Protein 6KBH (pdb70)

Nearest PDB structures (foldseek):
  6kbh-assembly1_A  TM=1.001E+00  e=0.000E+00  Rhodococcus sp. ECU0066
  6laa-assembly1_A  TM=6.496E-01  e=1.476E-100  Tepidiphilus thermophilus
  6gii-assembly1_A  TM=9.891E-01  e=4.527E-56  Tepidiphilus thermophilus
  6ro8-assembly1_A  TM=9.501E-01  e=2.930E-48  Acinetobacter radioresistens
  5xjn-assembly1_A  TM=9.442E-01  e=4.686E-34  Corynebacterium glutamicum ATCC 13032

B-factor: mean 96.48, std 18.67, range [52.19, 154.92]

InterPro domains:
  IPR001041 2Fe-2S ferredoxin-type iron-sulfur binding domain [PF00111] (705-777)
  IPR001041 2Fe-2S ferredoxin-type iron-sulfur binding domain [PS51085] (699-786)
  IPR001041 2Fe-2S ferredoxin-type iron-sulfur binding domain [cd00207] (703-780)
  IPR001128 Cytochrome P450 [PF00067] (266-413)
  IPR006058 2Fe-2S ferredoxin, iron-sulphur binding site [PS00197] (735-743)
  IPR012675 Beta-grasp domain superfamily [G3DSA:3.10.20.30] (691-786)
  IPR017927 FAD-binding domain, ferredoxin reductase-type [PS51384] (472-573)
  IPR017938 Riboflavin synthase-like beta-barrel [SSF63380] (476-568)
  IPR017972 Cytochrome P450, conserved site [PS00086] (386-395)
  IPR036010 2Fe-2S ferredoxin-like superfamily [SSF54292] (676-785)
  IPR036396 Cytochrome P450 superfamily [G3DSA:1.10.630.10] (45-445)
  IPR036396 Cytochrome P450 superfamily [SSF48264] (34-445)
  IPR039261 Ferredoxin-NADP reductase (FNR), nucleotide-binding domain [G3DSA:3.40.50.80] (570-686)
  IPR039261 Ferredoxin-NADP reductase (FNR), nucleotide-binding domain [SSF52343] (569-684)
  IPR054582 Dimethylamine monooxygenase subunit DmmA-like, N-terminal domain [PF22290] (562-673)

Secondary structure (DSSP, 8-state):
-GGGTS-B-TTS-B--HHHHT--SSSTHHHH-HHHHTHHHHHH-SEEE-SSSSSEEE-SHHHHHHHHH-TTTEEGGGTT--SSPPPHHHHHHHHHTT--PPP-SSSPPTTTHHHHHHHT-GGGSHHHHGGGHHHHHHHHHHHHTTSTTTSEEEHIIIIITTHHHHHHHHHHT--GGGHHHHHHT----HHHHHS---HHHHHHHHHHHHHHHHHHHHHHHHGGG--SSSSHHHHHHHHHHHSTTTS-HHHHHHHHHHHHHTTHHHHHHHHHHHHHHHHHSHHHHHHHHH-GGGHHHHHHHHHHHS-SBS-EEEEE-S-EEETTEEE-TT-EEEE-HHHHTT-TTTSSS-SS--TT-TTGGG--TT--GGG--TTHHHHHHHHHHHHHHHHHH-TT-EEPSS----B---SSB--BS--EEE--STT-HHHH---TTT--PPP--S--GGGT--EEEEEEEEEEEETTEEEEEEEESS-SPPPP--TT-EEEEEETTEEEEEE--S-TT--SEEEE--B--SS-SSHHHHHHHH--TT-EEEEEEEE-S----TT-SEEEEEEEGGGHHHHHHHHHHHHHHT--EEEEEEES-STT-TTHHHHHHSSTTTEEEEETTTT----HHHHTSS--TTEEEEEEE-HHHHHHHHHHGGGS-GGGEEEEESS-------GGG---EEEEETTTTEEEEE-TTS-HHHHHHHTT-----S--SS-S-TTEEEEEES-EE---SSS-HHHHHH--EEETTT-EESSSEEEE--

Radius of gyration: 29.87 Å; Cα contacts (8 Å, |Δi|>4): 1466; chains: 1; bounding box: 66×76×97 Å

Sequence (765 aa):
PIDHTAFTSPTGCPVSPRAAAFDPFTGPYQVDPAASLRWSRDEEPVFYSPELGYWVVTRYEDVKAVFRGNELFSPSIALEKITPTSDEANAVLARYGYAMNRTLVNEDEPAHMPRRRALMEPFTPAALAHHEPMVRRLTREYVDRFIDTGHVDLVDEMLWEVPLTVALHFLGVPEEDMDTLREYSIAHTVNTWGRPAPEQQVAVADAVGKFWQFAGTVLDKMRKDPDGHGWMPFGIRVQQEQPDVVTDSYLHSMMMAGIVAAHETTANASANALRLLLEHRDVWEEICADPSLIPNAVEECLRHSGSVAAWRRLVTADTTINGVEVPAGAKLLIVNSSANHDERHFISLDDFDIRRDNASDHLTFGYGSHQCMGKNLARMEIQIFLEELTRRLPHMELVPDQEFTYLPNTSFRGPDHVWVRWDPARNPERADPELLSRRQPVKIGEPSKNTIARTMAVSGLESIADDILLITLRDTSGRPLPKWSAGSHIDVDCGAVSRQYSLCGDPHDRTTFQVAVLHDRESRGGSRWIHTELAVGATLRVRGPRNHFKLDPDAKRYVFVAGGIGITPVIAMADQVKAAGGDYEIHYAGRSRTSMAFLDRLARDHGESVRVYPGDEGVRMDLPSLFADPEDGTQVYSCGPERLLSALSEATAHWPDDTLHVEHFSSTLEELDPSKEHGFDVVLKDSGITVPVAADQTVLQALRAANIDAQSDCEEGICGACEVPVLDGEVDHRDLVLTKTERAAGKTMMTCCSRACGDKLTLQL

Foldseek 3Di:
DCVVPAPAAPVRHGFDPLQAPDDLFDDPCQVAVQVSCPVCLVPNQWGAYPVAGFIEGFAQVQQLVLQQPCVFWPLQCFQAARDDQDPLQVVLLCVLPDDADDALRNDGPPLNQVLCLLLQVCLFPVNCVVLLVVLLVLQVVQCVVCLQVLKDWCLPRHLLPSQLVSLCVQAPFDPVLRVVLVVLDDDCFCRRFHPDDNVVSNVNSNSVSVNLVSVVVRLVVCLPVLPDHHSLSSLNVVCVVPVVSRDPSRSSNVVVVRNVLGRQQLSQLLQQLVVVCLVVLVVLVVCLVPVLLLLLLSL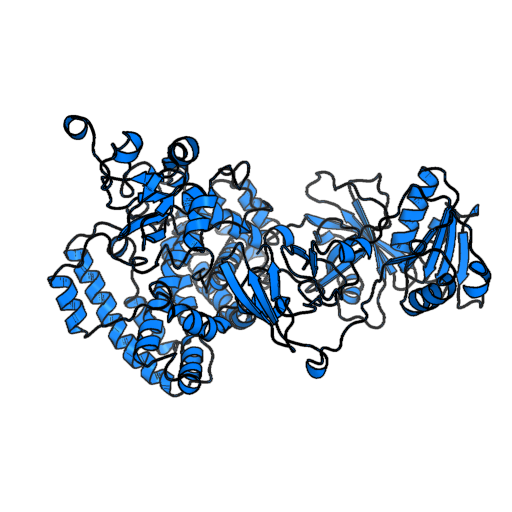LSCLQPGFWQWGKTAGQAFDARPNRTDHHRHMYTYGLNNNSQNCVQDPPRNDRDSLPLRSLSRCSQHFFPSGNSNPQVSSSSSSSSSVVCSHFFSQKHFDPPDDFGFRRGRTGTGTPTTMIGGNNVPGPCVVPVPSSVDDDDDDDQARSNLSRWFWWFWADWDDQFVQKIKTKTFGPVQDWADQDAFQKWKWKAQDPATAIFGFQDDRVPGRITIGIQGQDPDDPRRSCSCVPPDDGGDIITMHHIDHLQDDDVPFQEEEEEEEQRSCRRVNSVVVVCVVVPHHYAYEYEYQAPRRHGCVVVCCVPCVVRYDYAYPVVPGDDDLLVVPVDDDPRAAYEYEDAVVCVVVNCVSCVRDDDRRYHYAYSDADDDDQPLVPFAWAWEAAVSSNGIFTAGSSGFQLRRCSSSSHRADDRPLRLHDQRGKFFWDDAQKQADHDRDDPVRNVVRGMHRRRPIGHPDHYTYTND

Structure (mmCIF, N/CA/C/O backbone):
data_6KBH
#
_entry.id   6KBH
#
_cell.length_a   131.762
_cell.length_b   55.484
_cell.length_c   135.960
_cell.angle_alpha   90.000
_cell.angle_beta   98.120
_cell.angle_gamma   90.000
#
_symmetry.space_group_name_H-M   'C 1 2 1'
#
loop_
_entity.id
_entity.type
_entity.pdbx_description
1 polymer 'Cytochrome P450 monooxygenase'
2 non-polymer 'FLAVIN MONONUCLEOTIDE'
3 non-polymer 'PROTOPORPHYRIN IX CONTAINING FE'
4 non-polymer 'FE2/S2 (INORGANIC) CLUSTER'
5 water water
#
loop_
_atom_site.group_PDB
_atom_site.id
_atom_site.type_symbol
_atom_site.label_atom_id
_atom_site.label_alt_id
_atom_site.label_comp_id
_atom_site.label_asym_id
_atom_site.label_entity_id
_atom_site.label_seq_id
_atom_site.pdbx_PDB_ins_code
_atom_site.Cartn_x
_atom_site.Cartn_y
_atom_site.Cartn_z
_atom_site.occupancy
_atom_site.B_iso_or_equiv
_atom_site.auth_seq_id
_atom_site.auth_comp_id
_atom_site.auth_asym_id
_atom_site.auth_atom_id
_atom_site.pdbx_PDB_model_num
ATOM 1 N N . PRO A 1 22 ? -7.333 -15.685 -18.097 1.00 99.76 22 PRO A N 1
ATOM 2 C CA . PRO A 1 22 ? -8.324 -15.851 -17.028 1.00 100.98 22 PRO A CA 1
ATOM 3 C C . PRO A 1 22 ? -7.684 -15.914 -15.646 1.00 105.61 22 PRO A C 1
ATOM 4 O O . PRO A 1 22 ? -6.458 -15.952 -15.537 1.00 101.02 22 PRO A O 1
ATOM 8 N N . ILE A 1 23 ? -8.511 -15.925 -14.598 1.00 104.06 23 ILE A N 1
ATOM 9 C CA . ILE A 1 23 ? -7.975 -15.970 -13.242 1.00 95.65 23 ILE A CA 1
ATOM 10 C C . ILE A 1 23 ? -7.529 -17.371 -12.847 1.00 92.51 23 ILE A C 1
ATOM 11 O O . ILE A 1 23 ? -6.658 -17.510 -11.979 1.00 88.93 23 ILE A O 1
ATOM 16 N N . ASP A 1 24 ? -8.089 -18.417 -13.463 1.00 94.60 24 ASP A N 1
ATOM 17 C CA . ASP A 1 24 ? -7.633 -19.771 -13.164 1.00 99.52 24 ASP A CA 1
ATOM 18 C C . ASP A 1 24 ? -6.213 -20.020 -13.657 1.00 95.58 24 ASP A C 1
ATOM 19 O O . ASP A 1 24 ? -5.570 -20.969 -13.199 1.00 84.08 24 ASP A O 1
ATOM 24 N N . HIS A 1 25 ? -5.713 -19.189 -14.576 1.00 91.61 25 HIS A N 1
ATOM 25 C CA . HIS A 1 25 ? -4.306 -19.228 -14.953 1.00 92.00 25 HIS A CA 1
ATOM 26 C C . HIS A 1 25 ? -3.401 -18.624 -13.887 1.00 89.77 25 HIS A C 1
ATOM 27 O O . HIS A 1 25 ? -2.184 -18.835 -13.942 1.00 92.78 25 HIS A O 1
ATOM 34 N N . THR A 1 26 ? -3.963 -17.894 -12.923 1.00 81.08 26 THR A N 1
ATOM 35 C CA . THR A 1 26 ? -3.205 -17.084 -11.977 1.00 78.57 26 THR A CA 1
ATOM 36 C C . THR A 1 26 ? -3.213 -17.638 -10.559 1.00 82.49 26 THR A C 1
ATOM 37 O O . THR A 1 26 ? -2.154 -17.738 -9.930 1.00 80.47 26 THR A O 1
ATOM 41 N N . ALA A 1 27 ? -4.382 -17.997 -10.030 1.00 67.97 27 ALA A N 1
ATOM 42 C CA . ALA A 1 27 ? -4.503 -18.471 -8.657 1.00 82.92 27 ALA A CA 1
ATOM 43 C C . ALA A 1 27 ? -5.453 -19.661 -8.614 1.00 75.68 27 ALA A C 1
ATOM 44 O O . ALA A 1 27 ? -6.170 -19.937 -9.578 1.00 80.52 27 ALA A O 1
ATOM 46 N N . PHE A 1 28 ? -5.437 -20.385 -7.492 1.00 77.95 28 PHE A N 1
ATOM 47 C CA . PHE A 1 28 ? -6.434 -21.432 -7.312 1.00 76.70 28 PHE A CA 1
ATOM 48 C C . PHE A 1 28 ? -7.821 -20.813 -7.197 1.00 71.63 28 PHE A C 1
ATOM 49 O O . PHE A 1 28 ? -7.984 -19.643 -6.842 1.00 73.96 28 PHE A O 1
ATOM 57 N N . THR A 1 29 ? -8.832 -21.624 -7.485 1.00 73.64 29 THR A N 1
ATOM 58 C CA . THR A 1 29 ? -10.219 -21.201 -7.400 1.00 76.64 29 THR A CA 1
ATOM 59 C C . THR A 1 29 ? -10.971 -22.096 -6.427 1.00 73.33 29 THR A C 1
ATOM 60 O O . THR A 1 29 ? -10.758 -23.312 -6.394 1.00 66.90 29 THR A O 1
ATOM 64 N N . SER A 1 30 ? -11.849 -21.483 -5.634 1.00 75.01 30 SER A N 1
ATOM 65 C CA . SER A 1 30 ? -12.724 -22.217 -4.744 1.00 74.76 30 SER A CA 1
ATOM 66 C C . SER A 1 30 ? -13.724 -23.022 -5.569 1.00 79.24 30 SER A C 1
ATOM 67 O O . SER A 1 30 ? -13.880 -22.791 -6.770 1.00 80.76 30 SER A O 1
ATOM 70 N N . PRO A 1 31 ? -14.413 -23.989 -4.955 1.00 77.11 31 PRO A N 1
ATOM 71 C CA . PRO A 1 31 ? -15.474 -24.700 -5.688 1.00 78.87 31 PRO A CA 1
ATOM 72 C C . PRO A 1 31 ? -16.589 -23.791 -6.180 1.00 79.66 31 PRO A C 1
ATOM 73 O O . PRO A 1 31 ? -17.372 -24.208 -7.042 1.00 84.84 31 PRO A O 1
ATOM 77 N N . THR A 1 32 ? -16.689 -22.567 -5.664 1.00 77.06 32 THR A N 1
ATOM 78 C CA . THR A 1 32 ? -17.673 -21.599 -6.127 1.00 82.80 32 THR A CA 1
ATOM 79 C C . THR A 1 32 ? -17.156 -20.731 -7.269 1.00 91.16 32 THR A C 1
ATOM 80 O O . THR A 1 32 ? -17.794 -19.729 -7.607 1.00 96.41 32 THR A O 1
ATOM 84 N N . GLY A 1 33 ? -16.019 -21.085 -7.866 1.00 79.54 33 GLY A N 1
ATOM 85 C CA . GLY A 1 33 ? -15.452 -20.306 -8.943 1.00 80.84 33 GLY A CA 1
ATOM 86 C C . GLY A 1 33 ? -14.780 -19.016 -8.524 1.00 91.30 33 GLY A C 1
ATOM 87 O O . GLY A 1 33 ? -14.278 -18.290 -9.394 1.00 92.61 33 GLY A O 1
ATOM 88 N N . CYS A 1 34 ? -14.752 -18.703 -7.229 1.00 72.37 34 CYS A N 1
ATOM 89 C CA . CYS A 1 34 ? -14.074 -17.503 -6.773 1.00 78.30 34 CYS A CA 1
ATOM 90 C C . CYS A 1 34 ? -12.572 -17.750 -6.653 1.00 78.24 34 CYS A C 1
ATOM 91 O O . CYS A 1 34 ? -12.142 -18.869 -6.366 1.00 82.83 34 CYS A O 1
ATOM 94 N N . PRO A 1 35 ? -11.754 -16.724 -6.880 1.00 82.44 35 PRO A N 1
ATOM 95 C CA . PRO A 1 35 ? -10.313 -16.869 -6.649 1.00 78.01 35 PRO A CA 1
ATOM 96 C C . PRO A 1 35 ? -10.015 -17.149 -5.183 1.00 69.87 35 PRO A C 1
ATOM 97 O O . PRO A 1 35 ? -10.832 -16.901 -4.296 1.00 73.90 35 PRO A O 1
ATOM 101 N N . VAL A 1 36 ? -8.817 -17.669 -4.936 1.00 72.01 36 VAL A N 1
ATOM 102 C CA . VAL A 1 36 ? -8.370 -18.039 -3.599 1.00 66.53 36 VAL A CA 1
ATOM 103 C C . VAL A 1 36 ? -7.142 -17.210 -3.249 1.00 65.62 36 VAL A C 1
ATOM 104 O O . VAL A 1 36 ? -6.227 -17.058 -4.066 1.00 77.12 36 VAL A O 1
ATOM 108 N N . SER A 1 37 ? -7.129 -16.677 -2.030 1.00 73.14 37 SER A N 1
ATOM 109 C CA . SER A 1 37 ? -6.069 -15.791 -1.581 1.00 74.34 37 SER A CA 1
ATOM 110 C C . SER A 1 37 ? -4.744 -16.539 -1.436 1.00 69.72 37 SER A C 1
ATOM 111 O O . SER A 1 37 ? -4.723 -17.761 -1.267 1.00 72.00 37 SER A O 1
ATOM 114 N N . PRO A 1 38 ? -3.619 -15.820 -1.526 1.00 67.11 38 PRO A N 1
ATOM 115 C CA . PRO A 1 38 ? -2.325 -16.434 -1.174 1.00 56.79 38 PRO A CA 1
ATOM 116 C C . PRO A 1 38 ? -2.309 -17.070 0.204 1.00 73.12 38 PRO A C 1
ATOM 117 O O . PRO A 1 38 ? -1.964 -18.252 0.340 1.00 74.52 38 PRO A O 1
ATOM 121 N N . ARG A 1 39 ? -2.670 -16.305 1.240 1.00 75.46 39 ARG A N 1
ATOM 122 C CA . ARG A 1 39 ? -2.655 -16.837 2.598 1.00 65.65 39 ARG A CA 1
ATOM 123 C C . ARG A 1 39 ? -3.621 -18.004 2.748 1.00 66.95 39 ARG A C 1
ATOM 124 O O . ARG A 1 39 ? -3.340 -18.950 3.493 1.00 55.91 39 ARG A O 1
ATOM 132 N N . ALA A 1 40 ? -4.749 -17.963 2.034 1.00 68.35 40 ALA A N 1
ATOM 133 C CA . ALA A 1 40 ? -5.711 -19.058 2.087 1.00 63.49 40 ALA A CA 1
ATOM 134 C C . ALA A 1 40 ? -5.178 -20.299 1.382 1.00 69.32 40 ALA A C 1
ATOM 135 O O . ALA A 1 40 ? -5.359 -21.422 1.868 1.00 60.91 40 ALA A O 1
ATOM 137 N N . ALA A 1 41 ? -4.528 -20.117 0.228 1.00 75.14 41 ALA A N 1
ATOM 138 C CA . ALA A 1 41 ? -3.960 -21.239 -0.510 1.00 64.16 41 ALA A CA 1
ATOM 139 C C . ALA A 1 41 ? -2.676 -21.761 0.117 1.00 61.99 41 ALA A C 1
ATOM 140 O O . ALA A 1 41 ? -2.301 -22.911 -0.134 1.00 74.12 41 ALA A O 1
ATOM 142 N N . ALA A 1 42 ? -1.998 -20.946 0.921 1.00 69.53 42 ALA A N 1
ATOM 143 C CA . ALA A 1 42 ? -0.838 -21.393 1.678 1.00 70.95 42 ALA A CA 1
ATOM 144 C C . ALA A 1 42 ? -1.215 -22.062 2.992 1.00 63.64 42 ALA A C 1
ATOM 145 O O . ALA A 1 42 ? -0.322 -22.493 3.730 1.00 65.81 42 ALA A O 1
ATOM 147 N N . PHE A 1 43 ? -2.505 -22.151 3.306 1.00 61.55 43 PHE A N 1
ATOM 148 C CA . PHE A 1 43 ? -2.931 -22.801 4.536 1.00 64.26 43 PHE A CA 1
ATOM 149 C C . PHE A 1 43 ? -2.677 -24.300 4.451 1.00 72.52 43 PHE A C 1
ATOM 150 O O . PHE A 1 43 ? -3.076 -24.958 3.484 1.00 63.86 43 PHE A O 1
ATOM 158 N N . ASP A 1 44 ? -1.991 -24.833 5.459 1.00 77.09 44 ASP A N 1
ATOM 159 C CA . ASP A 1 44 ? -1.806 -26.268 5.618 1.00 72.30 44 ASP A CA 1
ATOM 160 C C . ASP A 1 44 ? -1.987 -26.638 7.086 1.00 69.40 44 ASP A C 1
ATOM 161 O O . ASP A 1 44 ? -1.239 -26.153 7.946 1.00 65.41 44 ASP A O 1
ATOM 166 N N . PRO A 1 45 ? -2.966 -27.484 7.413 1.00 68.12 45 PRO A N 1
ATOM 167 C CA . PRO A 1 45 ? -3.147 -27.916 8.804 1.00 70.96 45 PRO A CA 1
ATOM 168 C C . PRO A 1 45 ? -2.222 -29.042 9.236 1.00 70.03 45 PRO A C 1
ATOM 169 O O . PRO A 1 45 ? -2.289 -29.458 10.398 1.00 76.54 45 PRO A O 1
ATOM 173 N N . PHE A 1 46 ? -1.363 -29.547 8.351 1.00 74.30 46 PHE A N 1
ATOM 174 C CA . PHE A 1 46 ? -0.565 -30.727 8.657 1.00 72.84 46 PHE A CA 1
ATOM 175 C C . PHE A 1 46 ? 0.895 -30.421 8.961 1.00 73.53 46 PHE A C 1
ATOM 176 O O . PHE A 1 46 ? 1.577 -31.272 9.541 1.00 72.61 46 PHE A O 1
ATOM 184 N N . THR A 1 47 ? 1.389 -29.241 8.595 1.00 75.71 47 THR A N 1
ATOM 185 C CA . THR A 1 47 ? 2.766 -28.872 8.889 1.00 68.67 47 THR A CA 1
ATOM 186 C C . THR A 1 47 ? 2.853 -27.363 9.070 1.00 65.26 47 THR A C 1
ATOM 187 O O . THR A 1 47 ? 1.921 -26.618 8.750 1.00 68.10 47 THR A O 1
ATOM 191 N N . GLY A 1 48 ? 3.986 -26.920 9.604 1.00 59.07 48 GLY A N 1
ATOM 192 C CA . GLY A 1 48 ? 4.277 -25.512 9.715 1.00 61.06 48 GLY A CA 1
ATOM 193 C C . GLY A 1 48 ? 3.524 -24.795 10.819 1.00 83.07 48 GLY A C 1
ATOM 194 O O . GLY A 1 48 ? 3.328 -25.313 11.925 1.00 81.58 48 GLY A O 1
ATOM 195 N N . PRO A 1 49 ? 3.067 -23.577 10.513 1.00 85.81 49 PRO A N 1
ATOM 196 C CA . PRO A 1 49 ? 2.605 -22.666 11.574 1.00 73.95 49 PRO A CA 1
ATOM 197 C C . PRO A 1 49 ? 1.400 -23.169 12.349 1.00 73.68 49 PRO A C 1
ATOM 198 O O . PRO A 1 49 ? 1.236 -22.805 13.521 1.00 74.06 49 PRO A O 1
ATOM 202 N N . TYR A 1 50 ? 0.540 -23.978 11.736 1.00 69.87 50 TYR A N 1
ATOM 203 C CA . TYR A 1 50 ? -0.646 -24.436 12.442 1.00 78.28 50 TYR A CA 1
ATOM 204 C C . TYR A 1 50 ? -0.337 -25.588 13.390 1.00 79.77 50 TYR A C 1
ATOM 205 O O . TYR A 1 50 ? -1.072 -25.786 14.364 1.00 78.34 50 TYR A O 1
ATOM 214 N N . GLN A 1 51 ? 0.741 -26.336 13.144 1.00 79.53 51 GLN A N 1
ATOM 215 C CA . GLN A 1 51 ? 1.157 -27.351 14.105 1.00 81.47 51 GLN A CA 1
ATOM 216 C C . GLN A 1 51 ? 1.905 -26.745 15.285 1.00 75.35 51 GLN A C 1
ATOM 217 O O . GLN A 1 51 ? 1.827 -27.277 16.398 1.00 86.30 51 GLN A O 1
ATOM 223 N N . VAL A 1 52 ? 2.625 -25.642 15.076 1.00 73.24 52 VAL A N 1
ATOM 224 C CA . VAL A 1 52 ? 3.369 -25.046 16.182 1.00 82.38 52 VAL A CA 1
ATOM 225 C C . VAL A 1 52 ? 2.425 -24.323 17.146 1.00 83.13 52 VAL A C 1
ATOM 226 O O . VAL A 1 52 ? 2.524 -24.488 18.367 1.00 73.89 52 VAL A O 1
ATOM 230 N N . ASP A 1 53 ? 1.478 -23.543 16.624 1.00 79.21 53 ASP A N 1
ATOM 231 C CA . ASP A 1 53 ? 0.517 -22.742 17.384 1.00 77.07 53 ASP A CA 1
ATOM 232 C C . ASP A 1 53 ? -0.620 -22.440 16.413 1.00 71.04 53 ASP A C 1
ATOM 233 O O . ASP A 1 53 ? -0.538 -21.472 15.653 1.00 72.84 53 ASP A O 1
ATOM 238 N N . PRO A 1 54 ? -1.666 -23.277 16.370 1.00 72.03 54 PRO A N 1
ATOM 239 C CA . PRO A 1 54 ? -2.780 -23.007 15.441 1.00 67.35 54 PRO A CA 1
ATOM 240 C C . PRO A 1 54 ? -3.405 -21.638 15.629 1.00 71.87 54 PRO A C 1
ATOM 241 O O . PRO A 1 54 ? -3.652 -20.946 14.635 1.00 69.15 54 PRO A O 1
ATOM 245 N N . ALA A 1 55 ? -3.664 -21.223 16.875 1.00 76.97 55 ALA A N 1
ATOM 246 C CA . ALA A 1 55 ? -4.316 -19.938 17.121 1.00 69.15 55 ALA A CA 1
ATOM 247 C C . ALA A 1 55 ? -3.549 -18.792 16.467 1.00 68.57 55 ALA A C 1
ATOM 248 O O . ALA A 1 55 ? -4.116 -18.010 15.694 1.00 62.06 55 ALA A O 1
ATOM 250 N N . ALA A 1 56 ? -2.252 -18.684 16.762 1.00 61.21 56 ALA A N 1
ATOM 251 C CA . ALA A 1 56 ? -1.444 -17.626 16.167 1.00 63.26 56 ALA A CA 1
ATOM 252 C C . ALA A 1 56 ? -1.353 -17.769 14.654 1.00 71.65 56 ALA A C 1
ATOM 253 O O . ALA A 1 56 ? -1.303 -16.763 13.938 1.00 82.24 56 ALA A O 1
ATOM 255 N N . SER A 1 57 ? -1.342 -19.004 14.150 1.00 71.82 57 SER A N 1
ATOM 256 C CA . SER A 1 57 ? -1.178 -19.231 12.719 1.00 70.79 57 SER A CA 1
ATOM 257 C C . SER A 1 57 ? -2.347 -18.701 11.898 1.00 63.94 57 SER A C 1
ATOM 258 O O . SER A 1 57 ? -2.209 -18.552 10.681 1.00 82.05 57 SER A O 1
ATOM 261 N N . LEU A 1 58 ? -3.491 -18.418 12.522 1.00 75.62 58 LEU A N 1
ATOM 262 C CA . LEU A 1 58 ? -4.640 -17.874 11.807 1.00 80.18 58 LEU A CA 1
ATOM 263 C C . LEU A 1 58 ? -5.059 -16.510 12.345 1.00 72.53 58 LEU A C 1
ATOM 264 O O . LEU A 1 58 ? -6.196 -16.083 12.121 1.00 76.24 58 LEU A O 1
ATOM 269 N N . ARG A 1 59 ? -4.164 -15.824 13.061 1.00 67.60 59 ARG A N 1
ATOM 270 C CA . ARG A 1 59 ? -4.399 -14.426 13.407 1.00 69.88 59 ARG A CA 1
ATOM 271 C C . ARG A 1 59 ? -4.750 -13.606 12.170 1.00 74.28 59 ARG A C 1
ATOM 272 O O . ARG A 1 59 ? -5.635 -12.744 12.216 1.00 71.81 59 ARG A O 1
ATOM 280 N N . TRP A 1 60 ? -4.068 -13.870 11.048 1.00 73.05 60 TRP A N 1
ATOM 281 C CA . TRP A 1 60 ? -4.358 -13.153 9.810 1.00 68.65 60 TRP A CA 1
ATOM 282 C C . TRP A 1 60 ? -5.783 -13.408 9.336 1.00 71.14 60 TRP A C 1
ATOM 283 O O . TRP A 1 60 ? -6.387 -12.543 8.692 1.00 79.65 60 TRP A O 1
ATOM 294 N N . SER A 1 61 ? -6.337 -14.582 9.643 1.00 72.83 61 SER A N 1
ATOM 295 C CA . SER A 1 61 ? -7.696 -14.885 9.209 1.00 78.63 61 SER A CA 1
ATOM 296 C C . SER A 1 61 ? -8.736 -14.210 10.103 1.00 77.85 61 SER A C 1
ATOM 297 O O . SER A 1 61 ? -9.772 -13.748 9.614 1.00 66.67 61 SER A O 1
ATOM 300 N N . ARG A 1 62 ? -8.481 -14.133 11.412 1.00 72.63 62 ARG A N 1
ATOM 301 C CA . ARG A 1 62 ? -9.384 -13.383 12.282 1.00 76.43 62 ARG A CA 1
ATOM 302 C C . ARG A 1 62 ? -9.438 -11.916 11.881 1.00 79.07 62 ARG A C 1
ATOM 303 O O . ARG A 1 62 ? -10.483 -11.266 12.009 1.00 71.15 62 ARG A O 1
ATOM 311 N N . ASP A 1 63 ? -8.335 -11.389 11.357 1.00 84.15 63 ASP A N 1
ATOM 312 C CA . ASP A 1 63 ? -8.260 -9.964 11.073 1.00 75.47 63 ASP A CA 1
ATOM 313 C C . ASP A 1 63 ? -8.859 -9.626 9.715 1.00 73.40 63 ASP A C 1
ATOM 314 O O . ASP A 1 63 ? -9.736 -8.761 9.616 1.00 87.16 63 ASP A O 1
ATOM 319 N N . GLU A 1 64 ? -8.414 -10.301 8.655 1.00 78.04 64 GLU A N 1
ATOM 320 C CA . GLU A 1 64 ? -8.743 -9.855 7.311 1.00 79.04 64 GLU A CA 1
ATOM 321 C C . GLU A 1 64 ? -9.541 -10.841 6.470 1.00 76.22 64 GLU A C 1
ATOM 322 O O . GLU A 1 64 ? -10.119 -10.420 5.462 1.00 77.91 64 GLU A O 1
ATOM 328 N N . GLU A 1 65 ? -9.610 -12.119 6.842 1.00 81.53 65 GLU A N 1
ATOM 329 C CA . GLU A 1 65 ? -10.381 -13.096 6.071 1.00 79.94 65 GLU A CA 1
ATOM 330 C C . GLU A 1 65 ? -10.906 -14.177 6.998 1.00 82.01 65 GLU A C 1
ATOM 331 O O . GLU A 1 65 ? -10.263 -15.216 7.197 1.00 77.84 65 GLU A O 1
ATOM 337 N N . PRO A 1 66 ? -12.103 -13.982 7.561 1.00 79.27 66 PRO A N 1
ATOM 338 C CA . PRO A 1 66 ? -12.601 -14.916 8.584 1.00 73.45 66 PRO A CA 1
ATOM 339 C C . PRO A 1 66 ? -13.048 -16.259 8.029 1.00 73.89 66 PRO A C 1
ATOM 340 O O . PRO A 1 66 ? -13.169 -17.219 8.803 1.00 73.31 66 PRO A O 1
ATOM 344 N N . VAL A 1 67 ? -13.307 -16.356 6.725 1.00 74.12 67 VAL A N 1
ATOM 345 C CA . VAL A 1 67 ? -13.788 -17.581 6.093 1.00 71.20 67 VAL A CA 1
ATOM 346 C C . VAL A 1 67 ? -13.102 -17.719 4.742 1.00 73.92 67 VAL A C 1
ATOM 347 O O . VAL A 1 67 ? -13.171 -16.807 3.912 1.00 88.03 67 VAL A O 1
ATOM 351 N N . PHE A 1 68 ? -12.448 -18.853 4.514 1.00 67.30 68 PHE A N 1
ATOM 352 C CA . PHE A 1 68 ? -11.762 -19.048 3.247 1.00 73.71 68 PHE A CA 1
ATOM 353 C C . PHE A 1 68 ? -11.790 -20.516 2.857 1.00 74.02 68 PHE A C 1
ATOM 354 O O . PHE A 1 68 ? -11.996 -21.405 3.690 1.00 66.46 68 PHE A O 1
ATOM 362 N N . TYR A 1 69 ? -11.588 -20.753 1.564 1.00 77.17 69 TYR A N 1
ATOM 363 C CA . TYR A 1 69 ? -11.410 -22.097 1.046 1.00 72.69 69 TYR A CA 1
ATOM 364 C C . TYR A 1 69 ? -9.932 -22.459 1.070 1.00 68.36 69 TYR A C 1
ATOM 365 O O . TYR A 1 69 ? -9.074 -21.645 0.717 1.00 71.82 69 TYR A O 1
ATOM 374 N N . SER A 1 70 ? -9.641 -23.682 1.500 1.00 68.92 70 SER A N 1
ATOM 375 C CA . SER A 1 70 ? -8.274 -24.166 1.601 1.00 73.05 70 SER A CA 1
ATOM 376 C C . SER A 1 70 ? -8.015 -25.156 0.478 1.00 80.73 70 SER A C 1
ATOM 377 O O . SER A 1 70 ? -8.757 -26.140 0.363 1.00 74.70 70 SER A O 1
ATOM 380 N N . PRO A 1 71 ? -7.047 -24.915 -0.412 1.00 79.54 71 PRO A N 1
ATOM 381 C CA . PRO A 1 71 ? -6.740 -25.936 -1.430 1.00 69.46 71 PRO A CA 1
ATOM 382 C C . PRO A 1 71 ? -6.031 -27.164 -0.884 1.00 61.29 71 PRO A C 1
ATOM 383 O O . PRO A 1 71 ? -6.303 -28.271 -1.363 1.00 72.17 71 PRO A O 1
ATOM 387 N N . GLU A 1 72 ? -5.135 -27.013 0.099 1.00 64.32 72 GLU A N 1
ATOM 388 C CA . GLU A 1 72 ? -4.385 -28.160 0.609 1.00 68.91 72 GLU A CA 1
ATOM 389 C C . GLU A 1 72 ? -5.324 -29.236 1.142 1.00 65.23 72 GLU A C 1
ATOM 390 O O . GLU A 1 72 ? -5.294 -30.388 0.694 1.00 75.84 72 GLU A O 1
ATOM 396 N N . LEU A 1 73 ? -6.166 -28.876 2.099 1.00 74.43 73 LEU A N 1
ATOM 397 C CA . LEU A 1 73 ? -7.231 -29.743 2.574 1.00 71.50 73 LEU A CA 1
ATOM 398 C C . LEU A 1 73 ? -8.504 -29.443 1.779 1.00 71.97 73 LEU A C 1
ATOM 399 O O . LEU A 1 73 ? -8.547 -28.521 0.972 1.00 82.06 73 LEU A O 1
ATOM 404 N N . GLY A 1 74 ? -9.536 -30.249 1.971 1.00 70.75 74 GLY A N 1
ATOM 405 C CA . GLY A 1 74 ? -10.704 -30.063 1.137 1.00 75.92 74 GLY A CA 1
ATOM 406 C C . GLY A 1 74 ? -11.803 -29.176 1.685 1.00 77.10 74 GLY A C 1
ATOM 407 O O . GLY A 1 74 ? -12.893 -29.151 1.103 1.00 67.93 74 GLY A O 1
ATOM 408 N N . TYR A 1 75 ? -11.564 -28.441 2.768 1.00 75.44 75 TYR A N 1
ATOM 409 C CA . TYR A 1 75 ? -12.640 -27.782 3.493 1.00 76.65 75 TYR A CA 1
ATOM 410 C C . TYR A 1 75 ? -12.561 -26.267 3.384 1.00 71.23 75 TYR A C 1
ATOM 411 O O . TYR A 1 75 ? -11.534 -25.688 3.021 1.00 74.55 75 TYR A O 1
ATOM 420 N N . TRP A 1 76 ? -13.675 -25.636 3.736 1.00 74.58 76 TRP A N 1
ATOM 421 C CA . TRP A 1 76 ? -13.722 -24.214 4.033 1.00 76.51 76 TRP A CA 1
ATOM 422 C C . TRP A 1 76 ? -13.383 -24.009 5.504 1.00 63.27 76 TRP A C 1
ATOM 423 O O . TRP A 1 76 ? -13.826 -24.774 6.363 1.00 72.23 76 TRP A O 1
ATOM 434 N N . VAL A 1 77 ? -12.585 -22.984 5.789 1.00 66.29 77 VAL A N 1
ATOM 435 C CA . VAL A 1 77 ? -12.048 -22.744 7.123 1.00 64.10 77 VAL A CA 1
ATOM 436 C C . VAL A 1 77 ? -12.781 -21.564 7.744 1.00 72.41 77 VAL A C 1
ATOM 437 O O . VAL A 1 77 ? -12.952 -20.521 7.100 1.00 71.91 77 VAL A O 1
ATOM 441 N N . VAL A 1 78 ? -13.208 -21.731 8.995 1.00 79.14 78 VAL A N 1
ATOM 442 C CA . VAL A 1 78 ? -13.955 -20.720 9.733 1.00 69.24 78 VAL A CA 1
ATOM 443 C C . VAL A 1 78 ? -13.187 -20.405 11.005 1.00 70.65 78 VAL A C 1
ATOM 444 O O . VAL A 1 78 ? -12.814 -21.310 11.759 1.00 70.85 78 VAL A O 1
ATOM 448 N N . THR A 1 79 ? -12.969 -19.120 11.246 1.00 76.58 79 THR A N 1
ATOM 449 C CA . THR A 1 79 ? -11.879 -18.684 12.094 1.00 68.17 79 THR A CA 1
ATOM 450 C C . THR A 1 79 ? -12.313 -17.866 13.305 1.00 72.81 79 THR A C 1
ATOM 451 O O . THR A 1 79 ? -11.686 -18.007 14.358 1.00 66.94 79 THR A O 1
ATOM 455 N N . ARG A 1 80 ? -13.414 -17.113 13.233 1.00 58.18 80 ARG A N 1
ATOM 456 C CA . ARG A 1 80 ? -13.799 -16.215 14.317 1.00 73.46 80 ARG A CA 1
ATOM 457 C C . ARG A 1 80 ? -14.901 -16.813 15.200 1.00 73.20 80 ARG A C 1
ATOM 458 O O . ARG A 1 80 ? -15.721 -17.619 14.754 1.00 71.45 80 ARG A O 1
ATOM 466 N N . TYR A 1 81 ? -14.919 -16.379 16.464 1.00 73.25 81 TYR A N 1
ATOM 467 C CA . TYR A 1 81 ? -15.629 -17.089 17.528 1.00 76.98 81 TYR A CA 1
ATOM 468 C C . TYR A 1 81 ? -17.147 -16.999 17.382 1.00 73.79 81 TYR A C 1
ATOM 469 O O . TYR A 1 81 ? -17.850 -17.995 17.600 1.00 74.58 81 TYR A O 1
ATOM 478 N N . GLU A 1 82 ? -17.674 -15.824 17.026 1.00 75.39 82 GLU A N 1
ATOM 479 C CA . GLU A 1 82 ? -19.101 -15.731 16.726 1.00 79.81 82 GLU A CA 1
ATOM 480 C C . GLU A 1 82 ? -19.485 -16.723 15.632 1.00 75.52 82 GLU A C 1
ATOM 481 O O . GLU A 1 82 ? -20.525 -17.386 15.718 1.00 78.09 82 GLU A O 1
ATOM 487 N N . ASP A 1 83 ? -18.638 -16.854 14.607 1.00 74.01 83 ASP A N 1
ATOM 488 C CA . ASP A 1 83 ? -18.990 -17.660 13.440 1.00 71.63 83 ASP A CA 1
ATOM 489 C C . ASP A 1 83 ? -18.997 -19.150 13.763 1.00 72.72 83 ASP A C 1
ATOM 490 O O . ASP A 1 83 ? -19.930 -19.867 13.383 1.00 77.33 83 ASP A O 1
ATOM 495 N N . VAL A 1 84 ? -17.959 -19.647 14.443 1.00 60.13 84 VAL A N 1
ATOM 496 C CA . VAL A 1 84 ? -17.925 -21.082 14.715 1.00 68.01 84 VAL A CA 1
ATOM 497 C C . VAL A 1 84 ? -18.927 -21.448 15.802 1.00 72.80 84 VAL A C 1
ATOM 498 O O . VAL A 1 84 ? -19.420 -22.581 15.839 1.00 71.52 84 VAL A O 1
ATOM 502 N N . LYS A 1 85 ? -19.256 -20.513 16.696 1.00 73.54 85 LYS A N 1
ATOM 503 C CA . LYS A 1 85 ? -20.381 -20.746 17.591 1.00 73.68 85 LYS A CA 1
ATOM 504 C C . LYS A 1 85 ? -21.682 -20.815 16.803 1.00 70.42 85 LYS A C 1
ATOM 505 O O . LYS A 1 85 ? -22.553 -21.647 17.091 1.00 77.04 85 LYS A O 1
ATOM 511 N N . ALA A 1 86 ? -21.824 -19.955 15.793 1.00 63.25 86 ALA A N 1
ATOM 512 C CA . ALA A 1 86 ? -23.025 -19.970 14.967 1.00 70.15 86 ALA A CA 1
ATOM 513 C C . ALA A 1 86 ? -23.146 -21.262 14.171 1.00 76.02 86 ALA A C 1
ATOM 514 O O . ALA A 1 86 ? -24.262 -21.721 13.905 1.00 81.13 86 ALA A O 1
ATOM 516 N N . VAL A 1 87 ? -22.020 -21.859 13.777 1.00 67.21 87 VAL A N 1
ATOM 517 C CA . VAL A 1 87 ? -22.084 -23.133 13.071 1.00 78.82 87 VAL A CA 1
ATOM 518 C C . VAL A 1 87 ? -22.562 -24.233 14.007 1.00 64.30 87 VAL A C 1
ATOM 519 O O . VAL A 1 87 ? -23.343 -25.108 13.614 1.00 73.18 87 VAL A O 1
ATOM 523 N N . PHE A 1 88 ? -22.121 -24.192 15.266 1.00 71.64 88 PHE A N 1
ATOM 524 C CA . PHE A 1 88 ? -22.514 -25.218 16.227 1.00 77.38 88 PHE A CA 1
ATOM 525 C C . PHE A 1 88 ? -24.013 -25.186 16.504 1.00 73.68 88 PHE A C 1
ATOM 526 O O . PHE A 1 88 ? -24.645 -26.239 16.648 1.00 88.80 88 PHE A O 1
ATOM 534 N N . ARG A 1 89 ? -24.605 -23.990 16.577 1.00 69.19 89 ARG A N 1
ATOM 535 C CA . ARG A 1 89 ? -26.014 -23.892 16.946 1.00 80.34 89 ARG A CA 1
ATOM 536 C C . ARG A 1 89 ? -26.944 -24.289 15.805 1.00 82.86 89 ARG A C 1
ATOM 537 O O . ARG A 1 89 ? -27.988 -24.907 16.049 1.00 98.26 89 ARG A O 1
ATOM 545 N N . GLY A 1 90 ? -26.592 -23.958 14.565 1.00 84.31 90 GLY A N 1
ATOM 546 C CA . GLY A 1 90 ? -27.420 -24.323 13.432 1.00 72.16 90 GLY A CA 1
ATOM 547 C C . GLY A 1 90 ? -27.209 -25.762 13.014 1.00 87.64 90 GLY A C 1
ATOM 548 O O . GLY A 1 90 ? -26.618 -26.026 11.962 1.00 93.82 90 GLY A O 1
ATOM 549 N N . ASN A 1 91 ? -27.684 -26.706 13.827 1.00 77.13 91 ASN A N 1
ATOM 550 C CA . ASN A 1 91 ? -27.425 -28.115 13.564 1.00 89.35 91 ASN A CA 1
ATOM 551 C C . ASN A 1 91 ? -28.287 -28.687 12.446 1.00 93.86 91 ASN A C 1
ATOM 552 O O . ASN A 1 91 ? -28.087 -29.847 12.069 1.00 92.51 91 ASN A O 1
ATOM 557 N N . GLU A 1 92 ? -29.234 -27.915 11.911 1.00 90.64 92 GLU A N 1
ATOM 558 C CA . GLU A 1 92 ? -29.948 -28.329 10.709 1.00 93.01 92 GLU A CA 1
ATOM 559 C C . GLU A 1 92 ? -29.208 -27.929 9.443 1.00 91.05 92 GLU A C 1
ATOM 560 O O . GLU A 1 92 ? -29.292 -28.634 8.430 1.00 85.86 92 GLU A O 1
ATOM 566 N N . LEU A 1 93 ? -28.475 -26.819 9.489 1.00 93.09 93 LEU A N 1
ATOM 567 C CA . LEU A 1 93 ? -27.701 -26.343 8.353 1.00 83.46 93 LEU A CA 1
ATOM 568 C C . LEU A 1 93 ? -26.308 -26.949 8.302 1.00 84.91 93 LEU A C 1
ATOM 569 O O . LEU A 1 93 ? -25.782 -27.186 7.208 1.00 86.18 93 LEU A O 1
ATOM 574 N N . PHE A 1 94 ? -25.704 -27.216 9.456 1.00 86.34 94 PHE A N 1
ATOM 575 C CA . PHE A 1 94 ? -24.352 -27.760 9.544 1.00 81.49 94 PHE A CA 1
ATOM 576 C C . PHE A 1 94 ? -24.423 -29.092 10.289 1.00 84.12 94 PHE A C 1
ATOM 577 O O . PHE A 1 94 ? -24.505 -29.122 11.521 1.00 76.66 94 PHE A O 1
ATOM 585 N N . SER A 1 95 ? -24.386 -30.193 9.529 1.00 82.15 95 SER A N 1
ATOM 586 C CA . SER A 1 95 ? -24.571 -31.538 10.057 1.00 77.67 95 SER A CA 1
ATOM 587 C C . SER A 1 95 ? -23.258 -32.093 10.608 1.00 73.96 95 SER A C 1
ATOM 588 O O . SER A 1 95 ? -22.195 -31.867 10.026 1.00 80.59 95 SER A O 1
ATOM 591 N N . PRO A 1 96 ? -23.305 -32.823 11.725 1.00 76.83 96 PRO A N 1
ATOM 592 C CA . PRO A 1 96 ? -22.093 -33.482 12.230 1.00 72.98 96 PRO A CA 1
ATOM 593 C C . PRO A 1 96 ? -21.822 -34.813 11.545 1.00 69.47 96 PRO A C 1
ATOM 594 O O . PRO A 1 96 ? -21.074 -35.639 12.073 1.00 63.74 96 PRO A O 1
ATOM 598 N N . SER A 1 97 ? -22.449 -35.034 10.383 1.00 72.07 97 SER A N 1
ATOM 599 C CA . SER A 1 97 ? -22.250 -36.270 9.628 1.00 69.37 97 SER A CA 1
ATOM 600 C C . SER A 1 97 ? -20.774 -36.618 9.4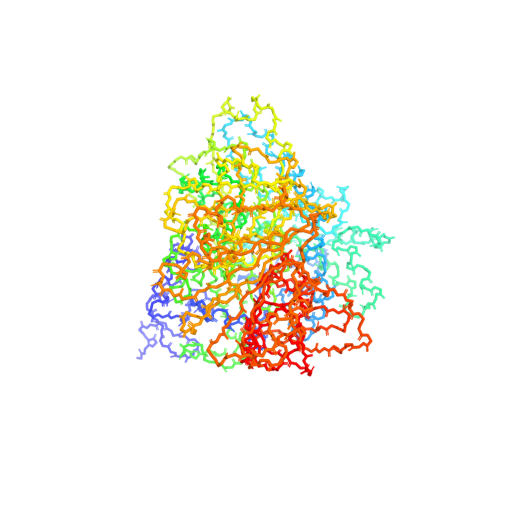78 1.00 72.07 97 SER A C 1
ATOM 601 O O . SER A 1 97 ? -20.395 -37.792 9.560 1.00 77.34 97 SER A O 1
ATOM 604 N N . ILE A 1 98 ? -19.927 -35.614 9.272 1.00 60.98 98 ILE A N 1
ATOM 605 C CA . ILE A 1 98 ? -18.524 -35.832 8.939 1.00 68.82 98 ILE A CA 1
ATOM 606 C C . ILE A 1 98 ? -17.619 -35.694 10.166 1.00 66.69 98 ILE A C 1
ATOM 607 O O . ILE A 1 98 ? -16.401 -35.588 10.022 1.00 57.10 98 ILE A O 1
ATOM 612 N N . ALA A 1 99 ? -18.196 -35.720 11.372 1.00 65.81 99 ALA A N 1
ATOM 613 C CA . ALA A 1 99 ? -17.447 -35.373 12.580 1.00 62.46 99 ALA A CA 1
ATOM 614 C C . ALA A 1 99 ? -16.221 -36.263 12.776 1.00 68.51 99 ALA A C 1
ATOM 615 O O . ALA A 1 99 ? -15.164 -35.783 13.203 1.00 66.26 99 ALA A O 1
ATOM 617 N N . LEU A 1 100 ? -16.339 -37.562 12.486 1.00 72.97 100 LEU A N 1
ATOM 618 C CA . LEU A 1 100 ? -15.193 -38.464 12.549 1.00 71.90 100 LEU A CA 1
ATOM 619 C C . LEU A 1 100 ? -14.895 -39.100 11.194 1.00 68.79 100 LEU A C 1
ATOM 620 O O . LEU A 1 100 ? -14.288 -40.171 11.124 1.00 70.62 100 LEU A O 1
ATOM 625 N N . GLU A 1 101 ? -15.303 -38.445 10.107 1.00 69.81 101 GLU A N 1
ATOM 626 C CA . GLU A 1 101 ? -14.876 -38.864 8.777 1.00 66.45 101 GLU A CA 1
ATOM 627 C C . GLU A 1 101 ? -13.358 -38.798 8.682 1.00 68.05 101 GLU A C 1
ATOM 628 O O . GLU A 1 101 ? -12.743 -37.794 9.049 1.00 61.10 101 GLU A O 1
ATOM 634 N N . LYS A 1 102 ? -12.750 -39.876 8.206 1.00 73.18 102 LYS A N 1
ATOM 635 C CA . LYS A 1 102 ? -11.299 -39.933 8.140 1.00 74.97 102 LYS A CA 1
ATOM 636 C C . LYS A 1 102 ? -10.802 -39.122 6.950 1.00 74.35 102 LYS A C 1
ATOM 637 O O . LYS A 1 102 ? -11.376 -39.178 5.859 1.00 72.96 102 LYS A O 1
ATOM 643 N N . ILE A 1 103 ? -9.751 -38.330 7.185 1.00 71.56 103 ILE A N 1
ATOM 644 C CA . ILE A 1 103 ? -9.260 -37.403 6.166 1.00 79.53 103 ILE A CA 1
ATOM 645 C C . ILE A 1 103 ? -8.860 -38.168 4.911 1.00 83.10 103 ILE A C 1
ATOM 646 O O . ILE A 1 103 ? -9.383 -37.926 3.817 1.00 77.32 103 ILE A O 1
ATOM 651 N N . THR A 1 104 ? -7.933 -39.111 5.056 1.00 76.45 104 THR A N 1
ATOM 652 C CA . THR A 1 104 ? -7.682 -39.999 3.930 1.00 78.69 104 THR A CA 1
ATOM 653 C C . THR A 1 104 ? -8.500 -41.278 4.086 1.00 86.70 104 THR A C 1
ATOM 654 O O . THR A 1 104 ? -8.583 -41.833 5.190 1.00 81.92 104 THR A O 1
ATOM 658 N N . PRO A 1 105 ? -9.115 -41.754 3.006 1.00 88.77 105 PRO A N 1
ATOM 659 C CA . PRO A 1 105 ? -10.047 -42.881 3.120 1.00 90.31 105 PRO A CA 1
ATOM 660 C C . PRO A 1 105 ? -9.345 -44.171 3.518 1.00 81.68 105 PRO A C 1
ATOM 661 O O . PRO A 1 105 ? -8.149 -44.366 3.292 1.00 82.66 105 PRO A O 1
ATOM 665 N N . THR A 1 106 ? -10.126 -45.060 4.127 1.00 86.10 106 THR A N 1
ATOM 666 C CA . THR A 1 106 ? -9.615 -46.355 4.555 1.00 87.01 106 THR A CA 1
ATOM 667 C C . THR A 1 106 ? -9.361 -47.248 3.345 1.00 85.45 106 THR A C 1
ATOM 668 O O . THR A 1 106 ? -10.221 -47.384 2.470 1.00 87.39 106 THR A O 1
ATOM 672 N N . SER A 1 107 ? -8.176 -47.851 3.293 1.00 83.01 107 SER A N 1
ATOM 673 C CA . SER A 1 107 ? -7.821 -48.701 2.167 1.00 88.76 107 SER A CA 1
ATOM 674 C C . SER A 1 107 ? -8.647 -49.985 2.175 1.00 90.33 107 SER A C 1
ATOM 675 O O . SER A 1 107 ? -9.233 -50.378 3.190 1.00 88.30 107 SER A O 1
ATOM 678 N N . ASP A 1 108 ? -8.696 -50.637 1.008 1.00 96.68 108 ASP A N 1
ATOM 679 C CA . ASP A 1 108 ? -9.386 -51.920 0.898 1.00 94.14 108 ASP A CA 1
ATOM 680 C C . ASP A 1 108 ? -8.821 -52.930 1.888 1.00 88.51 108 ASP A C 1
ATOM 681 O O . ASP A 1 108 ? -9.568 -53.706 2.495 1.00 82.26 108 ASP A O 1
ATOM 686 N N . GLU A 1 109 ? -7.498 -52.924 2.063 1.00 90.42 109 GLU A N 1
ATOM 687 C CA . GLU A 1 109 ? -6.849 -53.812 3.021 1.00 86.60 109 GLU A CA 1
ATOM 688 C C . GLU A 1 109 ? -7.398 -53.604 4.427 1.00 92.78 109 GLU A C 1
ATOM 689 O O . GLU A 1 109 ? -7.802 -54.561 5.098 1.00 90.94 109 GLU A O 1
ATOM 695 N N . ALA A 1 110 ? -7.433 -52.350 4.886 1.00 98.79 110 ALA A N 1
ATOM 696 C CA . ALA A 1 110 ? -7.839 -52.077 6.261 1.00 85.97 110 ALA A CA 1
ATOM 697 C C . ALA A 1 110 ? -9.330 -52.309 6.474 1.00 84.97 110 ALA A C 1
ATOM 698 O O . ALA A 1 110 ? -9.742 -52.676 7.579 1.00 86.52 110 ALA A O 1
ATOM 700 N N . ASN A 1 111 ? -10.153 -52.094 5.445 1.00 89.59 111 ASN A N 1
ATOM 701 C CA . ASN A 1 111 ? -11.567 -52.438 5.563 1.00 82.44 111 ASN A CA 1
ATOM 702 C C . ASN A 1 111 ? -11.753 -53.944 5.671 1.00 93.57 111 ASN A C 1
ATOM 703 O O . ASN A 1 111 ? -12.605 -54.419 6.432 1.00 94.85 111 ASN A O 1
ATOM 708 N N . ALA A 1 112 ? -10.967 -54.711 4.910 1.00 100.14 112 ALA A N 1
ATOM 709 C CA . ALA A 1 112 ? -11.019 -56.164 5.017 1.00 96.56 112 ALA A CA 1
ATOM 710 C C . ALA A 1 112 ? -10.675 -56.622 6.428 1.00 86.96 112 ALA A C 1
ATOM 711 O O . ALA A 1 112 ? -11.302 -57.546 6.959 1.00 93.33 112 ALA A O 1
ATOM 713 N N . VAL A 1 113 ? -9.681 -55.984 7.052 1.00 87.58 113 VAL A N 1
ATOM 714 C CA . VAL A 1 113 ? -9.327 -56.314 8.430 1.00 84.86 113 VAL A CA 1
ATOM 715 C C . VAL A 1 113 ? -10.489 -56.006 9.365 1.00 92.60 113 VAL A C 1
ATOM 716 O O . VAL A 1 113 ? -10.796 -56.785 10.277 1.00 93.85 113 VAL A O 1
ATOM 720 N N . LEU A 1 114 ? -11.151 -54.865 9.157 1.00 93.97 114 LEU A N 1
ATOM 721 C CA . LEU A 1 114 ? -12.313 -54.523 9.971 1.00 96.05 114 LEU A CA 1
ATOM 722 C C . LEU A 1 114 ? -13.444 -55.524 9.767 1.00 100.40 114 LEU A C 1
ATOM 723 O O . LEU A 1 114 ? -14.093 -55.946 10.732 1.00 98.91 114 LEU A O 1
ATOM 728 N N . ALA A 1 115 ? -13.696 -55.913 8.514 1.00 94.03 115 ALA A N 1
ATOM 729 C CA . ALA A 1 115 ? -14.784 -56.843 8.234 1.00 90.81 115 ALA A CA 1
ATOM 730 C C . ALA A 1 115 ? -14.503 -58.229 8.802 1.00 102.53 115 ALA A C 1
ATOM 731 O O . ALA A 1 115 ? -15.443 -58.981 9.087 1.00 104.81 115 ALA A O 1
ATOM 733 N N . ARG A 1 116 ? -13.225 -58.584 8.973 1.00 96.36 116 ARG A N 1
ATOM 734 C CA . ARG A 1 116 ? -12.889 -59.901 9.505 1.00 88.86 116 ARG A CA 1
ATOM 735 C C . ARG A 1 116 ? -13.347 -60.062 10.949 1.00 96.08 116 ARG A C 1
ATOM 736 O O . ARG A 1 116 ? -13.749 -61.161 11.348 1.00 102.35 116 ARG A O 1
ATOM 744 N N . TYR A 1 117 ? -13.296 -58.994 11.743 1.00 93.68 117 TYR A N 1
ATOM 745 C CA . TYR A 1 117 ? -13.921 -58.987 13.056 1.00 94.59 117 TYR A CA 1
ATOM 746 C C . TYR A 1 117 ? -15.400 -58.629 12.992 1.00 90.65 117 TYR A C 1
ATOM 747 O O . TYR A 1 117 ? -16.019 -58.428 14.042 1.00 88.54 117 TYR A O 1
ATOM 756 N N . GLY A 1 118 ? -15.970 -58.538 11.789 1.00 90.36 118 GLY A N 1
ATOM 757 C CA . GLY A 1 118 ? -17.371 -58.208 11.607 1.00 87.96 118 GLY A CA 1
ATOM 758 C C . GLY A 1 118 ? -17.802 -56.965 12.358 1.00 100.28 118 GLY A C 1
ATOM 759 O O . GLY A 1 118 ? -18.852 -56.953 13.007 1.00 93.18 118 GLY A O 1
ATOM 760 N N . TYR A 1 119 ? -16.992 -55.912 12.274 1.00 107.20 119 TYR A N 1
ATOM 761 C CA . TYR A 1 119 ? -17.227 -54.679 13.014 1.00 101.27 119 TYR A CA 1
ATOM 762 C C . TYR A 1 119 ? -18.171 -53.780 12.227 1.00 97.58 119 TYR A C 1
ATOM 763 O O . TYR A 1 119 ? -17.956 -53.530 11.038 1.00 98.64 119 TYR A O 1
ATOM 772 N N . ALA A 1 120 ? -19.227 -53.318 12.893 1.00 90.42 120 ALA A N 1
ATOM 773 C CA . ALA A 1 120 ? -20.185 -52.395 12.288 1.00 92.89 120 ALA A CA 1
ATOM 774 C C . ALA A 1 120 ? -20.655 -51.462 13.403 1.00 94.97 120 ALA A C 1
ATOM 775 O O . ALA A 1 120 ? -21.592 -51.778 14.139 1.00 89.82 120 ALA A O 1
ATOM 777 N N . MET A 1 121 ? -19.989 -50.319 13.524 1.00 98.41 121 MET A N 1
ATOM 778 C CA . MET A 1 121 ? -20.365 -49.346 14.535 1.00 94.61 121 MET A CA 1
ATOM 779 C C . MET A 1 121 ? -21.362 -48.350 13.970 1.00 87.84 121 MET A C 1
ATOM 780 O O . MET A 1 121 ? -21.157 -47.795 12.885 1.00 87.05 121 MET A O 1
ATOM 785 N N . ASN A 1 122 ? -22.428 -48.118 14.722 1.00 99.92 122 ASN A N 1
ATOM 786 C CA . ASN A 1 122 ? -23.371 -47.067 14.402 1.00 89.67 122 ASN A CA 1
ATOM 787 C C . ASN A 1 122 ? -22.789 -45.714 14.779 1.00 88.97 122 ASN A C 1
ATOM 788 O O . ASN A 1 122 ? -21.952 -45.600 15.679 1.00 84.96 122 ASN A O 1
ATOM 793 N N . ARG A 1 123 ? -23.235 -44.685 14.070 1.00 83.79 123 ARG A N 1
ATOM 794 C CA . ARG A 1 123 ? -22.942 -43.320 14.479 1.00 83.53 123 ARG A CA 1
ATOM 795 C C . ARG A 1 123 ? -23.503 -43.093 15.880 1.00 81.06 123 ARG A C 1
ATOM 796 O O . ARG A 1 123 ? -24.700 -43.287 16.111 1.00 79.91 123 ARG A O 1
ATOM 804 N N . THR A 1 124 ? -22.633 -42.738 16.830 1.00 84.86 124 THR A N 1
ATOM 805 C CA . THR A 1 124 ? -22.995 -42.672 18.249 1.00 80.69 124 THR A CA 1
ATOM 806 C C . THR A 1 124 ? -22.762 -41.262 18.793 1.00 76.54 124 THR A C 1
ATOM 807 O O . THR A 1 124 ? -21.658 -40.915 19.226 1.00 82.99 124 THR A O 1
ATOM 811 N N . LEU A 1 125 ? -23.815 -40.458 18.709 1.00 85.31 125 LEU A N 1
ATOM 812 C CA . LEU A 1 125 ? -24.030 -39.136 19.290 1.00 87.30 125 LEU A CA 1
ATOM 813 C C . LEU A 1 125 ? -23.167 -38.048 18.676 1.00 78.30 125 LEU A C 1
ATOM 814 O O . LEU A 1 125 ? -23.644 -36.927 18.494 1.00 83.24 125 LEU A O 1
ATOM 819 N N . VAL A 1 126 ? -21.989 -38.394 18.172 1.00 76.13 126 VAL A N 1
ATOM 820 C CA . VAL A 1 126 ? -21.108 -37.355 17.653 1.00 77.29 126 VAL A CA 1
ATOM 821 C C . VAL A 1 126 ? -21.369 -37.162 16.169 1.00 78.98 126 VAL A C 1
ATOM 822 O O . VAL A 1 126 ? -21.280 -36.040 15.663 1.00 87.74 126 VAL A O 1
ATOM 826 N N . ASN A 1 127 ? -21.722 -38.241 15.481 1.00 80.46 127 ASN A N 1
ATOM 827 C CA . ASN A 1 127 ? -22.066 -38.248 14.072 1.00 68.88 127 ASN A CA 1
ATOM 828 C C . ASN A 1 127 ? -23.562 -38.181 13.825 1.00 79.39 127 ASN A C 1
ATOM 829 O O . ASN A 1 127 ? -23.975 -37.844 12.711 1.00 86.25 127 ASN A O 1
ATOM 834 N N . GLU A 1 128 ? -24.375 -38.518 14.820 1.00 81.03 128 GLU A N 1
ATOM 835 C CA . GLU A 1 128 ? -25.797 -38.698 14.580 1.00 80.03 128 GLU A CA 1
ATOM 836 C C . GLU A 1 128 ? -26.452 -37.387 14.197 1.00 74.89 128 GLU A C 1
ATOM 837 O O . GLU A 1 128 ? -26.320 -36.382 14.901 1.00 70.82 128 GLU A O 1
ATOM 843 N N . ASP A 1 129 ? -27.176 -37.409 13.090 1.00 68.75 129 ASP A N 1
ATOM 844 C CA . ASP A 1 129 ? -28.047 -36.296 12.793 1.00 77.51 129 ASP A CA 1
ATOM 845 C C . ASP A 1 129 ? -29.314 -36.394 13.631 1.00 85.94 129 ASP A C 1
ATOM 846 O O . ASP A 1 129 ? -29.561 -37.376 14.337 1.00 80.82 129 ASP A O 1
ATOM 851 N N . GLU A 1 130 ? -30.111 -35.348 13.555 1.00 86.21 130 GLU A N 1
ATOM 852 C CA . GLU A 1 130 ? -31.468 -35.405 14.046 1.00 76.46 130 GLU A CA 1
ATOM 853 C C . GLU A 1 130 ? -32.336 -36.135 13.025 1.00 79.68 130 GLU A C 1
ATOM 854 O O . GLU A 1 130 ? -31.991 -36.200 11.843 1.00 81.35 130 GLU A O 1
ATOM 860 N N . PRO A 1 131 ? -33.473 -36.705 13.451 1.00 84.80 131 PRO A N 1
ATOM 861 C CA . PRO A 1 131 ? -34.046 -36.645 14.801 1.00 84.71 131 PRO A CA 1
ATOM 862 C C . PRO A 1 131 ? -33.563 -37.729 15.769 1.00 84.91 131 PRO A C 1
ATOM 863 O O . PRO A 1 131 ? -34.085 -37.812 16.879 1.00 79.32 131 PRO A O 1
ATOM 867 N N . ALA A 1 132 ? -32.580 -38.536 15.370 1.00 83.14 132 ALA A N 1
ATOM 868 C CA . ALA A 1 132 ? -32.145 -39.633 16.228 1.00 86.17 132 ALA A CA 1
ATOM 869 C C . ALA A 1 132 ? -31.272 -39.163 17.387 1.00 86.12 132 ALA A C 1
ATOM 870 O O . ALA A 1 132 ? -31.274 -39.792 18.452 1.00 88.78 132 ALA A O 1
ATOM 872 N N . HIS A 1 133 ? -30.538 -38.062 17.211 1.00 85.37 133 HIS A N 1
ATOM 873 C CA . HIS A 1 133 ? -29.475 -37.717 18.152 1.00 84.99 133 HIS A CA 1
ATOM 874 C C . HIS A 1 133 ? -30.030 -37.229 19.488 1.00 85.28 133 HIS A C 1
ATOM 875 O O . HIS A 1 133 ? -29.586 -37.678 20.552 1.00 82.17 133 HIS A O 1
ATOM 882 N N . MET A 1 134 ? -30.990 -36.300 19.458 1.00 78.37 134 MET A N 1
ATOM 883 C CA . MET A 1 134 ? -31.432 -35.665 20.700 1.00 77.15 134 MET A CA 1
ATOM 884 C C . MET A 1 134 ? -32.073 -36.645 21.676 1.00 82.10 134 MET A C 1
ATOM 885 O O . MET A 1 134 ? -31.693 -36.630 22.860 1.00 80.85 134 MET A O 1
ATOM 890 N N . PRO A 1 135 ? -33.028 -37.500 21.281 1.00 79.30 135 PRO A N 1
ATOM 891 C CA . PRO A 1 135 ? -33.566 -38.465 22.257 1.00 76.84 135 PRO A CA 1
ATOM 892 C C . PRO A 1 135 ? -32.501 -39.347 22.881 1.00 80.08 135 PRO A C 1
ATOM 893 O O . PRO A 1 135 ? -32.569 -39.638 24.081 1.00 85.75 135 PRO A O 1
ATOM 897 N N . ARG A 1 136 ? -31.510 -39.776 22.099 1.00 80.58 136 ARG A N 1
ATOM 898 C CA . ARG A 1 136 ? -30.447 -40.607 22.652 1.00 76.29 136 ARG A CA 1
ATOM 899 C C . ARG A 1 136 ? -29.551 -39.805 23.586 1.00 78.80 136 ARG A C 1
ATOM 900 O O . ARG A 1 136 ? -29.063 -40.332 24.592 1.00 80.03 136 ARG A O 1
ATOM 908 N N . ARG A 1 137 ? -29.317 -38.529 23.268 1.00 85.63 137 ARG A N 1
ATOM 909 C CA . ARG A 1 137 ? -28.521 -37.676 24.146 1.00 78.39 137 ARG A CA 1
ATOM 910 C C . ARG A 1 137 ? -29.256 -37.407 25.452 1.00 75.72 137 ARG A C 1
ATOM 911 O O . ARG A 1 137 ? -28.688 -37.557 26.539 1.00 77.20 137 ARG A O 1
ATOM 919 N N . ARG A 1 138 ? -30.525 -37.002 25.361 1.00 75.02 138 ARG A N 1
ATOM 920 C CA . ARG A 1 138 ? -31.306 -36.734 26.563 1.00 73.00 138 ARG A CA 1
ATOM 921 C C . ARG A 1 138 ? -31.472 -37.994 27.404 1.00 83.35 138 ARG A C 1
ATOM 922 O O . ARG A 1 138 ? -31.409 -37.939 28.638 1.00 80.38 138 ARG A O 1
ATOM 930 N N . ALA A 1 139 ? -31.674 -39.143 26.754 1.00 78.82 139 ALA A N 1
ATOM 931 C CA . ALA A 1 139 ? -31.823 -40.391 27.495 1.00 78.24 139 ALA A CA 1
ATOM 932 C C . ALA A 1 139 ? -30.534 -40.768 28.212 1.00 82.24 139 ALA A C 1
ATOM 933 O O . ALA A 1 139 ? -30.565 -41.233 29.357 1.00 87.34 139 ALA A O 1
ATOM 935 N N . LEU A 1 140 ? -29.391 -40.574 27.559 1.00 72.32 140 LEU A N 1
ATOM 936 C CA . LEU A 1 140 ? -28.111 -41.010 28.097 1.00 72.02 140 LEU A CA 1
ATOM 937 C C . LEU A 1 140 ? -27.371 -39.909 28.847 1.00 69.85 140 LEU A C 1
ATOM 938 O O . LEU A 1 140 ? -26.191 -40.083 29.166 1.00 82.37 140 LEU A O 1
ATOM 943 N N . MET A 1 141 ? -28.036 -38.793 29.150 1.00 74.12 141 MET A N 1
ATOM 944 C CA . MET A 1 141 ? -27.336 -37.631 29.689 1.00 70.14 141 MET A CA 1
ATOM 945 C C . MET A 1 141 ? -26.995 -37.786 31.165 1.00 70.76 141 MET A C 1
ATOM 946 O O . MET A 1 141 ? -25.886 -37.435 31.581 1.00 71.34 141 MET A O 1
ATOM 951 N N . GLU A 1 142 ? -27.930 -38.312 31.958 1.00 87.52 142 GLU A N 1
ATOM 952 C CA . GLU A 1 142 ? -27.850 -38.218 33.417 1.00 81.00 142 GLU A CA 1
ATOM 953 C C . GLU A 1 142 ? -26.507 -38.615 34.028 1.00 77.71 142 GLU A C 1
ATOM 954 O O . GLU A 1 142 ? -26.034 -37.882 34.913 1.00 70.80 142 GLU A O 1
ATOM 960 N N . PRO A 1 143 ? -25.849 -39.714 33.636 1.00 78.68 143 PRO A N 1
ATOM 961 C CA . PRO A 1 143 ? -24.559 -40.045 34.270 1.00 74.64 143 PRO A CA 1
ATOM 962 C C . PRO A 1 143 ? -23.485 -38.985 34.069 1.00 78.55 143 PRO A C 1
ATOM 963 O O . PRO A 1 143 ? -22.509 -38.966 34.829 1.00 77.10 143 PRO A O 1
ATOM 967 N N . PHE A 1 144 ? -23.636 -38.101 33.079 1.00 73.65 144 PHE A N 1
ATOM 968 C CA . PHE A 1 144 ? -22.648 -37.059 32.832 1.00 69.92 144 PHE A CA 1
ATOM 969 C C . PHE A 1 144 ? -22.832 -35.837 33.719 1.00 76.02 144 PHE A C 1
ATOM 970 O O . PHE A 1 144 ? -21.909 -35.022 33.819 1.00 74.13 144 PHE A O 1
ATOM 978 N N . THR A 1 145 ? -23.992 -35.685 34.354 1.00 79.05 145 THR A N 1
ATOM 979 C CA . THR A 1 145 ? -24.251 -34.501 35.158 1.00 79.59 145 THR A CA 1
ATOM 980 C C . THR A 1 145 ? -23.308 -34.452 36.361 1.00 83.83 145 THR A C 1
ATOM 981 O O . THR A 1 145 ? -22.852 -35.494 36.844 1.00 85.47 145 THR A O 1
ATOM 985 N N . PRO A 1 146 ? -22.984 -33.252 36.852 1.00 85.62 146 PRO A N 1
ATOM 986 C CA . PRO A 1 146 ? -22.126 -33.157 38.045 1.00 83.45 146 PRO A CA 1
ATOM 987 C C . PRO A 1 146 ? -22.667 -33.918 39.246 1.00 91.63 146 PRO A C 1
ATOM 988 O O . PRO A 1 146 ? -21.876 -34.447 40.037 1.00 99.02 146 PRO A O 1
ATOM 992 N N . ALA A 1 147 ? -23.991 -33.997 39.405 1.00 88.37 147 ALA A N 1
ATOM 993 C CA . ALA A 1 147 ? -24.554 -34.775 40.505 1.00 92.26 147 ALA A CA 1
ATOM 994 C C . ALA A 1 147 ? -24.229 -36.257 40.356 1.00 90.44 147 ALA A C 1
ATOM 995 O O . ALA A 1 147 ? -23.873 -36.924 41.335 1.00 93.14 147 ALA A O 1
ATOM 997 N N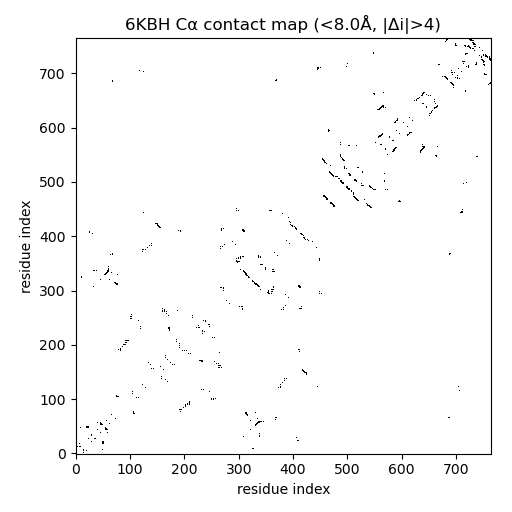 . ALA A 1 148 ? -24.338 -36.790 39.137 1.00 86.97 148 ALA A N 1
ATOM 998 C CA . ALA A 1 148 ? -24.024 -38.199 38.923 1.00 81.71 148 ALA A CA 1
ATOM 999 C C . ALA A 1 148 ? -22.531 -38.464 39.025 1.00 77.56 148 ALA A C 1
ATOM 1000 O O . ALA A 1 148 ? -22.123 -39.547 39.458 1.00 87.71 148 ALA A O 1
ATOM 1002 N N . LEU A 1 149 ? -21.703 -37.498 38.628 1.00 85.62 149 LEU A N 1
ATOM 1003 C CA . LEU A 1 149 ? -20.260 -37.684 38.665 1.00 87.17 149 LEU A CA 1
ATOM 1004 C C . LEU A 1 149 ? -19.700 -37.677 40.081 1.00 87.54 149 LEU A C 1
ATOM 1005 O O . LEU A 1 149 ? -18.545 -38.075 40.269 1.00 88.22 149 LEU A O 1
ATOM 1010 N N . ALA A 1 150 ? -20.483 -37.246 41.075 1.00 90.79 150 ALA A N 1
ATOM 1011 C CA . ALA A 1 150 ? -19.980 -37.197 42.445 1.00 91.10 150 ALA A CA 1
ATOM 1012 C C . ALA A 1 150 ? -19.584 -38.579 42.953 1.00 87.78 150 ALA A C 1
ATOM 1013 O O . ALA A 1 150 ? -18.698 -38.693 43.808 1.00 85.89 150 ALA A O 1
ATOM 1015 N N . HIS A 1 151 ? -20.221 -39.636 42.441 1.00 88.11 151 HIS A N 1
ATOM 1016 C CA . HIS A 1 151 ? -19.848 -40.988 42.845 1.00 89.92 151 HIS A CA 1
ATOM 1017 C C . HIS A 1 151 ? -18.429 -41.330 42.407 1.00 90.12 151 HIS A C 1
ATOM 1018 O O . HIS A 1 151 ? -17.700 -42.026 43.123 1.00 88.95 151 HIS A O 1
ATOM 1025 N N . HIS A 1 152 ? -18.016 -40.852 41.232 1.00 91.56 152 HIS A N 1
ATOM 1026 C CA . HIS A 1 152 ? -16.743 -41.262 40.651 1.00 90.33 152 HIS A CA 1
ATOM 1027 C C . HIS A 1 152 ? -15.550 -40.476 41.183 1.00 84.50 152 HIS A C 1
ATOM 1028 O O . HIS A 1 152 ? -14.411 -40.840 40.873 1.00 87.80 152 HIS A O 1
ATOM 1035 N N . GLU A 1 153 ? -15.773 -39.423 41.970 1.00 86.53 153 GLU A N 1
ATOM 1036 C CA . GLU A 1 153 ? -14.656 -38.599 42.428 1.00 80.77 153 GLU A CA 1
ATOM 1037 C C . GLU A 1 153 ? -13.632 -39.347 43.279 1.00 84.69 153 GLU A C 1
ATOM 1038 O O . GLU A 1 153 ? -12.435 -39.031 43.162 1.00 89.84 153 GLU A O 1
ATOM 1044 N N . PRO A 1 154 ? -13.997 -40.300 44.147 1.00 96.38 154 PRO A N 1
ATOM 1045 C CA . PRO A 1 154 ? -12.947 -41.069 44.834 1.00 95.02 154 PRO A CA 1
ATOM 1046 C C . PRO A 1 154 ? -12.142 -41.953 43.898 1.00 86.55 154 PRO A C 1
ATOM 1047 O O . PRO A 1 154 ? -10.946 -42.161 44.139 1.00 88.44 154 PRO A O 1
ATOM 1051 N N . MET A 1 155 ? -12.761 -42.477 42.838 1.00 86.80 155 MET A N 1
ATOM 1052 C CA . MET A 1 155 ? -12.063 -43.391 41.938 1.00 91.32 155 MET A CA 1
ATOM 1053 C C . MET A 1 155 ? -10.931 -42.691 41.194 1.00 96.23 155 MET A C 1
ATOM 1054 O O . MET A 1 155 ? -9.839 -43.252 41.044 1.00 97.45 155 MET A O 1
ATOM 1059 N N . VAL A 1 156 ? -11.175 -41.471 40.708 1.00 92.06 156 VAL A N 1
ATOM 1060 C CA . VAL A 1 156 ? -10.149 -40.763 39.950 1.00 92.99 156 VAL A CA 1
ATOM 1061 C C . VAL A 1 156 ? -9.035 -40.278 40.870 1.00 98.84 156 VAL A C 1
ATOM 1062 O O . VAL A 1 156 ? -7.863 -40.248 40.475 1.00 104.23 156 VAL A O 1
ATOM 1066 N N . ARG A 1 157 ? -9.368 -39.903 42.107 1.00 95.94 157 ARG A N 1
ATOM 1067 C CA . ARG A 1 157 ? -8.331 -39.534 43.065 1.00 95.61 157 ARG A CA 1
ATOM 1068 C C . ARG A 1 157 ? -7.438 -40.726 43.389 1.00 98.39 157 ARG A C 1
ATOM 1069 O O . ARG A 1 157 ? -6.219 -40.576 43.540 1.00 93.83 157 ARG A O 1
ATOM 1077 N N . ARG A 1 158 ? -8.031 -41.916 43.511 1.00 106.46 158 ARG A N 1
ATOM 1078 C CA . ARG A 1 158 ? -7.242 -43.130 43.704 1.00 101.62 158 ARG A CA 1
ATOM 1079 C C . ARG A 1 158 ? -6.307 -43.366 42.524 1.00 107.98 158 ARG A C 1
ATOM 1080 O O . ARG A 1 158 ? -5.104 -43.586 42.703 1.00 111.05 158 ARG A O 1
ATOM 1088 N N . LEU A 1 159 ? -6.845 -43.308 41.303 1.00 104.18 159 LEU A N 1
ATOM 1089 C CA . LEU A 1 159 ? -6.044 -43.617 40.122 1.00 105.87 159 LEU A CA 1
ATOM 1090 C C . LEU A 1 159 ? -5.000 -42.539 39.853 1.00 105.20 159 LEU A C 1
ATOM 1091 O O . LEU A 1 159 ? -3.891 -42.846 39.400 1.00 98.95 159 LEU A O 1
ATOM 1096 N N . THR A 1 160 ? -5.335 -41.273 40.112 1.00 103.60 160 THR A N 1
ATOM 1097 C CA . THR A 1 160 ? -4.364 -40.204 39.901 1.00 104.02 160 THR A CA 1
ATOM 1098 C C . THR A 1 160 ? -3.141 -40.382 40.792 1.00 111.18 160 THR A C 1
ATOM 1099 O O . THR A 1 160 ? -2.021 -40.057 40.379 1.00 110.19 160 THR A O 1
ATOM 1103 N N . ARG A 1 161 ? -3.323 -40.933 41.996 1.00 112.15 161 ARG A N 1
ATOM 1104 C CA . ARG A 1 161 ? -2.198 -41.093 42.909 1.00 114.76 161 ARG A CA 1
ATOM 1105 C C . ARG A 1 161 ? -1.458 -42.410 42.710 1.00 117.77 161 ARG A C 1
ATOM 1106 O O . ARG A 1 161 ? -0.223 -42.439 42.791 1.00 112.58 161 ARG A O 1
ATOM 1114 N N . GLU A 1 162 ? -2.189 -43.498 42.440 1.00 116.15 162 GLU A N 1
ATOM 1115 C CA . GLU A 1 162 ? -1.552 -44.776 42.130 1.00 111.41 162 GLU A CA 1
ATOM 1116 C C . GLU A 1 162 ? -0.442 -44.623 41.100 1.00 117.28 162 GLU A C 1
ATOM 1117 O O . GLU A 1 162 ? 0.541 -45.373 41.126 1.00 127.19 162 GLU A O 1
ATOM 1123 N N . TYR A 1 163 ? -0.580 -43.660 40.190 1.00 112.18 163 TYR A N 1
ATOM 1124 C CA . TYR A 1 163 ? 0.417 -43.429 39.154 1.00 113.73 163 TYR A CA 1
ATOM 1125 C C . TYR A 1 163 ? 1.530 -42.491 39.613 1.00 113.70 163 TYR A C 1
ATOM 1126 O O . TYR A 1 163 ? 2.709 -42.774 39.382 1.00 126.84 163 TYR A O 1
ATOM 1135 N N . VAL A 1 164 ? 1.183 -41.379 40.268 1.00 112.50 164 VAL A N 1
ATOM 1136 C CA . VAL A 1 164 ? 2.192 -40.366 40.571 1.00 114.45 164 VAL A CA 1
ATOM 1137 C C . VAL A 1 164 ? 3.212 -40.882 41.581 1.00 119.19 164 VAL A C 1
ATOM 1138 O O . VAL A 1 164 ? 4.382 -40.481 41.550 1.00 127.60 164 VAL A O 1
ATOM 1142 N N . ASP A 1 165 ? 2.813 -41.792 42.470 1.00 122.63 165 ASP A N 1
ATOM 1143 C CA . ASP A 1 165 ? 3.747 -42.278 43.477 1.00 125.32 165 ASP A CA 1
ATOM 1144 C C . ASP A 1 165 ? 4.738 -43.305 42.937 1.00 125.72 165 ASP A C 1
ATOM 1145 O O . ASP A 1 165 ? 5.651 -43.703 43.667 1.00 129.17 165 ASP A O 1
ATOM 1150 N N . ARG A 1 166 ? 4.575 -43.762 41.694 1.00 122.95 166 ARG A N 1
ATOM 1151 C CA . ARG A 1 166 ? 5.579 -44.645 41.110 1.00 120.50 166 ARG A CA 1
ATOM 1152 C C . ARG A 1 166 ? 6.832 -43.869 40.730 1.00 121.35 166 ARG A C 1
ATOM 1153 O O . ARG A 1 166 ? 7.952 -44.370 40.884 1.00 125.42 166 ARG A O 1
ATOM 1161 N N . PHE A 1 167 ? 6.659 -42.642 40.240 1.00 119.69 167 PHE A N 1
ATOM 1162 C CA . PHE A 1 167 ? 7.762 -41.808 39.783 1.00 122.19 167 PHE A CA 1
ATOM 1163 C C . PHE A 1 167 ? 8.011 -40.618 40.705 1.00 123.81 167 PHE A C 1
ATOM 1164 O O . PHE A 1 167 ? 8.694 -39.668 40.313 1.00 124.78 167 PHE A O 1
ATOM 1172 N N . ILE A 1 168 ? 7.488 -40.667 41.933 1.00 123.78 168 ILE A N 1
ATOM 1173 C CA . ILE A 1 168 ? 7.534 -39.518 42.837 1.00 124.25 168 ILE A CA 1
ATOM 1174 C C . ILE A 1 168 ? 8.961 -39.193 43.262 1.00 125.65 168 ILE A C 1
ATOM 1175 O O . ILE A 1 168 ? 9.305 -38.022 43.471 1.00 125.67 168 ILE A O 1
ATOM 1180 N N . ASP A 1 169 ? 9.811 -40.204 43.405 1.00 121.95 169 ASP A N 1
ATOM 1181 C CA . ASP A 1 169 ? 11.124 -40.026 44.003 1.00 122.54 169 ASP A CA 1
ATOM 1182 C C . ASP A 1 169 ? 12.240 -39.897 42.976 1.00 127.82 169 ASP A C 1
ATOM 1183 O O . ASP A 1 169 ? 13.405 -39.765 43.363 1.00 129.32 169 ASP A O 1
ATOM 1188 N N . THR A 1 170 ? 11.918 -39.921 41.681 1.00 126.60 170 THR A N 1
ATOM 1189 C CA . THR A 1 170 ? 12.956 -39.884 40.656 1.00 123.13 170 THR A CA 1
ATOM 1190 C C . THR A 1 170 ? 13.483 -38.476 40.406 1.00 124.94 170 THR A C 1
ATOM 1191 O O . THR A 1 170 ? 14.647 -38.316 40.023 1.00 123.62 170 THR A O 1
ATOM 1195 N N . GLY A 1 171 ? 12.657 -37.453 40.613 1.00 126.60 171 GLY A N 1
ATOM 1196 C CA . GLY A 1 171 ? 13.021 -36.111 40.214 1.00 117.37 171 GLY A CA 1
ATOM 1197 C C . GLY A 1 171 ? 12.955 -35.863 38.727 1.00 117.77 171 GLY A C 1
ATOM 1198 O O . GLY A 1 171 ? 13.408 -34.809 38.270 1.00 113.52 171 GLY A O 1
ATOM 1199 N N . HIS A 1 172 ? 12.401 -36.799 37.958 1.00 120.99 172 HIS A N 1
ATOM 1200 C CA . HIS A 1 172 ? 12.478 -36.755 36.504 1.00 120.89 172 HIS A CA 1
ATOM 1201 C C . HIS A 1 172 ? 11.482 -37.756 35.937 1.00 119.22 172 HIS A C 1
ATOM 1202 O O . HIS A 1 172 ? 11.517 -38.936 36.301 1.00 115.24 172 HIS A O 1
ATOM 1209 N N . VAL A 1 173 ? 10.600 -37.289 35.052 1.00 118.42 173 VAL A N 1
ATOM 1210 C CA . VAL A 1 173 ? 9.548 -38.134 34.497 1.00 116.57 173 VAL A CA 1
ATOM 1211 C C . VAL A 1 173 ? 9.022 -37.465 33.239 1.00 110.61 173 VAL A C 1
ATOM 1212 O O . VAL A 1 173 ? 9.023 -36.237 33.127 1.00 104.73 173 VAL A O 1
ATOM 1216 N N . ASP A 1 174 ? 8.591 -38.278 32.275 1.00 107.36 174 ASP A N 1
ATOM 1217 C CA . ASP A 1 174 ? 7.674 -37.811 31.244 1.00 104.19 174 ASP A CA 1
ATOM 1218 C C . ASP A 1 174 ? 6.268 -37.961 31.796 1.00 97.75 174 ASP A C 1
ATOM 1219 O O . ASP A 1 174 ? 5.761 -39.080 31.925 1.00 90.23 174 ASP A O 1
ATOM 1224 N N . LEU A 1 175 ? 5.643 -36.834 32.126 1.00 97.15 175 LEU A N 1
ATOM 1225 C CA . LEU A 1 175 ? 4.293 -36.883 32.668 1.00 98.03 175 LEU A CA 1
ATOM 1226 C C . LEU A 1 175 ? 3.344 -37.604 31.715 1.00 100.08 175 LEU A C 1
ATOM 1227 O O . LEU A 1 175 ? 2.536 -38.433 32.150 1.00 100.37 175 LEU A O 1
ATOM 1232 N N . VAL A 1 176 ? 3.481 -37.354 30.407 1.00 96.43 176 VAL A N 1
ATOM 1233 C CA . VAL A 1 176 ? 2.541 -37.892 29.420 1.00 92.62 176 VAL A CA 1
ATOM 1234 C C . VAL A 1 176 ? 2.484 -39.414 29.502 1.00 95.68 176 VAL A C 1
ATOM 1235 O O . VAL A 1 176 ? 1.441 -39.998 29.814 1.00 93.13 176 VAL A O 1
ATOM 1239 N N . ASP A 1 177 ? 3.612 -40.077 29.237 1.00 101.45 177 ASP A N 1
ATOM 1240 C CA . ASP A 1 177 ? 3.597 -41.531 29.100 1.00 100.61 177 ASP A CA 1
ATOM 1241 C C . ASP A 1 177 ? 3.320 -42.220 30.429 1.00 98.83 177 ASP A C 1
ATOM 1242 O O . ASP A 1 177 ? 2.585 -43.213 30.477 1.00 104.14 177 ASP A O 1
ATOM 1247 N N . GLU A 1 178 ? 3.903 -41.720 31.516 1.00 95.43 178 GLU A N 1
ATOM 1248 C CA . GLU A 1 178 ? 3.774 -42.408 32.792 1.00 104.77 178 GLU A CA 1
ATOM 1249 C C . GLU A 1 178 ? 2.532 -41.995 33.571 1.00 101.89 178 GLU A C 1
ATOM 1250 O O . GLU A 1 178 ? 2.030 -42.788 34.377 1.00 105.11 178 GLU A O 1
ATOM 1256 N N . MET A 1 179 ? 2.031 -40.773 33.384 1.00 98.56 179 MET A N 1
ATOM 1257 C CA . MET A 1 179 ? 0.832 -40.347 34.098 1.00 102.38 179 MET A CA 1
ATOM 1258 C C . MET A 1 179 ? -0.335 -40.000 33.182 1.00 96.25 179 MET A C 1
ATOM 1259 O O . MET A 1 179 ? -1.387 -40.645 33.269 1.00 87.81 179 MET A O 1
ATOM 1264 N N . LEU A 1 180 ? -0.181 -39.016 32.286 1.00 90.18 180 LEU A N 1
ATOM 1265 C CA . LEU A 1 180 ? -1.356 -38.380 31.692 1.00 83.95 180 LEU A CA 1
ATOM 1266 C C . LEU A 1 180 ? -1.937 -39.154 30.521 1.00 80.95 180 LEU A C 1
ATOM 1267 O O . LEU A 1 180 ? -3.113 -38.961 30.201 1.00 77.44 180 LEU A O 1
ATOM 1272 N N . TRP A 1 181 ? -1.156 -40.009 29.865 1.00 88.29 181 TRP A N 1
ATOM 1273 C CA . TRP A 1 181 ? -1.724 -40.806 28.785 1.00 89.81 181 TRP A CA 1
ATOM 1274 C C . TRP A 1 181 ? -2.615 -41.918 29.322 1.00 92.21 181 TRP A C 1
ATOM 1275 O O . TRP A 1 181 ? -3.588 -42.308 28.664 1.00 91.94 181 TRP A O 1
ATOM 1286 N N . GLU A 1 182 ? -2.312 -42.423 30.516 1.00 93.37 182 GLU A N 1
ATOM 1287 C CA . GLU A 1 182 ? -2.965 -43.614 31.043 1.00 93.29 182 GLU A CA 1
ATOM 1288 C C . GLU A 1 182 ? -4.221 -43.295 31.846 1.00 95.59 182 GLU A C 1
ATOM 1289 O O . GLU A 1 182 ? -5.275 -43.894 31.606 1.00 96.79 182 GLU A O 1
ATOM 1295 N N . VAL A 1 183 ? -4.122 -42.367 32.804 1.00 90.74 183 VAL A N 1
ATOM 1296 C CA . VAL A 1 183 ? -5.195 -42.186 33.787 1.00 87.53 183 VAL A CA 1
ATOM 1297 C C . VAL A 1 183 ? -6.554 -41.918 33.126 1.00 91.28 183 VAL A C 1
ATOM 1298 O O . VAL A 1 183 ? -7.537 -42.556 33.519 1.00 99.54 183 VAL A O 1
ATOM 1302 N N . PRO A 1 184 ? -6.669 -41.005 32.151 1.00 95.62 184 PRO A N 1
ATOM 1303 C CA . PRO A 1 184 ? -7.998 -40.789 31.547 1.00 92.58 184 PRO A CA 1
ATOM 1304 C C . PRO A 1 184 ? -8.595 -42.028 30.911 1.00 86.68 184 PRO A C 1
ATOM 1305 O O . PRO A 1 184 ? -9.824 -42.139 30.823 1.00 91.20 184 PRO A O 1
ATOM 1309 N N . LEU A 1 185 ? -7.763 -42.969 30.470 1.00 91.11 185 LEU A N 1
ATOM 1310 C CA . LEU A 1 185 ? -8.285 -44.200 29.893 1.00 90.81 185 LEU A CA 1
ATOM 1311 C C . LEU A 1 185 ? -8.947 -45.064 30.959 1.00 89.22 185 LEU A C 1
ATOM 1312 O O . LEU A 1 185 ? -10.033 -45.613 30.740 1.00 91.19 185 LEU A O 1
ATOM 1317 N N . THR A 1 186 ? -8.308 -45.190 32.128 1.00 89.40 186 THR A N 1
ATOM 1318 C CA . THR A 1 186 ? -8.843 -46.054 33.177 1.00 96.46 186 THR A CA 1
ATOM 1319 C C . THR A 1 186 ? -10.148 -45.504 33.743 1.00 97.15 186 THR A C 1
ATOM 1320 O O . THR A 1 186 ? -11.121 -46.249 33.908 1.00 95.95 186 THR A O 1
ATOM 1324 N N . VAL A 1 187 ? -10.191 -44.204 34.055 1.00 88.79 187 VAL A N 1
ATOM 1325 C CA . VAL A 1 187 ? -11.414 -43.662 34.642 1.00 94.47 187 VAL A CA 1
ATOM 1326 C C . VAL A 1 187 ? -12.551 -43.707 33.632 1.00 90.45 187 VAL A C 1
ATOM 1327 O O . VAL A 1 187 ? -13.719 -43.854 34.012 1.00 86.36 187 VAL A O 1
ATOM 1331 N N . ALA A 1 188 ? -12.240 -43.595 32.338 1.00 85.72 188 ALA A N 1
ATOM 1332 C CA . ALA A 1 188 ? -13.277 -43.777 31.334 1.00 85.91 188 ALA A CA 1
ATOM 1333 C C . ALA A 1 188 ? -13.850 -45.182 31.416 1.00 87.70 188 ALA A C 1
ATOM 1334 O O . ALA A 1 188 ? -15.071 -45.365 31.395 1.00 89.99 188 ALA A O 1
ATOM 1336 N N . LEU A 1 189 ? -12.985 -46.187 31.562 1.00 92.21 189 LEU A N 1
ATOM 1337 C CA . LEU A 1 189 ? -13.476 -47.545 31.759 1.00 89.32 189 LEU A CA 1
ATOM 1338 C C . LEU A 1 189 ? -14.322 -47.638 33.024 1.00 90.29 189 LEU A C 1
ATOM 1339 O O . LEU A 1 189 ? -15.388 -48.264 33.021 1.00 95.74 189 LEU A O 1
ATOM 1344 N N . HIS A 1 190 ? -13.886 -46.988 34.107 1.00 86.68 190 HIS A N 1
ATOM 1345 C CA . HIS A 1 190 ? -14.672 -47.002 35.337 1.00 88.18 190 HIS A CA 1
ATOM 1346 C C . HIS A 1 190 ? -15.967 -46.211 35.184 1.00 85.51 190 HIS A C 1
ATOM 1347 O O . HIS A 1 190 ? -17.005 -46.601 35.733 1.00 94.30 190 HIS A O 1
ATOM 1354 N N . PHE A 1 191 ? -15.930 -45.092 34.453 1.00 84.02 191 PHE A N 1
ATOM 1355 C CA . PHE A 1 191 ? -17.159 -44.349 34.186 1.00 82.10 191 PHE A CA 1
ATOM 1356 C C . PHE A 1 191 ? -18.150 -45.186 33.393 1.00 81.88 191 PHE A C 1
ATOM 1357 O O . PHE A 1 191 ? -19.367 -45.053 33.571 1.00 80.22 191 PHE A O 1
ATOM 1365 N N . LEU A 1 192 ? -17.649 -46.053 32.516 1.00 84.95 192 LEU A N 1
ATOM 1366 C CA . LEU A 1 192 ? -18.510 -46.841 31.646 1.00 90.02 192 LEU A CA 1
ATOM 1367 C C . LEU A 1 192 ? -19.150 -48.006 32.393 1.00 98.39 192 LEU A C 1
ATOM 1368 O O . LEU A 1 192 ? -20.208 -48.497 31.984 1.00 92.71 192 LEU A O 1
ATOM 1373 N N . GLY A 1 193 ? -18.529 -48.454 33.479 1.00 98.56 193 GLY A N 1
ATOM 1374 C CA . GLY A 1 193 ? -19.055 -49.539 34.280 1.00 94.49 193 GLY A CA 1
ATOM 1375 C C . GLY A 1 193 ? -18.521 -50.919 33.961 1.00 98.74 193 GLY A C 1
ATOM 1376 O O . GLY A 1 193 ? -19.170 -51.907 34.329 1.00 105.83 193 GLY A O 1
ATOM 1377 N N . VAL A 1 194 ? -17.369 -51.023 33.303 1.00 103.55 194 VAL A N 1
ATOM 1378 C CA . VAL A 1 194 ? -16.809 -52.304 32.868 1.00 107.35 194 VAL A CA 1
ATOM 1379 C C . VAL A 1 194 ? -16.111 -52.961 34.057 1.00 106.33 194 VAL A C 1
ATOM 1380 O O . VAL A 1 194 ? -15.495 -52.258 34.872 1.00 104.68 194 VAL A O 1
ATOM 1384 N N . PRO A 1 195 ? -16.209 -54.285 34.221 1.00 105.50 195 PRO A N 1
ATOM 1385 C CA . PRO A 1 195 ? -15.520 -54.947 35.337 1.00 102.55 195 PRO A CA 1
ATOM 1386 C C . PRO A 1 195 ? -14.016 -54.734 35.270 1.00 104.45 195 PRO A C 1
ATOM 1387 O O . PRO A 1 195 ? -13.421 -54.706 34.191 1.00 106.38 195 PRO A O 1
ATOM 1391 N N . GLU A 1 196 ? -13.401 -54.598 36.448 1.00 101.54 196 GLU A N 1
ATOM 1392 C CA . GLU A 1 196 ? -11.957 -54.415 36.517 1.00 100.69 196 GLU A CA 1
ATOM 1393 C C . GLU A 1 196 ? -11.212 -55.618 35.951 1.00 108.31 196 GLU A C 1
ATOM 1394 O O . GLU A 1 196 ? -10.116 -55.465 35.398 1.00 109.48 196 GLU A O 1
ATOM 1400 N N . GLU A 1 197 ? -11.779 -56.817 36.098 1.00 106.19 197 GLU A N 1
ATOM 1401 C CA . GLU A 1 197 ? -11.269 -58.003 35.418 1.00 107.16 197 GLU A CA 1
ATOM 1402 C C . GLU A 1 197 ? -11.011 -57.733 33.940 1.00 111.07 197 GLU A C 1
ATOM 1403 O O . GLU A 1 197 ? -9.972 -58.116 33.391 1.00 119.43 197 GLU A O 1
ATOM 1409 N N . ASP A 1 198 ? -11.948 -57.051 33.288 1.00 106.06 198 ASP A N 1
ATOM 1410 C CA . ASP A 1 198 ? -11.970 -56.901 31.840 1.00 110.79 198 ASP A CA 1
ATOM 1411 C C . ASP A 1 198 ? -11.245 -55.658 31.345 1.00 105.36 198 ASP A C 1
ATOM 1412 O O . ASP A 1 198 ? -11.184 -55.438 30.130 1.00 99.75 198 ASP A O 1
ATOM 1417 N N . MET A 1 199 ? -10.694 -54.844 32.240 1.00 102.67 199 MET A N 1
ATOM 1418 C CA . MET A 1 199 ? -10.225 -53.535 31.812 1.00 103.53 199 MET A CA 1
ATOM 1419 C C . MET A 1 199 ? -8.873 -53.620 31.119 1.00 100.14 199 MET A C 1
ATOM 1420 O O . MET A 1 199 ? -8.688 -53.025 30.053 1.00 103.95 199 MET A O 1
ATOM 1425 N N . ASP A 1 200 ? -7.939 -54.400 31.673 1.00 103.60 200 ASP A N 1
ATOM 1426 C CA . ASP A 1 200 ? -6.568 -54.360 31.174 1.00 104.04 200 ASP A CA 1
ATOM 1427 C C . ASP A 1 200 ? -6.457 -54.749 29.703 1.00 99.58 200 ASP A C 1
ATOM 1428 O O . ASP A 1 200 ? -5.534 -54.286 29.025 1.00 97.99 200 ASP A O 1
ATOM 1433 N N . THR A 1 201 ? -7.353 -55.587 29.168 1.00 97.18 201 THR A N 1
ATOM 1434 C CA . THR A 1 201 ? -7.216 -55.855 27.737 1.00 110.29 201 THR A CA 1
ATOM 1435 C C . THR A 1 201 ? -7.825 -54.726 26.920 1.00 110.12 201 THR A C 1
ATOM 1436 O O . THR A 1 201 ? -7.244 -54.292 25.918 1.00 109.81 201 THR A O 1
ATOM 1440 N N . LEU A 1 202 ? -8.995 -54.229 27.336 1.00 105.13 202 LEU A N 1
ATOM 1441 C CA . LEU A 1 202 ? -9.601 -53.133 26.591 1.00 101.99 202 LEU A CA 1
ATOM 1442 C C . LEU A 1 202 ? -8.630 -51.970 26.445 1.00 99.15 202 LEU A C 1
ATOM 1443 O O . LEU A 1 202 ? -8.659 -51.262 25.431 1.00 95.95 202 LEU A O 1
ATOM 1448 N N . ARG A 1 203 ? -7.733 -51.790 27.418 1.00 95.55 203 ARG A N 1
ATOM 1449 C CA . ARG A 1 203 ? -6.696 -50.769 27.303 1.00 101.61 203 ARG A CA 1
ATOM 1450 C C . ARG A 1 203 ? -5.611 -51.184 26.319 1.00 107.46 203 ARG A C 1
ATOM 1451 O O . ARG A 1 203 ? -5.120 -50.355 25.545 1.00 105.75 203 ARG A O 1
ATOM 1459 N N . GLU A 1 204 ? -5.200 -52.456 26.358 1.00 100.53 204 GLU A N 1
ATOM 1460 C CA . GLU A 1 204 ? -4.254 -52.959 25.368 1.00 105.81 204 GLU A CA 1
ATOM 1461 C C . GLU A 1 204 ? -4.745 -52.655 23.959 1.00 109.12 204 GLU A C 1
ATOM 1462 O O . GLU A 1 204 ? -3.955 -52.308 23.073 1.00 116.39 204 GLU A O 1
ATOM 1468 N N . TYR A 1 205 ? -6.057 -52.745 23.746 1.00 105.81 205 TYR A N 1
ATOM 1469 C CA . TYR A 1 205 ? -6.675 -52.467 22.459 1.00 102.87 205 TYR A CA 1
ATOM 1470 C C . TYR A 1 205 ? -7.041 -50.995 22.282 1.00 100.89 205 TYR A C 1
ATOM 1471 O O . TYR A 1 205 ? -7.716 -50.654 21.306 1.00 103.05 205 TYR A O 1
ATOM 1480 N N . SER A 1 206 ? -6.625 -50.123 23.200 1.00 98.24 206 SER A N 1
ATOM 1481 C CA . SER A 1 206 ? -6.897 -48.692 23.120 1.00 101.83 206 SER A CA 1
ATOM 1482 C C . SER A 1 206 ? -5.671 -47.980 22.562 1.00 100.65 206 SER A C 1
ATOM 1483 O O . SER A 1 206 ? -4.571 -48.114 23.109 1.00 102.96 206 SER A O 1
ATOM 1486 N N . ILE A 1 207 ? -5.858 -47.223 21.478 1.00 97.36 207 ILE A N 1
ATOM 1487 C CA . ILE A 1 207 ? -4.750 -46.632 20.736 1.00 96.76 207 ILE A CA 1
ATOM 1488 C C . ILE A 1 207 ? -5.089 -45.201 20.337 1.00 90.95 207 ILE A C 1
ATOM 1489 O O . ILE A 1 207 ? -6.213 -44.724 20.509 1.00 76.18 207 ILE A O 1
ATOM 1494 N N . ALA A 1 208 ? -4.084 -44.524 19.785 1.00 94.42 208 ALA A N 1
ATOM 1495 C CA . ALA A 1 208 ? -4.270 -43.181 19.259 1.00 75.85 208 ALA A CA 1
ATOM 1496 C C . ALA A 1 208 ? -4.984 -43.234 17.914 1.00 76.05 208 ALA A C 1
ATOM 1497 O O . ALA A 1 208 ? -4.695 -44.089 17.072 1.00 91.40 208 ALA A O 1
ATOM 1499 N N . HIS A 1 209 ? -5.931 -42.314 17.720 1.00 74.04 209 HIS A N 1
ATOM 1500 C CA . HIS A 1 209 ? -6.690 -42.220 16.482 1.00 76.16 209 HIS A CA 1
ATOM 1501 C C . HIS A 1 209 ? -6.467 -40.912 15.735 1.00 75.13 209 HIS A C 1
ATOM 1502 O O . HIS A 1 209 ? -7.067 -40.718 14.671 1.00 70.67 209 HIS A O 1
ATOM 1509 N N . THR A 1 210 ? -5.627 -40.014 16.255 1.00 67.39 210 THR A N 1
ATOM 1510 C CA . THR A 1 210 ? -5.553 -38.662 15.707 1.00 79.36 210 THR A CA 1
ATOM 1511 C C . THR A 1 210 ? -5.067 -38.669 14.263 1.00 77.75 210 THR A C 1
ATOM 1512 O O . THR A 1 210 ? -5.689 -38.061 13.384 1.00 76.90 210 THR A O 1
ATOM 1516 N N . VAL A 1 211 ? -3.953 -39.353 13.995 1.00 70.46 211 VAL A N 1
ATOM 1517 C CA . VAL A 1 211 ? -3.418 -39.355 12.636 1.00 78.34 211 VAL A CA 1
ATOM 1518 C C . VAL A 1 211 ? -4.301 -40.180 11.701 1.00 76.30 211 VAL A C 1
ATOM 1519 O O . VAL A 1 211 ? -4.444 -39.845 10.521 1.00 70.96 211 VAL A O 1
ATOM 1523 N N . ASN A 1 212 ? -4.930 -41.246 12.206 1.00 76.08 212 ASN A N 1
ATOM 1524 C CA . ASN A 1 212 ? -5.700 -42.123 11.336 1.00 76.53 212 ASN A CA 1
ATOM 1525 C C . ASN A 1 212 ? -7.085 -41.564 11.038 1.00 68.82 212 ASN A C 1
ATOM 1526 O O . ASN A 1 212 ? -7.660 -41.875 9.992 1.00 71.68 212 ASN A O 1
ATOM 1531 N N . THR A 1 213 ? -7.647 -40.758 11.929 1.00 67.90 213 THR A N 1
ATOM 1532 C CA . THR A 1 213 ? -8.903 -40.077 11.634 1.00 64.64 213 THR A CA 1
ATOM 1533 C C . THR A 1 213 ? -8.701 -38.679 11.057 1.00 64.86 213 THR A C 1
ATOM 1534 O O . THR A 1 213 ? -9.430 -38.281 10.142 1.00 62.40 213 THR A O 1
ATOM 1538 N N . TRP A 1 214 ? -7.712 -37.927 11.544 1.00 62.17 214 TRP A N 1
ATOM 1539 C CA . TRP A 1 214 ? -7.576 -36.515 11.199 1.00 64.81 214 TRP A CA 1
ATOM 1540 C C . TRP A 1 214 ? -6.260 -36.171 10.503 1.00 77.19 214 TRP A C 1
ATOM 1541 O O . TRP A 1 214 ? -5.961 -34.980 10.333 1.00 59.52 214 TRP A O 1
ATOM 1552 N N . GLY A 1 215 ? -5.478 -37.166 10.077 1.00 63.32 215 GLY A N 1
ATOM 1553 C CA . GLY A 1 215 ? -4.182 -36.940 9.479 1.00 63.99 215 GLY A CA 1
ATOM 1554 C C . GLY A 1 215 ? -4.060 -37.630 8.130 1.00 69.67 215 GLY A C 1
ATOM 1555 O O . GLY A 1 215 ? -5.047 -37.858 7.427 1.00 74.17 215 GLY A O 1
ATOM 1556 N N . ARG A 1 216 ? -2.819 -37.959 7.775 1.00 55.31 216 ARG A N 1
ATOM 1557 C CA . ARG A 1 216 ? -2.498 -38.605 6.501 1.00 74.23 216 ARG A CA 1
ATOM 1558 C C . ARG A 1 216 ? -1.695 -39.867 6.790 1.00 77.62 216 ARG A C 1
ATOM 1559 O O . ARG A 1 216 ? -0.469 -39.896 6.612 1.00 72.93 216 ARG A O 1
ATOM 1567 N N . PRO A 1 217 ? -2.357 -40.934 7.233 1.00 78.70 217 PRO A N 1
ATOM 1568 C CA . PRO A 1 217 ? -1.638 -42.154 7.608 1.00 79.49 217 PRO A CA 1
ATOM 1569 C C . PRO A 1 217 ? -1.196 -42.974 6.406 1.00 79.72 217 PRO A C 1
ATOM 1570 O O . PRO A 1 217 ? -1.795 -42.931 5.328 1.00 79.50 217 PRO A O 1
ATOM 1574 N N . ALA A 1 218 ? -0.126 -43.732 6.612 1.00 81.80 218 ALA A N 1
ATOM 1575 C CA . ALA A 1 218 ? 0.345 -44.681 5.619 1.00 89.22 218 ALA A CA 1
ATOM 1576 C C . ALA A 1 218 ? -0.545 -45.921 5.622 1.00 84.04 218 ALA A C 1
ATOM 1577 O O . ALA A 1 218 ? -1.215 -46.208 6.617 1.00 92.04 218 ALA A O 1
ATOM 1579 N N . PRO A 1 219 ? -0.587 -46.662 4.507 1.00 93.13 219 PRO A N 1
ATOM 1580 C CA . PRO A 1 219 ? -1.402 -47.893 4.467 1.00 92.69 219 PRO A CA 1
ATOM 1581 C C . PRO A 1 219 ? -1.173 -48.835 5.639 1.00 83.70 219 PRO A C 1
ATOM 1582 O O . PRO A 1 219 ? -2.123 -49.484 6.095 1.00 82.92 219 PRO A O 1
ATOM 1586 N N . GLU A 1 220 ? 0.066 -48.923 6.134 1.00 82.59 220 GLU A N 1
ATOM 1587 C CA . GLU A 1 220 ? 0.384 -49.778 7.274 1.00 83.07 220 GLU A CA 1
ATOM 1588 C C . GLU A 1 220 ? -0.255 -49.264 8.558 1.00 83.96 220 GLU A C 1
ATOM 1589 O O . GLU A 1 220 ? -0.706 -50.054 9.395 1.00 81.47 220 GLU A O 1
ATOM 1595 N N . GLN A 1 221 ? -0.261 -47.945 8.748 1.00 84.68 221 GLN A N 1
ATOM 1596 C CA . GLN A 1 221 ? -0.927 -47.363 9.907 1.00 89.51 221 GLN A CA 1
ATOM 1597 C C . GLN A 1 221 ? -2.419 -47.669 9.886 1.00 93.70 221 GLN A C 1
ATOM 1598 O O . GLN A 1 221 ? -3.004 -48.048 10.910 1.00 78.76 221 GLN A O 1
ATOM 1604 N N . GLN A 1 222 ? -3.049 -47.505 8.720 1.00 90.63 222 GLN A N 1
ATOM 1605 C CA . GLN A 1 222 ? -4.479 -47.763 8.591 1.00 91.50 222 GLN A CA 1
ATOM 1606 C C . GLN A 1 222 ? -4.838 -49.171 9.050 1.00 88.72 222 GLN A C 1
ATOM 1607 O O . GLN A 1 222 ? -5.814 -49.365 9.783 1.00 92.46 222 GLN A O 1
ATOM 1613 N N . VAL A 1 223 ? -4.058 -50.172 8.630 1.00 89.74 223 VAL A N 1
ATOM 1614 C CA . VAL A 1 223 ? -4.393 -51.549 8.985 1.00 89.18 223 VAL A CA 1
ATOM 1615 C C . VAL A 1 223 ? -4.150 -51.800 10.472 1.00 83.77 223 VAL A C 1
ATOM 1616 O O . VAL A 1 223 ? -4.960 -52.452 11.140 1.00 84.37 223 VAL A O 1
ATOM 1620 N N . ALA A 1 224 ? -3.050 -51.272 11.022 1.00 82.24 224 ALA A N 1
ATOM 1621 C CA . ALA A 1 224 ? -2.751 -51.502 12.432 1.00 76.88 224 ALA A CA 1
ATOM 1622 C C . ALA A 1 224 ? -3.840 -50.935 13.331 1.00 89.27 224 ALA A C 1
ATOM 1623 O O . ALA A 1 224 ? -4.091 -51.470 14.417 1.00 98.68 224 ALA A O 1
ATOM 1625 N N . VAL A 1 225 ? -4.494 -49.858 12.896 1.00 92.76 225 VAL A N 1
ATOM 1626 C CA . VAL A 1 225 ? -5.643 -49.339 13.630 1.00 96.42 225 VAL A CA 1
ATOM 1627 C C . VAL A 1 225 ? -6.843 -50.261 13.448 1.00 86.33 225 VAL A C 1
ATOM 1628 O O . VAL A 1 225 ? -7.501 -50.648 14.420 1.00 82.16 225 VAL A O 1
ATOM 1632 N N . ALA A 1 226 ? -7.134 -50.638 12.198 1.00 89.51 226 ALA A N 1
ATOM 1633 C CA . ALA A 1 226 ? -8.236 -51.556 11.927 1.00 93.00 226 ALA A CA 1
ATOM 1634 C C . ALA A 1 226 ? -8.073 -52.868 12.682 1.00 99.29 226 ALA A C 1
ATOM 1635 O O . ALA A 1 226 ? -9.069 -53.503 13.049 1.00 96.99 226 ALA A O 1
ATOM 1637 N N . ASP A 1 227 ? -6.831 -53.287 12.928 1.00 92.03 227 ASP A N 1
ATOM 1638 C CA . ASP A 1 227 ? -6.601 -54.510 13.686 1.00 92.66 227 ASP A CA 1
ATOM 1639 C C . ASP A 1 227 ? -6.889 -54.299 15.168 1.00 99.03 227 ASP A C 1
ATOM 1640 O O . ASP A 1 227 ? -7.562 -55.122 15.799 1.00 98.10 227 ASP A O 1
ATOM 1645 N N . ALA A 1 228 ? -6.399 -53.197 15.741 1.00 94.01 228 ALA A N 1
ATOM 1646 C CA . ALA A 1 228 ? -6.663 -52.923 17.149 1.00 98.52 228 ALA A CA 1
ATOM 1647 C C . ALA A 1 228 ? -8.129 -52.584 17.392 1.00 96.23 228 ALA A C 1
ATOM 1648 O O . ALA A 1 228 ? -8.681 -52.939 18.440 1.00 94.85 228 ALA A O 1
ATOM 1650 N N . VAL A 1 229 ? -8.773 -51.904 16.442 1.00 100.22 229 VAL A N 1
ATOM 1651 C CA . VAL A 1 229 ? -10.177 -51.541 16.608 1.00 96.36 229 VAL A CA 1
ATOM 1652 C C . VAL A 1 229 ? -11.066 -52.769 16.462 1.00 94.66 229 VAL A C 1
ATOM 1653 O O . VAL A 1 229 ? -12.055 -52.926 17.189 1.00 92.78 229 VAL A O 1
ATOM 1657 N N . GLY A 1 230 ? -10.726 -53.664 15.531 1.00 97.03 230 GLY A N 1
ATOM 1658 C CA . GLY A 1 230 ? -11.493 -54.891 15.384 1.00 88.91 230 GLY A CA 1
ATOM 1659 C C . GLY A 1 230 ? -11.370 -55.808 16.587 1.00 88.37 230 GLY A C 1
ATOM 1660 O O . GLY A 1 230 ? -12.366 -56.378 17.045 1.00 85.57 230 GLY A O 1
ATOM 1661 N N . LYS A 1 231 ? -10.147 -55.976 17.104 1.00 95.78 231 LYS A N 1
ATOM 1662 C CA . LYS A 1 231 ? -9.947 -56.720 18.345 1.00 92.27 231 LYS A CA 1
ATOM 1663 C C . LYS A 1 231 ? -10.833 -56.173 19.446 1.00 93.77 231 LYS A C 1
ATOM 1664 O O . LYS A 1 231 ? -11.495 -56.925 20.172 1.00 102.63 231 LYS A O 1
ATOM 1670 N N . PHE A 1 232 ? -10.864 -54.853 19.568 1.00 100.33 232 PHE A N 1
ATOM 1671 C CA . PHE A 1 232 ? -11.603 -54.219 20.647 1.00 97.92 232 PHE A CA 1
ATOM 1672 C C . PHE A 1 232 ? -13.114 -54.319 20.432 1.00 94.49 232 PHE A C 1
ATOM 1673 O O . PHE A 1 232 ? -13.873 -54.367 21.410 1.00 87.21 232 PHE A O 1
ATOM 1681 N N . TRP A 1 233 ? -13.573 -54.384 19.177 1.00 88.06 233 TRP A N 1
ATOM 1682 C CA . TRP A 1 233 ? -15.012 -54.391 18.921 1.00 88.38 233 TRP A CA 1
ATOM 1683 C C . TRP A 1 233 ? -15.663 -55.682 19.399 1.00 97.62 233 TRP A C 1
ATOM 1684 O O . TRP A 1 233 ? -16.750 -55.654 19.989 1.00 89.77 233 TRP A O 1
ATOM 1695 N N . GLN A 1 234 ? -15.028 -56.827 19.139 1.00 102.51 234 GLN A N 1
ATOM 1696 C CA . GLN A 1 234 ? -15.645 -58.095 19.506 1.00 100.75 234 GLN A CA 1
ATOM 1697 C C . GLN A 1 234 ? -15.384 -58.482 20.953 1.00 91.31 234 GLN A C 1
ATOM 1698 O O . GLN A 1 234 ? -16.242 -59.123 21.569 1.00 91.74 234 GLN A O 1
ATOM 1704 N N . PHE A 1 235 ? -14.238 -58.103 21.522 1.00 87.08 235 PHE A N 1
ATOM 1705 C CA . PHE A 1 235 ? -14.067 -58.288 22.958 1.00 95.38 235 PHE A CA 1
ATOM 1706 C C . PHE A 1 235 ? -15.069 -57.426 23.730 1.00 99.01 235 PHE A C 1
ATOM 1707 O O . PHE A 1 235 ? -15.743 -57.907 24.656 1.00 94.97 235 PHE A O 1
ATOM 1715 N N . ALA A 1 236 ? -15.234 -56.167 23.331 1.00 100.81 236 ALA A N 1
ATOM 1716 C CA . ALA A 1 236 ? -16.259 -55.379 24.000 1.00 97.01 236 ALA A CA 1
ATOM 1717 C C . ALA A 1 236 ? -17.646 -55.970 23.782 1.00 97.79 236 ALA A C 1
ATOM 1718 O O . ALA A 1 236 ? -18.558 -55.672 24.558 1.00 103.49 236 ALA A O 1
ATOM 1720 N N . GLY A 1 237 ? -17.816 -56.824 22.769 1.00 90.39 237 GLY A N 1
ATOM 1721 C CA . GLY A 1 237 ? -19.095 -57.490 22.581 1.00 96.55 237 GLY A CA 1
ATOM 1722 C C . GLY A 1 237 ? -19.397 -58.497 23.676 1.00 108.25 237 GLY A C 1
ATOM 1723 O O . GLY A 1 237 ? -20.535 -58.593 24.147 1.00 106.85 237 GLY A O 1
ATOM 1724 N N . THR A 1 238 ? -18.387 -59.266 24.090 1.00 108.84 238 THR A N 1
ATOM 1725 C CA . THR A 1 238 ? -18.561 -60.174 25.219 1.00 101.78 238 THR A CA 1
ATOM 1726 C C . THR A 1 238 ? -18.784 -59.403 26.511 1.00 102.66 238 THR A C 1
ATOM 1727 O O . THR A 1 238 ? -19.635 -59.778 27.327 1.00 108.45 238 THR A O 1
ATOM 1731 N N . VAL A 1 239 ? -18.022 -58.325 26.713 1.00 100.06 239 VAL A N 1
ATOM 1732 C CA . VAL A 1 239 ? -18.148 -57.532 27.931 1.00 101.18 239 VAL A CA 1
ATOM 1733 C C . VAL A 1 239 ? -19.571 -57.015 28.088 1.00 105.84 239 VAL A C 1
ATOM 1734 O O . VAL A 1 239 ? -20.143 -57.057 29.184 1.00 103.51 239 VAL A O 1
ATOM 1738 N N . LEU A 1 240 ? -20.173 -56.536 26.995 1.00 104.39 240 LEU A N 1
ATOM 1739 C CA . LEU A 1 240 ? -21.555 -56.068 27.061 1.00 105.84 240 LEU A CA 1
ATOM 1740 C C . LEU A 1 240 ? -22.513 -57.210 27.379 1.00 101.65 240 LEU A C 1
ATOM 1741 O O . LEU A 1 240 ? -23.473 -57.027 28.136 1.00 105.70 240 LEU A O 1
ATOM 1746 N N . ASP A 1 241 ? -22.278 -58.392 26.801 1.00 99.08 241 ASP A N 1
ATOM 1747 C CA . ASP A 1 241 ? -23.115 -59.544 27.118 1.00 107.18 241 ASP A CA 1
ATOM 1748 C C . ASP A 1 241 ? -22.956 -59.957 28.576 1.00 107.41 241 ASP A C 1
ATOM 1749 O O . ASP A 1 241 ? -23.922 -60.389 29.215 1.00 106.63 241 ASP A O 1
ATOM 1754 N N . LYS A 1 242 ? -21.743 -59.834 29.121 1.00 107.68 242 LYS A N 1
ATOM 1755 C CA . LYS A 1 242 ? -21.520 -60.207 30.514 1.00 101.75 242 LYS A CA 1
ATOM 1756 C C . LYS A 1 242 ? -22.281 -59.284 31.461 1.00 106.66 242 LYS A C 1
ATOM 1757 O O . LYS A 1 242 ? -23.002 -59.750 32.351 1.00 118.20 242 LYS A O 1
ATOM 1763 N N . MET A 1 243 ? -22.128 -57.971 31.291 1.00 104.47 243 MET A N 1
ATOM 1764 C CA . MET A 1 243 ? -22.844 -57.000 32.108 1.00 110.53 243 MET A CA 1
ATOM 1765 C C . MET A 1 243 ? -24.284 -56.808 31.660 1.00 113.54 243 MET A C 1
ATOM 1766 O O . MET A 1 243 ? -24.999 -55.995 32.256 1.00 105.18 243 MET A O 1
ATOM 1771 N N . ARG A 1 244 ? -24.725 -57.547 30.641 1.00 111.42 244 ARG A N 1
ATOM 1772 C CA . ARG A 1 244 ? -26.093 -57.423 30.159 1.00 112.84 244 ARG A CA 1
ATOM 1773 C C . ARG A 1 244 ? -27.106 -57.817 31.235 1.00 124.43 244 ARG A C 1
ATOM 1774 O O . ARG A 1 244 ? -28.241 -57.330 31.218 1.00 129.11 244 ARG A O 1
ATOM 1782 N N . LYS A 1 245 ? -26.723 -58.653 32.202 1.00 117.14 245 LYS A N 1
ATOM 1783 C CA . LYS A 1 245 ? -27.689 -59.180 33.156 1.00 113.16 245 LYS A CA 1
ATOM 1784 C C . LYS A 1 245 ? -27.413 -58.706 34.588 1.00 119.09 245 LYS A C 1
ATOM 1785 O O . LYS A 1 245 ? -28.001 -59.228 35.548 1.00 126.10 245 LYS A O 1
ATOM 1791 N N . ASP A 1 246 ? -26.539 -57.700 34.747 1.00 118.39 246 ASP A N 1
ATOM 1792 C CA . ASP A 1 246 ? -26.414 -56.904 35.973 1.00 118.99 246 ASP A CA 1
ATOM 1793 C C . ASP A 1 246 ? -26.624 -55.450 35.555 1.00 112.11 246 ASP A C 1
ATOM 1794 O O . ASP A 1 246 ? -25.667 -54.663 35.511 1.00 110.78 246 ASP A O 1
ATOM 1799 N N . PRO A 1 247 ? -27.854 -55.084 35.154 1.00 108.55 247 PRO A N 1
ATOM 1800 C CA . PRO A 1 247 ? -28.078 -53.695 34.725 1.00 113.36 247 PRO A CA 1
ATOM 1801 C C . PRO A 1 247 ? -28.046 -52.706 35.874 1.00 115.83 247 PRO A C 1
ATOM 1802 O O . PRO A 1 247 ? -27.580 -51.576 35.688 1.00 115.90 247 PRO A O 1
ATOM 1806 N N . ASP A 1 248 ? -28.482 -53.108 37.068 1.00 115.81 248 ASP A N 1
ATOM 1807 C CA . ASP A 1 248 ? -28.612 -52.184 38.192 1.00 113.22 248 ASP A CA 1
ATOM 1808 C C . ASP A 1 248 ? -27.304 -52.134 38.986 1.00 115.67 248 ASP A C 1
ATOM 1809 O O . ASP A 1 248 ? -27.194 -52.592 40.126 1.00 117.94 248 ASP A O 1
ATOM 1814 N N . GLY A 1 249 ? -26.299 -51.543 38.341 1.00 112.56 249 GLY A N 1
ATOM 1815 C CA . GLY A 1 249 ? -25.012 -51.249 38.934 1.00 110.73 249 GLY A CA 1
ATOM 1816 C C . GLY A 1 249 ? -24.483 -49.958 38.346 1.00 113.26 249 GLY A C 1
ATOM 1817 O O . GLY A 1 249 ? -25.091 -49.368 37.451 1.00 110.38 249 GLY A O 1
ATOM 1818 N N . HIS A 1 250 ? -23.332 -49.524 38.849 1.00 108.61 250 HIS A N 1
ATOM 1819 C CA . HIS A 1 250 ? -22.798 -48.220 38.482 1.00 107.77 250 HIS A CA 1
ATOM 1820 C C . HIS A 1 250 ? -22.071 -48.270 37.142 1.00 113.74 250 HIS A C 1
ATOM 1821 O O . HIS A 1 250 ? -21.477 -49.285 36.762 1.00 106.32 250 HIS A O 1
ATOM 1828 N N . GLY A 1 251 ? -22.125 -47.150 36.424 1.00 100.54 251 GLY A N 1
ATOM 1829 C CA . GLY A 1 251 ? -21.493 -47.045 35.125 1.00 93.57 251 GLY A CA 1
ATOM 1830 C C . GLY A 1 251 ? -22.431 -46.542 34.048 1.00 93.64 251 GLY A C 1
ATOM 1831 O O . GLY A 1 251 ? -23.655 -46.639 34.184 1.00 89.69 251 GLY A O 1
ATOM 1832 N N . TRP A 1 252 ? -21.865 -46.000 32.966 1.00 86.77 252 TRP A N 1
ATOM 1833 C CA . TRP A 1 252 ? -22.691 -45.502 31.871 1.00 81.06 252 TRP A CA 1
ATOM 1834 C C . TRP A 1 252 ? -23.355 -46.649 31.118 1.00 85.47 252 TRP A C 1
ATOM 1835 O O . TRP A 1 252 ? -24.541 -46.570 30.778 1.00 82.72 252 TRP A O 1
ATOM 1846 N N . MET A 1 253 ? -22.610 -47.725 30.858 1.00 85.00 253 MET A N 1
ATOM 1847 C CA . MET A 1 253 ? -23.172 -48.854 30.118 1.00 94.16 253 MET A CA 1
ATOM 1848 C C . MET A 1 253 ? -24.311 -49.545 30.859 1.00 98.97 253 MET A C 1
ATOM 1849 O O . MET A 1 253 ? -25.355 -49.797 30.232 1.00 98.90 253 MET A O 1
ATOM 1854 N N . PRO A 1 254 ? -24.195 -49.890 32.151 1.00 96.23 254 PRO A N 1
ATOM 1855 C CA . PRO A 1 254 ? -25.373 -50.438 32.847 1.00 91.43 254 PRO A CA 1
ATOM 1856 C C . PRO A 1 254 ? -26.539 -49.469 32.878 1.00 97.50 254 PRO A C 1
ATOM 1857 O O . PRO A 1 254 ? -27.693 -49.882 32.728 1.00 100.16 254 PRO A O 1
ATOM 1861 N N . PHE A 1 255 ? -26.266 -48.176 33.065 1.00 99.65 255 PHE A N 1
ATOM 1862 C CA . PHE A 1 255 ? -27.304 -47.164 32.883 1.00 96.41 255 PHE A CA 1
ATOM 1863 C C . PHE A 1 255 ? -27.907 -47.248 31.485 1.00 94.69 255 PHE A C 1
ATOM 1864 O O . PHE A 1 255 ? -29.122 -47.086 31.318 1.00 94.98 255 PHE A O 1
ATOM 1872 N N . GLY A 1 256 ? -27.082 -47.525 30.475 1.00 90.75 256 GLY A N 1
ATOM 1873 C CA . GLY A 1 256 ? -27.602 -47.667 29.127 1.00 91.01 256 GLY A CA 1
ATOM 1874 C C . GLY A 1 256 ? -28.492 -48.881 28.953 1.00 95.28 256 GLY A C 1
ATOM 1875 O O . GLY A 1 256 ? -29.383 -48.884 28.100 1.00 94.47 256 GLY A O 1
ATOM 1876 N N . ILE A 1 257 ? -28.264 -49.932 29.744 1.00 98.80 257 ILE A N 1
ATOM 1877 C CA . ILE A 1 257 ? -29.064 -51.144 29.601 1.00 97.91 257 ILE A CA 1
ATOM 1878 C C . ILE A 1 257 ? -30.486 -50.912 30.096 1.00 99.28 257 ILE A C 1
ATOM 1879 O O . ILE A 1 257 ? -31.450 -51.409 29.504 1.00 97.39 257 ILE A O 1
ATOM 1884 N N . ARG A 1 258 ? -30.642 -50.150 31.183 1.00 91.09 258 ARG A N 1
ATOM 1885 C CA . ARG A 1 258 ? -31.974 -49.925 31.733 1.00 91.26 258 ARG A CA 1
ATOM 1886 C C . ARG A 1 258 ? -32.826 -49.060 30.817 1.00 100.83 258 ARG A C 1
ATOM 1887 O O . ARG A 1 258 ? -34.046 -49.249 30.753 1.00 102.12 258 ARG A O 1
ATOM 1895 N N . VAL A 1 259 ? -32.212 -48.112 30.105 1.00 96.52 259 VAL A N 1
ATOM 1896 C CA . VAL A 1 259 ? -32.982 -47.308 29.166 1.00 91.90 259 VAL A CA 1
ATOM 1897 C C . VAL A 1 259 ? -33.403 -48.151 27.969 1.00 101.15 259 VAL A C 1
ATOM 1898 O O . VAL A 1 259 ? -34.420 -47.863 27.324 1.00 94.11 259 VAL A O 1
ATOM 1902 N N . GLN A 1 260 ? -32.647 -49.211 27.661 1.00 106.21 260 GLN A N 1
ATOM 1903 C CA . GLN A 1 260 ? -33.053 -50.128 26.601 1.00 100.68 260 GLN A CA 1
ATOM 1904 C C . GLN A 1 260 ? -34.362 -50.820 26.954 1.00 99.73 260 GLN A C 1
ATOM 1905 O O . GLN A 1 260 ? -35.266 -50.927 26.120 1.00 99.30 260 GLN A O 1
ATOM 1911 N N . GLN A 1 261 ? -34.488 -51.297 28.192 1.00 103.38 261 GLN A N 1
ATOM 1912 C CA . GLN A 1 261 ? -35.750 -51.910 28.589 1.00 106.64 261 GLN A CA 1
ATOM 1913 C C . GLN A 1 261 ? -36.857 -50.871 28.722 1.00 99.75 261 GLN A C 1
ATOM 1914 O O . GLN A 1 261 ? -38.033 -51.192 28.515 1.00 98.37 261 GLN A O 1
ATOM 1920 N N . GLU A 1 262 ? -36.507 -49.626 29.050 1.00 100.73 262 GLU A N 1
ATOM 1921 C CA . GLU A 1 262 ? -37.516 -48.575 29.134 1.00 96.33 262 GLU A CA 1
ATOM 1922 C C . GLU A 1 262 ? -37.906 -48.056 27.753 1.00 93.91 262 GLU A C 1
ATOM 1923 O O . GLU A 1 262 ? -39.090 -47.816 27.492 1.00 94.85 262 GLU A O 1
ATOM 1929 N N . GLN A 1 263 ? -36.936 -47.877 26.854 1.00 99.81 263 GLN A N 1
ATOM 1930 C CA . GLN A 1 263 ? -37.187 -47.385 25.497 1.00 103.47 263 GLN A CA 1
ATOM 1931 C C . GLN A 1 263 ? -36.463 -48.286 24.504 1.00 104.01 263 GLN A C 1
ATOM 1932 O O . GLN A 1 263 ? -35.371 -47.951 24.027 1.00 104.89 263 GLN A O 1
ATOM 1938 N N . PRO A 1 264 ? -37.055 -49.434 24.156 1.00 104.86 264 PRO A N 1
ATOM 1939 C CA . PRO A 1 264 ? -36.333 -50.416 23.324 1.00 103.87 264 PRO A CA 1
ATOM 1940 C C . PRO A 1 264 ? -36.011 -49.944 21.913 1.00 102.25 264 PRO A C 1
ATOM 1941 O O . PRO A 1 264 ? -35.060 -50.461 21.313 1.00 105.72 264 PRO A O 1
ATOM 1945 N N . ASP A 1 265 ? -36.767 -48.998 21.358 1.00 105.14 265 ASP A N 1
ATOM 1946 C CA . ASP A 1 265 ? -36.490 -48.505 20.017 1.00 110.57 265 ASP A CA 1
ATOM 1947 C C . ASP A 1 265 ? -35.460 -47.384 20.018 1.00 103.62 265 ASP A C 1
ATOM 1948 O O . ASP A 1 265 ? -34.690 -47.247 19.065 1.00 107.34 265 ASP A O 1
ATOM 1953 N N . VAL A 1 266 ? -35.412 -46.597 21.088 1.00 105.22 266 VAL A N 1
ATOM 1954 C CA . VAL A 1 266 ? -34.463 -45.499 21.198 1.00 101.16 266 VAL A CA 1
ATOM 1955 C C . VAL A 1 266 ? -33.045 -46.040 21.339 1.00 100.29 266 VAL A C 1
ATOM 1956 O O . VAL A 1 266 ? -32.099 -45.489 20.754 1.00 103.39 266 VAL A O 1
ATOM 1960 N N . VAL A 1 267 ? -32.894 -47.143 22.061 1.00 100.32 267 VAL A N 1
ATOM 1961 C CA . VAL A 1 267 ? -31.609 -47.654 22.485 1.00 98.80 267 VAL A CA 1
ATOM 1962 C C . VAL A 1 267 ? -31.602 -49.130 22.111 1.00 100.58 267 VAL A C 1
ATOM 1963 O O . VAL A 1 267 ? -32.393 -49.917 22.643 1.00 109.28 267 VAL A O 1
ATOM 1967 N N . THR A 1 268 ? -30.758 -49.492 21.152 1.00 97.78 268 THR A N 1
ATOM 1968 C CA . THR A 1 268 ? -30.772 -50.809 20.531 1.00 95.02 268 THR A CA 1
ATOM 1969 C C . THR A 1 268 ? -29.511 -51.580 20.892 1.00 94.31 268 THR A C 1
ATOM 1970 O O . THR A 1 268 ? -28.520 -51.010 21.346 1.00 99.75 268 THR A O 1
ATOM 1974 N N . ASP A 1 269 ? -29.544 -52.895 20.651 1.00 99.38 269 ASP A N 1
ATOM 1975 C CA . ASP A 1 269 ? -28.377 -53.719 20.960 1.00 96.53 269 ASP A CA 1
ATOM 1976 C C . ASP A 1 269 ? -27.155 -53.256 20.178 1.00 100.77 269 ASP A C 1
ATOM 1977 O O . ASP A 1 269 ? -26.033 -53.265 20.700 1.00 101.03 269 ASP A O 1
ATOM 1982 N N . SER A 1 270 ? -27.353 -52.830 18.928 1.00 98.64 270 SER A N 1
ATOM 1983 C CA . SER A 1 270 ? -26.245 -52.276 18.157 1.00 94.34 270 SER A CA 1
ATOM 1984 C C . SER A 1 270 ? -25.716 -50.996 18.785 1.00 94.39 270 SER A C 1
ATOM 1985 O O . SER A 1 270 ? -24.507 -50.737 18.746 1.00 94.66 270 SER A O 1
ATOM 1988 N N . TYR A 1 271 ? -26.598 -50.196 19.386 1.00 94.18 271 TYR A N 1
ATOM 1989 C CA . TYR A 1 271 ? -26.195 -48.875 19.855 1.00 95.28 271 TYR A CA 1
ATOM 1990 C C . TYR A 1 271 ? -25.270 -48.960 21.065 1.00 97.09 271 TYR A C 1
ATOM 1991 O O . TYR A 1 271 ? -24.255 -48.256 21.124 1.00 97.12 271 TYR A O 1
ATOM 2000 N N . LEU A 1 272 ? -25.616 -49.792 22.057 1.00 85.52 272 LEU A N 1
ATOM 2001 C CA . LEU A 1 272 ? -24.756 -49.903 23.234 1.00 89.03 272 LEU A CA 1
ATOM 2002 C C . LEU A 1 272 ? -23.467 -50.633 22.909 1.00 85.84 272 LEU A C 1
ATOM 2003 O O . LEU A 1 272 ? -22.441 -50.384 23.550 1.00 87.64 272 LEU A O 1
ATOM 2008 N N . HIS A 1 273 ? -23.497 -51.547 21.941 1.00 96.29 273 HIS A N 1
ATOM 2009 C CA . HIS A 1 273 ? -22.242 -52.088 21.438 1.00 96.52 273 HIS A CA 1
ATOM 2010 C C . HIS A 1 273 ? -21.395 -50.979 20.830 1.00 89.39 273 HIS A C 1
ATOM 2011 O O . HIS A 1 273 ? -20.171 -50.952 21.005 1.00 93.35 273 HIS A O 1
ATOM 2018 N N . SER A 1 274 ? -22.036 -50.043 20.126 1.00 93.41 274 SER A N 1
ATOM 2019 C CA . SER A 1 274 ? -21.332 -48.851 19.666 1.00 95.56 274 SER A CA 1
ATOM 2020 C C . SER A 1 274 ? -20.946 -47.955 20.836 1.00 88.58 274 SER A C 1
ATOM 2021 O O . SER A 1 274 ? -19.849 -47.385 20.853 1.00 88.26 274 SER A O 1
ATOM 2024 N N . MET A 1 275 ? -21.834 -47.825 21.828 1.00 87.09 275 MET A N 1
ATOM 2025 C CA . MET A 1 275 ? -21.556 -46.997 22.998 1.00 81.91 275 MET A CA 1
ATOM 2026 C C . MET A 1 275 ? -20.317 -47.451 23.756 1.00 89.07 275 MET A C 1
ATOM 2027 O O . MET A 1 275 ? -19.743 -46.660 24.512 1.00 93.98 275 MET A O 1
ATOM 2032 N N . MET A 1 276 ? -19.896 -48.705 23.582 1.00 85.54 276 MET A N 1
ATOM 2033 C CA . MET A 1 276 ? -18.727 -49.194 24.304 1.00 81.28 276 MET A CA 1
ATOM 2034 C C . MET A 1 276 ? -17.444 -48.564 23.768 1.00 88.96 276 MET A C 1
ATOM 2035 O O . MET A 1 276 ? -16.610 -48.081 24.543 1.00 85.78 276 MET A O 1
ATOM 2040 N N . MET A 1 277 ? -17.263 -48.563 22.444 1.00 85.52 277 MET A N 1
ATOM 2041 C CA . MET A 1 277 ? -16.082 -47.928 21.867 1.00 88.24 277 MET A CA 1
ATOM 2042 C C . MET A 1 277 ? -16.225 -46.417 21.824 1.00 86.64 277 MET A C 1
ATOM 2043 O O . MET A 1 277 ? -15.288 -45.689 22.170 1.00 88.56 277 MET A O 1
ATOM 2048 N N . ALA A 1 278 ? -17.385 -45.934 21.374 1.00 84.15 278 ALA A N 1
ATOM 2049 C CA . ALA A 1 278 ? -17.621 -44.498 21.317 1.00 79.58 278 ALA A CA 1
ATOM 2050 C C . ALA A 1 278 ? -17.306 -43.839 22.651 1.00 85.03 278 ALA A C 1
ATOM 2051 O O . ALA A 1 278 ? -16.786 -42.717 22.693 1.00 88.72 278 ALA A O 1
ATOM 2053 N N . GLY A 1 279 ? -17.573 -44.547 23.751 1.00 88.55 279 GLY A N 1
ATOM 2054 C CA . GLY A 1 279 ? -17.405 -43.956 25.069 1.00 88.61 279 GLY A CA 1
ATOM 2055 C C . GLY A 1 279 ? -15.969 -43.579 25.380 1.00 91.77 279 GLY A C 1
ATOM 2056 O O . GLY A 1 279 ? -15.689 -42.454 25.796 1.00 88.57 279 GLY A O 1
ATOM 2057 N N . ILE A 1 280 ? -15.034 -44.511 25.182 1.00 88.60 280 ILE A N 1
ATOM 2058 C CA . ILE A 1 280 ? -13.665 -44.281 25.639 1.00 87.88 280 ILE A CA 1
ATOM 2059 C C . ILE A 1 280 ? -12.741 -43.744 24.551 1.00 85.82 280 ILE A C 1
ATOM 2060 O O . ILE A 1 280 ? -11.585 -43.408 24.855 1.00 85.13 280 ILE A O 1
ATOM 2065 N N . VAL A 1 281 ? -13.203 -43.640 23.302 1.00 86.55 281 VAL A N 1
ATOM 2066 C CA . VAL A 1 281 ? -12.421 -42.876 22.333 1.00 91.82 281 VAL A CA 1
ATOM 2067 C C . VAL A 1 281 ? -12.763 -41.396 22.439 1.00 92.08 281 VAL A C 1
ATOM 2068 O O . VAL A 1 281 ? -11.928 -40.538 22.132 1.00 82.18 281 VAL A O 1
ATOM 2072 N N . ALA A 1 282 ? -13.980 -41.071 22.882 1.00 89.55 282 ALA A N 1
ATOM 2073 C CA . ALA A 1 282 ? -14.327 -39.681 23.141 1.00 83.54 282 ALA A CA 1
ATOM 2074 C C . ALA A 1 282 ? -13.657 -39.158 24.400 1.00 75.31 282 ALA A C 1
ATOM 2075 O O . ALA A 1 282 ? -13.600 -37.939 24.597 1.00 75.94 282 ALA A O 1
ATOM 2077 N N . ALA A 1 283 ? -13.130 -40.049 25.238 1.00 69.58 283 ALA A N 1
ATOM 2078 C CA . ALA A 1 283 ? -12.682 -39.700 26.578 1.00 79.85 283 ALA A CA 1
ATOM 2079 C C . ALA A 1 283 ? -11.176 -39.746 26.771 1.00 78.52 283 ALA A C 1
ATOM 2080 O O . ALA A 1 283 ? -10.662 -39.044 27.645 1.00 76.83 283 ALA A O 1
ATOM 2082 N N . HIS A 1 284 ? -10.455 -40.552 25.991 1.00 85.12 284 HIS A N 1
ATOM 2083 C CA . HIS A 1 284 ? -9.059 -40.840 26.323 1.00 83.15 284 HIS A CA 1
ATOM 2084 C C . HIS A 1 284 ? -8.101 -39.747 25.848 1.00 79.34 284 HIS A C 1
ATOM 2085 O O . HIS A 1 284 ? -7.462 -39.074 26.663 1.00 80.40 284 HIS A O 1
ATOM 2092 N N . GLU A 1 285 ? -7.986 -39.554 24.529 1.00 78.11 285 GLU A N 1
ATOM 2093 C CA . GLU A 1 285 ? -6.936 -38.674 24.018 1.00 78.42 285 GLU A CA 1
ATOM 2094 C C . GLU A 1 285 ? -7.246 -37.213 24.305 1.00 76.03 285 GLU A C 1
ATOM 2095 O O . GLU A 1 285 ? -6.342 -36.436 24.638 1.00 71.67 285 GLU A O 1
ATOM 2101 N N . THR A 1 286 ? -8.512 -36.818 24.163 1.00 72.28 286 THR A N 1
ATOM 2102 C CA . THR A 1 286 ? -8.884 -35.430 24.404 1.00 78.33 286 THR A CA 1
ATOM 2103 C C . THR A 1 286 ? -8.538 -35.006 25.825 1.00 74.55 286 THR A C 1
ATOM 2104 O O . THR A 1 286 ? -8.052 -33.892 26.047 1.00 71.54 286 THR A O 1
ATOM 2108 N N . THR A 1 287 ? -8.764 -35.888 26.801 1.00 72.76 287 THR A N 1
ATOM 2109 C CA . THR A 1 287 ? -8.439 -35.540 28.181 1.00 80.11 287 THR A CA 1
ATOM 2110 C C . THR A 1 287 ? -6.934 -35.575 28.415 1.00 69.24 287 THR A C 1
ATOM 2111 O O . THR A 1 287 ? -6.375 -34.660 29.030 1.00 82.04 287 THR A O 1
ATOM 2115 N N . ALA A 1 288 ? -6.261 -36.618 27.930 1.00 68.17 288 ALA A N 1
ATOM 2116 C CA . ALA A 1 288 ? -4.810 -36.694 28.066 1.00 83.47 288 ALA A CA 1
ATOM 2117 C C . ALA A 1 288 ? -4.138 -35.459 27.476 1.00 84.53 288 ALA A C 1
ATOM 2118 O O . ALA A 1 288 ? -3.326 -34.802 28.140 1.00 85.35 288 ALA A O 1
ATOM 2120 N N . ASN A 1 289 ? -4.478 -35.123 26.228 1.00 80.02 289 ASN A N 1
ATOM 2121 C CA . ASN A 1 289 ? -3.891 -33.955 25.578 1.00 66.31 289 ASN A CA 1
ATOM 2122 C C . ASN A 1 289 ? -4.185 -32.677 26.352 1.00 75.46 289 ASN A C 1
ATOM 2123 O O . ASN A 1 289 ? -3.316 -31.806 26.475 1.00 74.17 289 ASN A O 1
ATOM 2128 N N . ALA A 1 290 ? -5.404 -32.547 26.886 1.00 84.05 290 ALA A N 1
ATOM 2129 C CA . ALA A 1 290 ? -5.743 -31.378 27.694 1.00 69.16 290 ALA A CA 1
ATOM 2130 C C . ALA A 1 290 ? -4.859 -31.295 28.928 1.00 69.86 290 ALA A C 1
ATOM 2131 O O . ALA A 1 290 ? -4.310 -30.234 29.246 1.00 74.89 290 ALA A O 1
ATOM 2133 N N . SER A 1 291 ? -4.719 -32.412 29.643 1.00 77.65 291 SER A N 1
ATOM 2134 C CA . SER A 1 291 ? -3.817 -32.472 30.785 1.00 82.37 291 SER A CA 1
ATOM 2135 C C . SER A 1 291 ? -2.421 -32.006 30.400 1.00 80.28 291 SER A C 1
ATOM 2136 O O . SER A 1 291 ? -1.852 -31.102 31.024 1.00 79.44 291 SER A O 1
ATOM 2139 N N . ALA A 1 292 ? -1.859 -32.622 29.357 1.00 82.16 292 ALA A N 1
ATOM 2140 C CA . ALA A 1 292 ? -0.496 -32.313 28.943 1.00 71.71 292 ALA A CA 1
ATOM 2141 C C . ALA A 1 292 ? -0.356 -30.856 28.524 1.00 66.73 292 ALA A C 1
ATOM 2142 O O . ALA A 1 292 ? 0.620 -30.191 28.890 1.00 72.63 292 ALA A O 1
ATOM 2144 N N . ASN A 1 293 ? -1.322 -30.339 27.760 1.00 66.35 293 ASN A N 1
ATOM 2145 C CA . ASN A 1 293 ? -1.278 -28.931 27.373 1.00 71.24 293 ASN A CA 1
ATOM 2146 C C . ASN A 1 293 ? -1.236 -28.030 28.599 1.00 71.15 293 ASN A C 1
ATOM 2147 O O . ASN A 1 293 ? -0.370 -27.155 28.711 1.00 77.55 293 ASN A O 1
ATOM 2152 N N . ALA A 1 294 ? -2.163 -28.243 29.538 1.00 77.98 294 ALA A N 1
ATOM 2153 C CA . ALA A 1 294 ? -2.259 -27.377 30.709 1.00 80.89 294 ALA A CA 1
ATOM 2154 C C . ALA A 1 294 ? -0.974 -27.394 31.526 1.00 76.25 294 ALA A C 1
ATOM 2155 O O . ALA A 1 294 ? -0.496 -26.342 31.967 1.00 81.42 294 ALA A O 1
ATOM 2157 N N . LEU A 1 295 ? -0.397 -28.576 31.738 1.00 67.56 295 LEU A N 1
ATOM 2158 C CA . LEU A 1 295 ? 0.849 -28.653 32.493 1.00 79.19 295 LEU A CA 1
ATOM 2159 C C . LEU A 1 295 ? 1.997 -27.972 31.754 1.00 93.79 295 LEU A C 1
ATOM 2160 O O . LEU A 1 295 ? 2.792 -27.251 32.368 1.00 97.67 295 LEU A O 1
ATOM 2165 N N . ARG A 1 296 ? 2.102 -28.178 30.438 1.00 77.24 296 ARG A N 1
ATOM 2166 C CA . ARG A 1 296 ? 3.095 -27.435 29.667 1.00 83.19 296 ARG A CA 1
ATOM 2167 C C . ARG A 1 296 ? 2.814 -25.937 29.730 1.00 79.97 296 ARG A C 1
ATOM 2168 O O . ARG A 1 296 ? 3.721 -25.133 29.965 1.00 90.84 296 ARG A O 1
ATOM 2176 N N . LEU A 1 297 ? 1.552 -25.546 29.538 1.00 75.93 297 LEU A N 1
ATOM 2177 C CA . LEU A 1 297 ? 1.196 -24.129 29.556 1.00 80.90 297 LEU A CA 1
ATOM 2178 C C . LEU A 1 297 ? 1.507 -23.491 30.905 1.00 89.38 297 LEU A C 1
ATOM 2179 O O . LEU A 1 297 ? 1.971 -22.346 30.966 1.00 82.34 297 LEU A O 1
ATOM 2184 N N . LEU A 1 298 ? 1.249 -24.212 31.999 1.00 92.00 298 LEU A N 1
ATOM 2185 C CA . LEU A 1 298 ? 1.494 -23.657 33.326 1.00 91.68 298 LEU A CA 1
ATOM 2186 C C . LEU A 1 298 ? 2.985 -23.559 33.619 1.00 96.07 298 LEU A C 1
ATOM 2187 O O . LEU A 1 298 ? 3.478 -22.500 34.018 1.00 102.66 298 LEU A O 1
ATOM 2192 N N . LEU A 1 299 ? 3.723 -24.654 33.426 1.00 89.59 299 LEU A N 1
ATOM 2193 C CA . LEU A 1 299 ? 5.153 -24.634 33.710 1.00 91.77 299 LEU A CA 1
ATOM 2194 C C . LEU A 1 299 ? 5.922 -23.666 32.817 1.00 92.33 299 LEU A C 1
ATOM 2195 O O . LEU A 1 299 ? 7.117 -23.454 33.054 1.00 99.73 299 LEU A O 1
ATOM 2200 N N . GLU A 1 300 ? 5.274 -23.078 31.807 1.00 96.48 300 GLU A N 1
ATOM 2201 C CA . GLU A 1 300 ? 5.905 -22.030 31.010 1.00 89.13 300 GLU A CA 1
ATOM 2202 C C . GLU A 1 300 ? 5.833 -20.679 31.710 1.00 97.18 300 GLU A C 1
ATOM 2203 O O . GLU A 1 300 ? 6.826 -19.943 31.747 1.00 92.07 300 GLU A O 1
ATOM 2209 N N . HIS A 1 301 ? 4.668 -20.331 32.257 1.00 104.95 301 HIS A N 1
ATOM 2210 C CA . HIS A 1 301 ? 4.518 -19.177 33.144 1.00 95.81 301 HIS A CA 1
ATOM 2211 C C . HIS A 1 301 ? 4.557 -19.726 34.566 1.00 101.54 301 HIS A C 1
ATOM 2212 O O . HIS A 1 301 ? 3.534 -20.121 35.120 1.00 108.19 301 HIS A O 1
ATOM 2219 N N . ARG A 1 302 ? 5.742 -19.760 35.174 1.00 107.19 302 ARG A N 1
ATOM 2220 C CA . ARG A 1 302 ? 5.828 -20.436 36.463 1.00 109.56 302 ARG A CA 1
ATOM 2221 C C . ARG A 1 302 ? 5.295 -19.596 37.620 1.00 106.39 302 ARG A C 1
ATOM 2222 O O . ARG A 1 302 ? 4.997 -20.155 38.682 1.00 104.61 302 ARG A O 1
ATOM 2230 N N . ASP A 1 303 ? 5.167 -18.278 37.452 1.00 105.24 303 ASP A N 1
ATOM 2231 C CA . ASP A 1 303 ? 4.569 -17.468 38.510 1.00 102.41 303 ASP A CA 1
ATOM 2232 C C . ASP A 1 303 ? 3.125 -17.885 38.756 1.00 107.65 303 ASP A C 1
ATOM 2233 O O . ASP A 1 303 ? 2.710 -18.087 39.904 1.00 106.05 303 ASP A O 1
ATOM 2238 N N . VAL A 1 304 ? 2.346 -18.034 37.683 1.00 105.95 304 VAL A N 1
ATOM 2239 C CA . VAL A 1 304 ? 0.971 -18.493 37.834 1.00 102.53 304 VAL A CA 1
ATOM 2240 C C . VAL A 1 304 ? 0.943 -19.954 38.270 1.00 98.37 304 VAL A C 1
ATOM 2241 O O . VAL A 1 304 ? 0.000 -20.391 38.942 1.00 116.71 304 VAL A O 1
ATOM 2245 N N . TRP A 1 305 ? 1.969 -20.729 37.916 1.00 95.61 305 TRP A N 1
ATOM 2246 C CA . TRP A 1 305 ? 2.104 -22.068 38.479 1.00 101.17 305 TRP A CA 1
ATOM 2247 C C . TRP A 1 305 ? 2.195 -22.009 39.998 1.00 102.23 305 TRP A C 1
ATOM 2248 O O . TRP A 1 305 ? 1.455 -22.703 40.706 1.00 102.79 305 TRP A O 1
ATOM 2259 N N . GLU A 1 306 ? 3.101 -21.176 40.516 1.00 103.38 306 GLU A N 1
ATOM 2260 C CA . GLU A 1 306 ? 3.284 -21.077 41.960 1.00 106.62 306 GLU A CA 1
ATOM 2261 C C . GLU A 1 306 ? 2.051 -20.506 42.649 1.00 104.61 306 GLU A C 1
ATOM 2262 O O . GLU A 1 306 ? 1.815 -20.787 43.830 1.00 91.66 306 GLU A O 1
ATOM 2268 N N . GLU A 1 307 ? 1.263 -19.699 41.93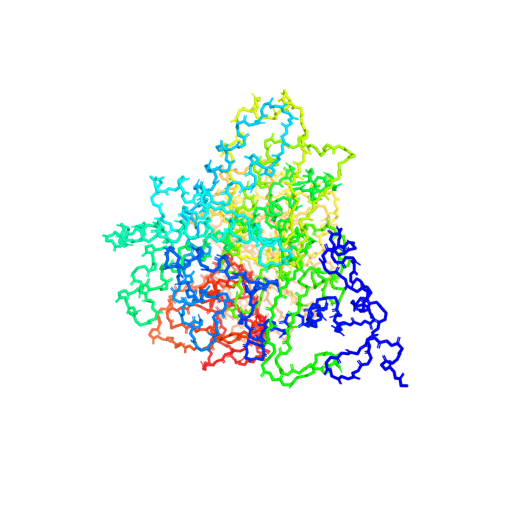6 1.00 100.75 307 GLU A N 1
ATOM 2269 C CA . GLU A 1 307 ? 0.013 -19.202 42.498 1.00 100.48 307 GLU A CA 1
ATOM 2270 C C . GLU A 1 307 ? -0.939 -20.351 42.804 1.00 105.20 307 GLU A C 1
ATOM 2271 O O . GLU A 1 307 ? -1.531 -20.412 43.888 1.00 102.59 307 GLU A O 1
ATOM 2277 N N . ILE A 1 308 ? -1.101 -21.273 41.851 1.00 107.99 308 ILE A N 1
ATOM 2278 C CA . ILE A 1 308 ? -1.914 -22.462 42.093 1.00 104.96 308 ILE A CA 1
ATOM 2279 C C . ILE A 1 308 ? -1.348 -23.262 43.259 1.00 102.03 308 ILE A C 1
ATOM 2280 O O . ILE A 1 308 ? -2.094 -23.849 44.053 1.00 103.93 308 ILE A O 1
ATOM 2285 N N . CYS A 1 309 ? -0.019 -23.287 43.390 1.00 104.61 309 CYS A N 1
ATOM 2286 C CA . CYS A 1 309 ? 0.605 -24.000 44.498 1.00 101.28 309 CYS A CA 1
ATOM 2287 C C . CYS A 1 309 ? 0.282 -23.353 45.839 1.00 107.62 309 CYS A C 1
ATOM 2288 O O . CYS A 1 309 ? 0.218 -24.050 46.859 1.00 111.11 309 CYS A O 1
ATOM 2291 N N . ALA A 1 310 ? 0.084 -22.034 45.864 1.00 110.82 310 ALA A N 1
ATOM 2292 C CA . ALA A 1 310 ? -0.267 -21.342 47.098 1.00 98.27 310 ALA A CA 1
ATOM 2293 C C . ALA A 1 310 ? -1.607 -21.839 47.623 1.00 104.41 310 ALA A C 1
ATOM 2294 O O . ALA A 1 310 ? -1.670 -22.463 48.687 1.00 112.40 310 ALA A O 1
ATOM 2296 N N . ASP A 1 311 ? -2.681 -21.584 46.877 1.00 103.34 311 ASP A N 1
ATOM 2297 C CA . ASP A 1 311 ? -4.001 -22.090 47.219 1.00 106.59 311 ASP A CA 1
ATOM 2298 C C . ASP A 1 311 ? -4.587 -22.778 45.993 1.00 99.65 311 ASP A C 1
ATOM 2299 O O . ASP A 1 311 ? -4.538 -22.218 44.886 1.00 99.71 311 ASP A O 1
ATOM 2304 N N . PRO A 1 312 ? -5.121 -23.991 46.134 1.00 96.74 312 PRO A N 1
ATOM 2305 C CA . PRO A 1 312 ? -5.779 -24.657 45.006 1.00 96.99 312 PRO A CA 1
ATOM 2306 C C . PRO A 1 312 ? -7.193 -24.173 44.719 1.00 98.68 312 PRO A C 1
ATOM 2307 O O . PRO A 1 312 ? -7.888 -24.805 43.919 1.00 93.92 312 PRO A O 1
ATOM 2311 N N . SER A 1 313 ? -7.637 -23.071 45.333 1.00 98.75 313 SER A N 1
ATOM 2312 C CA . SER A 1 313 ? -8.997 -22.588 45.118 1.00 98.01 313 SER A CA 1
ATOM 2313 C C . SER A 1 313 ? -9.224 -22.085 43.696 1.00 100.15 313 SER A C 1
ATOM 2314 O O . SER A 1 313 ? -10.374 -22.034 43.247 1.00 102.36 313 SER A O 1
ATOM 2317 N N . LEU A 1 314 ? -8.163 -21.731 42.978 1.00 100.82 314 LEU A N 1
ATOM 2318 C CA . LEU A 1 314 ? -8.265 -21.208 41.624 1.00 103.04 314 LEU A CA 1
ATOM 2319 C C . LEU A 1 314 ? -8.038 -22.270 40.558 1.00 91.01 314 LEU A C 1
ATOM 2320 O O . LEU A 1 314 ? -8.065 -21.946 39.367 1.00 88.63 314 LEU A O 1
ATOM 2325 N N . ILE A 1 315 ? -7.829 -23.525 40.959 1.00 90.19 315 ILE A N 1
ATOM 2326 C CA . ILE A 1 315 ? -7.702 -24.620 39.991 1.00 84.46 315 ILE A CA 1
ATOM 2327 C C . ILE A 1 315 ? -8.909 -24.706 39.053 1.00 88.02 315 ILE A C 1
ATOM 2328 O O . ILE A 1 315 ? -8.706 -24.827 37.834 1.00 87.52 315 ILE A O 1
ATOM 2333 N N . PRO A 1 316 ? -10.163 -24.668 39.534 1.00 95.51 316 PRO A N 1
ATOM 2334 C CA . PRO A 1 316 ? -11.296 -24.822 38.599 1.00 94.46 316 PRO A CA 1
ATOM 2335 C C . PRO A 1 316 ? -11.278 -23.852 37.426 1.00 88.94 316 PRO A C 1
ATOM 2336 O O . PRO A 1 316 ? -11.357 -24.287 36.271 1.00 76.56 316 PRO A O 1
ATOM 2340 N N . ASN A 1 317 ? -11.182 -22.544 37.685 1.00 94.50 317 ASN A N 1
ATOM 2341 C CA . ASN A 1 317 ? -11.103 -21.603 36.572 1.00 85.87 317 ASN A CA 1
ATOM 2342 C C . ASN A 1 317 ? -9.769 -21.706 35.845 1.00 84.10 317 ASN A C 1
ATOM 2343 O O . ASN A 1 317 ? -9.702 -21.422 34.644 1.00 78.87 317 ASN A O 1
ATOM 2348 N N . ALA A 1 318 ? -8.703 -22.093 36.551 1.00 82.30 318 ALA A N 1
ATOM 2349 C CA . ALA A 1 318 ? -7.409 -22.277 35.904 1.00 80.17 318 ALA A CA 1
ATOM 2350 C C . ALA A 1 318 ? -7.515 -23.264 34.751 1.00 86.93 318 ALA A C 1
ATOM 2351 O O . ALA A 1 318 ? -7.121 -22.962 33.618 1.00 84.47 318 ALA A O 1
ATOM 2353 N N . VAL A 1 319 ? -8.067 -24.450 35.021 1.00 81.03 319 VAL A N 1
ATOM 2354 C CA . VAL A 1 319 ? -8.194 -25.456 33.978 1.00 80.56 319 VAL A CA 1
ATOM 2355 C C . VAL A 1 319 ? -9.141 -24.999 32.880 1.00 76.54 319 VAL A C 1
ATOM 2356 O O . VAL A 1 319 ? -9.072 -25.509 31.759 1.00 88.91 319 VAL A O 1
ATOM 2360 N N . GLU A 1 320 ? -10.011 -24.026 33.160 1.00 70.07 320 GLU A N 1
ATOM 2361 C CA . GLU A 1 320 ? -10.855 -23.469 32.109 1.00 78.23 320 GLU A CA 1
ATOM 2362 C C . GLU A 1 320 ? -10.068 -22.525 31.207 1.00 82.57 320 GLU A C 1
ATOM 2363 O O . GLU A 1 320 ? -10.269 -22.516 29.986 1.00 80.02 320 GLU A O 1
ATOM 2369 N N . GLU A 1 321 ? -9.171 -21.723 31.786 1.00 73.73 321 GLU A N 1
ATOM 2370 C CA . GLU A 1 321 ? -8.345 -20.847 30.965 1.00 77.33 321 GLU A CA 1
ATOM 2371 C C . GLU A 1 321 ? -7.378 -21.654 30.109 1.00 84.10 321 GLU A C 1
ATOM 2372 O O . GLU A 1 321 ? -7.093 -21.282 28.964 1.00 73.64 321 GLU A O 1
ATOM 2378 N N . CYS A 1 322 ? -6.863 -22.759 30.649 1.00 81.72 322 CYS A N 1
ATOM 2379 C CA . CYS A 1 322 ? -6.028 -23.647 29.849 1.00 77.25 322 CYS A CA 1
ATOM 2380 C C . CYS A 1 322 ? -6.814 -24.237 28.686 1.00 83.54 322 CYS A C 1
ATOM 2381 O O . CYS A 1 322 ? -6.313 -24.297 27.557 1.00 75.74 322 CYS A O 1
ATOM 2384 N N . LEU A 1 323 ? -8.056 -24.667 28.940 1.00 80.35 323 LEU A N 1
ATOM 2385 C CA . LEU A 1 323 ? -8.879 -25.229 27.872 1.00 72.13 323 LEU A CA 1
ATOM 2386 C C . LEU A 1 323 ? -9.195 -24.195 26.801 1.00 74.48 323 LEU A C 1
ATOM 2387 O O . LEU A 1 323 ? -9.308 -24.543 25.620 1.00 69.36 323 LEU A O 1
ATOM 2392 N N . ARG A 1 324 ? -9.354 -22.929 27.191 1.00 78.29 324 ARG A N 1
ATOM 2393 C CA . ARG A 1 324 ? -9.472 -21.862 26.203 1.00 72.43 324 ARG A CA 1
ATOM 2394 C C . ARG A 1 324 ? -8.143 -21.628 25.498 1.00 73.17 324 ARG A C 1
ATOM 2395 O O . ARG A 1 324 ? -8.076 -21.597 24.265 1.00 78.42 324 ARG A O 1
ATOM 2403 N N . HIS A 1 325 ? -7.069 -21.478 26.275 1.00 76.39 325 HIS A N 1
ATOM 2404 C CA . HIS A 1 325 ? -5.785 -21.071 25.717 1.00 68.61 325 HIS A CA 1
ATOM 2405 C C . HIS A 1 325 ? -5.122 -22.207 24.950 1.00 79.99 325 HIS A C 1
ATOM 2406 O O . HIS A 1 325 ? -4.586 -21.994 23.855 1.00 80.15 325 HIS A O 1
ATOM 2413 N N . SER A 1 326 ? -5.134 -23.418 25.509 1.00 77.05 326 SER A N 1
ATOM 2414 C CA . SER A 1 326 ? -4.520 -24.580 24.864 1.00 65.28 326 SER A CA 1
ATOM 2415 C C . SER A 1 326 ? -5.447 -25.775 25.073 1.00 65.32 326 SER A C 1
ATOM 2416 O O . SER A 1 326 ? -5.289 -26.535 26.031 1.00 78.10 326 SER A O 1
ATOM 2419 N N . GLY A 1 327 ? -6.399 -25.949 24.157 1.00 64.87 327 GLY A N 1
ATOM 2420 C CA . GLY A 1 327 ? -7.316 -27.066 24.237 1.00 76.37 327 GLY A CA 1
ATOM 2421 C C . GLY A 1 327 ? -6.798 -28.307 23.530 1.00 67.83 327 GLY A C 1
ATOM 2422 O O . GLY A 1 327 ? -5.741 -28.302 22.904 1.00 83.02 327 GLY A O 1
ATOM 2423 N N . SER A 1 328 ? -7.567 -29.387 23.656 1.00 69.41 328 SER A N 1
ATOM 2424 C CA . SER A 1 328 ? -7.291 -30.630 22.950 1.00 69.90 328 SER A CA 1
ATOM 2425 C C . SER A 1 328 ? -7.899 -30.667 21.559 1.00 69.35 328 SER A C 1
ATOM 2426 O O . SER A 1 328 ? -7.619 -31.602 20.803 1.00 78.01 328 SER A O 1
ATOM 2429 N N . VAL A 1 329 ? -8.729 -29.689 21.214 1.00 72.41 329 VAL A N 1
ATOM 2430 C CA . VAL A 1 329 ? -9.448 -29.664 19.949 1.00 68.88 329 VAL A CA 1
ATOM 2431 C C . VAL A 1 329 ? -9.022 -28.393 19.227 1.00 76.34 329 VAL A C 1
ATOM 2432 O O . VAL A 1 329 ? -9.515 -27.298 19.524 1.00 77.24 329 VAL A O 1
ATOM 2436 N N . ALA A 1 330 ? -8.089 -28.529 18.281 1.00 78.70 330 ALA A N 1
ATOM 2437 C CA . ALA A 1 330 ? -7.672 -27.376 17.495 1.00 71.68 330 ALA A CA 1
ATOM 2438 C C . ALA A 1 330 ? -8.764 -26.938 16.532 1.00 70.10 330 ALA A C 1
ATOM 2439 O O . ALA A 1 330 ? -8.910 -25.741 16.263 1.00 78.23 330 ALA A O 1
ATOM 2441 N N . ALA A 1 331 ? -9.545 -27.884 16.019 1.00 66.89 331 ALA A N 1
ATOM 2442 C CA . ALA A 1 331 ? -10.606 -27.571 15.076 1.00 68.11 331 ALA A CA 1
ATOM 2443 C C . ALA A 1 331 ? -11.598 -28.721 15.071 1.00 58.31 331 ALA A C 1
ATOM 2444 O O . ALA A 1 331 ? -11.291 -29.829 15.513 1.00 63.21 331 ALA A O 1
ATOM 2446 N N . TRP A 1 332 ? -12.796 -28.439 14.569 1.00 59.22 332 TRP A N 1
ATOM 2447 C CA . TRP A 1 332 ? -13.849 -29.435 14.458 1.00 57.93 332 TRP A CA 1
ATOM 2448 C C . TRP A 1 332 ? -14.497 -29.286 13.089 1.00 63.06 332 TRP A C 1
ATOM 2449 O O . TRP A 1 332 ? -14.123 -28.414 12.299 1.00 65.43 332 TRP A O 1
ATOM 2460 N N . ARG A 1 333 ? -15.472 -30.145 12.797 1.00 60.93 333 ARG A N 1
ATOM 2461 C CA . ARG A 1 333 ? -15.945 -30.290 11.429 1.00 64.03 333 ARG A CA 1
ATOM 2462 C C . ARG A 1 333 ? -17.461 -30.376 11.372 1.00 61.91 333 ARG A C 1
ATOM 2463 O O . ARG A 1 333 ? -18.093 -31.011 12.221 1.00 67.29 333 ARG A O 1
ATOM 2471 N N . ARG A 1 334 ? -18.031 -29.735 10.353 1.00 63.82 334 ARG A N 1
ATOM 2472 C CA . ARG A 1 334 ? -19.455 -29.793 10.067 1.00 72.15 334 ARG A CA 1
ATOM 2473 C C . ARG A 1 334 ? -19.650 -29.894 8.561 1.00 75.67 334 ARG A C 1
ATOM 2474 O O . ARG A 1 334 ? -18.804 -29.452 7.779 1.00 71.86 334 ARG A O 1
ATOM 2482 N N . LEU A 1 335 ? -20.769 -30.489 8.162 1.00 80.03 335 LEU A N 1
ATOM 2483 C CA . LEU A 1 335 ? -21.110 -30.678 6.757 1.00 78.13 335 LEU A CA 1
ATOM 2484 C C . LEU A 1 335 ? -22.269 -29.754 6.410 1.00 91.23 335 LEU A C 1
ATOM 2485 O O . LEU A 1 335 ? -23.365 -29.894 6.964 1.00 92.85 335 LEU A O 1
ATOM 2490 N N . VAL A 1 336 ? -22.024 -28.807 5.502 1.00 86.08 336 VAL A N 1
ATOM 2491 C CA . VAL A 1 336 ? -23.063 -27.864 5.107 1.00 78.61 336 VAL A CA 1
ATOM 2492 C C . VAL A 1 336 ? -24.142 -28.604 4.329 1.00 81.27 336 VAL A C 1
ATOM 2493 O O . VAL A 1 336 ? -23.847 -29.375 3.408 1.00 83.75 336 VAL A O 1
ATOM 2497 N N . THR A 1 337 ? -25.403 -28.377 4.701 1.00 83.24 337 THR A N 1
ATOM 2498 C CA . THR A 1 337 ? -26.523 -29.107 4.120 1.00 83.18 337 THR A CA 1
ATOM 2499 C C . THR A 1 337 ? -27.300 -28.306 3.083 1.00 82.11 337 THR A C 1
ATOM 2500 O O . THR A 1 337 ? -28.121 -28.888 2.366 1.00 83.68 337 THR A O 1
ATOM 2504 N N . ALA A 1 338 ? -27.069 -27.000 2.984 1.00 81.18 338 ALA A N 1
ATOM 2505 C CA . ALA A 1 338 ? -27.759 -26.179 2.001 1.00 89.54 338 ALA A CA 1
ATOM 2506 C C . ALA A 1 338 ? -26.900 -24.964 1.685 1.00 84.03 338 ALA A C 1
ATOM 2507 O O . ALA A 1 338 ? -26.037 -24.571 2.474 1.00 87.29 338 ALA A O 1
ATOM 2509 N N . ASP A 1 339 ? -27.141 -24.374 0.516 1.00 76.69 339 ASP A N 1
ATOM 2510 C CA . ASP A 1 339 ? -26.402 -23.181 0.117 1.00 85.27 339 ASP A CA 1
ATOM 2511 C C . ASP A 1 339 ? -26.618 -22.067 1.133 1.00 84.75 339 ASP A C 1
ATOM 2512 O O . ASP A 1 339 ? -27.753 -21.647 1.378 1.00 84.16 339 ASP A O 1
ATOM 2517 N N . THR A 1 340 ? -25.528 -21.596 1.731 1.00 83.30 340 THR A N 1
ATOM 2518 C CA . THR A 1 340 ? -25.569 -20.529 2.718 1.00 78.78 340 THR A CA 1
ATOM 2519 C C . THR A 1 340 ? -24.480 -19.514 2.400 1.00 84.91 340 THR A C 1
ATOM 2520 O O . THR A 1 340 ? -23.657 -19.706 1.501 1.00 84.87 340 THR A O 1
ATOM 2524 N N . THR A 1 341 ? -24.501 -18.412 3.139 1.00 75.24 341 THR A N 1
ATOM 2525 C CA . THR A 1 341 ? -23.385 -17.486 3.209 1.00 84.09 341 THR A CA 1
ATOM 2526 C C . THR A 1 341 ? -22.905 -17.439 4.653 1.00 79.23 341 THR A C 1
ATOM 2527 O O . THR A 1 341 ? -23.716 -17.396 5.583 1.00 87.16 341 THR A O 1
ATOM 2531 N N . ILE A 1 342 ? -21.589 -17.473 4.841 1.00 79.48 342 ILE A N 1
ATOM 2532 C CA . ILE A 1 342 ? -20.982 -17.414 6.163 1.00 78.32 342 ILE A CA 1
ATOM 2533 C C . ILE A 1 342 ? -20.078 -16.190 6.169 1.00 78.72 342 ILE A C 1
ATOM 2534 O O . ILE A 1 342 ? -19.009 -16.196 5.546 1.00 79.63 342 ILE A O 1
ATOM 2539 N N . ASN A 1 343 ? -20.523 -15.130 6.843 1.00 81.00 343 ASN A N 1
ATOM 2540 C CA . ASN A 1 343 ? -19.771 -13.885 6.954 1.00 71.42 343 ASN A CA 1
ATOM 2541 C C . ASN A 1 343 ? -19.340 -13.373 5.580 1.00 80.02 343 ASN A C 1
ATOM 2542 O O . ASN A 1 343 ? -18.162 -13.110 5.324 1.00 76.44 343 ASN A O 1
ATOM 2547 N N . GLY A 1 344 ? -20.314 -13.257 4.678 1.00 74.59 344 GLY A N 1
ATOM 2548 C CA . GLY A 1 344 ? -20.094 -12.700 3.365 1.00 73.80 344 GLY A CA 1
ATOM 2549 C C . GLY A 1 344 ? -19.629 -13.681 2.307 1.00 84.49 344 GLY A C 1
ATOM 2550 O O . GLY A 1 344 ? -19.817 -13.416 1.113 1.00 75.09 344 GLY A O 1
ATOM 2551 N N . VAL A 1 345 ? -19.028 -14.798 2.701 1.00 81.96 345 VAL A N 1
ATOM 2552 C CA . VAL A 1 345 ? -18.515 -15.779 1.751 1.00 69.65 345 VAL A CA 1
ATOM 2553 C C . VAL A 1 345 ? -19.601 -16.810 1.470 1.00 74.94 345 VAL A C 1
ATOM 2554 O O . VAL A 1 345 ? -20.152 -17.416 2.396 1.00 84.68 345 VAL A O 1
ATOM 2558 N N . GLU A 1 346 ? -19.910 -17.008 0.192 1.00 78.21 346 GLU A N 1
ATOM 2559 C CA . GLU A 1 346 ? -20.894 -18.011 -0.192 1.00 84.88 346 GLU A CA 1
ATOM 2560 C C . GLU A 1 346 ? -20.315 -19.409 -0.014 1.00 86.33 346 GLU A C 1
ATOM 2561 O O . GLU A 1 346 ? -19.201 -19.694 -0.464 1.00 87.92 346 GLU A O 1
ATOM 2567 N N . VAL A 1 347 ? -21.073 -20.278 0.645 1.00 89.12 347 VAL A N 1
ATOM 2568 C CA . VAL A 1 347 ? -20.663 -21.647 0.926 1.00 84.36 347 VAL A CA 1
ATOM 2569 C C . VAL A 1 347 ? -21.731 -22.574 0.359 1.00 80.64 347 VAL A C 1
ATOM 2570 O O . VAL A 1 347 ? -22.907 -22.417 0.688 1.00 88.04 347 VAL A O 1
ATOM 2574 N N . PRO A 1 348 ? -21.377 -23.541 -0.480 1.00 82.75 348 PRO A N 1
ATOM 2575 C CA . PRO A 1 348 ? -22.389 -24.374 -1.131 1.00 81.54 348 PRO A CA 1
ATOM 2576 C C . PRO A 1 348 ? -22.788 -25.586 -0.299 1.00 77.81 348 PRO A C 1
ATOM 2577 O O . PRO A 1 348 ? -22.116 -25.977 0.657 1.00 76.65 348 PRO A O 1
ATOM 2581 N N . ALA A 1 349 ? -23.913 -26.178 -0.691 1.00 77.67 349 ALA A N 1
ATOM 2582 C CA . ALA A 1 349 ? -24.354 -27.420 -0.076 1.00 76.71 349 ALA A CA 1
ATOM 2583 C C . ALA A 1 349 ? -23.372 -28.537 -0.399 1.00 83.56 349 ALA A C 1
ATOM 2584 O O . ALA A 1 349 ? -22.906 -28.669 -1.534 1.00 86.89 349 ALA A O 1
ATOM 2586 N N . GLY A 1 350 ? -23.056 -29.343 0.611 1.00 72.16 350 GLY A N 1
ATOM 2587 C CA . GLY A 1 350 ? -22.040 -30.360 0.491 1.00 66.73 350 GLY A CA 1
ATOM 2588 C C . GLY A 1 350 ? -20.663 -29.925 0.944 1.00 74.11 350 GLY A C 1
ATOM 2589 O O . GLY A 1 350 ? -19.800 -30.781 1.166 1.00 69.84 350 GLY A O 1
ATOM 2590 N N . ALA A 1 351 ? -20.435 -28.621 1.085 1.00 78.81 351 ALA A N 1
ATOM 2591 C CA . ALA A 1 351 ? -19.158 -28.133 1.582 1.00 73.74 351 ALA A CA 1
ATOM 2592 C C . ALA A 1 351 ? -18.906 -28.646 2.994 1.00 75.97 351 ALA A C 1
ATOM 2593 O O . ALA A 1 351 ? -19.827 -28.800 3.799 1.00 83.96 351 ALA A O 1
ATOM 2595 N N . LYS A 1 352 ? -17.639 -28.912 3.286 1.00 78.54 352 LYS A N 1
ATOM 2596 C CA . LYS A 1 352 ? -17.211 -29.403 4.586 1.00 72.83 352 LYS A CA 1
ATOM 2597 C C . LYS A 1 352 ? -16.514 -28.271 5.323 1.00 70.70 352 LYS A C 1
ATOM 2598 O O . LYS A 1 352 ? -15.660 -27.588 4.750 1.00 74.24 352 LYS A O 1
ATOM 2604 N N . LEU A 1 353 ? -16.889 -28.062 6.580 1.00 77.54 353 LEU A N 1
ATOM 2605 C CA . LEU A 1 353 ? -16.379 -26.947 7.362 1.00 76.09 353 LEU A CA 1
ATOM 2606 C C . LEU A 1 353 ? -15.280 -27.406 8.309 1.00 72.78 353 LEU A C 1
ATOM 2607 O O . LEU A 1 353 ? -15.396 -28.452 8.953 1.00 68.49 353 LEU A O 1
ATOM 2612 N N . LEU A 1 354 ? -14.206 -26.625 8.376 1.00 65.63 354 LEU A N 1
ATOM 2613 C CA . LEU A 1 354 ? -13.201 -26.751 9.427 1.00 57.23 354 LEU A CA 1
ATOM 2614 C C . LEU A 1 354 ? -13.349 -25.532 10.330 1.00 70.20 354 LEU A C 1
ATOM 2615 O O . LEU A 1 354 ? -12.868 -24.443 10.000 1.00 69.78 354 LEU A O 1
ATOM 2620 N N . ILE A 1 355 ? -14.017 -25.713 11.464 1.00 56.04 355 ILE A N 1
ATOM 2621 C CA . ILE A 1 355 ? -14.297 -24.624 12.389 1.00 57.94 355 ILE A CA 1
ATOM 2622 C C . ILE A 1 355 ? -13.241 -24.668 13.491 1.00 61.69 355 ILE A C 1
ATOM 2623 O O . ILE A 1 355 ? -13.208 -25.590 14.312 1.00 65.82 355 ILE A O 1
ATOM 2628 N N . VAL A 1 356 ? -12.358 -23.673 13.503 1.00 61.66 356 VAL A N 1
ATOM 2629 C CA . VAL A 1 356 ? -11.134 -23.732 14.304 1.00 62.97 356 VAL A CA 1
ATOM 2630 C C . VAL A 1 356 ? -11.488 -23.238 15.703 1.00 72.48 356 VAL A C 1
ATOM 2631 O O . VAL A 1 356 ? -11.468 -22.038 15.990 1.00 61.17 356 VAL A O 1
ATOM 2635 N N . ASN A 1 357 ? -11.820 -24.191 16.585 1.00 66.61 357 ASN A N 1
ATOM 2636 C CA . ASN A 1 357 ? -12.068 -23.870 17.987 1.00 68.19 357 ASN A CA 1
ATOM 2637 C C . ASN A 1 357 ? -10.887 -23.130 18.598 1.00 72.64 357 ASN A C 1
ATOM 2638 O O . ASN A 1 357 ? -11.066 -22.207 19.404 1.00 64.71 357 ASN A O 1
ATOM 2643 N N . SER A 1 358 ? -9.668 -23.536 18.233 1.00 61.57 358 SER A N 1
ATOM 2644 C CA . SER A 1 358 ? -8.480 -22.915 18.807 1.00 68.22 358 SER A CA 1
ATOM 2645 C C . SER A 1 358 ? -8.383 -21.448 18.413 1.00 67.62 358 SER A C 1
ATOM 2646 O O . SER A 1 358 ? -7.974 -20.606 19.220 1.00 66.52 358 SER A O 1
ATOM 2649 N N . SER A 1 359 ? -8.750 -21.122 17.174 1.00 67.17 359 SER A N 1
ATOM 2650 C CA . SER A 1 359 ? -8.763 -19.723 16.765 1.00 71.35 359 SER A CA 1
ATOM 2651 C C . SER A 1 359 ? -9.896 -18.971 17.448 1.00 70.13 359 SER A C 1
ATOM 2652 O O . SER A 1 359 ? -9.713 -17.833 17.892 1.00 64.65 359 SER A O 1
ATOM 2655 N N . ALA A 1 360 ? -11.070 -19.599 17.541 1.00 76.88 360 ALA A N 1
ATOM 2656 C CA . ALA A 1 360 ? -12.213 -18.980 18.205 1.00 70.36 360 ALA A CA 1
ATOM 2657 C C . ALA A 1 360 ? -11.872 -18.578 19.633 1.00 73.27 360 ALA A C 1
ATOM 2658 O O . ALA A 1 360 ? -12.137 -17.446 20.053 1.00 67.72 360 ALA A O 1
ATOM 2660 N N . ASN A 1 361 ? -11.275 -19.497 20.397 1.00 75.60 361 ASN A N 1
ATOM 2661 C CA . ASN A 1 361 ? -10.851 -19.183 21.755 1.00 70.19 361 ASN A CA 1
ATOM 2662 C C . ASN A 1 361 ? -9.877 -18.014 21.808 1.00 73.17 361 ASN A C 1
ATOM 2663 O O . ASN A 1 361 ? -9.655 -17.462 22.891 1.00 71.09 361 ASN A O 1
ATOM 2668 N N . HIS A 1 362 ? -9.297 -17.628 20.668 1.00 76.81 362 HIS A N 1
ATOM 2669 C CA . HIS A 1 362 ? -8.346 -16.529 20.573 1.00 70.69 362 HIS A CA 1
ATOM 2670 C C . HIS A 1 362 ? -8.852 -15.425 19.647 1.00 67.58 362 HIS A C 1
ATOM 2671 O O . HIS A 1 362 ? -8.059 -14.770 18.972 1.00 81.89 362 HIS A O 1
ATOM 2678 N N . ASP A 1 363 ? -10.165 -15.196 19.610 1.00 64.81 363 ASP A N 1
ATOM 2679 C CA . ASP A 1 363 ? -10.761 -14.143 18.791 1.00 62.40 363 ASP A CA 1
ATOM 2680 C C . ASP A 1 363 ? -10.986 -12.908 19.656 1.00 73.24 363 ASP A C 1
ATOM 2681 O O . ASP A 1 363 ? -11.659 -12.984 20.690 1.00 77.83 363 ASP A O 1
ATOM 2686 N N . GLU A 1 364 ? -10.405 -11.778 19.238 1.00 74.68 364 GLU A N 1
ATOM 2687 C CA . GLU A 1 364 ? -10.429 -10.561 20.045 1.00 76.52 364 GLU A CA 1
ATOM 2688 C C . GLU A 1 364 ? -11.834 -10.015 20.230 1.00 81.11 364 GLU A C 1
ATOM 2689 O O . GLU A 1 364 ? -12.076 -9.261 21.178 1.00 74.85 364 GLU A O 1
ATOM 2695 N N . ARG A 1 365 ? -12.765 -10.385 19.356 1.00 80.22 365 ARG A N 1
ATOM 2696 C CA . ARG A 1 365 ? -14.109 -9.836 19.430 1.00 78.17 365 ARG A CA 1
ATOM 2697 C C . ARG A 1 365 ? -14.888 -10.351 20.635 1.00 75.12 365 ARG A C 1
ATOM 2698 O O . ARG A 1 365 ? -15.829 -9.680 21.070 1.00 86.38 365 ARG A O 1
ATOM 2706 N N . HIS A 1 366 ? -14.514 -11.501 21.201 1.00 74.24 366 HIS A N 1
ATOM 2707 C CA . HIS A 1 366 ? -15.214 -12.036 22.369 1.00 81.52 366 HIS A CA 1
ATOM 2708 C C . HIS A 1 366 ? -14.397 -12.017 23.654 1.00 86.38 366 HIS A C 1
ATOM 2709 O O . HIS A 1 366 ? -14.941 -11.674 24.705 1.00 85.99 366 HIS A O 1
ATOM 2716 N N . PHE A 1 367 ? -13.122 -12.390 23.621 1.00 80.20 367 PHE A N 1
ATOM 2717 C CA . PHE A 1 367 ? -12.250 -12.252 24.778 1.00 85.34 367 PHE A CA 1
ATOM 2718 C C . PHE A 1 367 ? -11.364 -11.029 24.584 1.00 95.11 367 PHE A C 1
ATOM 2719 O O . PHE A 1 367 ? -11.290 -10.454 23.495 1.00 92.62 367 PHE A O 1
ATOM 2727 N N . ILE A 1 368 ? -10.693 -10.617 25.660 1.00 103.05 368 ILE A N 1
ATOM 2728 C CA . ILE A 1 368 ? -9.856 -9.417 25.638 1.00 98.01 368 ILE A CA 1
ATOM 2729 C C . ILE A 1 368 ? -8.470 -9.760 26.160 1.00 97.64 368 ILE A C 1
ATOM 2730 O O . ILE A 1 368 ? -8.333 -10.438 27.182 1.00 92.10 368 ILE A O 1
ATOM 2735 N N . SER A 1 369 ? -7.442 -9.306 25.447 1.00 97.51 369 SER A N 1
ATOM 2736 C CA . SER A 1 369 ? -6.057 -9.678 25.753 1.00 83.14 369 SER A CA 1
ATOM 2737 C C . SER A 1 369 ? -5.933 -11.202 25.888 1.00 89.52 369 SER A C 1
ATOM 2738 O O . SER A 1 369 ? -5.720 -11.768 26.961 1.00 88.96 369 SER A O 1
ATOM 2741 N N . LEU A 1 370 ? -6.072 -11.842 24.720 1.00 93.70 370 LEU A N 1
ATOM 2742 C CA . LEU A 1 370 ? -6.493 -13.241 24.564 1.00 91.42 370 LEU A CA 1
ATOM 2743 C C . LEU A 1 370 ? -5.346 -14.222 24.568 1.00 82.25 370 LEU A C 1
ATOM 2744 O O . LEU A 1 370 ? -5.509 -15.360 25.003 1.00 87.53 370 LEU A O 1
ATOM 2749 N N . ASP A 1 371 ? -4.226 -13.829 23.985 1.00 72.49 371 ASP A N 1
ATOM 2750 C CA . ASP A 1 371 ? -3.070 -14.700 24.003 1.00 89.30 371 ASP A CA 1
ATOM 2751 C C . ASP A 1 371 ? -2.356 -14.636 25.341 1.00 80.67 371 ASP A C 1
ATOM 2752 O O . ASP A 1 371 ? -1.369 -15.349 25.548 1.00 87.23 371 ASP A O 1
ATOM 2757 N N . ASP A 1 372 ? -2.861 -13.806 26.251 1.00 82.88 372 ASP A N 1
ATOM 2758 C CA . ASP A 1 372 ? -2.452 -13.838 27.645 1.00 89.13 372 ASP A CA 1
ATOM 2759 C C . ASP A 1 372 ? -3.104 -15.021 28.351 1.00 88.14 372 ASP A C 1
ATOM 2760 O O . ASP A 1 372 ? -4.256 -15.375 28.080 1.00 85.39 372 ASP A O 1
ATOM 2765 N N . PHE A 1 373 ? -2.353 -15.635 29.253 1.00 78.36 373 PHE A N 1
ATOM 2766 C CA . PHE A 1 373 ? -2.806 -16.787 30.019 1.00 82.80 373 PHE A CA 1
ATOM 2767 C C . PHE A 1 373 ? -3.228 -16.261 31.390 1.00 89.65 373 PHE A C 1
ATOM 2768 O O . PHE A 1 373 ? -2.386 -15.964 32.241 1.00 86.57 373 PHE A O 1
ATOM 2776 N N . ASP A 1 374 ? -4.540 -16.123 31.588 1.00 89.53 374 ASP A N 1
ATOM 2777 C CA . ASP A 1 374 ? -5.116 -15.419 32.738 1.00 92.14 374 ASP A CA 1
ATOM 2778 C C . ASP A 1 374 ? -6.134 -16.332 33.414 1.00 89.37 374 ASP A C 1
ATOM 2779 O O . ASP A 1 374 ? -7.286 -16.404 32.981 1.00 91.38 374 ASP A O 1
ATOM 2784 N N . ILE A 1 375 ? -5.730 -17.014 34.487 1.00 82.97 375 ILE A N 1
ATOM 2785 C CA . ILE A 1 375 ? -6.605 -18.065 35.009 1.00 85.65 375 ILE A CA 1
ATOM 2786 C C . ILE A 1 375 ? -7.790 -17.484 35.781 1.00 87.40 375 ILE A C 1
ATOM 2787 O O . ILE A 1 375 ? -8.843 -18.122 35.871 1.00 89.32 375 ILE A O 1
ATOM 2792 N N . ARG A 1 376 ? -7.655 -16.280 36.347 1.00 82.22 376 ARG A N 1
ATOM 2793 C CA . ARG A 1 376 ? -8.810 -15.629 36.960 1.00 89.98 376 ARG A CA 1
ATOM 2794 C C . ARG A 1 376 ? -9.708 -14.932 35.949 1.00 85.07 376 ARG A C 1
ATOM 2795 O O . ARG A 1 376 ? -10.643 -14.239 36.361 1.00 98.54 376 ARG A O 1
ATOM 2803 N N . ARG A 1 377 ? -9.439 -15.079 34.654 1.00 86.54 377 ARG A N 1
ATOM 2804 C CA . ARG A 1 377 ? -10.294 -14.511 33.615 1.00 85.98 377 ARG A CA 1
ATOM 2805 C C . ARG A 1 377 ? -11.751 -14.855 33.879 1.00 80.92 377 ARG A C 1
ATOM 2806 O O . ARG A 1 377 ? -12.108 -16.031 34.009 1.00 92.14 377 ARG A O 1
ATOM 2814 N N . ASP A 1 378 ? -12.590 -13.826 33.977 1.00 82.84 378 ASP A N 1
ATOM 2815 C CA . ASP A 1 378 ? -14.016 -14.020 34.202 1.00 85.50 378 ASP A CA 1
ATOM 2816 C C . ASP A 1 378 ? -14.739 -14.510 32.955 1.00 88.60 378 ASP A C 1
ATOM 2817 O O . ASP A 1 378 ? -15.973 -14.552 32.942 1.00 91.13 378 ASP A O 1
ATOM 2822 N N . ASN A 1 379 ? -13.984 -14.879 31.919 1.00 85.05 379 ASN A N 1
ATOM 2823 C CA . ASN A 1 379 ? -14.514 -15.185 30.602 1.00 80.95 379 ASN A CA 1
ATOM 2824 C C . ASN A 1 379 ? -14.149 -16.575 30.111 1.00 87.82 379 ASN A C 1
ATOM 2825 O O . ASN A 1 379 ? -14.644 -16.984 29.055 1.00 87.41 379 ASN A O 1
ATOM 2830 N N . ALA A 1 380 ? -13.296 -17.305 30.838 1.00 72.73 380 ALA A N 1
ATOM 2831 C CA . ALA A 1 380 ? -12.750 -18.555 30.318 1.00 72.56 380 ALA A CA 1
ATOM 2832 C C . ALA A 1 380 ? -13.852 -19.532 29.931 1.00 75.95 380 ALA A C 1
ATOM 2833 O O . ALA A 1 380 ? -13.752 -20.212 28.905 1.00 75.83 380 ALA A O 1
ATOM 2835 N N . SER A 1 381 ? -14.931 -19.577 30.718 1.00 83.92 381 SER A N 1
ATOM 2836 C CA . SER A 1 381 ? -15.994 -20.562 30.535 1.00 82.14 381 SER A CA 1
ATOM 2837 C C . SER A 1 381 ? -16.606 -20.531 29.137 1.00 71.14 381 SER A C 1
ATOM 2838 O O . SER A 1 381 ? -17.271 -21.498 28.750 1.00 66.01 381 SER A O 1
ATOM 2841 N N . ASP A 1 382 ? -16.387 -19.460 28.365 1.00 74.01 382 ASP A N 1
ATOM 2842 C CA . ASP A 1 382 ? -16.978 -19.329 27.035 1.00 70.45 382 ASP A CA 1
ATOM 2843 C C . ASP A 1 382 ? -16.188 -20.033 25.943 1.00 75.71 382 ASP A C 1
ATOM 2844 O O . ASP A 1 382 ? -16.594 -19.961 24.777 1.00 82.28 382 ASP A O 1
ATOM 2849 N N . HIS A 1 383 ? -15.076 -20.688 26.267 1.00 80.04 383 HIS A N 1
ATOM 2850 C CA . HIS A 1 383 ? -14.293 -21.343 25.229 1.00 72.12 383 HIS A CA 1
ATOM 2851 C C . HIS A 1 383 ? -15.102 -22.451 24.571 1.00 65.82 383 HIS A C 1
ATOM 2852 O O . HIS A 1 383 ? -16.005 -23.038 25.173 1.00 75.57 383 HIS A O 1
ATOM 2859 N N . LEU A 1 384 ? -14.769 -22.736 23.316 1.00 70.12 384 LEU A N 1
ATOM 2860 C CA . LEU A 1 384 ? -15.475 -23.739 22.533 1.00 69.27 384 LEU A CA 1
ATOM 2861 C C . LEU A 1 384 ? -14.702 -25.048 22.444 1.00 57.81 384 LEU A C 1
ATOM 2862 O O . LEU A 1 384 ? -14.957 -25.851 21.543 1.00 70.30 384 LEU A O 1
ATOM 2867 N N . THR A 1 385 ? -13.775 -25.281 23.376 1.00 61.65 385 THR A N 1
ATOM 2868 C CA . THR A 1 385 ? -13.006 -26.520 23.390 1.00 57.00 385 THR A CA 1
ATOM 2869 C C . THR A 1 385 ? -13.899 -27.743 23.590 1.00 67.39 385 THR A C 1
ATOM 2870 O O . THR A 1 385 ? -13.542 -28.848 23.166 1.00 81.61 385 THR A O 1
ATOM 2874 N N . PHE A 1 386 ? -15.063 -27.571 24.214 1.00 65.75 386 PHE A N 1
ATOM 2875 C CA . PHE A 1 386 ? -16.022 -28.654 24.390 1.00 68.26 386 PHE A CA 1
ATOM 2876 C C . PHE A 1 386 ? -17.123 -28.645 23.339 1.00 67.41 386 PHE A C 1
ATOM 2877 O O . PHE A 1 386 ? -18.062 -29.441 23.435 1.00 72.76 386 PHE A O 1
ATOM 2885 N N . GLY A 1 387 ? -17.040 -27.768 22.350 1.00 65.85 387 GLY A N 1
ATOM 2886 C CA . GLY A 1 387 ? -18.136 -27.604 21.424 1.00 71.44 387 GLY A CA 1
ATOM 2887 C C . GLY A 1 387 ? -19.214 -26.706 22.002 1.00 66.05 387 GLY A C 1
ATOM 2888 O O . GLY A 1 387 ? -19.033 -26.035 23.022 1.00 68.10 387 GLY A O 1
ATOM 2889 N N . TYR A 1 388 ? -20.368 -26.712 21.338 1.00 59.26 388 TYR A N 1
ATOM 2890 C CA . TYR A 1 388 ? -21.439 -25.802 21.708 1.00 62.61 388 TYR A CA 1
ATOM 2891 C C . TYR A 1 388 ? -22.747 -26.294 21.111 1.00 73.93 388 TYR A C 1
ATOM 2892 O O . TYR A 1 388 ? -22.771 -26.791 19.981 1.00 64.64 388 TYR A O 1
ATOM 2901 N N . GLY A 1 389 ? -23.826 -26.158 21.883 1.00 71.63 389 GLY A N 1
ATOM 2902 C CA . GLY A 1 389 ? -25.158 -26.461 21.397 1.00 65.16 389 GLY A CA 1
ATOM 2903 C C . GLY A 1 389 ? -25.554 -27.921 21.474 1.00 64.99 389 GLY A C 1
ATOM 2904 O O . GLY A 1 389 ? -25.235 -28.611 22.447 1.00 73.88 389 GLY A O 1
ATOM 2905 N N . SER A 1 390 ? -26.240 -28.393 20.428 1.00 65.50 390 SER A N 1
ATOM 2906 C CA . SER A 1 390 ? -26.865 -29.715 20.430 1.00 61.83 390 SER A CA 1
ATOM 2907 C C . SER A 1 390 ? -25.910 -30.820 20.867 1.00 65.65 390 SER A C 1
ATOM 2908 O O . SER A 1 390 ? -26.285 -31.697 21.653 1.00 81.69 390 SER A O 1
ATOM 2911 N N . HIS A 1 391 ? -24.680 -30.809 20.362 1.00 64.71 391 HIS A N 1
ATOM 2912 C CA . HIS A 1 391 ? -23.765 -31.929 20.541 1.00 60.79 391 HIS A CA 1
ATOM 2913 C C . HIS A 1 391 ? -22.652 -31.640 21.539 1.00 60.31 391 HIS A C 1
ATOM 2914 O O . HIS A 1 391 ? -21.678 -32.398 21.586 1.00 61.80 391 HIS A O 1
ATOM 2921 N N . GLN A 1 392 ? -22.759 -30.563 22.319 1.00 60.79 392 GLN A N 1
ATOM 2922 C CA . GLN A 1 392 ? -21.697 -30.200 23.251 1.00 64.27 392 GLN A CA 1
ATOM 2923 C C . GLN A 1 392 ? -21.283 -31.398 24.095 1.00 67.26 392 GLN A C 1
ATOM 2924 O O . GLN A 1 392 ? -22.126 -32.176 24.554 1.00 67.98 392 GLN A O 1
ATOM 2930 N N . CYS A 1 393 ? -19.970 -31.539 24.279 1.00 67.67 393 CYS A N 1
ATOM 2931 C CA . CYS A 1 393 ? -19.355 -32.668 24.965 1.00 66.25 393 CYS A CA 1
ATOM 2932 C C . CYS A 1 393 ? -20.103 -33.026 26.241 1.00 71.26 393 CYS A C 1
ATOM 2933 O O . CYS A 1 393 ? -20.232 -32.204 27.155 1.00 73.62 393 CYS A O 1
ATOM 2936 N N . MET A 1 394 ? -20.609 -34.259 26.297 1.00 67.93 394 MET A N 1
ATOM 2937 C CA . MET A 1 394 ? -21.354 -34.689 27.474 1.00 66.97 394 MET A CA 1
ATOM 2938 C C . MET A 1 394 ? -20.431 -34.936 28.658 1.00 60.69 394 MET A C 1
ATOM 2939 O O . MET A 1 394 ? -20.825 -34.712 29.805 1.00 66.63 394 MET A O 1
ATOM 2944 N N . GLY A 1 395 ? -19.201 -35.370 28.403 1.00 67.15 395 GLY A N 1
ATOM 2945 C CA . GLY A 1 395 ? -18.272 -35.659 29.476 1.00 69.27 395 GLY A CA 1
ATOM 2946 C C . GLY A 1 395 ? -17.377 -34.491 29.823 1.00 67.73 395 GLY A C 1
ATOM 2947 O O . GLY A 1 395 ? -16.291 -34.680 30.382 1.00 64.95 395 GLY A O 1
ATOM 2948 N N . LYS A 1 396 ? -17.826 -33.276 29.495 1.00 70.23 396 LYS A N 1
ATOM 2949 C CA . LYS A 1 396 ? -17.025 -32.089 29.779 1.00 70.42 396 LYS A CA 1
ATOM 2950 C C . LYS A 1 396 ? -16.744 -31.954 31.271 1.00 75.23 396 LYS A C 1
ATOM 2951 O O . LYS A 1 396 ? -15.626 -31.608 31.668 1.00 73.54 396 LYS A O 1
ATOM 2957 N N . ASN A 1 397 ? -17.738 -32.241 32.114 1.00 70.50 397 ASN A N 1
ATOM 2958 C CA . ASN A 1 397 ? -17.514 -32.160 33.551 1.00 78.02 397 ASN A CA 1
ATOM 2959 C C . ASN A 1 397 ? -16.718 -33.348 34.071 1.00 77.19 397 ASN A C 1
ATOM 2960 O O . ASN A 1 397 ? -16.010 -33.220 35.077 1.00 75.68 397 ASN A O 1
ATOM 2965 N N . LEU A 1 398 ? -16.817 -34.504 33.413 1.00 72.43 398 LEU A N 1
ATOM 2966 C CA . LEU A 1 398 ? -15.912 -35.599 33.739 1.00 69.08 398 LEU A CA 1
ATOM 2967 C C . LEU A 1 398 ? -14.472 -35.213 33.432 1.00 78.48 398 LEU A C 1
ATOM 2968 O O . LEU A 1 398 ? -13.565 -35.479 34.230 1.00 79.46 398 LEU A O 1
ATOM 2973 N N . ALA A 1 399 ? -14.246 -34.569 32.284 1.00 78.15 399 ALA A N 1
ATOM 2974 C CA . ALA A 1 399 ? -12.909 -34.087 31.956 1.00 80.53 399 ALA A CA 1
ATOM 2975 C C . ALA A 1 399 ? -12.518 -32.903 32.832 1.00 76.28 399 ALA A C 1
ATOM 2976 O O . ALA A 1 399 ? -11.351 -32.768 33.216 1.00 75.74 399 ALA A O 1
ATOM 2978 N N . ARG A 1 400 ? -13.477 -32.033 33.155 1.00 65.86 400 ARG A N 1
ATOM 2979 C CA . ARG A 1 400 ? -13.187 -30.906 34.037 1.00 74.57 400 ARG A CA 1
ATOM 2980 C C . ARG A 1 400 ? -12.752 -31.388 35.415 1.00 83.99 400 ARG A C 1
ATOM 2981 O O . ARG A 1 400 ? -11.776 -30.884 35.983 1.00 86.03 400 ARG A O 1
ATOM 2989 N N . MET A 1 401 ? -13.482 -32.355 35.977 1.00 76.85 401 MET A N 1
ATOM 2990 C CA . MET A 1 401 ? -13.087 -32.942 37.253 1.00 83.20 401 MET A CA 1
ATOM 2991 C C . MET A 1 401 ? -11.711 -33.584 37.147 1.00 84.76 401 MET A C 1
ATOM 2992 O O . MET A 1 401 ? -10.833 -33.358 37.989 1.00 83.78 401 MET A O 1
ATOM 2997 N N . GLU A 1 402 ? -11.509 -34.378 36.097 1.00 82.01 402 GLU A N 1
ATOM 2998 C CA . GLU A 1 402 ? -10.264 -35.112 35.907 1.00 85.24 402 GLU A CA 1
ATOM 2999 C C . GLU A 1 402 ? -9.057 -34.182 35.891 1.00 86.08 402 GLU A C 1
ATOM 3000 O O . GLU A 1 402 ? -8.049 -34.437 36.562 1.00 81.49 402 GLU A O 1
ATOM 3006 N N . ILE A 1 403 ? -9.137 -33.105 35.110 1.00 79.75 403 ILE A N 1
ATOM 3007 C CA . ILE A 1 403 ? -8.035 -32.153 35.040 1.00 84.73 403 ILE A CA 1
ATOM 3008 C C . ILE A 1 403 ? -7.813 -31.504 36.396 1.00 93.41 403 ILE A C 1
ATOM 3009 O O . ILE A 1 403 ? -6.674 -31.378 36.867 1.00 93.92 403 ILE A O 1
ATOM 3014 N N . GLN A 1 404 ? -8.901 -31.080 37.043 1.00 93.59 404 GLN A N 1
ATOM 3015 C CA . GLN A 1 404 ? -8.795 -30.379 38.321 1.00 84.20 404 GLN A CA 1
ATOM 3016 C C . GLN A 1 404 ? -8.028 -31.179 39.367 1.00 85.49 404 GLN A C 1
ATOM 3017 O O . GLN A 1 404 ? -7.248 -30.615 40.134 1.00 88.16 404 GLN A O 1
ATOM 3023 N N . ILE A 1 405 ? -8.252 -32.489 39.430 1.00 82.77 405 ILE A N 1
ATOM 3024 C CA . ILE A 1 405 ? -7.568 -33.317 40.421 1.00 92.44 405 ILE A CA 1
ATOM 3025 C C . ILE A 1 405 ? -6.138 -33.633 39.993 1.00 97.77 405 ILE A C 1
ATOM 3026 O O . ILE A 1 405 ? -5.225 -33.653 40.831 1.00 101.74 405 ILE A O 1
ATOM 3031 N N . PHE A 1 406 ? -5.941 -33.957 38.715 1.00 94.21 406 PHE A N 1
ATOM 3032 C CA . PHE A 1 406 ? -4.588 -34.053 38.199 1.00 93.14 406 PHE A CA 1
ATOM 3033 C C . PHE A 1 406 ? -3.770 -32.848 38.638 1.00 93.85 406 PHE A C 1
ATOM 3034 O O . PHE A 1 406 ? -2.664 -32.983 39.185 1.00 95.61 406 PHE A O 1
ATOM 3042 N N . LEU A 1 407 ? -4.310 -31.662 38.395 1.00 92.89 407 LEU A N 1
ATOM 3043 C CA . LEU A 1 407 ? -3.638 -30.417 38.706 1.00 96.37 407 LEU A CA 1
ATOM 3044 C C . LEU A 1 407 ? -3.746 -30.031 40.174 1.00 102.70 407 LEU A C 1
ATOM 3045 O O . LEU A 1 407 ? -3.158 -29.021 40.568 1.00 112.20 407 LEU A O 1
ATOM 3050 N N . GLU A 1 408 ? -4.463 -30.774 41.016 1.00 99.62 408 GLU A N 1
ATOM 3051 C CA . GLU A 1 408 ? -4.230 -30.415 42.408 1.00 101.25 408 GLU A CA 1
ATOM 3052 C C . GLU A 1 408 ? -3.146 -31.284 43.029 1.00 99.48 408 GLU A C 1
ATOM 3053 O O . GLU A 1 408 ? -2.297 -30.765 43.759 1.00 100.72 408 GLU A O 1
ATOM 3059 N N . GLU A 1 409 ? -3.102 -32.577 42.700 1.00 101.58 409 GLU A N 1
ATOM 3060 C CA . GLU A 1 409 ? -2.069 -33.432 43.274 1.00 106.78 409 GLU A CA 1
ATOM 3061 C C . GLU A 1 409 ? -0.672 -32.993 42.848 1.00 109.01 409 GLU A C 1
ATOM 3062 O O . GLU A 1 409 ? 0.254 -32.978 43.667 1.00 113.45 409 GLU A O 1
ATOM 3068 N N . LEU A 1 410 ? -0.494 -32.640 41.572 1.00 100.58 410 LEU A N 1
ATOM 3069 C CA . LEU A 1 410 ? 0.837 -32.260 41.108 1.00 103.43 410 LEU A CA 1
ATOM 3070 C C . LEU A 1 410 ? 1.247 -30.884 41.619 1.00 104.66 410 LEU A C 1
ATOM 3071 O O . LEU A 1 410 ? 2.445 -30.603 41.737 1.00 109.42 410 LEU A O 1
ATOM 3076 N N . THR A 1 411 ? 0.282 -30.014 41.923 1.00 100.78 411 THR A N 1
ATOM 3077 C CA . THR A 1 411 ? 0.619 -28.757 42.584 1.00 106.69 411 THR A CA 1
ATOM 3078 C C . THR A 1 411 ? 0.779 -28.932 44.086 1.00 108.57 411 THR A C 1
ATOM 3079 O O . THR A 1 411 ? 1.525 -28.176 44.717 1.00 115.01 411 THR A O 1
ATOM 3083 N N . ARG A 1 412 ? 0.081 -29.902 44.675 1.00 109.08 412 ARG A N 1
ATOM 3084 C CA . ARG A 1 412 ? 0.268 -30.192 46.092 1.00 111.58 412 ARG A CA 1
ATOM 3085 C C . ARG A 1 412 ? 1.640 -30.800 46.342 1.00 109.55 412 ARG A C 1
ATOM 3086 O O . ARG A 1 412 ? 2.466 -30.233 47.066 1.00 116.93 412 ARG A O 1
ATOM 3094 N N . ARG A 1 413 ? 1.906 -31.952 45.728 1.00 104.78 413 ARG A N 1
ATOM 3095 C CA . ARG A 1 413 ? 3.073 -32.741 46.096 1.00 112.91 413 ARG A CA 1
ATOM 3096 C C . ARG A 1 413 ? 4.359 -32.191 45.487 1.00 116.52 413 ARG A C 1
ATOM 3097 O O . ARG A 1 413 ? 5.393 -32.150 46.162 1.00 123.72 413 ARG A O 1
ATOM 3105 N N . LEU A 1 414 ? 4.328 -31.760 44.225 1.00 109.43 414 LEU A N 1
ATOM 3106 C CA . LEU A 1 414 ? 5.533 -31.346 43.505 1.00 110.74 414 LEU A CA 1
ATOM 3107 C C . LEU A 1 414 ? 5.428 -29.912 42.994 1.00 109.80 414 LEU A C 1
ATOM 3108 O O . LEU A 1 414 ? 5.452 -29.676 41.780 1.00 108.83 414 LEU A O 1
ATOM 3113 N N . PRO A 1 415 ? 5.336 -28.922 43.890 1.00 108.50 415 PRO A N 1
ATOM 3114 C CA . PRO A 1 415 ? 5.383 -27.527 43.427 1.00 109.84 415 PRO A CA 1
ATOM 3115 C C . PRO A 1 415 ? 6.753 -27.115 42.927 1.00 108.14 415 PRO A C 1
ATOM 3116 O O . PRO A 1 415 ? 6.850 -26.164 42.143 1.00 114.13 415 PRO A O 1
ATOM 3120 N N . HIS A 1 416 ? 7.813 -27.797 43.361 1.00 107.12 416 HIS A N 1
ATOM 3121 C CA . HIS A 1 416 ? 9.181 -27.539 42.932 1.00 114.89 416 HIS A CA 1
ATOM 3122 C C . HIS A 1 416 ? 9.525 -28.229 41.613 1.00 119.77 416 HIS A C 1
ATOM 3123 O O . HIS A 1 416 ? 10.709 -28.401 41.292 1.00 111.79 416 HIS A O 1
ATOM 3130 N N . MET A 1 417 ? 8.509 -28.634 40.859 1.00 118.42 417 MET A N 1
ATOM 3131 C CA . MET A 1 417 ? 8.704 -29.261 39.562 1.00 110.41 417 MET A CA 1
ATOM 3132 C C . MET A 1 417 ? 8.818 -28.198 38.478 1.00 113.82 417 MET A C 1
ATOM 3133 O O . MET A 1 417 ? 8.064 -27.221 38.468 1.00 111.51 417 MET A O 1
ATOM 3138 N N . GLU A 1 418 ? 9.769 -28.384 37.563 1.00 115.43 418 GLU A N 1
ATOM 3139 C CA . GLU A 1 418 ? 9.919 -27.470 36.439 1.00 113.27 418 GLU A CA 1
ATOM 3140 C C . GLU A 1 418 ? 10.169 -28.261 35.165 1.00 109.31 418 GLU A C 1
ATOM 3141 O O . GLU A 1 418 ? 10.501 -29.448 35.194 1.00 108.90 418 GLU A O 1
ATOM 3147 N N . LEU A 1 419 ? 9.998 -27.573 34.041 1.00 108.47 419 LEU A N 1
ATOM 3148 C CA . LEU A 1 419 ? 10.232 -28.179 32.740 1.00 109.40 419 LEU A CA 1
ATOM 3149 C C . LEU A 1 419 ? 11.724 -28.316 32.473 1.00 109.54 419 LEU A C 1
ATOM 3150 O O . LEU A 1 419 ? 12.512 -27.416 32.779 1.00 114.65 419 LEU A O 1
ATOM 3155 N N . VAL A 1 420 ? 12.111 -29.455 31.907 1.00 110.83 420 VAL A N 1
ATOM 3156 C CA . VAL A 1 420 ? 13.462 -29.634 31.383 1.00 115.02 420 VAL A CA 1
ATOM 3157 C C . VAL A 1 420 ? 13.692 -28.555 30.331 1.00 108.74 420 VAL A C 1
ATOM 3158 O O . VAL A 1 420 ? 12.967 -28.509 29.327 1.00 110.01 420 VAL A O 1
ATOM 3162 N N . PRO A 1 421 ? 14.656 -27.658 30.523 1.00 108.03 421 PRO A N 1
ATOM 3163 C CA . PRO A 1 421 ? 14.837 -26.550 29.577 1.00 112.24 421 PRO A CA 1
ATOM 3164 C C . PRO A 1 421 ? 15.339 -27.043 28.228 1.00 112.77 421 PRO A C 1
ATOM 3165 O O . PRO A 1 421 ? 15.718 -28.203 28.051 1.00 111.24 421 PRO A O 1
ATOM 3169 N N . ASP A 1 422 ? 15.344 -26.115 27.267 1.00 114.14 422 ASP A N 1
ATOM 3170 C CA . ASP A 1 422 ? 15.729 -26.400 25.882 1.00 116.45 422 ASP A CA 1
ATOM 3171 C C . ASP A 1 422 ? 15.013 -27.641 25.353 1.00 115.78 422 ASP A C 1
ATOM 3172 O O . ASP A 1 422 ? 15.605 -28.498 24.692 1.00 117.33 422 ASP A O 1
ATOM 3177 N N . GLN A 1 423 ? 13.722 -27.739 25.652 1.00 108.88 423 GLN A N 1
ATOM 3178 C CA . GLN A 1 423 ? 12.915 -28.887 25.270 1.00 105.23 423 GLN A CA 1
ATOM 3179 C C . GLN A 1 423 ? 12.026 -28.516 24.092 1.00 104.77 423 GLN A C 1
ATOM 3180 O O . GLN A 1 423 ? 11.342 -27.487 24.122 1.00 109.82 423 GLN A O 1
ATOM 3186 N N . GLU A 1 424 ? 12.049 -29.349 23.058 1.00 100.21 424 GLU A N 1
ATOM 3187 C CA . GLU A 1 424 ? 11.218 -29.165 21.878 1.00 104.23 424 GLU A CA 1
ATOM 3188 C C . GLU A 1 424 ? 9.994 -30.062 21.989 1.00 99.15 424 GLU A C 1
ATOM 3189 O O . GLU A 1 424 ? 10.118 -31.253 22.290 1.00 100.12 424 GLU A O 1
ATOM 3195 N N . PHE A 1 425 ? 8.821 -29.490 21.748 1.00 94.13 425 PHE A N 1
ATOM 3196 C CA . PHE A 1 425 ? 7.560 -30.207 21.875 1.00 91.95 425 PHE A CA 1
ATOM 3197 C C . PHE A 1 425 ? 7.019 -30.521 20.488 1.00 88.49 425 PHE A C 1
ATOM 3198 O O . PHE A 1 425 ? 6.779 -29.610 19.686 1.00 84.85 425 PHE A O 1
ATOM 3206 N N . THR A 1 426 ? 6.835 -31.810 20.216 1.00 83.82 426 THR A N 1
ATOM 3207 C CA . THR A 1 426 ? 6.341 -32.302 18.939 1.00 88.83 426 THR A CA 1
ATOM 3208 C C . THR A 1 426 ? 4.880 -32.706 19.085 1.00 89.97 426 THR A C 1
ATOM 3209 O O . THR A 1 426 ? 4.513 -33.388 20.050 1.00 89.62 426 THR A O 1
ATOM 3213 N N . TYR A 1 427 ? 4.050 -32.276 18.136 1.00 80.54 427 TYR A N 1
ATOM 3214 C CA . TYR A 1 427 ? 2.624 -32.581 18.137 1.00 84.98 427 TYR A CA 1
ATOM 3215 C C . TYR A 1 427 ? 2.241 -33.236 16.818 1.00 72.67 427 TYR A C 1
ATOM 3216 O O . TYR A 1 427 ? 2.641 -32.769 15.746 1.00 79.98 427 TYR A O 1
ATOM 3225 N N . LEU A 1 428 ? 1.447 -34.302 16.910 1.00 75.94 428 LEU A N 1
ATOM 3226 C CA . LEU A 1 428 ? 1.163 -35.144 15.755 1.00 63.65 428 LEU A CA 1
ATOM 3227 C C . LEU A 1 428 ? 0.446 -34.351 14.669 1.00 72.27 428 LEU A C 1
ATOM 3228 O O . LEU A 1 428 ? -0.505 -33.619 14.968 1.00 72.87 428 LEU A O 1
ATOM 3233 N N . PRO A 1 429 ? 0.854 -34.482 13.404 1.00 76.39 429 PRO A N 1
ATOM 3234 C CA . PRO A 1 429 ? 0.206 -33.722 12.329 1.00 72.98 429 PRO A CA 1
ATOM 3235 C C . PRO A 1 429 ? -1.208 -34.195 12.038 1.00 65.35 429 PRO A C 1
ATOM 3236 O O . PRO A 1 429 ? -1.411 -35.295 11.515 1.00 73.71 429 PRO A O 1
ATOM 3240 N N . ASN A 1 430 ? -2.191 -33.362 12.365 1.00 69.88 430 ASN A N 1
ATOM 3241 C CA . ASN A 1 430 ? -3.597 -33.668 12.135 1.00 67.76 430 ASN A CA 1
ATOM 3242 C C . ASN A 1 430 ? -4.377 -32.363 12.224 1.00 74.75 430 ASN A C 1
ATOM 3243 O O . ASN A 1 430 ? -3.848 -31.327 12.638 1.00 71.33 430 ASN A O 1
ATOM 3248 N N . THR A 1 431 ? -5.647 -32.425 11.826 1.00 66.45 431 THR A N 1
ATOM 3249 C CA . THR A 1 431 ? -6.456 -31.218 11.762 1.00 58.59 431 THR A CA 1
ATOM 3250 C C . THR A 1 431 ? -7.079 -30.832 13.095 1.00 71.78 431 THR A C 1
ATOM 3251 O O . THR A 1 431 ? -7.381 -29.651 13.293 1.00 81.89 431 THR A O 1
ATOM 3255 N N . SER A 1 432 ? -7.278 -31.779 14.015 1.00 71.69 432 SER A N 1
ATOM 3256 C CA . SER A 1 432 ? -8.216 -31.515 15.099 1.00 59.17 432 SER A CA 1
ATOM 3257 C C . SER A 1 432 ? -7.671 -31.712 16.511 1.00 67.71 432 SER A C 1
ATOM 3258 O O . SER A 1 432 ? -8.065 -30.981 17.425 1.00 74.18 432 SER A O 1
ATOM 3261 N N . PHE A 1 433 ? -6.787 -32.679 16.727 1.00 59.95 433 PHE A N 1
ATOM 3262 C CA . PHE A 1 433 ? -6.330 -32.986 18.076 1.00 66.25 433 PHE A CA 1
ATOM 3263 C C . PHE A 1 433 ? -4.927 -32.449 18.314 1.00 66.03 433 PHE A C 1
ATOM 3264 O O . PHE A 1 433 ? -4.074 -32.480 17.421 1.00 77.93 433 PHE A O 1
ATOM 3272 N N . ARG A 1 434 ? -4.690 -31.970 19.534 1.00 64.21 434 ARG A N 1
ATOM 3273 C CA . ARG A 1 434 ? -3.449 -31.278 19.871 1.00 77.36 434 ARG A CA 1
ATOM 3274 C C . ARG A 1 434 ? -3.051 -31.629 21.298 1.00 74.72 434 ARG A C 1
ATOM 3275 O O . ARG A 1 434 ? -3.760 -31.288 22.251 1.00 75.46 434 ARG A O 1
ATOM 3283 N N . GLY A 1 435 ? -1.913 -32.300 21.433 1.00 67.88 435 GLY A N 1
ATOM 3284 C CA . GLY A 1 435 ? -1.321 -32.599 22.712 1.00 73.75 435 GLY A CA 1
ATOM 3285 C C . GLY A 1 435 ? 0.088 -33.114 22.515 1.00 82.55 435 GLY A C 1
ATOM 3286 O O . GLY A 1 435 ? 0.361 -33.895 21.599 1.00 84.65 435 GLY A O 1
ATOM 3287 N N . PRO A 1 436 ? 1.013 -32.692 23.371 1.00 83.36 436 PRO A N 1
ATOM 3288 C CA . PRO A 1 436 ? 2.416 -33.065 23.172 1.00 85.40 436 PRO A CA 1
ATOM 3289 C C . PRO A 1 436 ? 2.647 -34.559 23.316 1.00 84.11 436 PRO A C 1
ATOM 3290 O O . PRO A 1 436 ? 2.008 -35.243 24.118 1.00 86.10 436 PRO A O 1
ATOM 3294 N N . ASP A 1 437 ? 3.577 -35.063 22.503 1.00 82.45 437 ASP A N 1
ATOM 3295 C CA . ASP A 1 437 ? 4.020 -36.442 22.661 1.00 89.70 437 ASP A CA 1
ATOM 3296 C C . ASP A 1 437 ? 4.595 -36.664 24.051 1.00 85.55 437 ASP A C 1
ATOM 3297 O O . ASP A 1 437 ? 4.408 -37.731 24.648 1.00 75.71 437 ASP A O 1
ATOM 3302 N N . HIS A 1 438 ? 5.290 -35.662 24.585 1.00 86.69 438 HIS A N 1
ATOM 3303 C CA . HIS A 1 438 ? 5.918 -35.770 25.890 1.00 88.42 438 HIS A CA 1
ATOM 3304 C C . HIS A 1 438 ? 5.979 -34.397 26.538 1.00 94.35 438 HIS A C 1
ATOM 3305 O O . HIS A 1 438 ? 6.076 -33.374 25.856 1.00 92.08 438 HIS A O 1
ATOM 3312 N N . VAL A 1 439 ? 5.921 -34.392 27.865 1.00 101.27 439 VAL A N 1
ATOM 3313 C CA . VAL A 1 439 ? 6.316 -33.242 28.665 1.00 100.76 439 VAL A CA 1
ATOM 3314 C C . VAL A 1 439 ? 7.294 -33.762 29.716 1.00 101.57 439 VAL A C 1
ATOM 3315 O O . VAL A 1 439 ? 6.979 -34.697 30.462 1.00 103.17 439 VAL A O 1
ATOM 3319 N N . TRP A 1 440 ? 8.516 -33.239 29.693 1.00 104.51 440 TRP A N 1
ATOM 3320 C CA . TRP A 1 440 ? 9.597 -33.735 30.534 1.00 104.32 440 TRP A CA 1
ATOM 3321 C C . TRP A 1 440 ? 9.807 -32.753 31.676 1.00 103.16 440 TRP A C 1
ATOM 3322 O O . TRP A 1 440 ? 10.041 -31.562 31.442 1.00 104.41 440 TRP A O 1
ATOM 3333 N N . VAL A 1 441 ? 9.720 -33.249 32.905 1.00 105.59 441 VAL A N 1
ATOM 3334 C CA . VAL A 1 441 ? 9.734 -32.398 34.086 1.00 110.26 441 VAL A CA 1
ATOM 3335 C C . VAL A 1 441 ? 10.770 -32.914 35.073 1.00 108.77 441 VAL A C 1
ATOM 3336 O O . VAL A 1 441 ? 10.903 -34.125 35.285 1.00 103.73 441 VAL A O 1
ATOM 3340 N N . ARG A 1 442 ? 11.513 -31.985 35.661 1.00 110.85 442 ARG A N 1
ATOM 3341 C CA . ARG A 1 442 ? 12.447 -32.259 36.739 1.00 116.66 442 ARG A CA 1
ATOM 3342 C C . ARG A 1 442 ? 11.896 -31.702 38.046 1.00 114.42 442 ARG A C 1
ATOM 3343 O O . ARG A 1 442 ? 11.039 -30.815 38.055 1.00 114.04 442 ARG A O 1
ATOM 3351 N N . TRP A 1 443 ? 12.394 -32.244 39.154 1.00 113.18 443 TRP A N 1
ATOM 3352 C CA . TRP A 1 443 ? 12.150 -31.677 40.475 1.00 120.03 443 TRP A CA 1
ATOM 3353 C C . TRP A 1 443 ? 13.189 -32.240 41.434 1.00 122.64 443 TRP A C 1
ATOM 3354 O O . TRP A 1 443 ? 13.901 -33.196 41.118 1.00 123.05 443 TRP A O 1
ATOM 3365 N N . ASP A 1 444 ? 13.269 -31.625 42.614 1.00 125.37 444 ASP A N 1
ATOM 3366 C CA . ASP A 1 444 ? 14.199 -32.062 43.647 1.00 128.73 444 ASP A CA 1
ATOM 3367 C C . ASP A 1 444 ? 13.508 -33.091 44.534 1.00 128.78 444 ASP A C 1
ATOM 3368 O O . ASP A 1 444 ? 12.618 -32.719 45.315 1.00 123.44 444 ASP A O 1
ATOM 3373 N N . PRO A 1 445 ? 13.882 -34.372 44.468 1.00 127.55 445 PRO A N 1
ATOM 3374 C CA . PRO A 1 445 ? 13.118 -35.390 45.213 1.00 125.13 445 PRO A CA 1
ATOM 3375 C C . PRO A 1 445 ? 13.190 -35.234 46.721 1.00 127.95 445 PRO A C 1
ATOM 3376 O O . PRO A 1 445 ? 12.165 -35.382 47.396 1.00 126.30 445 PRO A O 1
ATOM 3380 N N . ALA A 1 446 ? 14.372 -34.964 47.282 1.00 130.83 446 ALA A N 1
ATOM 3381 C CA . ALA A 1 446 ? 14.475 -34.828 48.733 1.00 126.09 446 ALA A CA 1
ATOM 3382 C C . ALA A 1 446 ? 13.560 -33.729 49.256 1.00 128.10 446 ALA A C 1
ATOM 3383 O O . ALA A 1 446 ? 13.054 -33.822 50.381 1.00 131.18 446 ALA A O 1
ATOM 3385 N N . ARG A 1 447 ? 13.316 -32.708 48.440 1.00 126.64 447 ARG A N 1
ATOM 3386 C CA . ARG A 1 447 ? 12.636 -31.482 48.830 1.00 127.23 447 ARG A CA 1
ATOM 3387 C C . ARG A 1 447 ? 11.115 -31.569 48.731 1.00 130.66 447 ARG A C 1
ATOM 3388 O O . ARG A 1 447 ? 10.438 -30.565 48.978 1.00 130.85 447 ARG A O 1
ATOM 3396 N N . ASN A 1 448 ? 10.559 -32.726 48.375 1.00 132.10 448 ASN A N 1
ATOM 3397 C CA . ASN A 1 448 ? 9.112 -32.863 48.368 1.00 130.32 448 ASN A CA 1
ATOM 3398 C C . ASN A 1 448 ? 8.558 -32.410 49.717 1.00 134.48 448 ASN A C 1
ATOM 3399 O O . ASN A 1 448 ? 9.016 -32.898 50.761 1.00 136.03 448 ASN A O 1
ATOM 3404 N N . PRO A 1 449 ? 7.598 -31.482 49.747 1.00 138.56 449 PRO A N 1
ATOM 3405 C CA . PRO A 1 449 ? 6.909 -31.200 51.016 1.00 137.67 449 PRO A CA 1
ATOM 3406 C C . PRO A 1 449 ? 6.265 -32.442 51.602 1.00 135.12 449 PRO A C 1
ATOM 3407 O O . PRO A 1 449 ? 5.961 -32.472 52.801 1.00 136.81 449 PRO A O 1
ATOM 3411 N N . GLU A 1 450 ? 6.091 -33.478 50.780 1.00 133.14 450 GLU A N 1
ATOM 3412 C CA . GLU A 1 450 ? 5.331 -34.658 51.162 1.00 132.86 450 GLU A CA 1
ATOM 3413 C C . GLU A 1 450 ? 6.044 -35.479 52.232 1.00 132.27 450 GLU A C 1
ATOM 3414 O O . GLU A 1 450 ? 5.404 -35.963 53.173 1.00 136.27 450 GLU A O 1
ATOM 3420 N N . ARG A 1 451 ? 7.364 -35.655 52.110 1.00 134.63 451 ARG A N 1
ATOM 3421 C CA . ARG A 1 451 ? 8.072 -36.558 53.010 1.00 135.71 451 ARG A CA 1
ATOM 3422 C C . ARG A 1 451 ? 8.227 -35.995 54.415 1.00 138.96 451 ARG A C 1
ATOM 3423 O O . ARG A 1 451 ? 8.485 -36.761 55.351 1.00 135.13 451 ARG A O 1
ATOM 3431 N N . ALA A 1 452 ? 8.081 -34.685 54.589 1.00 137.80 452 ALA A N 1
ATOM 3432 C CA . ALA A 1 452 ? 8.112 -34.089 55.914 1.00 130.56 452 ALA A CA 1
ATOM 3433 C C . ALA A 1 452 ? 6.724 -33.864 56.493 1.00 133.85 452 ALA A C 1
ATOM 3434 O O . ALA A 1 452 ? 6.614 -33.495 57.667 1.00 139.21 452 ALA A O 1
ATOM 3436 N N . ASP A 1 453 ? 5.666 -34.036 55.697 1.00 134.39 453 ASP A N 1
ATOM 3437 C CA . ASP A 1 453 ? 4.350 -33.680 56.209 1.00 136.82 453 ASP A CA 1
ATOM 3438 C C . ASP A 1 453 ? 3.771 -34.758 57.141 1.00 143.22 453 ASP A C 1
ATOM 3439 O O . ASP A 1 453 ? 3.713 -34.507 58.351 1.00 144.66 453 ASP A O 1
ATOM 3444 N N . PRO A 1 454 ? 3.313 -35.955 56.676 1.00 144.41 454 PRO A N 1
ATOM 3445 C CA . PRO A 1 454 ? 2.761 -36.495 55.424 1.00 141.97 454 PRO A CA 1
ATOM 3446 C C . PRO A 1 454 ? 1.258 -36.184 55.429 1.00 137.90 454 PRO A C 1
ATOM 3447 O O . PRO A 1 454 ? 0.409 -37.035 55.166 1.00 129.20 454 PRO A O 1
ATOM 3451 N N . GLU A 1 455 ? 0.976 -34.934 55.795 1.00 140.80 455 GLU A N 1
ATOM 3452 C CA . GLU A 1 455 ? -0.359 -34.398 56.066 1.00 135.49 455 GLU A CA 1
ATOM 3453 C C . GLU A 1 455 ? -1.064 -33.829 54.829 1.00 133.85 455 GLU A C 1
ATOM 3454 O O . GLU A 1 455 ? -2.300 -33.745 54.836 1.00 135.90 455 GLU A O 1
ATOM 3460 N N . LEU A 1 456 ? -0.321 -33.489 53.758 1.00 137.61 456 LEU A N 1
ATOM 3461 C CA . LEU A 1 456 ? -0.920 -32.787 52.617 1.00 133.72 456 LEU A CA 1
ATOM 3462 C C . LEU A 1 456 ? -1.819 -33.683 51.775 1.00 131.52 456 LEU A C 1
ATOM 3463 O O . LEU A 1 456 ? -2.626 -33.187 50.983 1.00 132.77 456 LEU A O 1
ATOM 3468 N N . LEU A 1 457 ? -1.654 -34.988 51.878 1.00 127.63 457 LEU A N 1
ATOM 3469 C CA . LEU A 1 457 ? -2.379 -35.918 51.017 1.00 128.44 457 LEU A CA 1
ATOM 3470 C C . LEU A 1 457 ? -3.796 -36.177 51.516 1.00 130.91 457 LEU A C 1
ATOM 3471 O O . LEU A 1 457 ? -4.744 -36.221 50.721 1.00 132.17 457 LEU A O 1
ATOM 3476 N N . SER A 1 458 ? -3.956 -36.336 52.829 1.00 131.45 458 SER A N 1
ATOM 3477 C CA . SER A 1 458 ? -5.290 -36.375 53.412 1.00 126.98 458 SER A CA 1
ATOM 3478 C C . SER A 1 458 ? -6.082 -35.124 53.063 1.00 122.80 458 SER A C 1
ATOM 3479 O O . SER A 1 458 ? -7.320 -35.153 53.062 1.00 122.29 458 SER A O 1
ATOM 3482 N N . ARG A 1 459 ? -5.394 -34.014 52.784 1.00 126.74 459 ARG A N 1
ATOM 3483 C CA . ARG A 1 459 ? -6.050 -32.852 52.189 1.00 125.91 459 ARG A CA 1
ATOM 3484 C C . ARG A 1 459 ? -6.620 -33.215 50.831 1.00 121.51 459 ARG A C 1
ATOM 3485 O O . ARG A 1 459 ? -5.886 -33.661 49.939 1.00 124.19 459 ARG A O 1
ATOM 3493 N N . ARG A 1 460 ? -7.921 -33.014 50.662 1.00 115.01 460 ARG A N 1
ATOM 3494 C CA . ARG A 1 460 ? -8.547 -33.193 49.363 1.00 109.24 460 ARG A CA 1
ATOM 3495 C C . ARG A 1 460 ? -9.463 -32.005 49.128 1.00 113.23 460 ARG A C 1
ATOM 3496 O O . ARG A 1 460 ? -10.266 -31.652 50.001 1.00 118.51 460 ARG A O 1
ATOM 3504 N N . GLN A 1 461 ? -9.301 -31.345 47.975 1.00 111.44 461 GLN A N 1
ATOM 3505 C CA . GLN A 1 461 ? -10.207 -30.237 47.711 1.00 105.30 461 GLN A CA 1
ATOM 3506 C C . GLN A 1 461 ? -11.382 -30.726 46.891 1.00 103.04 461 GLN A C 1
ATOM 3507 O O . GLN A 1 461 ? -11.182 -31.396 45.871 1.00 103.90 461 GLN A O 1
ATOM 3513 N N . PRO A 1 462 ? -12.607 -30.428 47.312 1.00 101.16 462 PRO A N 1
ATOM 3514 C CA . PRO A 1 462 ? -13.773 -30.833 46.519 1.00 91.18 462 PRO A CA 1
ATOM 3515 C C . PRO A 1 462 ? -13.726 -30.231 45.123 1.00 95.87 462 PRO A C 1
ATOM 3516 O O . PRO A 1 462 ? -13.409 -29.052 44.940 1.00 87.68 462 PRO A O 1
ATOM 3520 N N . VAL A 1 463 ? -14.026 -31.072 44.132 1.00 102.68 463 VAL A N 1
ATOM 3521 C CA . VAL A 1 463 ? -14.138 -30.610 42.759 1.00 91.95 463 VAL A CA 1
ATOM 3522 C C . VAL A 1 463 ? -15.219 -29.534 42.657 1.00 96.66 463 VAL A C 1
ATOM 3523 O O . VAL A 1 463 ? -16.220 -29.551 43.386 1.00 90.25 463 VAL A O 1
ATOM 3527 N N . LYS A 1 464 ? -15.001 -28.567 41.765 1.00 85.56 464 LYS A N 1
ATOM 3528 C CA . LYS A 1 464 ? -16.040 -27.613 41.389 1.00 88.18 464 LYS A CA 1
ATOM 3529 C C . LYS A 1 464 ? -16.141 -27.597 39.871 1.00 83.46 464 LYS A C 1
ATOM 3530 O O . LYS A 1 464 ? -15.252 -27.077 39.191 1.00 90.89 464 LYS A O 1
ATOM 3536 N N . ILE A 1 465 ? -17.219 -28.180 39.346 1.00 80.17 465 ILE A N 1
ATOM 3537 C CA . ILE A 1 465 ? -17.446 -28.286 37.911 1.00 77.03 465 ILE A CA 1
ATOM 3538 C C . ILE A 1 465 ? -18.882 -27.901 37.603 1.00 85.49 465 ILE A C 1
ATOM 3539 O O . ILE A 1 465 ? -19.771 -27.993 38.455 1.00 89.11 465 ILE A O 1
ATOM 3544 N N . GLY A 1 466 ? -19.102 -27.475 36.364 1.00 82.57 466 GLY A N 1
ATOM 3545 C CA . GLY A 1 466 ? -20.422 -27.119 35.902 1.00 81.45 466 GLY A CA 1
ATOM 3546 C C . GLY A 1 466 ? -20.836 -25.695 36.186 1.00 81.79 466 GLY A C 1
ATOM 3547 O O . GLY A 1 466 ? -21.980 -25.333 35.888 1.00 84.26 466 GLY A O 1
ATOM 3548 N N . GLU A 1 467 ? -19.953 -24.878 36.753 1.00 72.21 467 GLU A N 1
ATOM 3549 C CA . GLU A 1 467 ? -20.307 -23.507 37.066 1.00 84.94 467 GLU A CA 1
ATOM 3550 C C . GLU A 1 467 ? -19.570 -22.545 36.143 1.00 90.81 467 GLU A C 1
ATOM 3551 O O . GLU A 1 467 ? -18.383 -22.748 35.865 1.00 87.80 467 GLU A O 1
ATOM 3557 N N . PRO A 1 468 ? -20.239 -21.509 35.635 1.00 90.59 468 PRO A N 1
ATOM 3558 C CA . PRO A 1 468 ? -19.551 -20.543 34.771 1.00 82.33 468 PRO A CA 1
ATOM 3559 C C . PRO A 1 468 ? -18.423 -19.850 35.519 1.00 84.04 468 PRO A C 1
ATOM 3560 O O . PRO A 1 468 ? -18.416 -19.771 36.749 1.00 90.23 468 PRO A O 1
ATOM 3564 N N . SER A 1 469 ? -17.452 -19.341 34.754 1.00 78.50 469 SER A N 1
ATOM 3565 C CA . SER A 1 469 ? -16.276 -18.736 35.381 1.00 89.38 469 SER A CA 1
ATOM 3566 C C . SER A 1 469 ? -16.624 -17.445 36.115 1.00 90.93 469 SER A C 1
ATOM 3567 O O . SER A 1 469 ? -15.919 -17.070 37.059 1.00 86.39 469 SER A O 1
ATOM 3570 N N . LYS A 1 470 ? -17.689 -16.752 35.690 1.00 90.60 470 LYS A N 1
ATOM 3571 C CA . LYS A 1 470 ? -18.097 -15.526 36.369 1.00 88.90 470 LYS A CA 1
ATOM 3572 C C . LYS A 1 470 ? -18.513 -15.801 37.803 1.00 93.53 470 LYS A C 1
ATOM 3573 O O . LYS A 1 470 ? -18.245 -14.995 38.700 1.00 100.48 470 LYS A O 1
ATOM 3579 N N . ASN A 1 471 ? -19.165 -16.927 38.032 1.00 89.83 471 ASN A N 1
ATOM 3580 C CA . ASN A 1 471 ? -19.681 -17.257 39.349 1.00 101.59 471 ASN A CA 1
ATOM 3581 C C . ASN A 1 471 ? -18.652 -17.918 40.261 1.00 99.04 471 ASN A C 1
ATOM 3582 O O . ASN A 1 471 ? -18.950 -18.148 41.440 1.00 101.53 471 ASN A O 1
ATOM 3587 N N . THR A 1 472 ? -17.465 -18.239 39.758 1.00 100.39 472 THR A N 1
ATOM 3588 C CA . THR A 1 472 ? -16.449 -18.908 40.557 1.00 99.18 472 THR A CA 1
ATOM 3589 C C . THR A 1 472 ? -15.215 -18.056 40.812 1.00 94.15 472 THR A C 1
ATOM 3590 O O . THR A 1 472 ? -14.295 -18.520 41.495 1.00 99.74 472 THR A O 1
ATOM 3594 N N . ILE A 1 473 ? -15.156 -16.830 40.288 1.00 96.10 473 ILE A N 1
ATOM 3595 C CA . ILE A 1 473 ? -14.035 -15.953 40.609 1.00 97.00 473 ILE A CA 1
ATOM 3596 C C . ILE A 1 473 ? -14.153 -15.507 42.057 1.00 99.39 473 ILE A C 1
ATOM 3597 O O . ILE A 1 473 ? -15.247 -15.189 42.542 1.00 98.79 473 ILE A O 1
ATOM 3602 N N . ALA A 1 474 ? -13.031 -15.490 42.766 1.00 97.05 474 ALA A N 1
ATOM 3603 C CA . ALA A 1 474 ? -13.107 -15.091 44.157 1.00 97.90 474 ALA A CA 1
ATOM 3604 C C . ALA A 1 474 ? -11.732 -14.707 44.660 1.00 99.73 474 ALA A C 1
ATOM 3605 O O . ALA A 1 474 ? -10.710 -15.182 44.161 1.00 101.27 474 ALA A O 1
ATOM 3607 N N . ARG A 1 475 ? -11.729 -13.857 45.671 1.00 101.28 475 ARG A N 1
ATOM 3608 C CA . ARG A 1 475 ? -10.523 -13.480 46.380 1.00 95.48 475 ARG A CA 1
ATOM 3609 C C . ARG A 1 475 ? -10.433 -14.340 47.633 1.00 99.45 475 ARG A C 1
ATOM 3610 O O . ARG A 1 475 ? -11.418 -14.487 48.356 1.00 91.44 475 ARG A O 1
ATOM 3618 N N . THR A 1 476 ? -9.275 -14.943 47.867 1.00 95.23 476 THR A N 1
ATOM 3619 C CA . THR A 1 476 ? -9.064 -15.710 49.090 1.00 95.32 476 THR A CA 1
ATOM 3620 C C . THR A 1 476 ? -8.400 -14.782 50.097 1.00 103.94 476 THR A C 1
ATOM 3621 O O . THR A 1 476 ? -7.188 -14.546 50.047 1.00 101.36 476 THR A O 1
ATOM 3625 N N . MET A 1 477 ? -9.204 -14.232 51.001 1.00 98.97 477 MET A N 1
ATOM 3626 C CA . MET A 1 477 ? -8.685 -13.337 52.018 1.00 97.57 477 MET A CA 1
ATOM 3627 C C . MET A 1 477 ? -8.281 -14.112 53.267 1.00 92.55 477 MET A C 1
ATOM 3628 O O . MET A 1 477 ? -8.580 -15.298 53.425 1.00 98.23 477 MET A O 1
ATOM 3633 N N . ALA A 1 478 ? -7.593 -13.415 54.164 1.00 91.41 478 ALA A N 1
ATOM 3634 C CA . ALA A 1 478 ? -7.118 -13.982 55.412 1.00 95.11 478 ALA A CA 1
ATOM 3635 C C . ALA A 1 478 ? -7.817 -13.297 56.573 1.00 99.31 478 ALA A C 1
ATOM 3636 O O . ALA A 1 478 ? -8.133 -12.103 56.514 1.00 87.94 478 ALA A O 1
ATOM 3638 N N . VAL A 1 479 ? -8.068 -14.068 57.625 1.00 94.72 479 VAL A N 1
ATOM 3639 C CA . VAL A 1 479 ? -8.705 -13.551 58.830 1.00 93.64 479 VAL A CA 1
ATOM 3640 C C . VAL A 1 479 ? -7.612 -13.027 59.756 1.00 85.78 479 VAL A C 1
ATOM 3641 O O . VAL A 1 479 ? -6.808 -13.801 60.286 1.00 85.66 479 VAL A O 1
ATOM 3645 N N . SER A 1 480 ? -7.581 -11.709 59.948 1.00 81.43 480 SER A N 1
ATOM 3646 C CA . SER A 1 480 ? -6.578 -11.087 60.803 1.00 90.31 480 SER A CA 1
ATOM 3647 C C . SER A 1 480 ? -7.028 -10.930 62.249 1.00 101.03 480 SER A C 1
ATOM 3648 O O . SER A 1 480 ? -6.184 -10.695 63.119 1.00 95.93 480 SER A O 1
ATOM 3651 N N . GLY A 1 481 ? -8.325 -11.045 62.525 1.00 90.49 481 GLY A N 1
ATOM 3652 C CA . GLY A 1 481 ? -8.795 -10.904 63.887 1.00 92.29 481 GLY A CA 1
ATOM 3653 C C . GLY A 1 481 ? -10.228 -11.330 64.130 1.00 94.58 481 GLY A C 1
ATOM 3654 O O . GLY A 1 481 ? -11.107 -11.103 63.292 1.00 90.11 481 GLY A O 1
ATOM 3655 N N . LEU A 1 482 ? -10.466 -11.950 65.286 1.00 93.79 482 LEU A N 1
ATOM 3656 C CA . LEU A 1 482 ? -11.796 -12.336 65.743 1.00 90.73 482 LEU A CA 1
ATOM 3657 C C . LEU A 1 482 ? -12.091 -11.595 67.037 1.00 90.71 482 LEU A C 1
ATOM 3658 O O . LEU A 1 482 ? -11.341 -11.724 68.007 1.00 85.79 482 LEU A O 1
ATOM 3663 N N . GLU A 1 483 ? -13.185 -10.836 67.057 1.00 87.79 483 GLU A N 1
ATOM 3664 C CA . GLU A 1 483 ? -13.571 -10.067 68.233 1.00 91.40 483 GLU A CA 1
ATOM 3665 C C . GLU A 1 483 ? -15.011 -10.386 68.605 1.00 97.23 483 GLU A C 1
ATOM 3666 O O . GLU A 1 483 ? -15.891 -10.413 67.738 1.00 97.72 483 GLU A O 1
ATOM 3672 N N . SER A 1 484 ? -15.246 -10.627 69.893 1.00 101.44 484 SER A N 1
ATOM 3673 C CA . SER A 1 484 ? -16.589 -10.850 70.419 1.00 94.74 484 SER A CA 1
ATOM 3674 C C . SER A 1 484 ? -17.179 -9.502 70.818 1.00 83.92 484 SER A C 1
ATOM 3675 O O . SER A 1 484 ? -16.681 -8.846 71.739 1.00 88.96 484 SER A O 1
ATOM 3678 N N . ILE A 1 485 ? -18.234 -9.083 70.119 1.00 85.84 485 ILE A N 1
ATOM 3679 C CA . ILE A 1 485 ? -18.893 -7.805 70.371 1.00 89.98 485 ILE A CA 1
ATOM 3680 C C . ILE A 1 485 ? -20.306 -7.979 70.892 1.00 91.21 485 ILE A C 1
ATOM 3681 O O . ILE A 1 485 ? -20.999 -6.978 71.127 1.00 94.85 485 ILE A O 1
ATOM 3686 N N . ALA A 1 486 ? -20.756 -9.217 71.072 1.00 95.71 486 ALA A N 1
ATOM 3687 C CA . ALA A 1 486 ? -22.037 -9.561 71.676 1.00 98.49 486 ALA A CA 1
ATOM 3688 C C . ALA A 1 486 ? -22.000 -11.059 71.940 1.00 102.44 486 ALA A C 1
ATOM 3689 O O . ALA A 1 486 ? -21.097 -11.762 71.480 1.00 102.78 486 ALA A O 1
ATOM 3691 N N . ASP A 1 487 ? -22.980 -11.543 72.694 1.00 100.25 487 ASP A N 1
ATOM 3692 C CA . ASP A 1 487 ? -23.052 -12.977 72.942 1.00 104.48 487 ASP A CA 1
ATOM 3693 C C . ASP A 1 487 ? -23.440 -13.696 71.657 1.00 98.32 487 ASP A C 1
ATOM 3694 O O . ASP A 1 487 ? -24.409 -13.318 70.991 1.00 100.20 487 ASP A O 1
ATOM 3699 N N . ASP A 1 488 ? -22.657 -14.717 71.298 1.00 98.06 488 ASP A N 1
ATOM 3700 C CA . ASP A 1 488 ? -22.871 -15.521 70.096 1.00 104.51 488 ASP A CA 1
ATOM 3701 C C . ASP A 1 488 ? -22.682 -14.710 68.813 1.00 105.73 488 ASP A C 1
ATOM 3702 O O . ASP A 1 488 ? -23.248 -15.048 67.773 1.00 105.16 488 ASP A O 1
ATOM 3707 N N . ILE A 1 489 ? -21.882 -13.646 68.860 1.00 95.09 489 ILE A N 1
ATOM 3708 C CA . ILE A 1 489 ? -21.623 -12.811 67.691 1.00 95.67 489 ILE A CA 1
ATOM 3709 C C . ILE A 1 489 ? -20.126 -12.526 67.612 1.00 101.37 489 ILE A C 1
ATOM 3710 O O . ILE A 1 489 ? -19.557 -11.941 68.541 1.00 98.33 489 ILE A O 1
ATOM 3715 N N . LEU A 1 490 ? -19.491 -12.935 66.506 1.00 101.57 490 LEU A N 1
ATOM 3716 C CA . LEU A 1 490 ? -18.106 -12.578 66.209 1.00 97.66 490 LEU A CA 1
ATOM 3717 C C . LEU A 1 490 ? -18.064 -11.359 65.305 1.00 87.75 490 LEU A C 1
ATOM 3718 O O . LEU A 1 490 ? -18.956 -11.137 64.490 1.00 94.14 490 LEU A O 1
ATOM 3723 N N . LEU A 1 491 ? -16.993 -10.594 65.431 1.00 93.28 491 LEU A N 1
ATOM 3724 C CA . LEU A 1 491 ? -16.614 -9.607 64.431 1.00 89.69 491 LEU A CA 1
ATOM 3725 C C . LEU A 1 491 ? -15.348 -10.109 63.747 1.00 87.88 491 LEU A C 1
ATOM 3726 O O . LEU A 1 491 ? -14.288 -10.207 64.379 1.00 90.87 491 LEU A O 1
ATOM 3731 N N . ILE A 1 492 ? -15.453 -10.426 62.461 1.00 88.06 492 ILE A N 1
ATOM 3732 C CA . ILE A 1 492 ? -14.335 -10.965 61.695 1.00 93.50 492 ILE A CA 1
ATOM 3733 C C . ILE A 1 492 ? -13.705 -9.843 60.884 1.00 86.67 492 ILE A C 1
ATOM 3734 O O . ILE A 1 492 ? -14.410 -9.073 60.217 1.00 81.49 492 ILE A O 1
ATOM 3739 N N . THR A 1 493 ? -12.381 -9.745 60.948 1.00 82.34 493 THR A N 1
ATOM 3740 C CA . THR A 1 493 ? -11.612 -8.813 60.136 1.00 89.46 493 THR A CA 1
ATOM 3741 C C . THR A 1 493 ? -10.920 -9.606 59.034 1.00 92.24 493 THR A C 1
ATOM 3742 O O . THR A 1 493 ? -10.082 -10.469 59.318 1.00 86.42 493 THR A O 1
ATOM 3746 N N . LEU A 1 494 ? -11.275 -9.322 57.783 1.00 82.19 494 LEU A N 1
ATOM 3747 C CA . LEU A 1 494 ? -10.801 -10.096 56.642 1.00 99.03 494 LEU A CA 1
ATOM 3748 C C . LEU A 1 494 ? -9.833 -9.258 55.817 1.00 94.10 494 LEU A C 1
ATOM 3749 O O . LEU A 1 494 ? -10.190 -8.172 55.343 1.00 94.49 494 LEU A O 1
ATOM 3754 N N . ARG A 1 495 ? -8.620 -9.782 55.638 1.00 87.50 495 ARG A N 1
ATOM 3755 C CA . ARG A 1 495 ? -7.507 -9.116 54.972 1.00 100.82 495 ARG A CA 1
ATOM 3756 C C . ARG A 1 495 ? -7.263 -9.728 53.599 1.00 98.15 495 ARG A C 1
ATOM 3757 O O . ARG A 1 495 ? -7.247 -10.955 53.462 1.00 91.67 495 ARG A O 1
ATOM 3765 N N . ASP A 1 496 ? -7.015 -8.886 52.592 1.00 102.51 496 ASP A N 1
ATOM 3766 C CA . ASP A 1 496 ? -6.621 -9.376 51.273 1.00 111.23 496 ASP A CA 1
ATOM 3767 C C . ASP A 1 496 ? -5.119 -9.636 51.270 1.00 110.46 496 ASP A C 1
ATOM 3768 O O . ASP A 1 496 ? -4.320 -8.722 51.508 1.00 106.59 496 ASP A O 1
ATOM 3773 N N . THR A 1 497 ? -4.750 -10.880 50.970 1.00 111.86 497 THR A N 1
ATOM 3774 C CA . THR A 1 497 ? -3.355 -11.296 50.941 1.00 122.27 497 THR A CA 1
ATOM 3775 C C . THR A 1 497 ? -2.623 -10.808 49.697 1.00 127.04 497 THR A C 1
ATOM 3776 O O . THR A 1 497 ? -1.401 -10.622 49.737 1.00 128.57 497 THR A O 1
ATOM 3780 N N . SER A 1 498 ? -3.341 -10.613 48.585 1.00 125.40 498 SER A N 1
ATOM 3781 C CA . SER A 1 498 ? -2.713 -10.087 47.376 1.00 121.67 498 SER A CA 1
ATOM 3782 C C . SER A 1 498 ? -2.012 -8.765 47.653 1.00 125.59 498 SER A C 1
ATOM 3783 O O . SER A 1 498 ? -0.967 -8.466 47.063 1.00 128.90 498 SER A O 1
ATOM 3786 N N . GLY A 1 499 ? -2.572 -7.966 48.563 1.00 120.98 499 GLY A N 1
ATOM 3787 C CA . GLY A 1 499 ? -2.111 -6.626 48.824 1.00 119.92 499 GLY A CA 1
ATOM 3788 C C . GLY A 1 499 ? -2.776 -5.567 47.974 1.00 123.47 499 GLY A C 1
ATOM 3789 O O . GLY A 1 499 ? -2.681 -4.377 48.299 1.00 127.31 499 GLY A O 1
ATOM 3790 N N . ARG A 1 500 ? -3.460 -5.964 46.904 1.00 121.27 500 ARG A N 1
ATOM 3791 C CA . ARG A 1 500 ? -4.007 -5.013 45.942 1.00 120.21 500 ARG A CA 1
ATOM 3792 C C . ARG A 1 500 ? -5.438 -4.643 46.321 1.00 118.42 500 ARG A C 1
ATOM 3793 O O . ARG A 1 500 ? -6.243 -5.535 46.631 1.00 119.05 500 ARG A O 1
ATOM 3801 N N . PRO A 1 501 ? -5.776 -3.351 46.286 1.00 120.12 501 PRO A N 1
ATOM 3802 C CA . PRO A 1 501 ? -6.947 -2.859 47.023 1.00 109.99 501 PRO A CA 1
ATOM 3803 C C . PRO A 1 501 ? -8.258 -3.513 46.611 1.00 109.01 501 PRO A C 1
ATOM 3804 O O . PRO A 1 501 ? -8.454 -3.924 45.464 1.00 109.23 501 PRO A O 1
ATOM 3808 N N . LEU A 1 502 ? -9.162 -3.585 47.582 1.00 109.06 502 LEU A N 1
ATOM 3809 C CA . LEU A 1 502 ? -10.482 -4.186 47.526 1.00 106.20 502 LEU A CA 1
ATOM 3810 C C . LEU A 1 502 ? -11.478 -3.220 46.882 1.00 102.30 502 LEU A C 1
ATOM 3811 O O . LEU A 1 502 ? -11.295 -2.000 46.942 1.00 102.24 502 LEU A O 1
ATOM 3816 N N . PRO A 1 503 ? -12.537 -3.742 46.261 1.00 94.07 503 PRO A N 1
ATOM 3817 C CA . PRO A 1 503 ? -13.521 -2.869 45.612 1.00 94.61 503 PRO A CA 1
ATOM 3818 C C . PRO A 1 503 ? -14.153 -1.874 46.575 1.00 107.26 503 PRO A C 1
ATOM 3819 O O . PRO A 1 503 ? -14.201 -2.072 47.791 1.00 110.27 503 PRO A O 1
ATOM 3823 N N . LYS A 1 504 ? -14.636 -0.777 46.000 1.00 107.13 504 LYS A N 1
ATOM 3824 C CA . LYS A 1 504 ? -15.512 0.125 46.729 1.00 97.76 504 LYS A CA 1
ATOM 3825 C C . LYS A 1 504 ? -16.871 -0.537 46.907 1.00 98.85 504 LYS A C 1
ATOM 3826 O O . LYS A 1 504 ? -17.349 -1.251 46.022 1.00 100.42 504 LYS A O 1
ATOM 3832 N N . TRP A 1 505 ? -17.493 -0.312 48.062 1.00 99.67 505 TRP A N 1
ATOM 3833 C CA . TRP A 1 505 ? -18.807 -0.873 48.336 1.00 99.67 505 TRP A CA 1
ATOM 3834 C C . TRP A 1 505 ? -19.659 0.163 49.052 1.00 94.23 505 TRP A C 1
ATOM 3835 O O . TRP A 1 505 ? -19.170 0.882 49.928 1.00 95.38 505 TRP A O 1
ATOM 3846 N N . SER A 1 506 ? -20.926 0.244 48.661 1.00 85.80 506 SER A N 1
ATOM 3847 C CA . SER A 1 506 ? -21.878 1.127 49.310 1.00 96.66 506 SER A CA 1
ATOM 3848 C C . SER A 1 506 ? -22.581 0.388 50.447 1.00 101.76 506 SER A C 1
ATOM 3849 O O . SER A 1 506 ? -22.405 -0.816 50.644 1.00 99.60 506 SER A O 1
ATOM 3852 N N . ALA A 1 507 ? -23.380 1.125 51.210 1.00 99.96 507 ALA A N 1
ATOM 3853 C CA . ALA A 1 507 ? -24.022 0.537 52.375 1.00 99.48 507 ALA A CA 1
ATOM 3854 C C . ALA A 1 507 ? -25.069 -0.494 51.972 1.00 102.92 507 ALA A C 1
ATOM 3855 O O . ALA A 1 507 ? -25.722 -0.383 50.930 1.00 104.41 507 ALA A O 1
ATOM 3857 N N . GLY A 1 508 ? -25.233 -1.500 52.829 1.00 102.17 508 GLY A N 1
ATOM 3858 C CA . GLY A 1 508 ? -26.117 -2.609 52.560 1.00 100.70 508 GLY A CA 1
ATOM 3859 C C . GLY A 1 508 ? -25.472 -3.755 51.818 1.00 97.47 508 GLY A C 1
ATOM 3860 O O . GLY A 1 508 ? -26.068 -4.838 51.744 1.00 94.00 508 GLY A O 1
ATOM 3861 N N . SER A 1 509 ? -24.274 -3.556 51.273 1.00 99.62 509 SER A N 1
ATOM 3862 C CA . SER A 1 509 ? -23.598 -4.610 50.531 1.00 100.26 509 SER A CA 1
ATOM 3863 C C . SER A 1 509 ? -23.209 -5.761 51.451 1.00 96.72 509 SER A C 1
ATOM 3864 O O . SER A 1 509 ? -22.987 -5.588 52.653 1.00 98.28 509 SER A O 1
ATOM 3867 N N . HIS A 1 510 ? -23.123 -6.947 50.862 1.00 95.26 510 HIS A N 1
ATOM 3868 C CA . HIS A 1 510 ? -22.771 -8.172 51.558 1.00 93.30 510 HIS A CA 1
ATOM 3869 C C . HIS A 1 510 ? -21.655 -8.867 50.792 1.00 93.92 510 HIS A C 1
ATOM 3870 O O . HIS A 1 510 ? -21.216 -8.402 49.737 1.00 90.98 510 HIS A O 1
ATOM 3877 N N . ILE A 1 511 ? -21.193 -10.001 51.320 1.00 96.06 511 ILE A N 1
ATOM 3878 C CA . ILE A 1 511 ? -20.284 -10.862 50.575 1.00 93.08 511 ILE A CA 1
ATOM 3879 C C . ILE A 1 511 ? -20.672 -12.313 50.792 1.00 101.29 511 ILE A C 1
ATOM 3880 O O . ILE A 1 511 ? -21.272 -12.678 51.803 1.00 101.92 511 ILE A O 1
ATOM 3885 N N . ASP A 1 512 ? -20.269 -13.150 49.842 1.00 100.53 512 ASP A N 1
ATOM 3886 C CA . ASP A 1 512 ? -20.480 -14.589 49.916 1.00 101.39 512 ASP A CA 1
ATOM 3887 C C . ASP A 1 512 ? -19.169 -15.247 50.331 1.00 101.40 512 ASP A C 1
ATOM 3888 O O . ASP A 1 512 ? -18.204 -15.272 49.560 1.00 99.16 512 ASP A O 1
ATOM 3893 N N . VAL A 1 513 ? -19.140 -15.773 51.551 1.00 104.04 513 VAL A N 1
ATOM 3894 C CA . VAL A 1 513 ? -17.945 -16.356 52.147 1.00 103.78 513 VAL A CA 1
ATOM 3895 C C . VAL A 1 513 ? -18.196 -17.842 52.364 1.00 101.22 513 VAL A C 1
ATOM 3896 O O . VAL A 1 513 ? -19.233 -18.228 52.915 1.00 100.60 513 VAL A O 1
ATOM 3900 N N . ASP A 1 514 ? -17.254 -18.675 51.925 1.00 101.63 514 ASP A N 1
ATOM 3901 C CA . ASP A 1 514 ? -17.402 -20.123 52.045 1.00 103.67 514 ASP A CA 1
ATOM 3902 C C . ASP A 1 514 ? -17.190 -20.551 53.489 1.00 103.52 514 ASP A C 1
ATOM 3903 O O . ASP A 1 514 ? -16.052 -20.618 53.958 1.00 102.57 514 ASP A O 1
ATOM 3908 N N . CYS A 1 515 ? -18.272 -20.884 54.193 1.00 104.69 515 CYS A N 1
ATOM 3909 C CA . CYS A 1 515 ? -18.166 -21.318 55.586 1.00 102.18 515 CYS A CA 1
ATOM 3910 C C . CYS A 1 515 ? -18.039 -22.838 55.612 1.00 103.29 515 CYS A C 1
ATOM 3911 O O . CYS A 1 515 ? -18.997 -23.579 55.844 1.00 103.00 515 CYS A O 1
ATOM 3914 N N . GLY A 1 516 ? -16.818 -23.303 55.372 1.00 100.22 516 GLY A N 1
ATOM 3915 C CA . GLY A 1 516 ? -16.604 -24.734 55.243 1.00 107.84 516 GLY A CA 1
ATOM 3916 C C . GLY A 1 516 ? -17.135 -25.219 53.909 1.00 107.26 516 GLY A C 1
ATOM 3917 O O . GLY A 1 516 ? -16.797 -24.679 52.849 1.00 97.07 516 GLY A O 1
ATOM 3918 N N . ALA A 1 517 ? -17.989 -26.240 53.953 1.00 102.17 517 ALA A N 1
ATOM 3919 C CA . ALA A 1 517 ? -18.553 -26.817 52.740 1.00 103.00 517 ALA A CA 1
ATOM 3920 C C . ALA A 1 517 ? -19.742 -26.034 52.196 1.00 105.68 517 ALA A C 1
ATOM 3921 O O . ALA A 1 517 ? -20.307 -26.437 51.173 1.00 107.88 517 ALA A O 1
ATOM 3923 N N . VAL A 1 518 ? -20.136 -24.934 52.840 1.00 97.65 518 VAL A N 1
ATOM 3924 C CA . VAL A 1 518 ? -21.246 -24.115 52.374 1.00 101.86 518 VAL A CA 1
ATOM 3925 C C . VAL A 1 518 ? -20.788 -22.670 52.244 1.00 98.13 518 VAL A C 1
ATOM 3926 O O . VAL A 1 518 ? -19.753 -22.266 52.779 1.00 96.49 518 VAL A O 1
ATOM 3930 N N . SER A 1 519 ? -21.581 -21.890 51.517 1.00 93.58 519 SER A N 1
ATOM 3931 C CA . SER A 1 519 ? -21.388 -20.453 51.402 1.00 102.04 519 SER A CA 1
ATOM 3932 C C . SER A 1 519 ? -22.575 -19.731 52.023 1.00 94.24 519 SER A C 1
ATOM 3933 O O . SER A 1 519 ? -23.728 -20.127 51.829 1.00 92.77 519 SER A O 1
ATOM 3936 N N . ARG A 1 520 ? -22.283 -18.681 52.783 1.00 91.48 520 ARG A N 1
ATOM 3937 C CA . ARG A 1 520 ? -23.297 -17.803 53.343 1.00 94.24 520 ARG A CA 1
ATOM 3938 C C . ARG A 1 520 ? -22.888 -16.365 53.058 1.00 92.97 520 ARG A C 1
ATOM 3939 O O . ARG A 1 520 ? -21.721 -16.079 52.782 1.00 101.65 520 ARG A O 1
ATOM 3947 N N . GLN A 1 521 ? -23.857 -15.457 53.127 1.00 94.50 521 GLN A N 1
ATOM 3948 C CA . GLN A 1 521 ? -23.601 -14.036 52.949 1.00 99.59 521 GLN A CA 1
ATOM 3949 C C . GLN A 1 521 ? -23.802 -13.295 54.261 1.00 94.21 521 GLN A C 1
ATOM 3950 O O . GLN A 1 521 ? -24.727 -13.596 55.018 1.00 99.24 521 GLN A O 1
ATOM 3956 N N . TYR A 1 522 ? -22.936 -12.315 54.513 1.00 91.21 522 TYR A N 1
ATOM 3957 C CA . TYR A 1 522 ? -23.003 -11.492 55.713 1.00 92.22 522 TYR A CA 1
ATOM 3958 C C . TYR A 1 522 ? -22.707 -10.046 55.340 1.00 95.59 522 TYR A C 1
ATOM 3959 O O . TYR A 1 522 ? -21.698 -9.777 54.682 1.00 92.43 522 TYR A O 1
ATOM 3968 N N . SER A 1 523 ? -23.582 -9.126 55.757 1.00 99.41 523 SER A N 1
ATOM 3969 C CA . SER A 1 523 ? -23.393 -7.704 55.484 1.00 89.00 523 SER A CA 1
ATOM 3970 C C . SER A 1 523 ? -22.034 -7.218 55.988 1.00 90.67 523 SER A C 1
ATOM 3971 O O . SER A 1 523 ? -21.367 -7.864 56.806 1.00 98.65 523 SER A O 1
ATOM 3974 N N . LEU A 1 524 ? -21.621 -6.061 55.478 1.00 98.39 524 LEU A N 1
ATOM 3975 C CA . LEU A 1 524 ? -20.334 -5.464 55.821 1.00 94.51 524 LEU A CA 1
ATOM 3976 C C . LEU A 1 524 ? -20.545 -4.248 56.706 1.00 89.57 524 LEU A C 1
ATOM 3977 O O . LEU A 1 524 ? -21.100 -3.234 56.265 1.00 77.72 524 LEU A O 1
ATOM 3982 N N . CYS A 1 525 ? -20.071 -4.357 57.944 1.00 100.27 525 CYS A N 1
ATOM 3983 C CA . CYS A 1 525 ? -20.231 -3.337 58.968 1.00 93.91 525 CYS A CA 1
ATOM 3984 C C . CYS A 1 525 ? -18.928 -2.625 59.280 1.00 96.81 525 CYS A C 1
ATOM 3985 O O . CYS A 1 525 ? -18.850 -1.906 60.280 1.00 101.04 525 CYS A O 1
ATOM 3988 N N . GLY A 1 526 ? -17.903 -2.822 58.457 1.00 93.39 526 GLY A N 1
ATOM 3989 C CA . GLY A 1 526 ? -16.627 -2.172 58.653 1.00 90.02 526 GLY A CA 1
ATOM 3990 C C . GLY A 1 526 ? -16.636 -0.762 58.103 1.00 101.12 526 GLY A C 1
ATOM 3991 O O . GLY A 1 526 ? -17.684 -0.176 57.822 1.00 105.60 526 GLY A O 1
ATOM 3992 N N . ASP A 1 527 ? -15.436 -0.214 57.942 1.00 103.42 527 ASP A N 1
ATOM 3993 C CA . ASP A 1 527 ? -15.285 1.141 57.434 1.00 109.56 527 ASP A CA 1
ATOM 3994 C C . ASP A 1 527 ? -15.077 1.098 55.927 1.00 112.64 527 ASP A C 1
ATOM 3995 O O . ASP A 1 527 ? -14.148 0.423 55.462 1.00 110.75 527 ASP A O 1
ATOM 4000 N N . PRO A 1 528 ? -15.909 1.781 55.134 1.00 112.53 528 PRO A N 1
ATOM 4001 C CA . PRO A 1 528 ? -15.705 1.750 53.676 1.00 113.25 528 PRO A CA 1
ATOM 4002 C C . PRO A 1 528 ? -14.412 2.414 53.240 1.00 114.24 528 PRO A C 1
ATOM 4003 O O . PRO A 1 528 ? -13.756 1.929 52.311 1.00 107.42 528 PRO A O 1
ATOM 4007 N N . HIS A 1 529 ? -14.024 3.513 53.892 1.00 116.91 529 HIS A N 1
ATOM 4008 C CA . HIS A 1 529 ? -12.808 4.224 53.516 1.00 113.46 529 HIS A CA 1
ATOM 4009 C C . HIS A 1 529 ? -11.558 3.399 53.780 1.00 112.85 529 HIS A C 1
ATOM 4010 O O . HIS A 1 529 ? -10.500 3.699 53.216 1.00 113.55 529 HIS A O 1
ATOM 4017 N N . ASP A 1 530 ? -11.654 2.379 54.626 1.00 115.26 530 ASP A N 1
ATOM 4018 C CA . ASP A 1 530 ? -10.586 1.403 54.783 1.00 112.29 530 ASP A CA 1
ATOM 4019 C C . ASP A 1 530 ? -10.763 0.352 53.698 1.00 111.22 530 ASP A C 1
ATOM 4020 O O . ASP A 1 530 ? -11.675 -0.479 53.765 1.00 111.78 530 ASP A O 1
ATOM 4025 N N . ARG A 1 531 ? -9.892 0.389 52.698 1.00 115.86 531 ARG A N 1
ATOM 4026 C CA . ARG A 1 531 ? -9.994 -0.497 51.549 1.00 110.74 531 ARG A CA 1
ATOM 4027 C C . ARG A 1 531 ? -8.810 -1.453 51.476 1.00 107.18 531 ARG A C 1
ATOM 4028 O O . ARG A 1 531 ? -8.357 -1.836 50.395 1.00 106.78 531 ARG A O 1
ATOM 4036 N N . THR A 1 532 ? -8.305 -1.851 52.641 1.00 112.36 532 THR A N 1
ATOM 4037 C CA . THR A 1 532 ? -7.517 -3.067 52.772 1.00 113.31 532 THR A CA 1
ATOM 4038 C C . THR A 1 532 ? -8.284 -4.178 53.475 1.00 115.98 532 THR A C 1
ATOM 4039 O O . THR A 1 532 ? -7.744 -5.285 53.616 1.00 109.23 532 THR A O 1
ATOM 4043 N N . THR A 1 533 ? -9.538 -3.925 53.887 1.00 112.71 533 THR A N 1
ATOM 4044 C CA . THR A 1 533 ? -10.307 -4.897 54.663 1.00 104.45 533 THR A CA 1
ATOM 4045 C C . THR A 1 533 ? -11.815 -4.864 54.447 1.00 101.15 533 THR A C 1
ATOM 4046 O O . THR A 1 533 ? -12.408 -3.862 54.030 1.00 101.89 533 THR A O 1
ATOM 4050 N N . PHE A 1 534 ? -12.418 -5.990 54.819 1.00 99.37 534 PHE A N 1
ATOM 4051 C CA . PHE A 1 534 ? -13.844 -6.144 55.039 1.00 100.70 534 PHE A CA 1
ATOM 4052 C C . PHE A 1 534 ? -14.069 -6.598 56.477 1.00 92.86 534 PHE A C 1
ATOM 4053 O O . PHE A 1 534 ? -13.245 -7.319 57.049 1.00 92.43 534 PHE A O 1
ATOM 4061 N N . GLN A 1 535 ? -15.188 -6.174 57.061 1.00 96.23 535 GLN A N 1
ATOM 4062 C CA . GLN A 1 535 ? -15.576 -6.599 58.401 1.00 85.27 535 GLN A CA 1
ATOM 4063 C C . GLN A 1 535 ? -17.001 -7.123 58.372 1.00 82.94 535 GLN A C 1
ATOM 4064 O O . GLN A 1 535 ? -17.903 -6.459 57.850 1.00 82.11 535 GLN A O 1
ATOM 4070 N N . VAL A 1 536 ? -17.197 -8.312 58.932 1.00 86.91 536 VAL A N 1
ATOM 4071 C CA . VAL A 1 536 ? -18.512 -8.920 59.066 1.00 93.96 536 VAL A CA 1
ATOM 4072 C C . VAL A 1 536 ? -18.694 -9.349 60.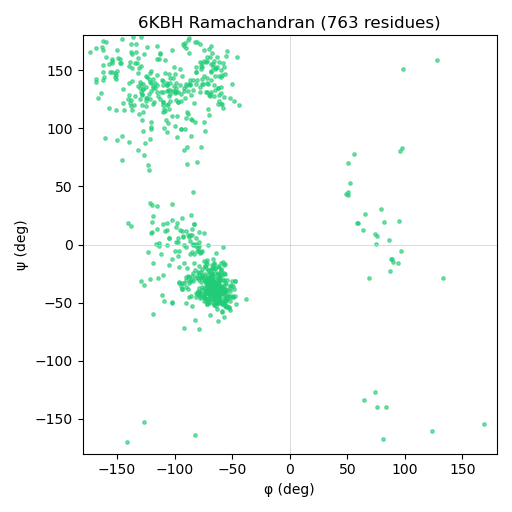514 1.00 93.14 536 VAL A C 1
ATOM 4073 O O . VAL A 1 536 ? -17.724 -9.624 61.227 1.00 90.22 536 VAL A O 1
ATOM 4077 N N . ALA A 1 537 ? -19.951 -9.406 60.949 1.00 94.93 537 ALA A N 1
ATOM 4078 C CA . ALA A 1 537 ? -20.283 -9.731 62.335 1.00 88.01 537 ALA A CA 1
ATOM 4079 C C . ALA A 1 537 ? -21.255 -10.908 62.360 1.00 87.16 537 ALA A C 1
ATOM 4080 O O . ALA A 1 537 ? -22.465 -10.707 62.428 1.00 101.13 537 ALA A O 1
ATOM 4082 N N . VAL A 1 538 ? -20.733 -12.131 62.352 1.00 88.26 538 VAL A N 1
ATOM 4083 C CA . VAL A 1 538 ? -21.581 -13.313 62.222 1.00 94.65 538 VAL A CA 1
ATOM 4084 C C . VAL A 1 538 ? -22.188 -13.684 63.571 1.00 96.70 538 VAL A C 1
ATOM 4085 O O . VAL A 1 538 ? -21.519 -13.642 64.610 1.00 95.65 538 VAL A O 1
ATOM 4089 N N . LEU A 1 539 ? -23.469 -14.048 63.555 1.00 99.21 539 LEU A N 1
ATOM 4090 C CA . LEU A 1 539 ? -24.176 -14.533 64.733 1.00 94.00 539 LEU A CA 1
ATOM 4091 C C . LEU A 1 539 ? -24.225 -16.057 64.726 1.00 97.23 539 LEU A C 1
ATOM 4092 O O . LEU A 1 539 ? -24.427 -16.678 63.678 1.00 92.87 539 LEU A O 1
ATOM 4097 N N . HIS A 1 540 ? -24.030 -16.655 65.902 1.00 105.04 540 HIS A N 1
ATOM 4098 C CA . HIS A 1 540 ? -24.227 -18.093 66.085 1.00 100.02 540 HIS A CA 1
ATOM 4099 C C . HIS A 1 540 ? -25.719 -18.357 66.080 1.00 105.19 540 HIS A C 1
ATOM 4100 O O . HIS A 1 540 ? -26.395 -18.179 67.096 1.00 110.03 540 HIS A O 1
ATOM 4107 N N . ASP A 1 541 ? -26.247 -18.764 64.935 1.00 102.08 541 ASP A N 1
ATOM 4108 C CA . ASP A 1 541 ? -27.639 -19.173 64.891 1.00 109.64 541 ASP A CA 1
ATOM 4109 C C . ASP A 1 541 ? -27.827 -20.383 65.796 1.00 117.02 541 ASP A C 1
ATOM 4110 O O . ASP A 1 541 ? -27.161 -21.411 65.616 1.00 109.78 541 ASP A O 1
ATOM 4115 N N . ARG A 1 542 ? -28.706 -20.241 66.798 1.00 112.76 542 ARG A N 1
ATOM 4116 C CA . ARG A 1 542 ? -28.939 -21.345 67.725 1.00 112.53 542 ARG A CA 1
ATOM 4117 C C . ARG A 1 542 ? -29.407 -22.590 66.983 1.00 114.19 542 ARG A C 1
ATOM 4118 O O . ARG A 1 542 ? -29.055 -23.714 67.357 1.00 114.25 542 ARG A O 1
ATOM 4126 N N . GLU A 1 543 ? -30.203 -22.405 65.937 1.00 112.63 543 GLU A N 1
ATOM 4127 C CA . GLU A 1 543 ? -30.598 -23.467 65.021 1.00 112.94 543 GLU A CA 1
ATOM 4128 C C . GLU A 1 543 ? -29.828 -23.225 63.725 1.00 117.73 543 GLU A C 1
ATOM 4129 O O . GLU A 1 543 ? -30.244 -22.420 62.885 1.00 120.32 543 GLU A O 1
ATOM 4135 N N . SER A 1 544 ? -28.703 -23.920 63.568 1.00 112.23 544 SER A N 1
ATOM 4136 C CA . SER A 1 544 ? -27.734 -23.632 62.518 1.00 106.03 544 SER A CA 1
ATOM 4137 C C . SER A 1 544 ? -27.585 -24.843 61.610 1.00 110.72 544 SER A C 1
ATOM 4138 O O . SER A 1 544 ? -27.196 -25.923 62.068 1.00 112.94 544 SER A O 1
ATOM 4141 N N . ARG A 1 545 ? -27.874 -24.655 60.322 1.00 101.56 545 ARG A N 1
ATOM 4142 C CA . ARG A 1 545 ? -27.678 -25.708 59.334 1.00 95.62 545 ARG A CA 1
ATOM 4143 C C . ARG A 1 545 ? -26.204 -25.987 59.050 1.00 102.50 545 ARG A C 1
ATOM 4144 O O . ARG A 1 545 ? -25.910 -26.862 58.228 1.00 102.27 545 ARG A O 1
ATOM 4152 N N . GLY A 1 546 ? -25.279 -25.268 59.686 1.00 97.73 546 GLY A N 1
ATOM 4153 C CA . GLY A 1 546 ? -23.871 -25.614 59.605 1.00 93.66 546 GLY A CA 1
ATOM 4154 C C . GLY A 1 546 ? -22.929 -24.462 59.317 1.00 102.99 546 GLY A C 1
ATOM 4155 O O . GLY A 1 546 ? -21.760 -24.496 59.717 1.00 98.04 546 GLY A O 1
ATOM 4156 N N . GLY A 1 547 ? -23.421 -23.439 58.617 1.00 107.10 547 GLY A N 1
ATOM 4157 C CA . GLY A 1 547 ? -22.555 -22.331 58.244 1.00 99.45 547 GLY A CA 1
ATOM 4158 C C . GLY A 1 547 ? -22.164 -21.469 59.430 1.00 98.16 547 GLY A C 1
ATOM 4159 O O . GLY A 1 547 ? -20.986 -21.148 59.619 1.00 100.17 547 GLY A O 1
ATOM 4160 N N . SER A 1 548 ? -23.148 -21.076 60.243 1.00 101.31 548 SER A N 1
ATOM 4161 C CA . SER A 1 548 ? -22.845 -20.227 61.390 1.00 102.87 548 SER A CA 1
ATOM 4162 C C . SER A 1 548 ? -22.036 -20.981 62.436 1.00 100.39 548 SER A C 1
ATOM 4163 O O . SER A 1 548 ? -21.151 -20.401 63.073 1.00 100.90 548 SER A O 1
ATOM 4166 N N . ARG A 1 549 ? -22.326 -22.269 62.637 1.00 99.46 549 ARG A N 1
ATOM 4167 C CA . ARG A 1 549 ? -21.532 -23.056 63.574 1.00 103.07 549 ARG A CA 1
ATOM 4168 C C . ARG A 1 549 ? -20.066 -23.076 63.173 1.00 105.74 549 ARG A C 1
ATOM 4169 O O . ARG A 1 549 ? -19.180 -22.811 63.996 1.00 105.80 549 ARG A O 1
ATOM 4177 N N . TRP A 1 550 ? -19.799 -23.389 61.902 1.00 104.49 550 TRP A N 1
ATOM 4178 C CA . TRP A 1 550 ? -18.422 -23.534 61.445 1.00 99.65 550 TRP A CA 1
ATOM 4179 C C . TRP A 1 550 ? -17.586 -22.304 61.775 1.00 100.77 550 TRP A C 1
ATOM 4180 O O . TRP A 1 550 ? -16.437 -22.427 62.219 1.00 104.32 550 TRP A O 1
ATOM 4191 N N . ILE A 1 551 ? -18.141 -21.111 61.562 1.00 98.89 551 ILE A N 1
ATOM 4192 C CA . ILE A 1 551 ? -17.383 -19.888 61.815 1.00 104.73 551 ILE A CA 1
ATOM 4193 C C . ILE A 1 551 ? -17.029 -19.770 63.291 1.00 98.84 551 ILE A C 1
ATOM 4194 O O . ILE A 1 551 ? -15.908 -19.388 63.650 1.00 96.52 551 ILE A O 1
ATOM 4199 N N . HIS A 1 552 ? -17.974 -20.100 64.168 1.00 108.15 552 HIS A N 1
ATOM 4200 C CA . HIS A 1 552 ? -17.730 -20.002 65.602 1.00 104.19 552 HIS A CA 1
ATOM 4201 C C . HIS A 1 552 ? -16.873 -21.148 66.121 1.00 101.51 552 HIS A C 1
ATOM 4202 O O . HIS A 1 552 ? -16.103 -20.959 67.069 1.00 100.78 552 HIS A O 1
ATOM 4209 N N . THR A 1 553 ? -16.987 -22.331 65.519 1.00 100.26 553 THR A N 1
ATOM 4210 C CA . THR A 1 553 ? -16.394 -23.527 66.102 1.00 108.11 553 THR A CA 1
ATOM 4211 C C . THR A 1 553 ? -14.996 -23.840 65.580 1.00 106.64 553 THR A C 1
ATOM 4212 O O . THR A 1 553 ? -14.171 -24.355 66.342 1.00 107.16 553 THR A O 1
ATOM 4216 N N . GLU A 1 554 ? -14.687 -23.534 64.311 1.00 104.76 554 GLU A N 1
ATOM 4217 C CA . GLU A 1 554 ? -13.452 -24.056 63.736 1.00 104.89 554 GLU A CA 1
ATOM 4218 C C . GLU A 1 554 ? -12.684 -23.040 62.893 1.00 98.78 554 GLU A C 1
ATOM 4219 O O . GLU A 1 554 ? -11.791 -23.436 62.134 1.00 108.15 554 GLU A O 1
ATOM 4225 N N . LEU A 1 555 ? -12.993 -21.750 63.004 1.00 95.90 555 LEU A N 1
ATOM 4226 C CA . LEU A 1 555 ? -12.198 -20.703 62.375 1.00 96.50 555 LEU A CA 1
ATOM 4227 C C . LEU A 1 555 ? -11.283 -20.082 63.423 1.00 98.19 555 LEU A C 1
ATOM 4228 O O . LEU A 1 555 ? -11.741 -19.704 64.507 1.00 106.21 555 LEU A O 1
ATOM 4233 N N . ALA A 1 556 ? -10.001 -19.968 63.093 1.00 96.41 556 ALA A N 1
ATOM 4234 C CA . ALA A 1 556 ? -9.035 -19.261 63.920 1.00 98.34 556 ALA A CA 1
ATOM 4235 C C . ALA A 1 556 ? -8.355 -18.178 63.093 1.00 92.64 556 ALA A C 1
ATOM 4236 O O . ALA A 1 556 ? -8.518 -18.105 61.873 1.00 92.45 556 ALA A O 1
ATOM 4238 N N . VAL A 1 557 ? -7.598 -17.321 63.780 1.00 95.86 557 VAL A N 1
ATOM 4239 C CA . VAL A 1 557 ? -6.743 -16.333 63.127 1.00 94.62 557 VAL A CA 1
ATOM 4240 C C . VAL A 1 557 ? -5.802 -17.075 62.185 1.00 96.65 557 VAL A C 1
ATOM 4241 O O . VAL A 1 557 ? -5.411 -18.217 62.455 1.00 90.70 557 VAL A O 1
ATOM 4245 N N . GLY A 1 558 ? -5.451 -16.449 61.062 1.00 88.84 558 GLY A N 1
ATOM 4246 C CA . GLY A 1 558 ? -4.498 -17.019 60.139 1.00 96.15 558 GLY A CA 1
ATOM 4247 C C . GLY A 1 558 ? -5.089 -17.932 59.089 1.00 91.62 558 GLY A C 1
ATOM 4248 O O . GLY A 1 558 ? -4.385 -18.289 58.136 1.00 100.04 558 GLY A O 1
ATOM 4249 N N . ALA A 1 559 ? -6.348 -18.334 59.237 1.00 94.84 559 ALA A N 1
ATOM 4250 C CA . ALA A 1 559 ? -7.010 -19.095 58.192 1.00 92.46 559 ALA A CA 1
ATOM 4251 C C . ALA A 1 559 ? -7.284 -18.201 56.984 1.00 93.06 559 ALA A C 1
ATOM 4252 O O . ALA A 1 559 ? -7.156 -16.974 57.039 1.00 87.56 559 ALA A O 1
ATOM 4254 N N . THR A 1 560 ? -7.660 -18.825 55.875 1.00 95.95 560 THR A N 1
ATOM 4255 C CA . THR A 1 560 ? -8.044 -18.072 54.691 1.00 92.70 560 THR A CA 1
ATOM 4256 C C . THR A 1 560 ? -9.350 -18.612 54.134 1.00 92.56 560 THR A C 1
ATOM 4257 O O . THR A 1 560 ? -9.543 -19.824 54.039 1.00 100.43 560 THR A O 1
ATOM 4261 N N . LEU A 1 561 ? -10.233 -17.702 53.770 1.00 88.68 561 LEU A N 1
ATOM 4262 C CA . LEU A 1 561 ? -11.567 -18.016 53.318 1.00 94.14 561 LEU A CA 1
ATOM 4263 C C . LEU A 1 561 ? -11.715 -17.465 51.907 1.00 92.55 561 LEU A C 1
ATOM 4264 O O . LEU A 1 561 ? -11.264 -16.358 51.611 1.00 98.75 561 LEU A O 1
ATOM 4269 N N . ARG A 1 562 ? -12.359 -18.236 51.043 1.00 95.63 562 ARG A N 1
ATOM 4270 C CA . ARG A 1 562 ? -12.755 -17.757 49.731 1.00 94.39 562 ARG A CA 1
ATOM 4271 C C . ARG A 1 562 ? -13.996 -16.885 49.885 1.00 93.29 562 ARG A C 1
ATOM 4272 O O . ARG A 1 562 ? -14.958 -17.260 50.556 1.00 107.71 562 ARG A O 1
ATOM 4280 N N . VAL A 1 563 ? -13.971 -15.708 49.279 1.00 87.56 563 VAL A N 1
ATOM 4281 C CA . VAL A 1 563 ? -14.968 -14.681 49.531 1.00 96.84 563 VAL A CA 1
ATOM 4282 C C . VAL A 1 563 ? -15.205 -13.945 48.227 1.00 96.28 563 VAL A C 1
ATOM 4283 O O . VAL A 1 563 ? -14.265 -13.398 47.636 1.00 105.07 563 VAL A O 1
ATOM 4287 N N . ARG A 1 564 ? -16.452 -13.947 47.770 1.00 94.68 564 ARG A N 1
ATOM 4288 C CA . ARG A 1 564 ? -16.803 -13.529 46.417 1.00 95.29 564 ARG A CA 1
ATOM 4289 C C . ARG A 1 564 ? -17.441 -12.151 46.460 1.00 94.54 564 ARG A C 1
ATOM 4290 O O . ARG A 1 564 ? -18.440 -11.955 47.158 1.00 90.29 564 ARG A O 1
ATOM 4298 N N . GLY A 1 565 ? -16.905 -11.236 45.646 1.00 101.86 565 GLY A N 1
ATOM 4299 C CA . GLY A 1 565 ? -17.009 -9.806 45.832 1.00 88.29 565 GLY A CA 1
ATOM 4300 C C . GLY A 1 565 ? -18.371 -9.243 46.185 1.00 96.77 565 GLY A C 1
ATOM 4301 O O . GLY A 1 565 ? -19.419 -9.865 45.979 1.00 102.74 565 GLY A O 1
ATOM 4302 N N . PRO A 1 566 ? -18.362 -8.026 46.721 1.00 93.68 566 PRO A N 1
ATOM 4303 C CA . PRO A 1 566 ? -19.603 -7.398 47.187 1.00 95.55 566 PRO A CA 1
ATOM 4304 C C . PRO A 1 566 ? -20.657 -7.290 46.097 1.00 87.15 566 PRO A C 1
ATOM 4305 O O . PRO A 1 566 ? -20.399 -6.789 45.000 1.00 104.14 566 PRO A O 1
ATOM 4309 N N . ARG A 1 567 ? -21.848 -7.791 46.400 1.00 92.31 567 ARG A N 1
ATOM 4310 C CA . ARG A 1 567 ? -23.078 -7.374 45.744 1.00 93.11 567 ARG A CA 1
ATOM 4311 C C . ARG A 1 567 ? -23.978 -6.699 46.770 1.00 100.12 567 ARG A C 1
ATOM 4312 O O . ARG A 1 567 ? -23.717 -6.733 47.975 1.00 104.24 567 ARG A O 1
ATOM 4320 N N . ASN A 1 568 ? -25.056 -6.093 46.283 1.00 99.63 568 ASN A N 1
ATOM 4321 C CA . ASN A 1 568 ? -25.936 -5.319 47.151 1.00 95.60 568 ASN A CA 1
ATOM 4322 C C . ASN A 1 568 ? -27.350 -5.366 46.595 1.00 99.68 568 ASN A C 1
ATOM 4323 O O . ASN A 1 568 ? -27.596 -4.884 45.485 1.00 92.91 568 ASN A O 1
ATOM 4328 N N . HIS A 1 569 ? -28.270 -5.963 47.355 1.00 99.49 569 HIS A N 1
ATOM 4329 C CA . HIS A 1 569 ? -29.696 -5.879 47.069 1.00 97.76 569 HIS A CA 1
ATOM 4330 C C . HIS A 1 569 ? -30.406 -4.924 48.017 1.00 99.09 569 HIS A C 1
ATOM 4331 O O . HIS A 1 569 ? -31.637 -4.822 47.977 1.00 97.45 569 HIS A O 1
ATOM 4338 N N . PHE A 1 570 ? -29.660 -4.223 48.865 1.00 95.10 570 PHE A N 1
ATOM 4339 C CA . PHE A 1 570 ? -30.207 -3.383 49.921 1.00 101.54 570 PHE A CA 1
ATOM 4340 C C . PHE A 1 570 ? -29.736 -1.944 49.756 1.00 103.99 570 PHE A C 1
ATOM 4341 O O . PHE A 1 570 ? -29.476 -1.233 50.729 1.00 104.65 570 PHE A O 1
ATOM 4349 N N . LYS A 1 571 ? -29.620 -1.509 48.505 1.00 109.20 571 LYS A N 1
ATOM 4350 C CA . LYS A 1 571 ? -29.154 -0.166 48.199 1.00 104.64 571 LYS A CA 1
ATOM 4351 C C . LYS A 1 571 ? -30.185 0.867 48.638 1.00 108.91 571 LYS A C 1
ATOM 4352 O O . LYS A 1 571 ? -31.392 0.609 48.639 1.00 114.75 571 LYS A O 1
ATOM 4358 N N . LEU A 1 572 ? -29.702 2.047 49.020 1.00 114.46 572 LEU A N 1
ATOM 4359 C CA . LEU A 1 572 ? -30.572 3.139 49.433 1.00 116.42 572 LEU A CA 1
ATOM 4360 C C . LEU A 1 572 ? -30.622 4.219 48.362 1.00 118.86 572 LEU A C 1
ATOM 4361 O O . LEU A 1 572 ? -29.597 4.575 47.771 1.00 116.51 572 LEU A O 1
ATOM 4366 N N . ASP A 1 573 ? -31.821 4.722 48.108 1.00 120.48 573 ASP A N 1
ATOM 4367 C CA . ASP A 1 573 ? -31.980 5.901 47.271 1.00 130.64 573 ASP A CA 1
ATOM 4368 C C . ASP A 1 573 ? -31.474 7.111 48.046 1.00 131.39 573 ASP A C 1
ATOM 4369 O O . ASP A 1 573 ? -32.043 7.443 49.096 1.00 122.79 573 ASP A O 1
ATOM 4374 N N . PRO A 1 574 ? -30.416 7.786 47.588 1.00 126.12 574 PRO A N 1
ATOM 4375 C CA . PRO A 1 574 ? -29.838 8.879 48.383 1.00 129.32 574 PRO A CA 1
ATOM 4376 C C . PRO A 1 574 ? -30.572 10.206 48.272 1.00 131.41 574 PRO A C 1
ATOM 4377 O O . PRO A 1 574 ? -30.216 11.143 48.999 1.00 127.74 574 PRO A O 1
ATOM 4381 N N . ASP A 1 575 ? -31.579 10.327 47.408 1.00 131.84 575 ASP A N 1
ATOM 4382 C CA . ASP A 1 575 ? -32.295 11.587 47.256 1.00 128.99 575 ASP A CA 1
ATOM 4383 C C . ASP A 1 575 ? -33.531 11.690 48.146 1.00 131.50 575 ASP A C 1
ATOM 4384 O O . ASP A 1 575 ? -34.300 12.649 48.008 1.00 137.82 575 ASP A O 1
ATOM 4389 N N . ALA A 1 576 ? -33.743 10.732 49.046 1.00 126.62 576 ALA A N 1
ATOM 4390 C CA . ALA A 1 576 ? -34.921 10.765 49.896 1.00 125.12 576 ALA A CA 1
ATOM 4391 C C . ALA A 1 576 ? -34.775 11.857 50.957 1.00 131.41 576 ALA A C 1
ATOM 4392 O O . ALA A 1 576 ? -33.672 12.287 51.302 1.00 127.83 576 ALA A O 1
ATOM 4394 N N . LYS A 1 577 ? -35.917 12.307 51.471 1.00 128.41 577 LYS A N 1
ATOM 4395 C CA . LYS A 1 577 ? -35.938 13.385 52.456 1.00 126.04 577 LYS A CA 1
ATOM 4396 C C . LYS A 1 577 ? -35.280 12.964 53.764 1.00 126.70 577 LYS A C 1
ATOM 4397 O O . LYS A 1 577 ? -34.421 13.675 54.304 1.00 125.64 577 LYS A O 1
ATOM 4403 N N . ARG A 1 578 ? -35.707 11.829 54.308 1.00 127.84 578 ARG A N 1
ATOM 4404 C CA . ARG A 1 578 ? -35.282 11.367 55.618 1.00 128.24 578 ARG A CA 1
ATOM 4405 C C . ARG A 1 578 ? -35.242 9.850 55.583 1.00 128.21 578 ARG A C 1
ATOM 4406 O O . ARG A 1 578 ? -35.886 9.204 54.750 1.00 128.00 578 ARG A O 1
ATOM 4414 N N . TYR A 1 579 ? -34.440 9.290 56.471 1.00 123.60 579 TYR A N 1
ATOM 4415 C CA . TYR A 1 579 ? -34.341 7.853 56.609 1.00 122.65 579 TYR A CA 1
ATOM 4416 C C . TYR A 1 579 ? -34.627 7.521 58.057 1.00 122.79 579 TYR A C 1
ATOM 4417 O O . TYR A 1 579 ? -34.005 8.084 58.956 1.00 123.70 579 TYR A O 1
ATOM 4426 N N . VAL A 1 580 ? -35.580 6.639 58.297 1.00 112.01 580 VAL A N 1
ATOM 4427 C CA . VAL A 1 580 ? -35.735 6.073 59.622 1.00 118.11 580 VAL A CA 1
ATOM 4428 C C . VAL A 1 580 ? -35.424 4.602 59.466 1.00 115.56 580 VAL A C 1
ATOM 4429 O O . VAL A 1 580 ? -35.914 3.960 58.532 1.00 117.19 580 VAL A O 1
ATOM 4433 N N . PHE A 1 581 ? -34.522 4.097 60.298 1.00 118.04 581 PHE A N 1
ATOM 4434 C CA . PHE A 1 581 ? -34.034 2.731 60.199 1.00 112.99 581 PHE A CA 1
ATOM 4435 C C . PHE A 1 581 ? -34.591 1.967 61.391 1.00 114.00 581 PHE A C 1
ATOM 4436 O O . PHE A 1 581 ? -34.521 2.451 62.519 1.00 111.26 581 PHE A O 1
ATOM 4444 N N . VAL A 1 582 ? -35.171 0.804 61.152 1.00 111.59 582 VAL A N 1
ATOM 4445 C CA . VAL A 1 582 ? -35.569 -0.087 62.230 1.00 104.51 582 VAL A CA 1
ATOM 4446 C C . VAL A 1 582 ? -34.757 -1.361 62.067 1.00 101.29 582 VAL A C 1
ATOM 4447 O O . VAL A 1 582 ? -34.503 -1.803 60.944 1.00 99.62 582 VAL A O 1
ATOM 4451 N N . ALA A 1 583 ? -34.280 -1.906 63.184 1.00 103.72 583 ALA A N 1
ATOM 4452 C CA . ALA A 1 583 ? -33.260 -2.949 63.171 1.00 102.43 583 ALA A CA 1
ATOM 4453 C C . ALA A 1 583 ? -33.525 -3.919 64.309 1.00 98.79 583 ALA A C 1
ATOM 4454 O O . ALA A 1 583 ? -33.778 -3.499 65.443 1.00 103.36 583 ALA A O 1
ATOM 4456 N N . GLY A 1 584 ? -33.461 -5.211 64.002 1.00 95.43 584 GLY A N 1
ATOM 4457 C CA . GLY A 1 584 ? -33.684 -6.241 64.997 1.00 107.14 584 GLY A CA 1
ATOM 4458 C C . GLY A 1 584 ? -32.602 -7.300 65.009 1.00 107.32 584 GLY A C 1
ATOM 4459 O O . GLY A 1 584 ? -32.317 -7.916 63.977 1.00 101.58 584 GLY A O 1
ATOM 4460 N N . GLY A 1 585 ? -31.996 -7.524 66.171 1.00 105.46 585 GLY A N 1
ATOM 4461 C CA . GLY A 1 585 ? -30.964 -8.544 66.262 1.00 102.85 585 GLY A CA 1
ATOM 4462 C C . GLY A 1 585 ? -29.759 -8.181 65.420 1.00 103.44 585 GLY A C 1
ATOM 4463 O O . GLY A 1 585 ? -29.281 -7.041 65.440 1.00 102.78 585 GLY A O 1
ATOM 4464 N N . ILE A 1 586 ? -29.269 -9.160 64.654 1.00 100.35 586 ILE A N 1
ATOM 4465 C CA . ILE A 1 586 ? -28.074 -8.966 63.839 1.00 92.39 586 ILE A CA 1
ATOM 4466 C C . ILE A 1 586 ? -28.353 -8.170 62.569 1.00 98.32 586 ILE A C 1
ATOM 4467 O O . ILE A 1 586 ? -27.414 -7.787 61.862 1.00 95.67 586 ILE A O 1
ATOM 4472 N N . GLY A 1 587 ? -29.615 -7.869 62.284 1.00 101.57 587 GLY A N 1
ATOM 4473 C CA . GLY A 1 587 ? -29.946 -6.966 61.195 1.00 93.17 587 GLY A CA 1
ATOM 4474 C C . GLY A 1 587 ? -29.316 -5.593 61.351 1.00 98.83 587 GLY A C 1
ATOM 4475 O O . GLY A 1 587 ? -29.474 -4.728 60.486 1.00 98.89 587 GLY A O 1
ATOM 4476 N N . ILE A 1 588 ? -28.597 -5.389 62.459 1.00 92.24 588 ILE A N 1
ATOM 4477 C CA . ILE A 1 588 ? -27.891 -4.137 62.700 1.00 92.18 588 ILE A CA 1
ATOM 4478 C C . ILE A 1 588 ? -26.740 -3.950 61.717 1.00 100.43 588 ILE A C 1
ATOM 4479 O O . ILE A 1 588 ? -26.335 -2.814 61.438 1.00 100.99 588 ILE A O 1
ATOM 4484 N N . THR A 1 589 ? -26.199 -5.040 61.166 1.00 95.97 589 THR A N 1
ATOM 4485 C CA . THR A 1 589 ? -24.986 -4.926 60.357 1.00 91.30 589 THR A CA 1
ATOM 4486 C C . THR A 1 589 ? -25.178 -4.097 59.090 1.00 98.09 589 THR A C 1
ATOM 4487 O O . THR A 1 589 ? -24.388 -3.161 58.874 1.00 103.39 589 THR A O 1
ATOM 4491 N N . PRO A 1 590 ? -26.161 -4.360 58.218 1.00 96.05 590 PRO A N 1
ATOM 4492 C CA . PRO A 1 590 ? -26.268 -3.521 57.016 1.00 99.01 590 PRO A CA 1
ATOM 4493 C C . PRO A 1 590 ? -26.770 -2.119 57.308 1.00 99.90 590 PRO A C 1
ATOM 4494 O O . PRO A 1 590 ? -26.329 -1.170 56.650 1.00 103.14 590 PRO A O 1
ATOM 4498 N N . VAL A 1 591 ? -27.666 -1.955 58.282 1.00 92.31 591 VAL A N 1
ATOM 4499 C CA . VAL A 1 591 ? -28.258 -0.644 58.525 1.00 102.58 591 VAL A CA 1
ATOM 4500 C C . VAL A 1 591 ? -27.222 0.326 59.083 1.00 107.04 591 VAL A C 1
ATOM 4501 O O . VAL A 1 591 ? -27.210 1.512 58.729 1.00 106.21 591 VAL A O 1
ATOM 4505 N N . ILE A 1 592 ? -26.332 -0.157 59.955 1.00 111.36 592 ILE A N 1
ATOM 4506 C CA . ILE A 1 592 ? -25.366 0.738 60.587 1.00 108.25 592 ILE A CA 1
ATOM 4507 C C . ILE A 1 592 ? -24.430 1.345 59.548 1.00 105.03 592 ILE A C 1
ATOM 4508 O O . ILE A 1 592 ? -23.989 2.493 59.695 1.00 111.91 592 ILE A O 1
ATOM 4513 N N . ALA A 1 593 ? -24.120 0.606 58.479 1.00 104.31 593 ALA A N 1
ATOM 4514 C CA . ALA A 1 593 ? -23.363 1.198 57.382 1.00 107.01 593 ALA A CA 1
ATOM 4515 C C . ALA A 1 593 ? -24.204 2.215 56.625 1.00 106.21 593 ALA A C 1
ATOM 4516 O O . ALA A 1 593 ? -23.670 3.212 56.128 1.00 103.63 593 ALA A O 1
ATOM 4518 N N . MET A 1 594 ? -25.517 1.978 56.525 1.00 101.23 594 MET A N 1
ATOM 4519 C CA . MET A 1 594 ? -26.404 2.966 55.919 1.00 106.28 594 MET A CA 1
ATOM 4520 C C . MET A 1 594 ? -26.546 4.194 56.807 1.00 113.44 594 MET A C 1
ATOM 4521 O O . MET A 1 594 ? -26.660 5.319 56.307 1.00 111.66 594 MET A O 1
ATOM 4526 N N . ALA A 1 595 ? -26.547 3.996 58.127 1.00 107.36 595 ALA A N 1
ATOM 4527 C CA . ALA A 1 595 ? -26.536 5.131 59.041 1.00 109.43 595 ALA A CA 1
ATOM 4528 C C . ALA A 1 595 ? -25.282 5.974 58.849 1.00 111.83 595 ALA A C 1
ATOM 4529 O O . ALA A 1 595 ? -25.327 7.205 58.961 1.00 115.74 595 ALA A O 1
ATOM 4531 N N . ASP A 1 596 ? -24.153 5.329 58.547 1.00 108.02 596 ASP A N 1
ATOM 4532 C CA . ASP A 1 596 ? -22.901 6.063 58.395 1.00 112.56 596 ASP A CA 1
ATOM 4533 C C . ASP A 1 596 ? -22.877 6.872 57.103 1.00 119.26 596 ASP A C 1
ATOM 4534 O O . ASP A 1 596 ? -22.409 8.019 57.102 1.00 118.09 596 ASP A O 1
ATOM 4539 N N . GLN A 1 597 ? -23.359 6.296 55.992 1.00 117.59 597 GLN A N 1
ATOM 4540 C CA . GLN A 1 597 ? -23.469 7.065 54.752 1.00 117.23 597 GLN A CA 1
ATOM 4541 C C . GLN A 1 597 ? -24.237 8.360 54.978 1.00 119.43 597 GLN A C 1
ATOM 4542 O O . GLN A 1 597 ? -23.830 9.428 54.509 1.00 119.15 597 GLN A O 1
ATOM 4548 N N . VAL A 1 598 ? -25.348 8.281 55.712 1.00 116.85 598 VAL A N 1
ATOM 4549 C CA . VAL A 1 598 ? -26.226 9.433 55.863 1.00 113.38 598 VAL A CA 1
ATOM 4550 C C . VAL A 1 598 ? -25.617 10.475 56.792 1.00 120.86 598 VAL A C 1
ATOM 4551 O O . VAL A 1 598 ? -25.849 11.675 56.617 1.00 118.81 598 VAL A O 1
ATOM 4555 N N . LYS A 1 599 ? -24.834 10.057 57.787 1.00 120.95 599 LYS A N 1
ATOM 4556 C CA . LYS A 1 599 ? -24.148 11.049 58.607 1.00 120.31 599 LYS A CA 1
ATOM 4557 C C . LYS A 1 599 ? -23.092 11.788 57.798 1.00 121.96 599 LYS A C 1
ATOM 4558 O O . LYS A 1 599 ? -22.816 12.961 58.071 1.00 122.19 599 LYS A O 1
ATOM 4564 N N . ALA A 1 600 ? -22.508 11.103 56.833 1.00 119.91 600 ALA A N 1
ATOM 4565 C CA . ALA A 1 600 ? -21.542 11.684 55.937 1.00 115.71 600 ALA A CA 1
ATOM 4566 C C . ALA A 1 600 ? -22.191 12.660 55.022 1.00 118.24 600 ALA A C 1
ATOM 4567 O O . ALA A 1 600 ? -21.653 13.721 54.734 1.00 121.31 600 ALA A O 1
ATOM 4569 N N . ALA A 1 601 ? -23.362 12.294 54.544 1.00 116.66 601 ALA A N 1
ATOM 4570 C CA . ALA A 1 601 ? -24.029 13.179 53.632 1.00 116.28 601 ALA A CA 1
ATOM 4571 C C . ALA A 1 601 ? -24.315 14.432 54.355 1.00 118.66 601 ALA A C 1
ATOM 4572 O O . ALA A 1 601 ? -23.973 15.500 53.908 1.00 121.58 601 ALA A O 1
ATOM 4574 N N . GLY A 1 602 ? -24.883 14.247 55.530 1.00 121.39 602 GLY A N 1
ATOM 4575 C CA . GLY A 1 602 ? -25.367 15.299 56.356 1.00 117.13 602 GLY A CA 1
ATOM 4576 C C . GLY A 1 602 ? -26.805 15.257 55.972 1.00 119.62 602 GLY A C 1
ATOM 4577 O O . GLY A 1 602 ? -27.216 15.964 55.101 1.00 123.47 602 GLY A O 1
ATOM 4578 N N . GLY A 1 603 ? -27.570 14.364 56.583 1.00 124.53 603 GLY A N 1
ATOM 4579 C CA . GLY A 1 603 ? -28.992 14.227 56.306 1.00 123.82 603 GLY A CA 1
ATOM 4580 C C . GLY A 1 603 ? -29.723 13.704 57.521 1.00 125.27 603 GLY A C 1
ATOM 4581 O O . GLY A 1 603 ? -29.185 12.931 58.261 1.00 128.02 603 GLY A O 1
ATOM 4582 N N . ASP A 1 604 ? -30.967 14.093 57.721 1.00 129.11 604 ASP A N 1
ATOM 4583 C CA . ASP A 1 604 ? -31.708 13.665 58.894 1.00 130.79 604 ASP A CA 1
ATOM 4584 C C . ASP A 1 604 ? -32.045 12.203 58.860 1.00 126.14 604 ASP A C 1
ATOM 4585 O O . ASP A 1 604 ? -32.586 11.735 57.934 1.00 128.07 604 ASP A O 1
ATOM 4590 N N . TYR A 1 605 ? -31.756 11.496 59.924 1.00 122.31 605 TYR A N 1
ATOM 4591 C CA . TYR A 1 605 ? -32.072 10.079 59.982 1.00 122.90 605 TYR A CA 1
ATOM 4592 C C . TYR A 1 605 ? -32.417 9.696 61.415 1.00 125.56 605 TYR A C 1
ATOM 4593 O O . TYR A 1 605 ? -32.012 10.359 62.373 1.00 124.42 605 TYR A O 1
ATOM 4602 N N . GLU A 1 606 ? -33.179 8.610 61.547 1.00 125.92 606 GLU A N 1
ATOM 4603 C CA . GLU A 1 606 ? -33.635 8.121 62.842 1.00 123.58 606 GLU A CA 1
ATOM 4604 C C . GLU A 1 606 ? -33.506 6.606 62.852 1.00 122.87 606 GLU A C 1
ATOM 4605 O O . GLU A 1 606 ? -34.061 5.937 61.980 1.00 123.57 606 GLU A O 1
ATOM 4611 N N . ILE A 1 607 ? -32.783 6.052 63.822 1.00 120.55 607 ILE A N 1
ATOM 4612 C CA . ILE A 1 607 ? -32.503 4.620 63.826 1.00 117.93 607 ILE A CA 1
ATOM 4613 C C . ILE A 1 607 ? -33.055 3.999 65.103 1.00 116.95 607 ILE A C 1
ATOM 4614 O O . ILE A 1 607 ? -32.859 4.531 66.203 1.00 117.29 607 ILE A O 1
ATOM 4619 N N . HIS A 1 608 ? -33.773 2.890 64.941 1.00 110.64 608 HIS A N 1
ATOM 4620 C CA . HIS A 1 608 ? -34.484 2.219 66.018 1.00 109.01 608 HIS A CA 1
ATOM 4621 C C . HIS A 1 608 ? -34.001 0.772 66.034 1.00 105.03 608 HIS A C 1
ATOM 4622 O O . HIS A 1 608 ? -34.168 0.052 65.044 1.00 98.67 608 HIS A O 1
ATOM 4629 N N . TYR A 1 609 ? -33.408 0.343 67.148 1.00 111.23 609 TYR A N 1
ATOM 4630 C CA . TYR A 1 609 ? -32.674 -0.920 67.213 1.00 106.46 609 TYR A CA 1
ATOM 4631 C C . TYR A 1 609 ? -33.199 -1.756 68.375 1.00 111.76 609 TYR A C 1
ATOM 4632 O O . TYR A 1 609 ? -33.030 -1.384 69.541 1.00 107.19 609 TYR A O 1
ATOM 4641 N N . ALA A 1 610 ? -33.819 -2.890 68.057 1.00 109.92 610 ALA A N 1
ATOM 4642 C CA . ALA A 1 610 ? -34.364 -3.800 69.051 1.00 104.27 610 ALA A CA 1
ATOM 4643 C C . ALA A 1 610 ? -33.631 -5.135 69.007 1.00 107.17 610 ALA A C 1
ATOM 4644 O O . ALA A 1 610 ? -32.994 -5.491 68.012 1.00 109.14 610 ALA A O 1
ATOM 4646 N N . GLY A 1 611 ? -33.732 -5.873 70.106 1.00 105.14 611 GLY A N 1
ATOM 4647 C CA . GLY A 1 611 ? -33.104 -7.175 70.207 1.00 106.24 611 GLY A CA 1
ATOM 4648 C C . GLY A 1 611 ? -33.511 -7.849 71.496 1.00 114.61 611 GLY A C 1
ATOM 4649 O O . GLY A 1 611 ? -34.045 -7.211 72.410 1.00 118.24 611 GLY A O 1
ATOM 4650 N N . ARG A 1 612 ? -33.249 -9.157 71.558 1.00 111.90 612 ARG A N 1
ATOM 4651 C CA . ARG A 1 612 ? -33.687 -9.938 72.710 1.00 107.96 612 ARG A CA 1
ATOM 4652 C C . ARG A 1 612 ? -33.031 -9.451 73.999 1.00 118.36 612 ARG A C 1
ATOM 4653 O O . ARG A 1 612 ? -33.658 -9.468 75.065 1.00 126.25 612 ARG A O 1
ATOM 4661 N N . SER A 1 613 ? -31.782 -8.994 73.922 1.00 116.03 613 SER A N 1
ATOM 4662 C CA . SER A 1 613 ? -31.041 -8.609 75.115 1.00 113.31 613 SER A CA 1
ATOM 4663 C C . SER A 1 613 ? -30.038 -7.522 74.759 1.00 114.93 613 SER A C 1
ATOM 4664 O O . SER A 1 613 ? -29.478 -7.512 73.659 1.00 109.70 613 SER A O 1
ATOM 4667 N N . ARG A 1 614 ? -29.811 -6.606 75.705 1.00 114.24 614 ARG A N 1
ATOM 4668 C CA . ARG A 1 614 ? -28.813 -5.565 75.482 1.00 110.74 614 ARG A CA 1
ATOM 4669 C C . ARG A 1 614 ? -27.402 -6.145 75.467 1.00 109.56 614 ARG A C 1
ATOM 4670 O O . ARG A 1 614 ? -26.517 -5.606 74.792 1.00 108.87 614 ARG A O 1
ATOM 4678 N N . THR A 1 615 ? -27.181 -7.240 76.197 1.00 108.35 615 THR A N 1
ATOM 4679 C CA . THR A 1 615 ? -25.888 -7.913 76.172 1.00 106.60 615 THR A CA 1
ATOM 4680 C C . THR A 1 615 ? -25.608 -8.511 74.798 1.00 106.44 615 THR A C 1
ATOM 4681 O O . THR A 1 615 ? -24.457 -8.536 74.346 1.00 110.58 615 THR A O 1
ATOM 4685 N N . SER A 1 616 ? -26.649 -9.005 74.127 1.00 109.58 616 SER A N 1
ATOM 4686 C CA . SER A 1 616 ? -26.529 -9.665 72.835 1.00 103.42 616 SER A CA 1
ATOM 4687 C C . SER A 1 616 ? -26.851 -8.735 71.672 1.00 97.62 616 SER A C 1
ATOM 4688 O O . SER A 1 616 ? -27.149 -9.208 70.570 1.00 94.18 616 SER A O 1
ATOM 4691 N N . MET A 1 617 ? -26.814 -7.426 71.894 1.00 100.53 617 MET A N 1
ATOM 4692 C CA . MET A 1 617 ? -27.069 -6.441 70.848 1.00 100.99 617 MET A CA 1
ATOM 4693 C C . MET A 1 617 ? -25.744 -5.783 70.491 1.00 106.64 617 MET A C 1
ATOM 4694 O O . MET A 1 617 ? -25.210 -4.982 71.267 1.00 97.09 617 MET A O 1
ATOM 4699 N N . ALA A 1 618 ? -25.220 -6.129 69.319 1.00 108.94 618 ALA A N 1
ATOM 4700 C CA . ALA A 1 618 ? -23.922 -5.644 68.885 1.00 98.25 618 ALA A CA 1
ATOM 4701 C C . ALA A 1 618 ? -24.013 -4.201 68.405 1.00 93.22 618 ALA A C 1
ATOM 4702 O O . ALA A 1 618 ? -25.056 -3.744 67.926 1.00 92.42 618 ALA A O 1
ATOM 4704 N N . PHE A 1 619 ? -22.903 -3.482 68.563 1.00 98.54 619 PHE A N 1
ATOM 4705 C CA . PHE A 1 619 ? -22.651 -2.133 68.060 1.00 99.42 619 PHE A CA 1
ATOM 4706 C C . PHE A 1 619 ? -23.348 -1.039 68.856 1.00 104.96 619 PHE A C 1
ATOM 4707 O O . PHE A 1 619 ? -23.301 0.117 68.428 1.00 111.48 619 PHE A O 1
ATOM 4715 N N . LEU A 1 620 ? -23.985 -1.350 69.989 1.00 106.31 620 LEU A N 1
ATOM 4716 C CA . LEU A 1 620 ? -24.493 -0.288 70.854 1.00 104.27 620 LEU A CA 1
ATOM 4717 C C . LEU A 1 620 ? -23.369 0.652 71.266 1.00 106.06 620 LEU A C 1
ATOM 4718 O O . LEU A 1 620 ? -23.543 1.876 71.289 1.00 100.90 620 LEU A O 1
ATOM 4723 N N . ASP A 1 621 ? -22.208 0.085 71.601 1.00 106.63 621 ASP A N 1
ATOM 4724 C CA . ASP A 1 621 ? -20.988 0.865 71.777 1.00 110.87 621 ASP A CA 1
ATOM 4725 C C . ASP A 1 621 ? -20.735 1.752 70.565 1.00 114.77 621 ASP A C 1
ATOM 4726 O O . ASP A 1 621 ? -20.603 2.974 70.678 1.00 116.22 621 ASP A O 1
ATOM 4731 N N . ARG A 1 622 ? -20.659 1.131 69.390 1.00 110.60 622 ARG A N 1
ATOM 4732 C CA . ARG A 1 622 ? -20.512 1.872 68.144 1.00 109.38 622 ARG A CA 1
ATOM 4733 C C . ARG A 1 622 ? -21.666 2.849 67.945 1.00 105.11 622 ARG A C 1
ATOM 4734 O O . ARG A 1 622 ? -21.460 3.995 67.523 1.00 104.91 622 ARG A O 1
ATOM 4742 N N . LEU A 1 623 ? -22.890 2.412 68.263 1.00 107.52 623 LEU A N 1
ATOM 4743 C CA . LEU A 1 623 ? -24.085 3.243 68.118 1.00 111.06 623 LEU A CA 1
ATOM 4744 C C . LEU A 1 623 ? -24.156 4.351 69.162 1.00 116.75 623 LEU A C 1
ATOM 4745 O O . LEU A 1 623 ? -24.943 5.289 68.998 1.00 116.65 623 LEU A O 1
ATOM 4750 N N . ALA A 1 624 ? -23.378 4.251 70.242 1.00 114.14 624 ALA A N 1
ATOM 4751 C CA . ALA A 1 624 ? -23.340 5.293 71.259 1.00 112.61 624 ALA A CA 1
ATOM 4752 C C . ALA A 1 624 ? -22.343 6.389 70.912 1.00 113.32 624 ALA A C 1
ATOM 4753 O O . ALA A 1 624 ? -22.647 7.577 71.054 1.00 118.44 624 ALA A O 1
ATOM 4755 N N . ARG A 1 625 ? -21.152 6.003 70.455 1.00 115.77 625 ARG A N 1
ATOM 4756 C CA . ARG A 1 625 ? -20.122 6.973 70.098 1.00 117.14 625 ARG A CA 1
ATOM 4757 C C . ARG A 1 625 ? -20.530 7.805 68.891 1.00 119.86 625 ARG A C 1
ATOM 4758 O O . ARG A 1 625 ? -20.180 8.990 68.808 1.00 119.15 625 ARG A O 1
ATOM 4766 N N . ASP A 1 626 ? -21.268 7.209 67.957 1.00 124.43 626 ASP A N 1
ATOM 4767 C CA . ASP A 1 626 ? -21.785 7.898 66.786 1.00 124.36 626 ASP A CA 1
ATOM 4768 C C . ASP A 1 626 ? -23.260 7.562 66.643 1.00 120.46 626 ASP A C 1
ATOM 4769 O O . ASP A 1 626 ? -23.692 6.465 67.003 1.00 120.73 626 ASP A O 1
ATOM 4774 N N . HIS A 1 627 ? -24.033 8.515 66.124 1.00 117.81 627 HIS A N 1
ATOM 4775 C CA . HIS A 1 627 ? -25.486 8.415 66.014 1.00 125.19 627 HIS A CA 1
ATOM 4776 C C . HIS A 1 627 ? -26.161 8.322 67.378 1.00 129.61 627 HIS A C 1
ATOM 4777 O O . HIS A 1 627 ? -27.352 7.991 67.451 1.00 126.83 627 HIS A O 1
ATOM 4784 N N . GLY A 1 628 ? -25.431 8.598 68.464 1.00 128.76 628 GLY A N 1
ATOM 4785 C CA . GLY A 1 628 ? -26.009 8.473 69.794 1.00 125.96 628 GLY A CA 1
ATOM 4786 C C . GLY A 1 628 ? -27.116 9.476 70.048 1.00 132.35 628 GLY A C 1
ATOM 4787 O O . GLY A 1 628 ? -28.128 9.153 70.678 1.00 128.49 628 GLY A O 1
ATOM 4788 N N . GLU A 1 629 ? -26.933 10.710 69.575 1.00 134.37 629 GLU A N 1
ATOM 4789 C CA . GLU A 1 629 ? -28.018 11.683 69.582 1.00 129.03 629 GLU A CA 1
ATOM 4790 C C . GLU A 1 629 ? -29.237 11.166 68.826 1.00 129.62 629 GLU A C 1
ATOM 4791 O O . GLU A 1 629 ? -30.364 11.600 69.094 1.00 132.64 629 GLU A O 1
ATOM 4797 N N . SER A 1 630 ? -29.035 10.229 67.894 1.00 130.45 630 SER A N 1
ATOM 4798 C CA . SER A 1 630 ? -30.075 9.798 66.966 1.00 124.38 630 SER A CA 1
ATOM 4799 C C . SER A 1 630 ? -30.576 8.373 67.177 1.00 125.52 630 SER A C 1
ATOM 4800 O O . SER A 1 630 ? -31.553 7.987 66.530 1.00 123.60 630 SER A O 1
ATOM 4803 N N . VAL A 1 631 ? -29.950 7.575 68.040 1.00 126.92 631 VAL A N 1
ATOM 4804 C CA . VAL A 1 631 ? -30.359 6.187 68.243 1.00 123.08 631 VAL A CA 1
ATOM 4805 C C . VAL A 1 631 ? -31.334 6.107 69.407 1.00 121.36 631 VAL A C 1
ATOM 4806 O O . VAL A 1 631 ? -31.244 6.854 70.390 1.00 124.46 631 VAL A O 1
ATOM 4810 N N . ARG A 1 632 ? -32.293 5.198 69.293 1.00 118.49 632 ARG A N 1
ATOM 4811 C CA . ARG A 1 632 ? -32.999 4.727 70.471 1.00 116.39 632 ARG A CA 1
ATOM 4812 C C . ARG A 1 632 ? -32.988 3.206 70.443 1.00 117.04 632 ARG A C 1
ATOM 4813 O O . ARG A 1 632 ? -33.186 2.582 69.392 1.00 113.14 632 ARG A O 1
ATOM 4821 N N . VAL A 1 633 ? -32.687 2.658 71.593 1.00 121.59 633 VAL A N 1
ATOM 4822 C CA . VAL A 1 633 ? -32.507 1.255 71.907 1.00 118.07 633 VAL A CA 1
ATOM 4823 C C . VAL A 1 633 ? -33.776 0.736 72.562 1.00 117.51 633 VAL A C 1
ATOM 4824 O O . VAL A 1 633 ? -34.494 1.480 73.234 1.00 124.98 633 VAL A O 1
ATOM 4828 N N . TYR A 1 634 ? -34.108 -0.534 72.322 1.00 113.53 634 TYR A N 1
ATOM 4829 C CA . TYR A 1 634 ? -35.293 -1.162 72.924 1.00 117.94 634 TYR A CA 1
ATOM 4830 C C . TYR A 1 634 ? -35.004 -2.622 73.208 1.00 119.20 634 TYR A C 1
ATOM 4831 O O . TYR A 1 634 ? -35.511 -3.520 72.515 1.00 117.81 634 TYR A O 1
ATOM 4840 N N . PRO A 1 635 ? -34.183 -2.898 74.224 1.00 121.78 635 PRO A N 1
ATOM 4841 C CA . PRO A 1 635 ? -33.828 -4.288 74.518 1.00 119.31 635 PRO A CA 1
ATOM 4842 C C . PRO A 1 635 ? -35.032 -5.006 75.112 1.00 121.14 635 PRO A C 1
ATOM 4843 O O . PRO A 1 635 ? -35.794 -4.421 75.884 1.00 128.27 635 PRO A O 1
ATOM 4847 N N . GLY A 1 636 ? -35.244 -6.254 74.692 1.00 119.40 636 GLY A N 1
ATOM 4848 C CA . GLY A 1 636 ? -36.423 -6.974 75.140 1.00 124.34 636 GLY A CA 1
ATOM 4849 C C . GLY A 1 636 ? -36.340 -7.404 76.594 1.00 126.69 636 GLY A C 1
ATOM 4850 O O . GLY A 1 636 ? -37.331 -7.331 77.329 1.00 129.35 636 GLY A O 1
ATOM 4851 N N . ASP A 1 637 ? -35.160 -7.862 77.026 1.00 128.28 637 ASP A N 1
ATOM 4852 C CA . ASP A 1 637 ? -35.016 -8.440 78.361 1.00 128.08 637 ASP A CA 1
ATOM 4853 C C . ASP A 1 637 ? -35.440 -7.462 79.450 1.00 129.12 637 ASP A C 1
ATOM 4854 O O . ASP A 1 637 ? -36.082 -7.853 80.430 1.00 130.78 637 ASP A O 1
ATOM 4859 N N . GLU A 1 638 ? -35.096 -6.186 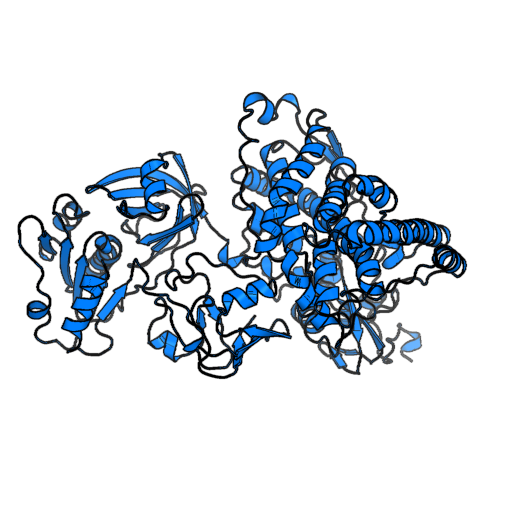79.306 1.00 126.65 638 GLU A N 1
ATOM 4860 C CA . GLU A 1 638 ? -35.497 -5.222 80.326 1.00 125.84 638 GLU A CA 1
ATOM 4861 C C . GLU A 1 638 ? -36.999 -5.008 80.311 1.00 134.56 638 GLU A C 1
ATOM 4862 O O . GLU A 1 638 ? -37.612 -4.761 81.357 1.00 131.87 638 GLU A O 1
ATOM 4868 N N . GLY A 1 639 ? -37.588 -5.075 79.129 1.00 133.31 639 GLY A N 1
ATOM 4869 C CA . GLY A 1 639 ? -38.991 -4.861 78.907 1.00 133.21 639 GLY A CA 1
ATOM 4870 C C . GLY A 1 639 ? -39.128 -3.419 78.497 1.00 133.79 639 GLY A C 1
ATOM 4871 O O . GLY A 1 639 ? -39.483 -2.538 79.288 1.00 133.28 639 GLY A O 1
ATOM 4872 N N . VAL A 1 640 ? -38.853 -3.191 77.224 1.00 132.55 640 VAL A N 1
ATOM 4873 C CA . VAL A 1 640 ? -39.202 -1.973 76.521 1.00 134.65 640 VAL A CA 1
ATOM 4874 C C . VAL A 1 640 ? -39.216 -2.412 75.071 1.00 129.55 640 VAL A C 1
ATOM 4875 O O . VAL A 1 640 ? -38.191 -2.843 74.526 1.00 132.12 640 VAL A O 1
ATOM 4879 N N . ARG A 1 641 ? -40.369 -2.322 74.440 1.00 129.57 641 ARG A N 1
ATOM 4880 C CA . ARG A 1 641 ? -40.545 -2.951 73.151 1.00 129.24 641 ARG A CA 1
ATOM 4881 C C . ARG A 1 641 ? -40.898 -1.909 72.110 1.00 130.28 641 ARG A C 1
ATOM 4882 O O . ARG A 1 641 ? -41.538 -0.889 72.398 1.00 131.07 641 ARG A O 1
ATOM 4890 N N . MET A 1 642 ? -40.475 -2.201 70.892 1.00 129.69 642 MET A N 1
ATOM 4891 C CA . MET A 1 642 ? -40.750 -1.354 69.749 1.00 133.03 642 MET A CA 1
ATOM 4892 C C . MET A 1 642 ? -42.132 -1.627 69.189 1.00 133.39 642 MET A C 1
ATOM 4893 O O . MET A 1 642 ? -42.347 -2.605 68.461 1.00 127.71 642 MET A O 1
ATOM 4898 N N . ASP A 1 643 ? -43.040 -0.716 69.445 1.00 135.97 643 ASP A N 1
ATOM 4899 C CA . ASP A 1 643 ? -44.372 -0.812 68.876 1.00 134.49 643 ASP A CA 1
ATOM 4900 C C . ASP A 1 643 ? -44.391 0.020 67.600 1.00 129.52 643 ASP A C 1
ATOM 4901 O O . ASP A 1 643 ? -44.525 1.246 67.639 1.00 125.80 643 ASP A O 1
ATOM 4906 N N . LEU A 1 644 ? -44.253 -0.669 66.471 1.00 133.43 644 LEU A N 1
ATOM 4907 C CA . LEU A 1 644 ? -44.321 -0.010 65.171 1.00 131.60 644 LEU A CA 1
ATOM 4908 C C . LEU A 1 644 ? -45.625 0.740 64.922 1.00 130.12 644 LEU A C 1
ATOM 4909 O O . LEU A 1 644 ? -45.567 1.801 64.275 1.00 127.50 644 LEU A O 1
ATOM 4914 N N . PRO A 1 645 ? -46.807 0.265 65.355 1.00 126.12 645 PRO A N 1
ATOM 4915 C CA . PRO A 1 645 ? -48.035 1.043 65.099 1.00 122.83 645 PRO A CA 1
ATOM 4916 C C . PRO A 1 645 ? -47.930 2.509 65.485 1.00 130.33 645 PRO A C 1
ATOM 4917 O O . PRO A 1 645 ? -48.342 3.382 64.710 1.00 132.09 645 PRO A O 1
ATOM 4921 N N . SER A 1 646 ? -47.375 2.805 66.662 1.00 132.07 646 SER A N 1
ATOM 4922 C CA . SER A 1 646 ? -47.214 4.194 67.080 1.00 128.38 646 SER A CA 1
ATOM 4923 C C . SER A 1 646 ? -46.277 4.949 66.144 1.00 131.75 646 SER A C 1
ATOM 4924 O O . SER A 1 646 ? -46.604 6.044 65.669 1.00 128.80 646 SER A O 1
ATOM 4927 N N . LEU A 1 647 ? -45.103 4.372 65.867 1.00 126.57 647 LEU A N 1
ATOM 4928 C CA . LEU A 1 647 ? -44.062 5.085 65.128 1.00 126.92 647 LEU A CA 1
ATOM 4929 C C . LEU A 1 647 ? -44.543 5.519 63.752 1.00 131.26 647 LEU A C 1
ATOM 4930 O O . LEU A 1 647 ? -44.327 6.663 63.337 1.00 132.49 647 LEU A O 1
ATOM 4935 N N . PHE A 1 648 ? -45.187 4.607 63.026 1.00 133.94 648 PHE A N 1
ATOM 4936 C CA . PHE A 1 648 ? -45.647 4.836 61.662 1.00 131.07 648 PHE A CA 1
ATOM 4937 C C . PHE A 1 648 ? -47.147 5.103 61.619 1.00 131.29 648 PHE A C 1
ATOM 4938 O O . PHE A 1 648 ? -47.835 4.725 60.659 1.00 127.62 648 PHE A O 1
ATOM 4946 N N . ALA A 1 649 ? -47.646 5.776 62.662 1.00 132.91 649 ALA A N 1
ATOM 4947 C CA . ALA A 1 649 ? -49.061 6.101 62.786 1.00 131.04 649 ALA A CA 1
ATOM 4948 C C . ALA A 1 649 ? -49.584 6.795 61.540 1.00 137.94 649 ALA A C 1
ATOM 4949 O O . ALA A 1 649 ? -50.626 6.413 60.996 1.00 141.45 649 ALA A O 1
ATOM 4951 N N . ASP A 1 650 ? -48.877 7.816 61.066 1.00 136.09 650 ASP A N 1
ATOM 4952 C CA . ASP A 1 650 ? -49.271 8.390 59.792 1.00 139.21 650 ASP A CA 1
ATOM 4953 C C . ASP A 1 650 ? -48.067 8.999 59.091 1.00 133.50 650 ASP A C 1
ATOM 4954 O O . ASP A 1 650 ? -47.193 9.583 59.742 1.00 129.75 650 ASP A O 1
ATOM 4959 N N . PRO A 1 651 ? -48.017 8.906 57.767 1.00 137.89 651 PRO A N 1
ATOM 4960 C CA . PRO A 1 651 ? -46.769 9.120 57.032 1.00 139.33 651 PRO A CA 1
ATOM 4961 C C . PRO A 1 651 ? -46.448 10.591 56.820 1.00 136.61 651 PRO A C 1
ATOM 4962 O O . PRO A 1 651 ? -47.219 11.490 57.156 1.00 138.88 651 PRO A O 1
ATOM 4966 N N . GLU A 1 652 ? -45.256 10.812 56.254 1.00 128.72 652 GLU A N 1
ATOM 4967 C CA . GLU A 1 652 ? -44.883 12.077 55.622 1.00 138.07 652 GLU A CA 1
ATOM 4968 C C . GLU A 1 652 ? -44.324 11.757 54.240 1.00 142.74 652 GLU A C 1
ATOM 4969 O O . GLU A 1 652 ? -43.605 10.763 54.067 1.00 138.93 652 GLU A O 1
ATOM 4975 N N . ASP A 1 653 ? -44.680 12.594 53.264 1.00 143.71 653 ASP A N 1
ATOM 4976 C CA . ASP A 1 653 ? -44.269 12.527 51.863 1.00 142.68 653 ASP A CA 1
ATOM 4977 C C . ASP A 1 653 ? -42.824 12.103 51.599 1.00 143.31 653 ASP A C 1
ATOM 4978 O O . ASP A 1 653 ? -42.573 11.268 50.724 1.00 142.26 653 ASP A O 1
ATOM 4983 N N . GLY A 1 654 ? -41.866 12.686 52.322 1.00 143.63 654 GLY A N 1
ATOM 4984 C CA . GLY A 1 654 ? -40.468 12.447 52.007 1.00 138.57 654 GLY A CA 1
ATOM 4985 C C . GLY A 1 654 ? -39.835 11.245 52.681 1.00 136.35 654 GLY A C 1
ATOM 4986 O O . GLY A 1 654 ? -38.882 10.671 52.143 1.00 133.08 654 GLY A O 1
ATOM 4987 N N . THR A 1 655 ? -40.341 10.846 53.849 1.00 133.91 655 THR A N 1
ATOM 4988 C CA . THR A 1 655 ? -39.675 9.821 54.647 1.00 129.99 655 THR A CA 1
ATOM 4989 C C . THR A 1 655 ? -39.604 8.484 53.912 1.00 129.28 655 THR A C 1
ATOM 4990 O O . THR A 1 655 ? -40.582 8.027 53.311 1.00 126.35 655 THR A O 1
ATOM 4994 N N . GLN A 1 656 ? -38.420 7.870 53.958 1.00 129.02 656 GLN A N 1
ATOM 4995 C CA . GLN A 1 656 ? -38.188 6.482 53.589 1.00 125.56 656 GLN A CA 1
ATOM 4996 C C . GLN A 1 656 ? -37.788 5.676 54.817 1.00 120.01 656 GLN A C 1
ATOM 4997 O O . GLN A 1 656 ? -37.347 6.225 55.833 1.00 121.66 656 GLN A O 1
ATOM 5003 N N . VAL A 1 657 ? -37.960 4.355 54.717 1.00 117.44 657 VAL A N 1
ATOM 5004 C CA . VAL A 1 657 ? -37.620 3.433 55.803 1.00 114.49 657 VAL A CA 1
ATOM 5005 C C . VAL A 1 657 ? -36.917 2.209 55.214 1.00 114.55 657 VAL A C 1
ATOM 5006 O O . VAL A 1 657 ? -37.529 1.444 54.453 1.00 117.89 657 VAL A O 1
ATOM 5010 N N . TYR A 1 658 ? -35.653 2.007 55.577 1.00 115.00 658 TYR A N 1
ATOM 5011 C CA . TYR A 1 658 ? -34.988 0.737 55.328 1.00 111.76 658 TYR A CA 1
ATOM 5012 C C . TYR A 1 658 ? -34.885 -0.042 56.629 1.00 108.15 658 TYR A C 1
ATOM 5013 O O . TYR A 1 658 ? -34.742 0.543 57.709 1.00 109.94 658 TYR A O 1
ATOM 5022 N N . SER A 1 659 ? -34.963 -1.369 56.518 1.00 110.53 659 SER A N 1
ATOM 5023 C CA . SER A 1 659 ? -35.079 -2.179 57.714 1.00 105.80 659 SER A CA 1
ATOM 5024 C C . SER A 1 659 ? -34.598 -3.594 57.461 1.00 102.80 659 SER A C 1
ATOM 5025 O O . SER A 1 659 ? -34.637 -4.094 56.335 1.00 103.21 659 SER A O 1
ATOM 5028 N N . CYS A 1 660 ? -34.173 -4.246 58.545 1.00 103.08 660 CYS A N 1
ATOM 5029 C CA . CYS A 1 660 ? -33.511 -5.535 58.425 1.00 102.26 660 CYS A CA 1
ATOM 5030 C C . CYS A 1 660 ? -33.478 -6.261 59.762 1.00 98.73 660 CYS A C 1
ATOM 5031 O O . CYS A 1 660 ? -33.093 -5.680 60.781 1.00 102.67 660 CYS A O 1
ATOM 5034 N N . GLY A 1 661 ? -33.888 -7.526 59.768 1.00 95.74 661 GLY A N 1
ATOM 5035 C CA . GLY A 1 661 ? -33.888 -8.323 60.971 1.00 100.71 661 GLY A CA 1
ATOM 5036 C C . GLY A 1 661 ? -34.643 -9.624 60.791 1.00 103.17 661 GLY A C 1
ATOM 5037 O O . GLY A 1 661 ? -34.768 -10.146 59.678 1.00 103.39 661 GLY A O 1
ATOM 5038 N N . PRO A 1 662 ? -35.156 -10.177 61.891 1.00 110.52 662 PRO A N 1
ATOM 5039 C CA . PRO A 1 662 ? -35.958 -11.400 61.789 1.00 108.08 662 PRO A CA 1
ATOM 5040 C C . PRO A 1 662 ? -37.229 -11.144 60.997 1.00 105.98 662 PRO A C 1
ATOM 5041 O O . PRO A 1 662 ? -37.749 -10.027 60.962 1.00 113.29 662 PRO A O 1
ATOM 5045 N N . GLU A 1 663 ? -37.729 -12.201 60.354 1.00 106.57 663 GLU A N 1
ATOM 5046 C CA . GLU A 1 663 ? -38.895 -12.048 59.490 1.00 113.12 663 GLU A CA 1
ATOM 5047 C C . GLU A 1 663 ? -40.105 -11.536 60.257 1.00 111.53 663 GLU A C 1
ATOM 5048 O O . GLU A 1 663 ? -40.941 -10.822 59.689 1.00 113.31 663 GLU A O 1
ATOM 5054 N N . ARG A 1 664 ? -40.210 -11.862 61.549 1.00 108.28 664 ARG A N 1
ATOM 5055 C CA . ARG A 1 664 ? -41.412 -11.506 62.304 1.00 114.92 664 ARG A CA 1
ATOM 5056 C C . ARG A 1 664 ? -41.590 -9.994 62.400 1.00 113.94 664 ARG A C 1
ATOM 5057 O O . ARG A 1 664 ? -42.716 -9.491 62.332 1.00 112.05 664 ARG A O 1
ATOM 5065 N N . LEU A 1 665 ? -40.493 -9.255 62.571 1.00 112.95 665 LEU A N 1
ATOM 5066 C CA . LEU A 1 665 ? -40.579 -7.800 62.600 1.00 114.12 665 LEU A CA 1
ATOM 5067 C C . LEU A 1 665 ? -40.664 -7.205 61.207 1.00 112.13 665 LEU A C 1
ATOM 5068 O O . LEU A 1 665 ? -41.393 -6.235 60.989 1.00 113.61 665 LEU A O 1
ATOM 5073 N N . LEU A 1 666 ? -39.906 -7.753 60.271 1.00 108.39 666 LEU A N 1
ATOM 5074 C CA . LEU A 1 666 ? -40.061 -7.362 58.877 1.00 106.69 666 LEU A CA 1
ATOM 5075 C C . LEU A 1 666 ? -41.502 -7.531 58.402 1.00 106.72 666 LEU A C 1
ATOM 5076 O O . LEU A 1 666 ? -42.060 -6.648 57.732 1.00 109.26 666 LEU A O 1
ATOM 5081 N N . SER A 1 667 ? -42.117 -8.665 58.727 1.00 113.04 667 SER A N 1
ATOM 5082 C CA . SER A 1 667 ? -43.517 -8.879 58.380 1.00 116.20 667 SER A CA 1
ATOM 5083 C C . SER A 1 667 ? -44.413 -7.869 59.087 1.00 117.87 667 SER A C 1
ATOM 5084 O O . SER A 1 667 ? -45.178 -7.137 58.447 1.00 116.22 667 SER A O 1
ATOM 5087 N N . ALA A 1 668 ? -44.321 -7.813 60.419 1.00 112.32 668 ALA A N 1
ATOM 5088 C CA . ALA A 1 668 ? -45.163 -6.899 61.186 1.00 116.78 668 ALA A CA 1
ATOM 5089 C C . ALA A 1 668 ? -44.931 -5.451 60.777 1.00 114.10 668 ALA A C 1
ATOM 5090 O O . ALA A 1 668 ? -45.875 -4.654 60.734 1.00 115.60 668 ALA A O 1
ATOM 5092 N N . LEU A 1 669 ? -43.683 -5.088 60.481 1.00 119.01 669 LEU A N 1
ATOM 5093 C CA . LEU A 1 669 ? -43.417 -3.735 60.007 1.00 118.71 669 LEU A CA 1
ATOM 5094 C C . LEU A 1 669 ? -44.147 -3.470 58.698 1.00 119.98 669 LEU A C 1
ATOM 5095 O O . LEU A 1 669 ? -44.858 -2.468 58.568 1.00 122.56 669 LEU A O 1
ATOM 5100 N N . SER A 1 670 ? -43.993 -4.373 57.721 1.00 117.22 670 SER A N 1
ATOM 5101 C CA . SER A 1 670 ? -44.707 -4.244 56.454 1.00 117.67 670 SER A CA 1
ATOM 5102 C C . SER A 1 670 ? -46.196 -4.003 56.666 1.00 125.95 670 SER A C 1
ATOM 5103 O O . SER A 1 670 ? -46.833 -3.310 55.867 1.00 125.88 670 SER A O 1
ATOM 5106 N N . GLU A 1 671 ? -46.766 -4.548 57.742 1.00 125.03 671 GLU A N 1
ATOM 5107 C CA . GLU A 1 671 ? -48.159 -4.256 58.068 1.00 120.88 671 GLU A CA 1
ATOM 5108 C C . GLU A 1 671 ? -48.315 -2.813 58.534 1.00 118.85 671 GLU A C 1
ATOM 5109 O O . GLU A 1 671 ? -49.230 -2.101 58.098 1.00 118.08 671 GLU A O 1
ATOM 5115 N N . ALA A 1 672 ? -47.429 -2.365 59.431 1.00 118.34 672 ALA A N 1
ATOM 5116 C CA . ALA A 1 672 ? -47.559 -1.025 59.994 1.00 118.79 672 ALA A CA 1
ATOM 5117 C C . ALA A 1 672 ? -47.315 0.057 58.951 1.00 124.26 672 ALA A C 1
ATOM 5118 O O . ALA A 1 672 ? -47.900 1.140 59.046 1.00 125.28 672 ALA A O 1
ATOM 5120 N N . THR A 1 673 ? -46.467 -0.206 57.956 1.00 128.50 673 THR A N 1
ATOM 5121 C CA . THR A 1 673 ? -46.161 0.778 56.926 1.00 126.97 673 THR A CA 1
ATOM 5122 C C . THR A 1 673 ? -47.052 0.654 55.698 1.00 127.29 673 THR A C 1
ATOM 5123 O O . THR A 1 673 ? -46.799 1.336 54.699 1.00 133.15 673 THR A O 1
ATOM 5127 N N . ALA A 1 674 ? -48.073 -0.206 55.738 1.00 127.13 674 ALA A N 1
ATOM 5128 C CA . ALA A 1 674 ? -48.952 -0.350 54.583 1.00 128.02 674 ALA A CA 1
ATOM 5129 C C . ALA A 1 674 ? -49.650 0.960 54.242 1.00 130.94 674 ALA A C 1
ATOM 5130 O O . ALA A 1 674 ? -50.016 1.184 53.083 1.00 133.98 674 ALA A O 1
ATOM 5132 N N . HIS A 1 675 ? -49.830 1.840 55.230 1.00 132.62 675 HIS A N 1
ATOM 5133 C CA . HIS A 1 675 ? -50.512 3.114 55.025 1.00 135.05 675 HIS A CA 1
ATOM 5134 C C . HIS A 1 675 ? -49.749 4.053 54.099 1.00 134.00 675 HIS A C 1
ATOM 5135 O O . HIS A 1 675 ? -50.338 5.019 53.600 1.00 136.28 675 HIS A O 1
ATOM 5142 N N . TRP A 1 676 ? -48.474 3.795 53.860 1.00 130.67 676 TRP A N 1
ATOM 5143 C CA . TRP A 1 676 ? -47.557 4.777 53.301 1.00 133.31 676 TRP A CA 1
ATOM 5144 C C . TRP A 1 676 ? -47.527 4.678 51.784 1.00 136.51 676 TRP A C 1
ATOM 5145 O O . TRP A 1 676 ? -48.108 3.765 51.190 1.00 140.61 676 TRP A O 1
ATOM 5156 N N . PRO A 1 677 ? -46.874 5.644 51.105 1.00 130.35 677 PRO A N 1
ATOM 5157 C CA . PRO A 1 677 ? -46.618 5.483 49.666 1.00 131.49 677 PRO A CA 1
ATOM 5158 C C . PRO A 1 677 ? -45.884 4.186 49.353 1.00 136.22 677 PRO A C 1
ATOM 5159 O O . PRO A 1 677 ? -45.344 3.537 50.255 1.00 141.21 677 PRO A O 1
ATOM 5163 N N . ASP A 1 678 ? -45.847 3.801 48.076 1.00 133.46 678 ASP A N 1
ATOM 5164 C CA . ASP A 1 678 ? -45.507 2.425 47.727 1.00 134.09 678 ASP A CA 1
ATOM 5165 C C . ASP A 1 678 ? -44.019 2.130 47.891 1.00 133.58 678 ASP A C 1
ATOM 5166 O O . ASP A 1 678 ? -43.647 1.127 48.511 1.00 137.83 678 ASP A O 1
ATOM 5171 N N . ASP A 1 679 ? -43.151 2.989 47.354 1.00 130.76 679 ASP A N 1
ATOM 5172 C CA . ASP A 1 679 ? -41.712 2.747 47.388 1.00 129.14 679 ASP A CA 1
ATOM 5173 C C . ASP A 1 679 ? -41.069 3.235 48.682 1.00 129.71 679 ASP A C 1
ATOM 5174 O O . ASP A 1 679 ? -39.868 3.539 48.703 1.00 125.20 679 ASP A O 1
ATOM 5179 N N . THR A 1 680 ? -41.848 3.319 49.764 1.00 132.04 680 THR A N 1
ATOM 5180 C CA . THR A 1 680 ? -41.363 3.867 51.027 1.00 131.18 680 THR A CA 1
ATOM 5181 C C . THR A 1 680 ? -40.478 2.885 51.785 1.00 125.82 680 THR A C 1
ATOM 5182 O O . THR A 1 680 ? -39.421 3.270 52.297 1.00 121.66 680 THR A O 1
ATOM 5186 N N . LEU A 1 681 ? -40.891 1.625 51.883 1.00 126.49 681 LEU A N 1
ATOM 5187 C CA . LEU A 1 681 ? -40.221 0.650 52.733 1.00 122.76 681 LEU A CA 1
ATOM 5188 C C . LEU A 1 681 ? -39.280 -0.218 51.911 1.00 119.68 681 LEU A C 1
ATOM 5189 O O . LEU A 1 681 ? -39.653 -0.704 50.839 1.00 119.17 681 LEU A O 1
ATOM 5194 N N . HIS A 1 682 ? -38.068 -0.418 52.420 1.00 117.29 682 HIS A N 1
ATOM 5195 C CA . HIS A 1 682 ? -37.130 -1.364 51.838 1.00 113.57 682 HIS A CA 1
ATOM 5196 C C . HIS A 1 682 ? -36.640 -2.301 52.928 1.00 107.83 682 HIS A C 1
ATOM 5197 O O . HIS A 1 682 ? -36.365 -1.874 54.052 1.00 114.60 682 HIS A O 1
ATOM 5204 N N . VAL A 1 683 ? -36.542 -3.578 52.592 1.00 113.30 683 VAL A N 1
ATOM 5205 C CA . VAL A 1 683 ? -36.183 -4.619 53.541 1.00 111.71 683 VAL A CA 1
ATOM 5206 C C . VAL A 1 683 ? -35.083 -5.472 52.934 1.00 100.77 683 VAL A C 1
ATOM 5207 O O . VAL A 1 683 ? -34.971 -5.597 51.712 1.00 103.23 683 VAL A O 1
ATOM 5211 N N . GLU A 1 684 ? -34.256 -6.048 53.798 1.00 97.79 684 GLU A N 1
ATOM 5212 C CA . GLU A 1 684 ? -33.322 -7.093 53.409 1.00 101.14 684 GLU A CA 1
ATOM 5213 C C . GLU A 1 684 ? -33.560 -8.303 54.301 1.00 105.17 684 GLU A C 1
ATOM 5214 O O . GLU A 1 684 ? -33.503 -8.200 55.533 1.00 95.14 684 GLU A O 1
ATOM 5220 N N . HIS A 1 685 ? -33.837 -9.442 53.680 1.00 102.62 685 HIS A N 1
ATOM 5221 C CA . HIS A 1 685 ? -34.077 -10.677 54.406 1.00 96.40 685 HIS A CA 1
ATOM 5222 C C . HIS A 1 685 ? -32.768 -11.429 54.608 1.00 99.69 685 HIS A C 1
ATOM 5223 O O . HIS A 1 685 ? -31.928 -11.499 53.703 1.00 93.87 685 HIS A O 1
ATOM 5230 N N . PHE A 1 686 ? -32.595 -11.975 55.810 1.00 87.29 686 PHE A N 1
ATOM 5231 C CA . PHE A 1 686 ? -31.487 -12.872 56.114 1.00 87.11 686 PHE A CA 1
ATOM 5232 C C . PHE A 1 686 ? -31.909 -14.334 56.075 1.00 83.20 686 PHE A C 1
ATOM 5233 O O . PHE A 1 686 ? -31.061 -15.222 56.210 1.00 78.46 686 PHE A O 1
ATOM 5241 N N . SER A 1 687 ? -33.202 -14.593 55.901 1.00 90.84 687 SER A N 1
ATOM 5242 C CA . SER A 1 687 ? -33.770 -15.925 55.798 1.00 97.28 687 SER A CA 1
ATOM 5243 C C . SER A 1 687 ? -34.725 -15.931 54.615 1.00 97.54 687 SER A C 1
ATOM 5244 O O . SER A 1 687 ? -35.100 -14.879 54.089 1.00 101.89 687 SER A O 1
ATOM 5247 N N . SER A 1 688 ? -35.086 -17.119 54.207 1.00 93.75 688 SER A N 1
ATOM 5248 C CA . SER A 1 688 ? -35.970 -17.277 53.120 1.00 102.82 688 SER A CA 1
ATOM 5249 C C . SER A 1 688 ? -37.248 -17.974 53.484 1.00 106.92 688 SER A C 1
ATOM 5250 O O . SER A 1 688 ? -37.291 -18.864 54.296 1.00 103.12 688 SER A O 1
ATOM 5253 N N . THR A 1 689 ? -38.302 -17.499 52.871 1.00 109.67 689 THR A N 1
ATOM 5254 C CA . THR A 1 689 ? -39.609 -18.033 53.084 1.00 121.30 689 THR A CA 1
ATOM 5255 C C . THR A 1 689 ? -39.963 -19.395 52.514 1.00 120.78 689 THR A C 1
ATOM 5256 O O . THR A 1 689 ? -40.421 -20.277 53.204 1.00 127.12 689 THR A O 1
ATOM 5260 N N . LEU A 1 690 ? -39.698 -19.523 51.238 1.00 114.49 690 LEU A N 1
ATOM 5261 C CA . LEU A 1 690 ? -40.049 -20.626 50.430 1.00 115.14 690 LEU A CA 1
ATOM 5262 C C . LEU A 1 690 ? -39.167 -21.672 50.888 1.00 122.65 690 LEU A C 1
ATOM 5263 O O . LEU A 1 690 ? -38.228 -21.348 51.534 1.00 122.56 690 LEU A O 1
ATOM 5268 N N . GLU A 1 691 ? -39.457 -22.936 50.610 1.00 132.63 691 GLU A N 1
ATOM 5269 C CA . GLU A 1 691 ? -40.625 -23.346 49.839 1.00 132.84 691 GLU A CA 1
ATOM 5270 C C . GLU A 1 691 ? -41.179 -24.759 49.910 1.00 133.24 691 GLU A C 1
ATOM 5271 O O . GLU A 1 691 ? -40.687 -25.677 50.518 1.00 130.40 691 GLU A O 1
ATOM 5277 N N . GLU A 1 692 ? -42.276 -24.866 49.237 1.00 138.90 692 GLU A N 1
ATOM 5278 C CA . GLU A 1 692 ? -43.005 -26.044 49.143 1.00 137.54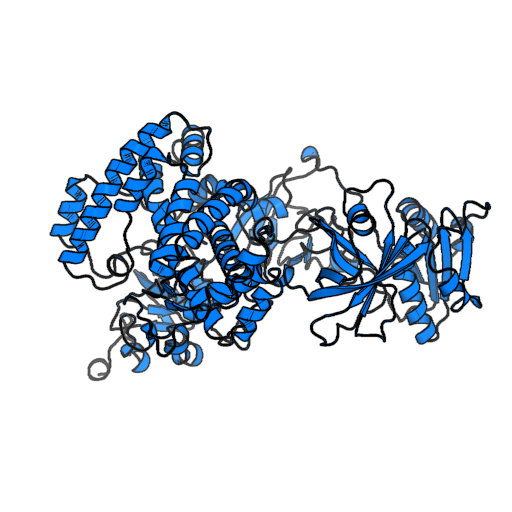 692 GLU A CA 1
ATOM 5279 C C . GLU A 1 692 ? -42.948 -26.022 47.678 1.00 131.75 692 GLU A C 1
ATOM 5280 O O . GLU A 1 692 ? -43.006 -24.937 47.148 1.00 131.44 692 GLU A O 1
ATOM 5286 N N . LEU A 1 693 ? -42.835 -27.172 47.018 1.00 127.48 693 LEU A N 1
ATOM 5287 C CA . LEU A 1 693 ? -42.838 -27.114 45.602 1.00 128.41 693 LEU A CA 1
ATOM 5288 C C . LEU A 1 693 ? -44.279 -27.290 45.223 1.00 130.53 693 LEU A C 1
ATOM 5289 O O . LEU A 1 693 ? -44.930 -26.324 44.832 1.00 132.36 693 LEU A O 1
ATOM 5294 N N . ASP A 1 694 ? -44.790 -28.512 45.393 1.00 126.46 694 ASP A N 1
ATOM 5295 C CA . ASP A 1 694 ? -46.163 -28.858 45.045 1.00 124.66 694 ASP A CA 1
ATOM 5296 C C . ASP A 1 694 ? -46.486 -28.553 43.589 1.00 120.36 694 ASP A C 1
ATOM 5297 O O . ASP A 1 694 ? -47.107 -27.521 43.289 1.00 116.85 694 ASP A O 1
ATOM 5302 N N . PRO A 1 695 ? -46.053 -29.403 42.669 1.00 119.20 695 PRO A N 1
ATOM 5303 C CA . PRO A 1 695 ? -46.434 -29.233 41.257 1.00 120.03 695 PRO A CA 1
ATOM 5304 C C . PRO A 1 695 ? -47.920 -28.996 41.036 1.00 119.10 695 PRO A C 1
ATOM 5305 O O . PRO A 1 695 ? -48.289 -28.283 40.098 1.00 120.72 695 PRO A O 1
ATOM 5309 N N . SER A 1 696 ? -48.783 -29.561 41.886 1.00 120.71 696 SER A N 1
ATOM 5310 C CA . SER A 1 696 ? -50.223 -29.509 41.646 1.00 121.73 696 SER A CA 1
ATOM 5311 C C . SER A 1 696 ? -50.713 -28.089 41.383 1.00 125.29 696 SER A C 1
ATOM 5312 O O . SER A 1 696 ? -51.566 -27.876 40.513 1.00 126.63 696 SER A O 1
ATOM 5315 N N . LYS A 1 697 ? -50.093 -27.148 42.069 1.00 123.65 697 LYS A N 1
ATOM 5316 C CA . LYS A 1 697 ? -50.360 -25.743 41.929 1.00 119.58 697 LYS A CA 1
ATOM 5317 C C . LYS A 1 697 ? -49.486 -25.133 40.875 1.00 124.72 697 LYS A C 1
ATOM 5318 O O . LYS A 1 697 ? -49.598 -23.972 40.642 1.00 130.24 697 LYS A O 1
ATOM 5324 N N . GLU A 1 698 ? -48.585 -25.884 40.262 1.00 120.84 698 GLU A N 1
ATOM 5325 C CA . GLU A 1 698 ? -47.653 -25.296 39.315 1.00 121.11 698 GLU A CA 1
ATOM 5326 C C . GLU A 1 698 ? -47.706 -25.975 38.000 1.00 119.90 698 GLU A C 1
ATOM 5327 O O . GLU A 1 698 ? -47.894 -27.158 37.979 1.00 125.15 698 GLU A O 1
ATOM 5333 N N . HIS A 1 699 ? -47.534 -25.244 36.908 1.00 112.88 699 HIS A N 1
ATOM 5334 C CA . HIS A 1 699 ? -47.581 -25.823 35.575 1.00 116.15 699 HIS A CA 1
ATOM 5335 C C . HIS A 1 699 ? -46.275 -25.904 34.812 1.00 119.73 699 HIS A C 1
ATOM 5336 O O . HIS A 1 699 ? -45.499 -25.001 34.847 1.00 119.92 699 HIS A O 1
ATOM 5343 N N . GLY A 1 700 ? -46.052 -26.989 34.094 1.00 113.22 700 GLY A N 1
ATOM 5344 C CA . GLY A 1 700 ? -44.820 -27.103 33.348 1.00 113.33 700 GLY A CA 1
ATOM 5345 C C . GLY A 1 700 ? -44.831 -26.215 32.119 1.00 110.74 700 GLY A C 1
ATOM 5346 O O . GLY A 1 700 ? -45.858 -25.680 31.699 1.00 105.26 700 GLY A O 1
ATOM 5347 N N . PHE A 1 701 ? -43.649 -26.056 31.532 1.00 108.39 701 PHE A N 1
ATOM 5348 C CA . PHE A 1 701 ? -43.504 -25.229 30.343 1.00 110.94 701 PHE A CA 1
ATOM 5349 C C . PHE A 1 701 ? -42.192 -25.584 29.659 1.00 113.98 701 PHE A C 1
ATOM 5350 O O . PHE A 1 701 ? -41.409 -26.398 30.152 1.00 115.98 701 PHE A O 1
ATOM 5358 N N . ASP A 1 702 ? -41.976 -24.973 28.500 1.00 112.39 702 ASP A N 1
ATOM 5359 C CA . ASP A 1 702 ? -40.733 -25.114 27.760 1.00 108.88 702 ASP A CA 1
ATOM 5360 C C . ASP A 1 702 ? -39.891 -23.858 27.934 1.00 108.70 702 ASP A C 1
ATOM 5361 O O . ASP A 1 702 ? -40.417 -22.743 27.921 1.00 108.62 702 ASP A O 1
ATOM 5366 N N . VAL A 1 703 ? -38.584 -24.040 28.102 1.00 104.04 703 VAL A N 1
ATOM 5367 C CA . VAL A 1 703 ? -37.632 -22.937 28.076 1.00 100.34 703 VAL A CA 1
ATOM 5368 C C . VAL A 1 703 ? -36.615 -23.214 26.973 1.00 100.51 703 VAL A C 1
ATOM 5369 O O . VAL A 1 703 ? -36.002 -24.287 26.940 1.00 101.63 703 VAL A O 1
ATOM 5373 N N . VAL A 1 704 ? -36.455 -22.257 26.058 1.00 95.65 704 VAL A N 1
ATOM 5374 C CA . VAL A 1 704 ? -35.545 -22.392 24.924 1.00 102.18 704 VAL A CA 1
ATOM 5375 C C . VAL A 1 704 ? -34.323 -21.524 25.158 1.00 100.74 704 VAL A C 1
ATOM 5376 O O . VAL A 1 704 ? -34.430 -20.383 25.626 1.00 101.01 704 VAL A O 1
ATOM 5380 N N . LEU A 1 705 ? -33.165 -22.059 24.810 1.00 97.09 705 LEU A N 1
ATOM 5381 C CA . LEU A 1 705 ? -31.897 -21.377 25.011 1.00 95.71 705 LEU A CA 1
ATOM 5382 C C . LEU A 1 705 ? -31.417 -20.883 23.656 1.00 95.59 705 LEU A C 1
ATOM 5383 O O . LEU A 1 705 ? -30.951 -21.672 22.827 1.00 100.90 705 LEU A O 1
ATOM 5388 N N . LYS A 1 706 ? -31.545 -19.576 23.434 1.00 92.72 706 LYS A N 1
ATOM 5389 C CA . LYS A 1 706 ? -31.315 -19.029 22.104 1.00 96.46 706 LYS A CA 1
ATOM 5390 C C . LYS A 1 706 ? -29.854 -19.155 21.695 1.00 94.87 706 LYS A C 1
ATOM 5391 O O . LYS A 1 706 ? -29.551 -19.579 20.574 1.00 95.38 706 LYS A O 1
ATOM 5397 N N . ASP A 1 707 ? -28.931 -18.782 22.586 1.00 89.71 707 ASP A N 1
ATOM 5398 C CA . ASP A 1 707 ? -27.515 -18.871 22.245 1.00 89.90 707 ASP A CA 1
ATOM 5399 C C . ASP A 1 707 ? -27.107 -20.311 21.964 1.00 99.62 707 ASP A C 1
ATOM 5400 O O . ASP A 1 707 ? -26.369 -20.579 21.009 1.00 93.22 707 ASP A O 1
ATOM 5405 N N . SER A 1 708 ? -27.587 -21.252 22.780 1.00 95.17 708 SER A N 1
ATOM 5406 C CA . SER A 1 708 ? -27.244 -22.655 22.584 1.00 91.17 708 SER A CA 1
ATOM 5407 C C . SER A 1 708 ? -28.045 -23.291 21.455 1.00 93.27 708 SER A C 1
ATOM 5408 O O . SER A 1 708 ? -27.564 -24.234 20.818 1.00 94.65 708 SER A O 1
ATOM 5411 N N . GLY A 1 709 ? -29.254 -22.801 21.193 1.00 93.66 709 GLY A N 1
ATOM 5412 C CA . GLY A 1 709 ? -30.068 -23.364 20.135 1.00 93.36 709 GLY A CA 1
ATOM 5413 C C . GLY A 1 709 ? -30.777 -24.649 20.493 1.00 96.34 709 GLY A C 1
ATOM 5414 O O . GLY A 1 709 ? -30.991 -25.494 19.616 1.00 86.72 709 GLY A O 1
ATOM 5415 N N . ILE A 1 710 ? -31.140 -24.825 21.766 1.00 101.74 710 ILE A N 1
ATOM 5416 C CA . ILE A 1 710 ? -31.898 -25.977 22.234 1.00 95.51 710 ILE A CA 1
ATOM 5417 C C . ILE A 1 710 ? -33.047 -25.495 23.117 1.00 101.52 710 ILE A C 1
ATOM 5418 O O . ILE A 1 710 ? -33.015 -24.394 23.672 1.00 105.82 710 ILE A O 1
ATOM 5423 N N . THR A 1 711 ? -34.088 -26.332 23.212 1.00 102.06 711 THR A N 1
ATOM 5424 C CA . THR A 1 711 ? -35.210 -26.148 24.137 1.00 96.51 711 THR A CA 1
ATOM 5425 C C . THR A 1 711 ? -35.128 -27.209 25.220 1.00 98.18 711 THR A C 1
ATOM 5426 O O . THR A 1 711 ? -35.158 -28.405 24.924 1.00 97.09 711 THR A O 1
ATOM 5430 N N . VAL A 1 712 ? -35.070 -26.779 26.469 1.00 101.82 712 VAL A N 1
ATOM 5431 C CA . VAL A 1 712 ? -35.085 -27.677 27.622 1.00 101.50 712 VAL A CA 1
ATOM 5432 C C . VAL A 1 712 ? -36.490 -27.664 28.211 1.00 100.22 712 VAL A C 1
ATOM 5433 O O . VAL A 1 712 ? -37.062 -26.583 28.404 1.00 94.28 712 VAL A O 1
ATOM 5437 N N . PRO A 1 713 ? -37.087 -28.822 28.494 1.00 105.34 713 PRO A N 1
ATOM 5438 C CA . PRO A 1 713 ? -38.393 -28.834 29.160 1.00 100.83 713 PRO A CA 1
ATOM 5439 C C . PRO A 1 713 ? -38.237 -28.793 30.671 1.00 100.52 713 PRO A C 1
ATOM 5440 O O . PRO A 1 713 ? -37.370 -29.445 31.256 1.00 102.84 713 PRO A O 1
ATOM 5444 N N . VAL A 1 714 ? -39.084 -27.997 31.310 1.00 103.31 714 VAL A N 1
ATOM 5445 C CA . VAL A 1 714 ? -39.160 -27.950 32.764 1.00 102.88 714 VAL A CA 1
ATOM 5446 C C . VAL A 1 714 ? -40.510 -28.524 33.170 1.00 106.17 714 VAL A C 1
ATOM 5447 O O . VAL A 1 714 ? -41.559 -28.104 32.664 1.00 102.43 714 VAL A O 1
ATOM 5451 N N . ALA A 1 715 ? -40.479 -29.532 34.031 1.00 108.45 715 ALA A N 1
ATOM 5452 C CA . ALA A 1 715 ? -41.714 -30.122 34.505 1.00 104.87 715 ALA A CA 1
ATOM 5453 C C . ALA A 1 715 ? -42.281 -29.285 35.648 1.00 113.83 715 ALA A C 1
ATOM 5454 O O . ALA A 1 715 ? -41.668 -28.320 36.113 1.00 114.17 715 ALA A O 1
ATOM 5456 N N . ALA A 1 716 ? -43.480 -29.659 36.095 1.00 116.23 716 ALA A N 1
ATOM 5457 C CA . ALA A 1 716 ? -44.123 -28.918 37.175 1.00 119.10 716 ALA A CA 1
ATOM 5458 C C . ALA A 1 716 ? -43.395 -29.123 38.498 1.00 114.71 716 ALA A C 1
ATOM 5459 O O . ALA A 1 716 ? -43.303 -28.198 39.312 1.00 111.87 716 ALA A O 1
ATOM 5461 N N . ASP A 1 717 ? -42.872 -30.326 38.728 1.00 116.00 717 ASP A N 1
ATOM 5462 C CA . ASP A 1 717 ? -42.107 -30.642 39.927 1.00 117.57 717 ASP A CA 1
ATOM 5463 C C . ASP A 1 717 ? -40.637 -30.267 39.802 1.00 109.52 717 ASP A C 1
ATOM 5464 O O . ASP A 1 717 ? -39.828 -30.692 40.635 1.00 108.43 717 ASP A O 1
ATOM 5469 N N . GLN A 1 718 ? -40.279 -29.478 38.794 1.00 112.66 718 GLN A N 1
ATOM 5470 C CA . GLN A 1 718 ? -38.891 -29.244 38.423 1.00 104.82 718 GLN A CA 1
ATOM 5471 C C . GLN A 1 718 ? -38.632 -27.749 38.332 1.00 101.23 718 GLN A C 1
ATOM 5472 O O . GLN A 1 718 ? -39.377 -27.028 37.661 1.00 106.43 718 GLN A O 1
ATOM 5478 N N . THR A 1 719 ? -37.580 -27.287 39.004 1.00 101.73 71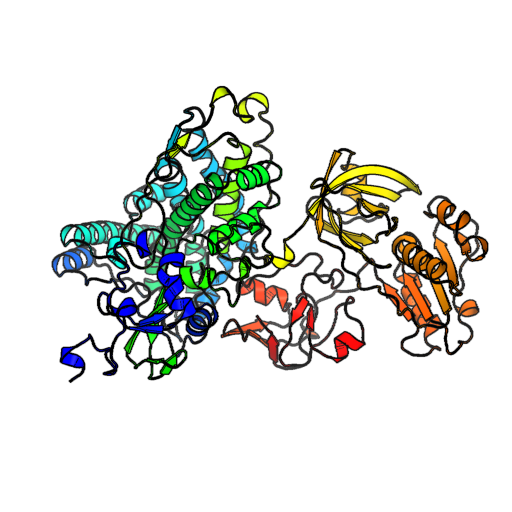9 THR A N 1
ATOM 5479 C CA . THR A 1 719 ? -37.155 -25.906 38.851 1.00 99.48 719 THR A CA 1
ATOM 5480 C C . THR A 1 719 ? -36.464 -25.716 37.504 1.00 93.47 719 THR A C 1
ATOM 5481 O O . THR A 1 719 ? -35.974 -26.668 36.889 1.00 93.88 719 THR A O 1
ATOM 5485 N N . VAL A 1 720 ? -36.445 -24.466 37.036 1.00 92.64 720 VAL A N 1
ATOM 5486 C CA . VAL A 1 720 ? -35.684 -24.142 35.831 1.00 92.87 720 VAL A CA 1
ATOM 5487 C C . VAL A 1 720 ? -34.227 -24.548 36.008 1.00 88.71 720 VAL A C 1
ATOM 5488 O O . VAL A 1 720 ? -33.598 -25.091 35.090 1.00 84.41 720 VAL A O 1
ATOM 5492 N N . LEU A 1 721 ? -33.681 -24.320 37.205 1.00 93.16 721 LEU A N 1
ATOM 5493 C CA . LEU A 1 721 ? -32.294 -24.678 37.482 1.00 90.89 721 LEU A CA 1
ATOM 5494 C C . LEU A 1 721 ? -32.062 -26.174 37.332 1.00 91.75 721 LEU A C 1
ATOM 5495 O O . LEU A 1 721 ? -31.064 -26.595 36.739 1.00 95.79 721 LEU A O 1
ATOM 5500 N N . GLN A 1 722 ? -32.977 -26.992 37.858 1.00 88.72 722 GLN A N 1
ATOM 5501 C CA . GLN A 1 722 ? -32.807 -28.438 37.778 1.00 89.89 722 GLN A CA 1
ATOM 5502 C C . GLN A 1 722 ? -32.800 -28.913 36.330 1.00 85.45 722 GLN A C 1
ATOM 5503 O O . GLN A 1 722 ? -32.031 -29.810 35.966 1.00 87.66 722 GLN A O 1
ATOM 5509 N N . ALA A 1 723 ? -33.640 -28.314 35.487 1.00 80.76 723 ALA A N 1
ATOM 5510 C CA . ALA A 1 723 ? -33.684 -28.713 34.085 1.00 87.19 723 ALA A CA 1
ATOM 5511 C C . ALA A 1 723 ? -32.396 -28.338 33.359 1.00 94.18 723 ALA A C 1
ATOM 5512 O O . ALA A 1 723 ? -31.934 -29.079 32.482 1.00 92.42 723 ALA A O 1
ATOM 5514 N N . LEU A 1 724 ? -31.804 -27.192 33.706 1.00 89.94 724 LEU A N 1
ATOM 5515 C CA . LEU A 1 724 ? -30.562 -26.777 33.063 1.00 89.56 724 LEU A CA 1
ATOM 5516 C C . LEU A 1 724 ? -29.422 -27.728 33.407 1.00 90.34 724 LEU A C 1
ATOM 5517 O O . LEU A 1 724 ? -28.675 -28.161 32.521 1.00 91.44 724 LEU A O 1
ATOM 5522 N N . ARG A 1 725 ? -29.271 -28.069 34.691 1.00 88.69 725 ARG A N 1
ATOM 5523 C CA . ARG A 1 725 ? -28.248 -29.034 35.078 1.00 92.09 725 ARG A CA 1
ATOM 5524 C C . ARG A 1 725 ? -28.564 -30.437 34.579 1.00 90.59 725 ARG A C 1
ATOM 5525 O O . ARG A 1 725 ? -27.651 -31.261 34.470 1.00 89.76 725 ARG A O 1
ATOM 5533 N N . ALA A 1 726 ? -29.832 -30.724 34.269 1.00 89.20 726 ALA A N 1
ATOM 5534 C CA . ALA A 1 726 ? -30.171 -32.001 33.651 1.00 88.34 726 ALA A CA 1
ATOM 5535 C C . ALA A 1 726 ? -29.700 -32.058 32.201 1.00 91.71 726 ALA A C 1
ATOM 5536 O O . ALA A 1 726 ? -29.389 -33.141 31.695 1.00 89.68 726 ALA A O 1
ATOM 5538 N N . ALA A 1 727 ? -29.648 -30.914 31.522 1.00 84.14 727 ALA A N 1
ATOM 5539 C CA . ALA A 1 727 ? -29.024 -30.808 30.216 1.00 79.35 727 ALA A CA 1
ATOM 5540 C C . ALA A 1 727 ? -27.531 -30.539 30.316 1.00 85.64 727 ALA A C 1
ATOM 5541 O O . ALA A 1 727 ? -26.884 -30.270 29.300 1.00 76.94 727 ALA A O 1
ATOM 5543 N N . ASN A 1 728 ? -26.978 -30.610 31.522 1.00 92.52 728 ASN A N 1
ATOM 5544 C CA . ASN A 1 728 ? -25.571 -30.301 31.804 1.00 90.20 728 ASN A CA 1
ATOM 5545 C C . ASN A 1 728 ? -25.155 -28.944 31.237 1.00 84.22 728 ASN A C 1
ATOM 5546 O O . ASN A 1 728 ? -24.081 -28.788 30.652 1.00 91.31 728 ASN A O 1
ATOM 5551 N N . ILE A 1 729 ? -26.006 -27.970 31.403 1.00 81.89 729 ILE A N 1
ATOM 5552 C CA . ILE A 1 729 ? -25.671 -26.589 31.096 1.00 82.46 729 ILE A CA 1
ATOM 5553 C C . ILE A 1 729 ? -25.010 -25.976 32.314 1.00 84.11 729 ILE A C 1
ATOM 5554 O O . ILE A 1 729 ? -25.395 -26.263 33.451 1.00 79.66 729 ILE A O 1
ATOM 5559 N N . ASP A 1 730 ? -23.995 -25.152 32.082 1.00 90.70 730 ASP A N 1
ATOM 5560 C CA . ASP A 1 730 ? -23.255 -24.576 33.191 1.00 90.12 730 ASP A CA 1
ATOM 5561 C C . ASP A 1 730 ? -24.152 -23.655 34.008 1.00 86.97 730 ASP A C 1
ATOM 5562 O O . ASP A 1 730 ? -24.878 -22.821 33.458 1.00 93.45 730 ASP A O 1
ATOM 5567 N N . ALA A 1 731 ? -24.101 -23.814 35.329 1.00 88.66 731 ALA A N 1
ATOM 5568 C CA . ALA A 1 731 ? -24.906 -23.009 36.235 1.00 79.87 731 ALA A CA 1
ATOM 5569 C C . ALA A 1 731 ? -24.297 -23.103 37.625 1.00 80.34 731 ALA A C 1
ATOM 5570 O O . ALA A 1 731 ? -23.783 -24.156 38.009 1.00 84.26 731 ALA A O 1
ATOM 5572 N N . GLN A 1 732 ? -24.343 -22.001 38.367 1.00 93.70 732 GLN A N 1
ATOM 5573 C CA . GLN A 1 732 ? -23.920 -21.984 39.761 1.00 104.03 732 GLN A CA 1
ATOM 5574 C C . GLN A 1 732 ? -25.107 -21.636 40.646 1.00 97.22 732 GLN A C 1
ATOM 5575 O O . GLN A 1 732 ? -25.886 -20.728 40.336 1.00 93.78 732 GLN A O 1
ATOM 5581 N N . SER A 1 733 ? -25.249 -22.385 41.735 1.00 92.06 733 SER A N 1
ATOM 5582 C CA . SER A 1 733 ? -26.323 -22.172 42.695 1.00 104.28 733 SER A CA 1
ATOM 5583 C C . SER A 1 733 ? -25.748 -22.327 44.093 1.00 111.57 733 SER A C 1
ATOM 5584 O O . SER A 1 733 ? -25.192 -23.379 44.423 1.00 113.25 733 SER A O 1
ATOM 5587 N N . ASP A 1 734 ? -25.879 -21.282 44.908 1.00 108.04 734 ASP A N 1
ATOM 5588 C CA . ASP A 1 734 ? -25.359 -21.290 46.270 1.00 106.80 734 ASP A CA 1
ATOM 5589 C C . ASP A 1 734 ? -26.446 -21.526 47.311 1.00 108.69 734 ASP A C 1
ATOM 5590 O O . ASP A 1 734 ? -26.293 -22.380 48.190 1.00 107.06 734 ASP A O 1
ATOM 5595 N N . CYS A 1 735 ? -27.549 -20.784 47.226 1.00 103.24 735 CYS A N 1
ATOM 5596 C CA . CYS A 1 735 ? -28.617 -20.843 48.214 1.00 89.43 735 CYS A CA 1
ATOM 5597 C C . CYS A 1 735 ? -29.813 -21.653 47.737 1.00 94.23 735 CYS A C 1
ATOM 5598 O O . CYS A 1 735 ? -30.292 -22.534 48.458 1.00 100.59 735 CYS A O 1
ATOM 5601 N N . GLU A 1 736 ? -30.316 -21.355 46.539 1.00 99.17 736 GLU A N 1
ATOM 5602 C CA . GLU A 1 736 ? -31.488 -22.012 45.961 1.00 102.75 736 GLU A CA 1
ATOM 5603 C C . GLU A 1 736 ? -32.721 -21.870 46.846 1.00 102.85 736 GLU A C 1
ATOM 5604 O O . GLU A 1 736 ? -33.686 -22.627 46.706 1.00 114.29 736 GLU A O 1
ATOM 5610 N N . GLU A 1 737 ? -32.687 -20.908 47.764 1.00 106.42 737 GLU A N 1
ATOM 5611 C CA . GLU A 1 737 ? -33.850 -20.474 48.520 1.00 101.36 737 GLU A CA 1
ATOM 5612 C C . GLU A 1 737 ? -34.379 -19.137 48.020 1.00 98.74 737 GLU A C 1
ATOM 5613 O O . GLU A 1 737 ? -35.297 -18.577 48.627 1.00 100.86 737 GLU A O 1
ATOM 5619 N N . GLY A 1 738 ? -33.814 -18.617 46.930 1.00 95.99 738 GLY A N 1
ATOM 5620 C CA . GLY A 1 738 ? -34.207 -17.332 46.393 1.00 77.20 738 GLY A CA 1
ATOM 5621 C C . GLY A 1 738 ? -33.585 -16.138 47.075 1.00 75.46 738 GLY A C 1
ATOM 5622 O O . GLY A 1 738 ? -34.099 -15.025 46.933 1.00 79.54 738 GLY A O 1
ATOM 5623 N N . ILE A 1 739 ? -32.480 -16.325 47.796 1.00 78.85 739 ILE A N 1
ATOM 5624 C CA . ILE A 1 739 ? -31.988 -15.306 48.708 1.00 86.48 739 ILE A CA 1
ATOM 5625 C C . ILE A 1 739 ? -30.641 -14.714 48.290 1.00 93.57 739 ILE A C 1
ATOM 5626 O O . ILE A 1 739 ? -30.377 -13.545 48.595 1.00 87.80 739 ILE A O 1
ATOM 5631 N N . CYS A 1 740 ? -29.788 -15.465 47.591 1.00 82.75 740 CYS A N 1
ATOM 5632 C CA . CYS A 1 740 ? -28.413 -15.023 47.387 1.00 86.58 740 CYS A CA 1
ATOM 5633 C C . CYS A 1 740 ? -28.183 -14.306 46.064 1.00 93.61 740 CYS A C 1
ATOM 5634 O O . CYS A 1 740 ? -27.349 -13.396 46.008 1.00 87.94 740 CYS A O 1
ATOM 5637 N N . GLY A 1 741 ? -28.888 -14.683 45.000 1.00 89.20 741 GLY A N 1
ATOM 5638 C CA . GLY A 1 741 ? -28.763 -14.014 43.723 1.00 85.47 741 GLY A CA 1
ATOM 5639 C C . GLY A 1 741 ? -27.827 -14.679 42.735 1.00 93.56 741 GLY A C 1
ATOM 5640 O O . GLY A 1 741 ? -27.762 -14.240 41.580 1.00 85.79 741 GLY A O 1
ATOM 5641 N N . ALA A 1 742 ? -27.117 -15.730 43.145 1.00 96.75 742 ALA A N 1
ATOM 5642 C CA . ALA A 1 742 ? -26.074 -16.327 42.317 1.00 94.99 742 ALA A CA 1
ATOM 5643 C C . ALA A 1 742 ? -26.599 -17.000 41.052 1.00 95.08 742 ALA A C 1
ATOM 5644 O O . ALA A 1 742 ? -25.793 -17.334 40.176 1.00 93.33 742 ALA A O 1
ATOM 5646 N N . CYS A 1 743 ? -27.911 -17.208 40.926 1.00 91.86 743 CYS A N 1
ATOM 5647 C CA . CYS A 1 743 ? -28.476 -17.992 39.833 1.00 83.25 743 CYS A CA 1
ATOM 5648 C C . CYS A 1 743 ? -29.182 -17.133 38.786 1.00 86.49 743 CYS A C 1
ATOM 5649 O O . CYS A 1 743 ? -29.974 -17.652 37.998 1.00 82.72 743 CYS A O 1
ATOM 5652 N N . GLU A 1 744 ? -28.905 -15.834 38.760 1.00 85.08 744 GLU A N 1
ATOM 5653 C CA . GLU A 1 744 ? -29.574 -14.921 37.843 1.00 84.34 744 GLU A CA 1
ATOM 5654 C C . GLU A 1 744 ? -29.170 -15.189 36.392 1.00 93.72 744 GLU A C 1
ATOM 5655 O O . GLU A 1 744 ? -28.008 -15.485 36.100 1.00 80.42 744 GLU A O 1
ATOM 5661 N N . VAL A 1 745 ? -30.129 -15.072 35.476 1.00 89.40 745 VAL A N 1
ATOM 5662 C CA . VAL A 1 745 ? -29.866 -15.323 34.057 1.00 90.30 745 VAL A CA 1
ATOM 5663 C C . VAL A 1 745 ? -30.808 -14.483 33.191 1.00 94.77 745 VAL A C 1
ATOM 5664 O O . VAL A 1 745 ? -31.977 -14.292 33.551 1.00 95.25 745 VAL A O 1
ATOM 5668 N N . PRO A 1 746 ? -30.340 -13.948 32.057 1.00 88.17 746 PRO A N 1
ATOM 5669 C CA . PRO A 1 746 ? -31.150 -12.980 31.300 1.00 90.19 746 PRO A CA 1
ATOM 5670 C C . PRO A 1 746 ? -32.313 -13.608 30.542 1.00 93.44 746 PRO A C 1
ATOM 5671 O O . PRO A 1 746 ? -32.209 -14.709 29.997 1.00 96.90 746 PRO A O 1
ATOM 5675 N N . VAL A 1 747 ? -33.417 -12.860 30.478 1.00 99.79 747 VAL A N 1
ATOM 5676 C CA . VAL A 1 747 ? -34.648 -13.261 29.798 1.00 100.71 747 VAL A CA 1
ATOM 5677 C C . VAL A 1 747 ? -34.815 -12.398 28.556 1.00 96.79 747 VAL A C 1
ATOM 5678 O O . VAL A 1 747 ? -34.916 -11.168 28.658 1.00 96.66 747 VAL A O 1
ATOM 5682 N N . LEU A 1 748 ? -34.861 -13.038 27.385 1.00 93.07 748 LEU A N 1
ATOM 5683 C CA . LEU A 1 748 ? -35.055 -12.317 26.129 1.00 96.97 748 LEU A CA 1
ATOM 5684 C C . LEU A 1 748 ? -36.516 -12.186 25.761 1.00 99.87 748 LEU A C 1
ATOM 5685 O O . LEU A 1 748 ? -36.902 -11.206 25.115 1.00 110.76 748 LEU A O 1
ATOM 5690 N N . ASP A 1 749 ? -37.330 -13.160 26.150 1.00 96.21 749 ASP A N 1
ATOM 5691 C CA . ASP A 1 749 ? -38.729 -13.178 25.769 1.00 105.25 749 ASP A CA 1
ATOM 5692 C C . ASP A 1 749 ? -39.502 -14.012 26.780 1.00 107.70 749 ASP A C 1
ATOM 5693 O O . ASP A 1 749 ? -38.973 -14.968 27.355 1.00 101.27 749 ASP A O 1
ATOM 5698 N N . GLY A 1 750 ? -40.752 -13.636 26.984 1.00 108.72 750 GLY A N 1
ATOM 5699 C CA . GLY A 1 750 ? -41.617 -14.277 27.950 1.00 109.45 750 GLY A CA 1
ATOM 5700 C C . GLY A 1 750 ? -41.683 -13.498 29.250 1.00 107.78 750 GLY A C 1
ATOM 5701 O O . GLY A 1 750 ? -40.745 -12.790 29.634 1.00 108.99 750 GLY A O 1
ATOM 5702 N N . GLU A 1 751 ? -42.812 -13.618 29.937 1.00 107.69 751 GLU A N 1
ATOM 5703 C CA . GLU A 1 751 ? -42.974 -13.023 31.255 1.00 111.84 751 GLU A CA 1
ATOM 5704 C C . GLU A 1 751 ? -42.810 -14.104 32.313 1.00 109.60 751 GLU A C 1
ATOM 5705 O O . GLU A 1 751 ? -43.220 -15.251 32.115 1.00 110.98 751 GLU A O 1
ATOM 5711 N N . VAL A 1 752 ? -42.201 -13.730 33.431 1.00 106.21 752 VAL A N 1
ATOM 5712 C CA . VAL A 1 752 ? -41.715 -14.683 34.415 1.00 108.33 752 VAL A CA 1
ATOM 5713 C C . VAL A 1 752 ? -42.592 -14.633 35.660 1.00 111.54 752 VAL A C 1
ATOM 5714 O O . VAL A 1 752 ? -43.151 -13.590 36.019 1.00 108.28 752 VAL A O 1
ATOM 5718 N N . ASP A 1 753 ? -42.727 -15.791 36.307 1.00 109.08 753 ASP A N 1
ATOM 5719 C CA . ASP A 1 753 ? -43.376 -15.891 37.612 1.00 97.64 753 ASP A CA 1
ATOM 5720 C C . ASP A 1 753 ? -42.300 -15.678 38.674 1.00 99.82 753 ASP A C 1
ATOM 5721 O O . ASP A 1 753 ? -41.712 -16.618 39.213 1.00 103.34 753 ASP A O 1
ATOM 5726 N N . HIS A 1 754 ? -42.028 -14.403 38.953 1.00 99.52 754 HIS A N 1
ATOM 5727 C CA . HIS A 1 754 ? -40.987 -14.030 39.905 1.00 98.49 754 HIS A CA 1
ATOM 5728 C C . HIS A 1 754 ? -41.288 -14.577 41.295 1.00 100.06 754 HIS A C 1
ATOM 5729 O O . HIS A 1 754 ? -42.387 -14.385 41.824 1.00 97.32 754 HIS A O 1
ATOM 5736 N N . ARG A 1 755 ? -40.299 -15.260 41.893 1.00 94.70 755 ARG A N 1
ATOM 5737 C CA . ARG A 1 755 ? -40.443 -15.766 43.256 1.00 89.74 755 ARG A CA 1
ATOM 5738 C C . ARG A 1 755 ? -39.172 -15.637 44.082 1.00 88.27 755 ARG A C 1
ATOM 5739 O O . ARG A 1 755 ? -39.036 -16.323 45.101 1.00 94.61 755 ARG A O 1
ATOM 5747 N N . ASP A 1 756 ? -38.242 -14.794 43.669 1.00 86.27 756 ASP A N 1
ATOM 5748 C CA . ASP A 1 756 ? -37.065 -14.515 44.463 1.00 90.29 756 ASP A CA 1
ATOM 5749 C C . ASP A 1 756 ? -37.363 -13.381 45.437 1.00 94.37 756 ASP A C 1
ATOM 5750 O O . ASP A 1 756 ? -38.451 -12.800 45.449 1.00 84.09 756 ASP A O 1
ATOM 5755 N N . LEU A 1 757 ? -36.372 -13.055 46.262 1.00 92.89 757 LEU A N 1
ATOM 5756 C CA . LEU A 1 757 ? -36.443 -11.894 47.134 1.00 94.10 757 LEU A CA 1
ATOM 5757 C C . LEU A 1 757 ? -35.314 -10.908 46.855 1.00 98.48 757 LEU A C 1
ATOM 5758 O O . LEU A 1 757 ? -35.134 -9.956 47.624 1.00 101.58 757 LEU A O 1
ATOM 5763 N N . VAL A 1 758 ? -34.556 -11.101 45.775 1.00 89.12 758 VAL A N 1
ATOM 5764 C CA . VAL A 1 758 ? -33.392 -10.257 45.520 1.00 98.44 758 VAL A CA 1
ATOM 5765 C C . VAL A 1 758 ? -33.714 -9.074 44.605 1.00 103.90 758 VAL A C 1
ATOM 5766 O O . VAL A 1 758 ? -33.180 -7.976 44.806 1.00 99.43 758 VAL A O 1
ATOM 5770 N N . LEU A 1 759 ? -34.591 -9.251 43.620 1.00 91.17 759 LEU A N 1
ATOM 5771 C CA . LEU A 1 759 ? -34.822 -8.208 42.632 1.00 93.14 759 LEU A CA 1
ATOM 5772 C C . LEU A 1 759 ? -35.913 -7.246 43.087 1.00 96.78 759 LEU A C 1
ATOM 5773 O O . LEU A 1 759 ? -36.988 -7.671 43.525 1.00 101.83 759 LEU A O 1
ATOM 5778 N N . THR A 1 760 ? -35.621 -5.951 42.974 1.00 96.90 760 THR A N 1
ATOM 5779 C CA . THR A 1 760 ? -36.581 -4.902 43.288 1.00 90.85 760 THR A CA 1
ATOM 5780 C C . THR A 1 760 ? -37.845 -5.068 42.453 1.00 96.47 760 THR A C 1
ATOM 5781 O O . THR A 1 760 ? -37.813 -5.616 41.349 1.00 98.17 760 THR A O 1
ATOM 5785 N N . LYS A 1 761 ? -38.970 -4.579 42.986 1.00 99.38 761 LYS A N 1
ATOM 5786 C CA . LYS A 1 761 ? -40.240 -4.716 42.281 1.00 100.85 761 LYS A CA 1
ATOM 5787 C C . LYS A 1 761 ? -40.210 -4.046 40.913 1.00 96.81 761 LYS A C 1
ATOM 5788 O O . LYS A 1 761 ? -40.981 -4.433 40.027 1.00 97.73 761 LYS A O 1
ATOM 5794 N N . THR A 1 762 ? -39.326 -3.066 40.714 1.00 97.47 762 THR A N 1
ATOM 5795 C CA . THR A 1 762 ? -39.133 -2.506 39.380 1.00 98.98 762 THR A CA 1
ATOM 5796 C C . THR A 1 762 ? -38.363 -3.471 38.487 1.00 101.27 762 THR A C 1
ATOM 5797 O O . THR A 1 762 ? -38.707 -3.647 37.312 1.00 105.54 762 THR A O 1
ATOM 5801 N N . GLU A 1 763 ? -37.314 -4.099 39.026 1.00 98.52 763 GLU A N 1
ATOM 5802 C CA . GLU A 1 763 ? -36.554 -5.071 38.247 1.00 94.58 763 GLU A CA 1
ATOM 5803 C C . GLU A 1 763 ? -37.436 -6.234 37.815 1.00 97.04 763 GLU A C 1
ATOM 5804 O O . GLU A 1 763 ? -37.284 -6.765 36.708 1.00 100.17 763 GLU A O 1
ATOM 5810 N N . ARG A 1 764 ? -38.371 -6.637 38.674 1.00 96.19 764 ARG A N 1
ATOM 5811 C CA . ARG A 1 764 ? -39.321 -7.677 38.302 1.00 96.32 764 ARG A CA 1
ATOM 5812 C C . ARG A 1 764 ? -40.261 -7.207 37.200 1.00 102.89 764 ARG A C 1
ATOM 5813 O O . ARG A 1 764 ? -40.670 -8.009 36.352 1.00 97.40 764 ARG A O 1
ATOM 5821 N N . ALA A 1 765 ? -40.600 -5.916 37.188 1.00 111.19 765 ALA A N 1
ATOM 5822 C CA . ALA A 1 765 ? -41.458 -5.376 36.137 1.00 102.86 765 ALA A CA 1
ATOM 5823 C C . ALA A 1 765 ? -40.780 -5.456 34.775 1.00 105.39 765 ALA A C 1
ATOM 5824 O O . ALA A 1 765 ? -41.374 -5.936 33.803 1.00 114.08 765 ALA A O 1
ATOM 5826 N N . ALA A 1 766 ? -39.530 -4.987 34.688 1.00 108.75 766 ALA A N 1
ATOM 5827 C CA . ALA A 1 766 ? -38.826 -4.939 33.409 1.00 100.36 766 ALA A CA 1
ATOM 5828 C C . ALA A 1 766 ? -38.679 -6.313 32.767 1.00 106.14 766 ALA A C 1
ATOM 5829 O O . ALA A 1 766 ? -38.490 -6.395 31.548 1.00 110.41 766 ALA A O 1
ATOM 5831 N N . GLY A 1 767 ? -38.755 -7.386 33.554 1.00 102.16 767 GLY A N 1
ATOM 5832 C CA . GLY A 1 767 ? -38.690 -8.732 33.015 1.00 100.85 767 GLY A CA 1
ATOM 5833 C C . GLY A 1 767 ? -37.423 -9.059 32.260 1.00 109.97 767 GLY A C 1
ATOM 5834 O O . GLY A 1 767 ? -37.404 -10.017 31.481 1.00 103.77 767 GLY A O 1
ATOM 5835 N N . LYS A 1 768 ? -36.356 -8.289 32.464 1.00 109.34 768 LYS A N 1
ATOM 5836 C CA . LYS A 1 768 ? -35.096 -8.540 31.778 1.00 106.14 768 LYS A CA 1
ATOM 5837 C C . LYS A 1 768 ? -34.298 -9.678 32.398 1.00 105.74 768 LYS A C 1
ATOM 5838 O O . LYS A 1 768 ? -33.264 -10.061 31.839 1.00 93.14 768 LYS A O 1
ATOM 5844 N N . THR A 1 769 ? -34.748 -10.230 33.523 1.00 105.67 769 THR A N 1
ATOM 5845 C CA . THR A 1 769 ? -33.898 -11.104 34.315 1.00 97.74 769 THR A CA 1
ATOM 5846 C C . THR A 1 769 ? -34.756 -12.065 35.126 1.00 99.28 769 THR A C 1
ATOM 5847 O O . THR A 1 769 ? -35.939 -11.818 35.372 1.00 110.66 769 THR A O 1
ATOM 5851 N N . MET A 1 770 ? -34.137 -13.167 35.549 1.00 94.79 770 MET A N 1
ATOM 5852 C CA . MET A 1 770 ? -34.845 -14.235 36.241 1.00 92.83 770 MET A CA 1
ATOM 5853 C C . MET A 1 770 ? -33.875 -15.005 37.126 1.00 92.74 770 MET A C 1
ATOM 5854 O O . MET A 1 770 ? -32.689 -15.132 36.809 1.00 97.57 770 MET A O 1
ATOM 5859 N N . MET A 1 771 ? -34.393 -15.514 38.242 1.00 98.52 771 MET A N 1
ATOM 5860 C CA . MET A 1 771 ? -33.630 -16.352 39.159 1.00 96.85 771 MET A CA 1
ATOM 5861 C C . MET A 1 771 ? -33.914 -17.818 38.851 1.00 94.86 771 MET A C 1
ATOM 5862 O O . MET A 1 771 ? -35.067 -18.259 38.903 1.00 85.82 771 MET A O 1
ATOM 5867 N N . THR A 1 772 ? -32.850 -18.566 38.559 1.00 99.31 772 THR A N 1
ATOM 5868 C CA . THR A 1 772 ? -32.971 -19.877 37.931 1.00 94.91 772 THR A CA 1
ATOM 5869 C C . THR A 1 772 ? -33.600 -20.915 38.855 1.00 90.97 772 THR A C 1
ATOM 5870 O O . THR A 1 772 ? -34.209 -21.878 38.374 1.00 90.96 772 THR A O 1
ATOM 5874 N N . CYS A 1 773 ? -33.486 -20.733 40.170 1.00 95.56 773 CYS A N 1
ATOM 5875 C CA . CYS A 1 773 ? -33.816 -21.797 41.110 1.00 95.21 773 CYS A CA 1
ATOM 5876 C C . CYS A 1 773 ? -35.268 -21.789 41.571 1.00 98.98 773 CYS A C 1
ATOM 5877 O O . CYS A 1 773 ? -35.799 -22.853 41.917 1.00 95.77 773 CYS A O 1
ATOM 5880 N N . CYS A 1 774 ? -35.927 -20.630 41.599 1.00 97.63 774 CYS A N 1
ATOM 5881 C CA . CYS A 1 774 ? -37.265 -20.565 42.182 1.00 90.05 774 CYS A CA 1
ATOM 5882 C C . CYS A 1 774 ? -38.293 -19.904 41.268 1.00 90.05 774 CYS A C 1
ATOM 5883 O O . CYS A 1 774 ? -39.475 -20.259 41.309 1.00 84.29 774 CYS A O 1
ATOM 5886 N N . SER A 1 775 ? -37.868 -18.951 40.442 1.00 98.51 775 SER A N 1
ATOM 5887 C CA . SER A 1 775 ? -38.795 -18.290 39.535 1.00 98.59 775 SER A CA 1
ATOM 5888 C C . SER A 1 775 ? -39.205 -19.234 38.404 1.00 98.49 775 SER A C 1
ATOM 5889 O O . SER A 1 775 ? -38.516 -20.211 38.096 1.00 96.58 775 SER A O 1
ATOM 5892 N N . ARG A 1 776 ? -40.349 -18.939 37.786 1.00 100.36 776 ARG A N 1
ATOM 5893 C CA . ARG A 1 776 ? -40.874 -19.780 36.715 1.00 96.61 776 ARG A CA 1
ATOM 5894 C C . ARG A 1 776 ? -41.485 -18.932 35.614 1.00 98.18 776 ARG A C 1
ATOM 5895 O O . ARG A 1 776 ? -41.381 -17.701 35.592 1.00 101.56 776 ARG A O 1
ATOM 5903 N N . ALA A 1 777 ? -42.159 -19.650 34.720 1.00 100.78 777 ALA A N 1
ATOM 5904 C CA . ALA A 1 777 ? -43.051 -19.084 33.724 1.00 108.30 777 ALA A CA 1
ATOM 5905 C C . ALA A 1 777 ? -44.433 -18.851 34.305 1.00 116.68 777 ALA A C 1
ATOM 5906 O O . ALA A 1 777 ? -45.004 -19.736 34.951 1.00 115.78 777 ALA A O 1
ATOM 5908 N N . CYS A 1 778 ? -44.976 -17.667 34.066 1.00 112.51 778 CYS A N 1
ATOM 5909 C CA . CYS A 1 778 ? -46.420 -17.524 33.930 1.00 113.96 778 CYS A CA 1
ATOM 5910 C C . CYS A 1 778 ? -46.696 -17.709 32.444 1.00 118.58 778 CYS A C 1
ATOM 5911 O O . CYS A 1 778 ? -46.480 -16.798 31.641 1.00 119.17 778 CYS A O 1
ATOM 5914 N N . GLY A 1 779 ? -47.127 -18.908 32.064 1.00 120.08 779 GLY A N 1
ATOM 5915 C CA . GLY A 1 779 ? -47.354 -19.191 30.661 1.00 121.96 779 GLY A CA 1
ATOM 5916 C C . GLY A 1 779 ? -46.595 -20.383 30.109 1.00 115.86 779 GLY A C 1
ATOM 5917 O O . GLY A 1 779 ? -46.113 -21.237 30.860 1.00 115.26 779 GLY A O 1
ATOM 5918 N N . ASP A 1 780 ? -46.466 -20.429 28.783 1.00 117.61 780 ASP A N 1
ATOM 5919 C CA . ASP A 1 780 ? -46.063 -21.632 28.066 1.00 114.18 780 ASP A CA 1
ATOM 5920 C C . ASP A 1 780 ? -44.577 -21.705 27.744 1.00 115.96 780 ASP A C 1
ATOM 5921 O O . ASP A 1 780 ? -44.026 -22.810 27.702 1.00 115.26 780 ASP A O 1
ATOM 5926 N N . LYS A 1 781 ? -43.909 -20.579 27.497 1.00 114.39 781 LYS A N 1
ATOM 5927 C CA . LYS A 1 781 ? -42.495 -20.634 27.150 1.00 111.24 781 LYS A CA 1
ATOM 5928 C C . LYS A 1 781 ? -41.804 -19.329 27.515 1.00 109.94 781 LYS A C 1
ATOM 5929 O O . LYS A 1 781 ? -42.434 -18.273 27.618 1.00 112.74 781 LYS A O 1
ATOM 5935 N N . LEU A 1 782 ? -40.490 -19.429 27.718 1.00 107.07 782 LEU A N 1
ATOM 5936 C CA . LEU A 1 782 ? -39.611 -18.282 27.890 1.00 107.16 782 LEU A CA 1
ATOM 5937 C C . LEU A 1 782 ? -38.335 -18.511 27.099 1.00 101.85 782 LEU A C 1
ATOM 5938 O O . LEU A 1 782 ? -37.906 -19.650 26.897 1.00 103.22 782 LEU A O 1
ATOM 5943 N N . THR A 1 783 ? -37.723 -17.415 26.671 1.00 100.75 783 THR A N 1
ATOM 5944 C CA . THR A 1 783 ? -36.445 -17.449 25.977 1.00 104.29 783 THR A CA 1
ATOM 5945 C C . THR A 1 783 ? -35.380 -16.827 26.871 1.00 99.16 783 THR A C 1
ATOM 5946 O O . THR A 1 783 ? -35.579 -15.735 27.418 1.00 96.32 783 THR A O 1
ATOM 5950 N N . LEU A 1 784 ? -34.256 -17.528 27.017 1.00 100.84 784 LEU A N 1
ATOM 5951 C CA . LEU A 1 784 ? -33.162 -17.117 27.884 1.00 99.12 784 LEU A CA 1
ATOM 5952 C C . LEU A 1 784 ? -31.874 -16.990 27.084 1.00 98.60 784 LEU A C 1
ATOM 5953 O O . LEU A 1 784 ? -31.621 -17.782 26.166 1.00 100.77 784 LEU A O 1
ATOM 5958 N N . GLN A 1 785 ? -31.064 -15.982 27.428 1.00 91.44 785 GLN A N 1
ATOM 5959 C CA . GLN A 1 785 ? -29.766 -15.784 26.767 1.00 97.31 785 GLN A CA 1
ATOM 5960 C C . GLN A 1 785 ? -28.795 -16.807 27.336 1.00 94.94 785 GLN A C 1
ATOM 5961 O O . GLN A 1 785 ? -28.008 -16.538 28.250 1.00 90.49 785 GLN A O 1
ATOM 5967 N N . LEU A 1 786 ? -28.847 -17.995 26.760 1.00 98.98 786 LEU A N 1
ATOM 5968 C CA . LEU A 1 786 ? -28.130 -19.119 27.328 1.00 95.48 786 LEU A CA 1
ATOM 5969 C C . LEU A 1 786 ? -27.893 -20.170 26.260 1.00 95.59 786 LEU A C 1
ATOM 5970 O O . LEU A 1 786 ? -28.672 -20.241 25.304 1.00 90.93 786 LEU A O 1
#

Solvent-accessible surface area: 32773 Å² total; per-residue (Å²): 128,88,93,149,117,37,125,53,8,88,55,52,70,85,11,28,112,97,1,25,82,14,33,0,18,84,34,91,6,23,106,64,5,6,61,22,0,105,50,0,8,75,119,42,16,1,4,38,0,40,80,9,50,12,7,0,0,0,32,2,101,25,0,30,40,3,7,83,21,38,157,45,11,6,2,20,8,0,62,70,92,42,41,113,36,37,128,111,0,73,48,11,34,71,173,52,55,53,74,54,56,141,5,22,47,18,11,62,65,119,46,0,34,62,42,22,104,20,0,10,108,14,18,14,31,90,36,0,63,96,16,18,81,28,2,40,106,12,0,86,66,28,0,67,166,14,12,90,81,8,106,6,5,0,11,67,96,0,0,65,46,0,1,5,10,1,1,3,30,6,5,21,8,33,119,145,17,19,107,48,1,46,122,47,24,50,42,30,6,29,16,9,6,0,118,16,39,84,118,91,12,37,61,20,4,50,14,10,0,71,7,17,98,49,1,16,80,1,4,97,90,13,67,163,80,42,118,25,131,11,6,0,5,36,0,3,69,12,17,136,132,75,80,129,38,0,45,79,54,3,0,34,0,0,6,20,16,13,8,49,59,21,4,8,30,7,3,15,8,3,2,10,4,4,62,7,0,14,94,76,63,107,17,0,97,68,0,32,85,36,28,30,19,3,16,9,0,1,13,0,2,10,1,35,32,11,4,19,5,0,36,0,7,42,2,66,46,115,36,85,12,72,71,47,123,2,37,57,47,11,62,0,0,0,0,2,14,0,0,2,10,3,94,170,53,0,134,71,6,93,80,24,64,4,127,14,92,31,0,25,50,9,1,10,24,12,33,10,4,30,38,48,16,16,6,0,12,15,13,4,4,6,8,5,3,5,8,10,0,2,33,9,0,32,41,0,70,27,45,79,155,36,159,34,82,31,74,61,5,0,0,20,32,11,4,49,72,0,90,0,100,13,67,37,76,169,6,56,30,137,96,53,105,98,43,46,105,114,122,50,80,24,76,19,4,37,31,3,131,26,18,74,31,81,36,0,21,2,50,20,59,98,88,34,10,76,87,9,35,16,4,30,2,109,20,87,60,60,176,97,4,52,163,21,55,2,1,3,8,3,1,9,26,2,39,113,59,18,47,46,43,4,1,0,5,78,41,163,57,83,69,14,6,47,4,4,1,64,51,65,206,146,29,161,16,0,10,124,57,5,46,88,128,20,65,96,59,40,83,10,31,2,18,33,34,76,26,54,2,136,28,62,107,119,18,103,53,15,11,1,18,5,10,27,29,0,2,3,0,2,0,3,0,0,30,65,6,100,82,84,63,30,84,28,58,6,9,2,23,15,182,17,118,95,16,6,0,8,35,96,40,2,71,164,31,4,29,163,25,27,79,58,30,2,27,88,80,35,63,161,33,87,10,100,84,73,6,61,113,54,79,135,16,2,23,0,0,0,2,7,68,51,205,87,10,62,45,2,54,124,15,9,77,122,22,72,150,102,11,38,44,50,18,52,74,55,26,97,32,89,118,69,40,55,102,160,25,84,35,17,67,0,41,0,115,34,14,33,26,55,4,78,4,48,25,92,44,17,2,7,93,2,3,64,50,20,5,27,24,11,9,23,40,29,90,50,2,25,3,12,11,13,78,14,60,14,75,81,31,89,8,42,27,58,1,58,18,18,64,146,94,68,52,72,66,14,154,17,1,2,5,8,9,1,6,0,66,36,112,110,1,10,0,92,45

Organism: NCBI:txid470743